Protein AF-0000000068883621 (afdb_homodimer)

Structure (mmCIF, N/CA/C/O backbone):
data_AF-0000000068883621-model_v1
#
loop_
_entity.id
_entity.type
_entity.pdbx_description
1 polymer 'Ammonium transporter'
#
loop_
_atom_site.group_PDB
_atom_site.id
_atom_site.type_symbol
_atom_site.label_atom_id
_atom_site.label_alt_id
_atom_site.label_comp_id
_atom_site.label_asym_id
_atom_site.label_entity_id
_atom_site.label_seq_id
_atom_site.pdbx_PDB_ins_code
_atom_site.Cartn_x
_atom_site.Cartn_y
_atom_site.Cartn_z
_atom_site.occupancy
_atom_site.B_iso_or_equiv
_atom_site.auth_seq_id
_atom_site.auth_comp_id
_atom_site.auth_asym_id
_atom_site.auth_atom_id
_atom_site.pdbx_PDB_model_num
ATOM 1 N N . MET A 1 1 ? 30.609 21.25 -11.68 1 47.41 1 MET A N 1
ATOM 2 C CA . MET A 1 1 ? 29.328 20.734 -11.219 1 47.41 1 MET A CA 1
ATOM 3 C C . MET A 1 1 ? 29.266 19.219 -11.367 1 47.41 1 MET A C 1
ATOM 5 O O . MET A 1 1 ? 29.734 18.672 -12.367 1 47.41 1 MET A O 1
ATOM 9 N N . GLY A 1 2 ? 29.281 18.547 -10.281 1 68.94 2 GLY A N 1
ATOM 10 C CA . GLY A 1 2 ? 29.453 17.109 -10.398 1 68.94 2 GLY A CA 1
ATOM 11 C C . GLY A 1 2 ? 28.453 16.469 -11.344 1 68.94 2 GLY A C 1
ATOM 12 O O . GLY A 1 2 ? 27.484 17.109 -11.773 1 68.94 2 GLY A O 1
ATOM 13 N N . ALA A 1 3 ? 28.766 15.352 -11.938 1 90.25 3 ALA A N 1
ATOM 14 C CA . ALA A 1 3 ? 27.938 14.633 -12.906 1 90.25 3 ALA A CA 1
ATOM 15 C C . ALA A 1 3 ? 26.594 14.234 -12.289 1 90.25 3 ALA A C 1
ATOM 17 O O . ALA A 1 3 ? 26.547 13.82 -11.133 1 90.25 3 ALA A O 1
ATOM 18 N N . ILE A 1 4 ? 25.562 14.641 -13.023 1 95.62 4 ILE A N 1
ATOM 19 C CA . ILE A 1 4 ? 24.219 14.289 -12.625 1 95.62 4 ILE A CA 1
ATOM 20 C C . ILE A 1 4 ? 24.125 12.789 -12.344 1 95.62 4 ILE A C 1
ATOM 22 O O . ILE A 1 4 ? 24.688 11.977 -13.086 1 95.62 4 ILE A O 1
ATOM 26 N N . ASP A 1 5 ? 23.578 12.414 -11.211 1 98 5 ASP A N 1
ATOM 27 C CA . ASP A 1 5 ? 23.203 11.023 -10.953 1 98 5 ASP A CA 1
ATOM 28 C C . ASP A 1 5 ? 21.797 10.727 -11.438 1 98 5 ASP A C 1
ATOM 30 O O . ASP A 1 5 ? 20.812 11.062 -10.758 1 98 5 ASP A O 1
ATOM 34 N N . SER A 1 6 ? 21.719 10.039 -12.539 1 97.31 6 SER A N 1
ATOM 35 C CA . SER A 1 6 ? 20.422 9.812 -13.164 1 97.31 6 SER A CA 1
ATOM 36 C C . SER A 1 6 ? 19.578 8.836 -12.352 1 97.31 6 SER A C 1
ATOM 38 O O . SER A 1 6 ? 18.359 8.875 -12.414 1 97.31 6 SER A O 1
ATOM 40 N N . GLY A 1 7 ? 20.172 7.938 -11.602 1 98.25 7 GLY A N 1
ATOM 41 C CA . GLY A 1 7 ? 19.438 7.027 -10.734 1 98.25 7 GLY A CA 1
ATOM 42 C C . GLY A 1 7 ? 18.75 7.73 -9.578 1 98.25 7 GLY A C 1
ATOM 43 O O . GLY A 1 7 ? 17.578 7.496 -9.32 1 98.25 7 GLY A O 1
ATOM 44 N N . ASN A 1 8 ? 19.531 8.617 -8.883 1 98.5 8 ASN A N 1
ATOM 45 C CA . ASN A 1 8 ? 18.922 9.438 -7.84 1 98.5 8 ASN A CA 1
ATOM 46 C C . ASN A 1 8 ? 17.781 10.289 -8.391 1 98.5 8 ASN A C 1
ATOM 48 O O . ASN A 1 8 ? 16.719 10.391 -7.773 1 98.5 8 ASN A O 1
ATOM 52 N N . THR A 1 9 ? 18.062 10.875 -9.562 1 98.5 9 THR A N 1
ATOM 53 C CA . THR A 1 9 ? 17.078 11.734 -10.195 1 98.5 9 THR A CA 1
ATOM 54 C C . THR A 1 9 ? 15.797 10.961 -10.484 1 98.5 9 THR A C 1
ATOM 56 O O . THR A 1 9 ? 14.703 11.422 -10.141 1 98.5 9 THR A O 1
ATOM 59 N N . ALA A 1 10 ? 15.922 9.758 -11.039 1 98.44 10 ALA A N 1
ATOM 60 C CA . ALA A 1 10 ? 14.773 8.938 -11.414 1 98.44 10 ALA A CA 1
ATOM 61 C C . ALA A 1 10 ? 13.984 8.508 -10.18 1 98.44 10 ALA A C 1
ATOM 63 O O . ALA A 1 10 ? 12.75 8.539 -10.18 1 98.44 10 ALA A O 1
ATOM 64 N N . TRP A 1 11 ? 14.656 8.148 -9.133 1 98.69 11 TRP A N 1
ATOM 65 C CA . TRP A 1 11 ? 13.992 7.66 -7.926 1 98.69 11 TRP A CA 1
ATOM 66 C C . TRP A 1 11 ? 13.195 8.773 -7.258 1 98.69 11 TRP A C 1
ATOM 68 O O . TRP A 1 11 ? 12.055 8.562 -6.84 1 98.69 11 TRP A O 1
ATOM 78 N N . ILE A 1 12 ? 13.75 9.953 -7.133 1 98.75 12 ILE A N 1
ATOM 79 C CA . ILE A 1 12 ? 13.055 11.031 -6.434 1 98.75 12 ILE A CA 1
ATOM 80 C C . ILE A 1 12 ? 11.883 11.523 -7.277 1 98.75 12 ILE A C 1
ATOM 82 O O . ILE A 1 12 ? 10.844 11.906 -6.742 1 98.75 12 ILE A O 1
ATOM 86 N N . LEU A 1 13 ? 12.023 11.531 -8.664 1 98.62 13 LEU A N 1
ATOM 87 C CA . LEU A 1 13 ? 10.875 11.852 -9.516 1 98.62 13 LEU A CA 1
ATOM 88 C C . LEU A 1 13 ? 9.75 10.852 -9.305 1 98.62 13 LEU A C 1
ATOM 90 O O . LEU A 1 13 ? 8.578 11.234 -9.219 1 98.62 13 LEU A O 1
ATOM 94 N N . THR A 1 14 ? 10.109 9.539 -9.219 1 98.75 14 THR A N 1
ATOM 95 C CA . THR A 1 14 ? 9.125 8.508 -8.922 1 98.75 14 THR A CA 1
ATOM 96 C C . THR A 1 14 ? 8.492 8.742 -7.551 1 98.75 14 THR A C 1
ATOM 98 O O . THR A 1 14 ? 7.273 8.656 -7.398 1 98.75 14 THR A O 1
ATOM 101 N N . SER A 1 15 ? 9.312 9.062 -6.59 1 98.88 15 SER A N 1
ATOM 102 C CA . SER A 1 15 ? 8.836 9.305 -5.23 1 98.88 15 SER A CA 1
ATOM 103 C C . SER A 1 15 ? 7.875 10.484 -5.184 1 98.88 15 SER A C 1
ATOM 105 O O . SER A 1 15 ? 6.836 10.414 -4.523 1 98.88 15 SER A O 1
ATOM 107 N N . ALA A 1 16 ? 8.219 11.562 -5.891 1 98.75 16 ALA A N 1
ATOM 108 C CA . ALA A 1 16 ? 7.332 12.719 -5.953 1 98.75 16 ALA A CA 1
ATOM 109 C C . ALA A 1 16 ? 5.953 12.328 -6.473 1 98.75 16 ALA A C 1
ATOM 111 O O . ALA A 1 16 ? 4.93 12.766 -5.938 1 98.75 16 ALA A O 1
ATOM 112 N N . SER A 1 17 ? 5.93 11.508 -7.5 1 98.69 17 SER A N 1
ATOM 113 C CA . SER A 1 17 ? 4.68 11.062 -8.109 1 98.69 17 SER A CA 1
ATOM 114 C C . SER A 1 17 ? 3.885 10.18 -7.156 1 98.69 17 SER A C 1
ATOM 116 O O . SER A 1 17 ? 2.658 10.289 -7.074 1 98.69 17 SER A O 1
ATOM 118 N N . LEU A 1 18 ? 4.551 9.281 -6.453 1 98.81 18 LEU A N 1
ATOM 119 C CA . LEU A 1 18 ? 3.906 8.414 -5.473 1 98.81 18 LEU A CA 1
ATOM 120 C C . LEU A 1 18 ? 3.316 9.234 -4.328 1 98.81 18 LEU A C 1
ATOM 122 O O . LEU A 1 18 ? 2.197 8.969 -3.883 1 98.81 18 LEU A O 1
ATOM 126 N N . VAL A 1 19 ? 4.059 10.234 -3.82 1 98.81 19 VAL A N 1
ATOM 127 C CA . VAL A 1 19 ? 3.561 11.086 -2.744 1 98.81 19 VAL A CA 1
ATOM 128 C C . VAL A 1 19 ? 2.338 11.867 -3.227 1 98.81 19 VAL A C 1
ATOM 130 O O . VAL A 1 19 ? 1.362 12.023 -2.488 1 98.81 19 VAL A O 1
ATOM 133 N N . PHE A 1 20 ? 2.334 12.383 -4.465 1 98.75 20 PHE A N 1
ATOM 134 C CA . PHE A 1 20 ? 1.177 13.078 -5.02 1 98.75 20 PHE A CA 1
ATOM 135 C C . PHE A 1 20 ? -0.068 12.203 -4.941 1 98.75 20 PHE A C 1
ATOM 137 O O . PHE A 1 20 ? -1.15 12.68 -4.602 1 98.75 20 PHE A O 1
ATOM 144 N N . LEU A 1 21 ? 0.085 10.922 -5.215 1 98.69 21 LEU A N 1
ATOM 145 C CA . LEU A 1 21 ? -1.032 9.984 -5.246 1 98.69 21 LEU A CA 1
ATOM 146 C C . LEU A 1 21 ? -1.656 9.836 -3.861 1 98.69 21 LEU A C 1
ATOM 148 O O . LEU A 1 21 ? -2.826 9.469 -3.74 1 98.69 21 LEU A O 1
ATOM 152 N N . MET A 1 22 ? -0.961 10.164 -2.838 1 98.75 22 MET A N 1
ATOM 153 C CA . MET A 1 22 ? -1.462 10.031 -1.473 1 98.75 22 MET A CA 1
ATOM 154 C C . MET A 1 22 ? -2.627 10.977 -1.225 1 98.75 22 MET A C 1
ATOM 156 O O . MET A 1 22 ? -3.566 10.641 -0.502 1 98.75 22 MET A O 1
ATOM 160 N N . THR A 1 23 ? -2.627 12.156 -1.857 1 98.62 23 THR A N 1
ATOM 161 C CA . THR A 1 23 ? -3.719 13.094 -1.636 1 98.62 23 THR A CA 1
ATOM 162 C C . THR A 1 23 ? -5.012 12.586 -2.262 1 98.62 23 THR A C 1
ATOM 164 O O . THR A 1 23 ? -6.059 12.562 -1.611 1 98.62 23 THR A O 1
ATOM 167 N N . PRO A 1 24 ? -4.992 12.102 -3.512 1 98.25 24 PRO A N 1
ATOM 168 C CA . PRO A 1 24 ? -6.172 11.383 -4.004 1 98.25 24 PRO A CA 1
ATOM 169 C C . PRO A 1 24 ? -6.52 10.164 -3.154 1 98.25 24 PRO A C 1
ATOM 171 O O . PRO A 1 24 ? -7.695 9.828 -3.008 1 98.25 24 PRO A O 1
ATOM 174 N N . GLY A 1 25 ? -5.523 9.453 -2.609 1 98.56 25 GLY A N 1
ATOM 175 C CA . GLY A 1 25 ? -5.773 8.344 -1.701 1 98.56 25 GLY A CA 1
ATOM 176 C C . GLY A 1 25 ? -6.551 8.75 -0.464 1 98.56 25 GLY A C 1
ATOM 177 O O . GLY A 1 25 ? -7.523 8.086 -0.094 1 98.56 25 GLY A O 1
ATOM 178 N N . VAL A 1 26 ? -6.18 9.875 0.113 1 98.5 26 VAL A N 1
ATOM 179 C CA . VAL A 1 26 ? -6.875 10.398 1.285 1 98.5 26 VAL A CA 1
ATOM 180 C C . VAL A 1 26 ? -8.297 10.812 0.902 1 98.5 26 VAL A C 1
ATOM 182 O O . VAL A 1 26 ? -9.227 10.664 1.694 1 98.5 26 VAL A O 1
ATOM 185 N N . ALA A 1 27 ? -8.445 11.367 -0.337 1 98.56 27 ALA A N 1
ATOM 186 C CA . ALA A 1 27 ? -9.766 11.758 -0.822 1 98.56 27 ALA A CA 1
ATOM 187 C C . ALA A 1 27 ? -10.742 10.578 -0.761 1 98.56 27 ALA A C 1
ATOM 189 O O . ALA A 1 27 ? -11.875 10.734 -0.307 1 98.56 27 ALA A O 1
ATOM 190 N N . PHE A 1 28 ? -10.273 9.438 -1.104 1 98.44 28 PHE A N 1
ATOM 191 C CA . PHE A 1 28 ? -11.148 8.273 -1.089 1 98.44 28 PHE A CA 1
ATOM 192 C C . PHE A 1 28 ? -11.227 7.668 0.309 1 98.44 28 PHE A C 1
ATOM 194 O O . PHE A 1 28 ? -12.273 7.164 0.719 1 98.44 28 PHE A O 1
ATOM 201 N N . PHE A 1 29 ? -10.188 7.738 1.063 1 98.75 29 PHE A N 1
ATOM 202 C CA . PHE A 1 29 ? -10.172 7.281 2.447 1 98.75 29 PHE A CA 1
ATOM 203 C C . PHE A 1 29 ? -11.203 8.031 3.281 1 98.75 29 PHE A C 1
ATOM 205 O O . PHE A 1 29 ? -12.102 7.426 3.867 1 98.75 29 PHE A O 1
ATOM 212 N N . TYR A 1 30 ? -11.141 9.391 3.215 1 98.81 30 TYR A N 1
ATOM 213 C CA . TYR A 1 30 ? -12.102 10.234 3.912 1 98.81 30 TYR A CA 1
ATOM 214 C C . TYR A 1 30 ? -13.461 10.195 3.221 1 98.81 30 TYR A C 1
ATOM 216 O O . TYR A 1 30 ? -14.5 10.148 3.883 1 98.81 30 TYR A O 1
ATOM 224 N N . GLY A 1 31 ? -13.43 10.203 1.882 1 98.5 31 GLY A N 1
ATOM 225 C CA . GLY A 1 31 ? -14.664 10.211 1.115 1 98.5 31 GLY A CA 1
ATOM 226 C C . GLY A 1 31 ? -15.555 9.016 1.398 1 98.5 31 GLY A C 1
ATOM 227 O O . GLY A 1 31 ? -16.781 9.141 1.432 1 98.5 31 GLY A O 1
ATOM 228 N N . GLY A 1 32 ? -14.93 7.848 1.61 1 98.38 32 GLY A N 1
ATOM 229 C CA . GLY A 1 32 ? -15.711 6.66 1.932 1 98.38 32 GLY A CA 1
ATOM 230 C C . GLY A 1 32 ? -16.328 6.711 3.312 1 98.38 32 GLY A C 1
ATOM 231 O O . GLY A 1 32 ? -17.359 6.082 3.557 1 98.38 32 GLY A O 1
ATOM 232 N N . MET A 1 33 ? -15.805 7.512 4.203 1 98.19 33 MET A N 1
ATOM 233 C CA . MET A 1 33 ? -16.203 7.531 5.609 1 98.19 33 MET A CA 1
ATOM 234 C C . MET A 1 33 ? -17.375 8.477 5.828 1 98.19 33 MET A C 1
ATOM 236 O O . MET A 1 33 ? -18.094 8.359 6.824 1 98.19 33 MET A O 1
ATOM 240 N N . VAL A 1 34 ? -17.531 9.438 4.949 1 97.69 34 VAL A N 1
ATOM 241 C CA . VAL A 1 34 ? -18.625 10.383 5.137 1 97.69 34 VAL A CA 1
ATOM 242 C C . VAL A 1 34 ? -19.922 9.789 4.594 1 97.69 34 VAL A C 1
ATOM 244 O O . VAL A 1 34 ? -19.906 8.781 3.883 1 97.69 34 VAL A O 1
ATOM 247 N N . ARG A 1 35 ? -21.109 10.461 5.016 1 96.25 35 ARG A N 1
ATOM 248 C CA . ARG A 1 35 ? -22.406 10.055 4.48 1 96.25 35 ARG A CA 1
ATOM 249 C C . ARG A 1 35 ? -22.484 10.305 2.979 1 96.25 35 ARG A C 1
ATOM 251 O O . ARG A 1 35 ? -21.75 11.148 2.447 1 96.25 35 ARG A O 1
ATOM 258 N N . ALA A 1 36 ? -23.219 9.594 2.268 1 95.56 36 ALA A N 1
ATOM 259 C CA . ALA A 1 36 ? -23.312 9.625 0.811 1 95.56 36 ALA A CA 1
ATOM 260 C C . ALA A 1 36 ? -23.594 11.031 0.303 1 95.56 36 ALA A C 1
ATOM 262 O O . ALA A 1 36 ? -23.188 11.398 -0.804 1 95.56 36 ALA A O 1
ATOM 263 N N . LYS A 1 37 ? -24.234 11.875 1.098 1 94 37 LYS A N 1
ATOM 264 C CA . LYS A 1 37 ? -24.641 13.219 0.698 1 94 37 LYS A CA 1
ATOM 265 C C . LYS A 1 37 ? -23.516 14.227 0.919 1 94 37 LYS A C 1
ATOM 267 O O . LYS A 1 37 ? -23.719 15.438 0.792 1 94 37 LYS A O 1
ATOM 272 N N . ALA A 1 38 ? -22.281 13.75 1.235 1 96.81 38 ALA A N 1
ATOM 273 C CA . ALA A 1 38 ? -21.203 14.672 1.575 1 96.81 38 ALA A CA 1
ATOM 274 C C . ALA A 1 38 ? -19.891 14.266 0.897 1 96.81 38 ALA A C 1
ATOM 276 O O . ALA A 1 38 ? -18.859 14.891 1.122 1 96.81 38 ALA A O 1
ATOM 277 N N . VAL A 1 39 ? -19.875 13.242 0.075 1 97.75 39 VAL A N 1
ATOM 278 C CA . VAL A 1 39 ? -18.641 12.68 -0.485 1 97.75 39 VAL A CA 1
ATOM 279 C C . VAL A 1 39 ? -18.047 13.648 -1.505 1 97.75 39 VAL A C 1
ATOM 281 O O . VAL A 1 39 ? -16.828 13.797 -1.596 1 97.75 39 VAL A O 1
ATOM 284 N N . LEU A 1 40 ? -18.891 14.352 -2.283 1 97.69 40 LEU A N 1
ATOM 285 C CA . LEU A 1 40 ? -18.375 15.273 -3.289 1 97.69 40 LEU A CA 1
ATOM 286 C C . LEU A 1 40 ? -17.656 16.453 -2.635 1 97.69 40 LEU A C 1
ATOM 288 O O . LEU A 1 40 ? -16.609 16.891 -3.107 1 97.69 40 LEU A O 1
ATOM 292 N N . ASN A 1 41 ? -18.219 16.953 -1.602 1 98.25 41 ASN A N 1
ATOM 293 C CA . ASN A 1 41 ? -17.547 18.031 -0.866 1 98.25 41 ASN A CA 1
ATOM 294 C C . ASN A 1 41 ? -16.172 17.594 -0.373 1 98.25 41 ASN A C 1
ATOM 296 O O . ASN A 1 41 ? -15.188 18.328 -0.53 1 98.25 41 ASN A O 1
ATOM 300 N N . MET A 1 42 ? -16.062 16.438 0.192 1 98.44 42 MET A N 1
ATOM 301 C CA . MET A 1 42 ? -14.789 15.922 0.684 1 98.44 42 MET A CA 1
ATOM 302 C C . MET A 1 42 ? -13.773 15.812 -0.449 1 98.44 42 MET A C 1
ATOM 304 O O . MET A 1 42 ? -12.617 16.219 -0.296 1 98.44 42 MET A O 1
ATOM 308 N N . LEU A 1 43 ? -14.195 15.258 -1.604 1 98.62 43 LEU A N 1
ATOM 309 C CA . LEU A 1 43 ? -13.305 15.133 -2.752 1 98.62 43 LEU A CA 1
ATOM 310 C C . LEU A 1 43 ? -12.859 16.5 -3.248 1 98.62 43 LEU A C 1
ATOM 312 O O . LEU A 1 43 ? -11.703 16.672 -3.637 1 98.62 43 LEU A O 1
ATOM 316 N N . MET A 1 44 ? -13.758 17.469 -3.191 1 98.31 44 MET A N 1
ATOM 317 C CA . MET A 1 44 ? -13.445 18.828 -3.629 1 98.31 44 MET A CA 1
ATOM 318 C C . MET A 1 44 ? -12.461 19.5 -2.674 1 98.31 44 MET A C 1
ATOM 320 O O . MET A 1 44 ? -11.578 20.234 -3.104 1 98.31 44 MET A O 1
ATOM 324 N N . LEU A 1 45 ? -12.625 19.328 -1.371 1 98.69 45 LEU A N 1
ATOM 325 C CA . LEU A 1 45 ? -11.672 19.859 -0.406 1 98.69 45 LEU A CA 1
ATOM 326 C C . LEU A 1 45 ? -10.266 19.328 -0.68 1 98.69 45 LEU A C 1
ATOM 328 O O . LEU A 1 45 ? -9.297 20.078 -0.617 1 98.69 45 LEU A O 1
ATOM 332 N N . GLU A 1 46 ? -10.156 18.047 -1.019 1 98.75 46 GLU A N 1
ATOM 333 C CA . GLU A 1 46 ? -8.867 17.453 -1.341 1 98.75 46 GLU A CA 1
ATOM 334 C C . GLU A 1 46 ? -8.305 18.016 -2.645 1 98.75 46 GLU A C 1
ATOM 336 O O . GLU A 1 46 ? -7.098 18.234 -2.762 1 98.75 46 GLU A O 1
ATOM 341 N N . ALA A 1 47 ? -9.188 18.203 -3.641 1 98.5 47 ALA A N 1
ATOM 342 C CA . ALA A 1 47 ? -8.75 18.797 -4.906 1 98.5 47 ALA A CA 1
ATOM 343 C C . ALA A 1 47 ? -8.195 20.203 -4.699 1 98.5 47 ALA A C 1
ATOM 345 O O . ALA A 1 47 ? -7.223 20.594 -5.348 1 98.5 47 ALA A O 1
ATOM 346 N N . ALA A 1 48 ? -8.797 20.906 -3.826 1 98.56 48 ALA A N 1
ATOM 347 C CA . ALA A 1 48 ? -8.312 22.25 -3.514 1 98.56 48 ALA A CA 1
ATOM 348 C C . ALA A 1 48 ? -6.957 22.188 -2.809 1 98.56 48 ALA A C 1
ATOM 350 O O . ALA A 1 48 ? -6.102 23.047 -3.02 1 98.56 48 ALA A O 1
ATOM 351 N N . ALA A 1 49 ? -6.812 21.234 -1.887 1 98.5 49 ALA A N 1
ATOM 352 C CA . ALA A 1 49 ? -5.516 21.047 -1.241 1 98.5 49 ALA A CA 1
ATOM 353 C C . ALA A 1 49 ? -4.402 20.891 -2.275 1 98.5 49 ALA A C 1
ATOM 355 O O . ALA A 1 49 ? -3.312 21.453 -2.111 1 98.5 49 ALA A O 1
ATOM 356 N N . LEU A 1 50 ? -4.691 20.156 -3.375 1 98.62 50 LEU A N 1
ATOM 357 C CA . LEU A 1 50 ? -3.723 19.953 -4.441 1 98.62 50 LEU A CA 1
ATOM 358 C C . LEU A 1 50 ? -3.479 21.234 -5.219 1 98.62 50 LEU A C 1
ATOM 360 O O . LEU A 1 50 ? -2.346 21.719 -5.293 1 98.62 50 LEU A O 1
ATOM 364 N N . SER A 1 51 ? -4.512 21.859 -5.688 1 98.75 51 SER A N 1
ATOM 365 C CA . SER A 1 51 ? -4.406 22.922 -6.668 1 98.75 51 SER A CA 1
ATOM 366 C C . SER A 1 51 ? -3.93 24.219 -6.02 1 98.75 51 SER A C 1
ATOM 368 O O . SER A 1 51 ? -3.021 24.875 -6.531 1 98.75 51 SER A O 1
ATOM 370 N N . VAL A 1 52 ? -4.52 24.547 -4.855 1 98.88 52 VAL A N 1
ATOM 371 C CA . VAL A 1 52 ? -4.156 25.797 -4.191 1 98.88 52 VAL A CA 1
ATOM 372 C C . VAL A 1 52 ? -2.721 25.703 -3.672 1 98.88 52 VAL A C 1
ATOM 374 O O . VAL A 1 52 ? -1.949 26.656 -3.801 1 98.88 52 VAL A O 1
ATOM 377 N N . THR A 1 53 ? -2.367 24.578 -3.129 1 98.88 53 THR A N 1
ATOM 378 C CA . THR A 1 53 ? -1.014 24.406 -2.617 1 98.88 53 THR A CA 1
ATOM 379 C C . THR A 1 53 ? 0.011 24.547 -3.74 1 98.88 53 THR A C 1
ATOM 381 O O . THR A 1 53 ? 1.064 25.156 -3.555 1 98.88 53 THR A O 1
ATOM 384 N N . MET A 1 54 ? -0.273 24 -4.914 1 98.75 54 MET A N 1
ATOM 385 C CA . MET A 1 54 ? 0.661 24.062 -6.035 1 98.75 54 MET A CA 1
ATOM 386 C C . MET A 1 54 ? 0.909 25.5 -6.453 1 98.75 54 MET A C 1
ATOM 388 O O . MET A 1 54 ? 2.043 25.891 -6.758 1 98.75 54 MET A O 1
ATOM 392 N N . ILE A 1 55 ? -0.156 26.281 -6.484 1 98.69 55 ILE A N 1
ATOM 393 C CA . ILE A 1 55 ? -0.021 27.688 -6.871 1 98.69 55 ILE A CA 1
ATOM 394 C C . ILE A 1 55 ? 0.79 28.438 -5.816 1 98.69 55 ILE A C 1
ATOM 396 O O . ILE A 1 55 ? 1.735 29.156 -6.148 1 98.69 55 ILE A O 1
ATOM 400 N N . VAL A 1 56 ? 0.48 28.25 -4.539 1 98.75 56 VAL A N 1
ATOM 401 C CA . VAL A 1 56 ? 1.181 28.922 -3.445 1 98.75 56 VAL A CA 1
ATOM 402 C C . VAL A 1 56 ? 2.648 28.5 -3.441 1 98.75 56 VAL A C 1
ATOM 404 O O . VAL A 1 56 ? 3.537 29.328 -3.254 1 98.75 56 VAL A O 1
ATOM 407 N N . TRP A 1 57 ? 2.881 27.219 -3.662 1 98.44 57 TRP A N 1
ATOM 408 C CA . TRP A 1 57 ? 4.234 26.688 -3.627 1 98.44 57 TRP A CA 1
ATOM 409 C C . TRP A 1 57 ? 5.098 27.297 -4.723 1 98.44 57 TRP A C 1
ATOM 411 O O . TRP A 1 57 ? 6.254 27.641 -4.488 1 98.44 57 TRP A O 1
ATOM 421 N N . THR A 1 58 ? 4.512 27.484 -5.938 1 98 58 THR A N 1
ATOM 422 C CA . THR A 1 58 ? 5.199 28.047 -7.094 1 98 58 THR A CA 1
ATOM 423 C C . THR A 1 58 ? 5.48 29.531 -6.891 1 98 58 THR A C 1
ATOM 425 O O . THR A 1 58 ? 6.535 30.031 -7.289 1 98 58 THR A O 1
ATOM 428 N N . LEU A 1 59 ? 4.57 30.219 -6.234 1 98.12 59 LEU A N 1
ATOM 429 C CA . LEU A 1 59 ? 4.734 31.656 -6.027 1 98.12 59 LEU A CA 1
ATOM 430 C C . LEU A 1 59 ? 5.738 31.922 -4.91 1 98.12 59 LEU A C 1
ATOM 432 O O . LEU A 1 59 ? 6.762 32.562 -5.141 1 98.12 59 LEU A O 1
ATOM 436 N N . TRP A 1 60 ? 5.488 31.406 -3.68 1 98.31 60 TRP A N 1
ATOM 437 C CA . TRP A 1 60 ? 6.383 31.828 -2.611 1 98.31 60 TRP A CA 1
ATOM 438 C C . TRP A 1 60 ? 6.609 30.703 -1.606 1 98.31 60 TRP A C 1
ATOM 440 O O . TRP A 1 60 ? 7.504 30.781 -0.764 1 98.31 60 TRP A O 1
ATOM 450 N N . GLY A 1 61 ? 5.84 29.609 -1.613 1 98.56 61 GLY A N 1
ATOM 451 C CA . GLY A 1 61 ? 5.949 28.562 -0.616 1 98.56 61 GLY A CA 1
ATOM 452 C C . GLY A 1 61 ? 7.312 27.891 -0.602 1 98.56 61 GLY A C 1
ATOM 453 O O . GLY A 1 61 ? 7.895 27.672 0.464 1 98.56 61 GLY A O 1
ATOM 454 N N . TRP A 1 62 ? 7.816 27.578 -1.761 1 98.06 62 TRP A N 1
ATOM 455 C CA . TRP A 1 62 ? 9.141 26.984 -1.884 1 98.06 62 TRP A CA 1
ATOM 456 C C . TRP A 1 62 ? 10.211 27.922 -1.322 1 98.06 62 TRP A C 1
ATOM 458 O O . TRP A 1 62 ? 11.117 27.469 -0.617 1 98.06 62 TRP A O 1
ATOM 468 N N . SER A 1 63 ? 10.094 29.172 -1.628 1 97.75 63 SER A N 1
ATOM 469 C CA . SER A 1 63 ? 11.047 30.156 -1.136 1 97.75 63 SER A CA 1
ATOM 470 C C . SER A 1 63 ? 11.047 30.219 0.388 1 97.75 63 SER A C 1
ATOM 472 O O . SER A 1 63 ? 12.109 30.234 1.015 1 97.75 63 SER A O 1
ATOM 474 N N . ILE A 1 64 ? 9.93 30.172 0.973 1 98.31 64 ILE A N 1
ATOM 475 C CA . ILE A 1 64 ? 9.789 30.25 2.422 1 98.31 64 ILE A CA 1
ATOM 476 C C . ILE A 1 64 ? 10.352 28.984 3.066 1 98.31 64 ILE A C 1
ATOM 478 O O . ILE A 1 64 ? 11.055 29.062 4.078 1 98.31 64 ILE A O 1
ATOM 482 N N . ALA A 1 65 ? 10.133 27.875 2.5 1 98.25 65 ALA A N 1
ATOM 483 C CA . ALA A 1 65 ? 10.477 26.578 3.109 1 98.25 65 ALA A CA 1
ATOM 484 C C . ALA A 1 65 ? 11.953 26.266 2.906 1 98.25 65 ALA A C 1
ATOM 486 O O . ALA A 1 65 ? 12.617 25.766 3.82 1 98.25 65 ALA A O 1
ATOM 487 N N . TYR A 1 66 ? 12.523 26.578 1.648 1 96.25 66 TYR A N 1
ATOM 488 C CA . TYR A 1 66 ? 13.797 25.922 1.369 1 96.25 66 TYR A CA 1
ATOM 489 C C . TYR A 1 66 ? 14.758 26.875 0.668 1 96.25 66 TYR A C 1
ATOM 491 O O . TYR A 1 66 ? 15.977 26.734 0.783 1 96.25 66 TYR A O 1
ATOM 499 N N . ALA A 1 67 ? 14.242 27.875 -0.08 1 92.69 67 ALA A N 1
ATOM 500 C CA . ALA A 1 67 ? 15.133 28.562 -1.007 1 92.69 67 ALA A CA 1
ATOM 501 C C . ALA A 1 67 ? 15.484 29.953 -0.495 1 92.69 67 ALA A C 1
ATOM 503 O O . ALA A 1 67 ? 16.562 30.484 -0.79 1 92.69 67 ALA A O 1
ATOM 504 N N . GLY A 1 68 ? 14.648 30.562 0.242 1 90.69 68 GLY A N 1
ATOM 505 C CA . GLY A 1 68 ? 14.844 31.938 0.674 1 90.69 68 GLY A CA 1
ATOM 506 C C . GLY A 1 68 ? 15.883 32.062 1.771 1 90.69 68 GLY A C 1
ATOM 507 O O . GLY A 1 68 ? 16.188 31.094 2.467 1 90.69 68 GLY A O 1
ATOM 508 N N . SER A 1 69 ? 16.359 33.312 1.866 1 91.62 69 SER A N 1
ATOM 509 C CA . SER A 1 69 ? 17.281 33.594 2.953 1 91.62 69 SER A CA 1
ATOM 510 C C . SER A 1 69 ? 16.609 33.406 4.312 1 91.62 69 SER A C 1
ATOM 512 O O . SER A 1 69 ? 15.484 33.875 4.52 1 91.62 69 SER A O 1
ATOM 514 N N . ASP A 1 70 ? 17.297 32.781 5.152 1 93 70 ASP A N 1
ATOM 515 C CA . ASP A 1 70 ? 16.766 32.438 6.473 1 93 70 ASP A CA 1
ATOM 516 C C . ASP A 1 70 ? 16.469 33.688 7.281 1 93 70 ASP A C 1
ATOM 518 O O . ASP A 1 70 ? 17.281 34.625 7.316 1 93 70 ASP A O 1
ATOM 522 N N . ILE A 1 71 ? 15.352 33.75 7.867 1 94.06 71 ILE A N 1
ATOM 523 C CA . ILE A 1 71 ? 14.961 34.844 8.75 1 94.06 71 ILE A CA 1
ATOM 524 C C . ILE A 1 71 ? 14.664 34.281 10.148 1 94.06 71 ILE A C 1
ATOM 526 O O . ILE A 1 71 ? 13.586 33.75 10.391 1 94.06 71 ILE A O 1
ATOM 530 N N . GLY A 1 72 ? 15.586 34.469 11.125 1 93.5 72 GLY A N 1
ATOM 531 C CA . GLY A 1 72 ? 15.414 34.125 12.523 1 93.5 72 GLY A CA 1
ATOM 532 C C . GLY A 1 72 ? 15.32 32.625 12.758 1 93.5 72 GLY A C 1
ATOM 533 O O . GLY A 1 72 ? 14.797 32.188 13.781 1 93.5 72 GLY A O 1
ATOM 534 N N . GLY A 1 73 ? 15.625 31.859 11.773 1 94.12 73 GLY A N 1
ATOM 535 C CA . GLY A 1 73 ? 15.508 30.406 11.898 1 94.12 73 GLY A CA 1
ATOM 536 C C . GLY A 1 73 ? 14.07 29.922 11.844 1 94.12 73 GLY A C 1
ATOM 537 O O . GLY A 1 73 ? 13.789 28.781 12.211 1 94.12 73 GLY A O 1
ATOM 538 N N . ILE A 1 74 ? 13.219 30.719 11.391 1 95.25 74 ILE A N 1
ATOM 539 C CA . ILE A 1 74 ? 11.797 30.422 11.445 1 95.25 74 ILE A CA 1
ATOM 540 C C . ILE A 1 74 ? 11.242 30.25 10.031 1 95.25 74 ILE A C 1
ATOM 542 O O . ILE A 1 74 ? 10.461 29.328 9.773 1 95.25 74 ILE A O 1
ATOM 546 N N . PHE A 1 75 ? 11.562 31.109 9.094 1 95.94 75 PHE A N 1
ATOM 547 C CA . PHE A 1 75 ? 11.094 31 7.719 1 95.94 75 PHE A CA 1
ATOM 548 C C . PHE A 1 75 ? 12.086 31.641 6.758 1 95.94 75 PHE A C 1
ATOM 550 O O . PHE A 1 75 ? 13 32.344 7.18 1 95.94 75 PHE A O 1
ATOM 557 N N . GLY A 1 76 ? 12.008 31.312 5.5 1 95.81 76 GLY A N 1
ATOM 558 C CA . GLY A 1 76 ? 12.789 31.953 4.449 1 95.81 76 GLY A CA 1
ATOM 559 C C . GLY A 1 76 ? 12.094 33.125 3.82 1 95.81 76 GLY A C 1
ATOM 560 O O . GLY A 1 76 ? 10.867 33.156 3.736 1 95.81 76 GLY A O 1
ATOM 561 N N . ASP A 1 77 ? 12.891 34.031 3.303 1 95.62 77 ASP A N 1
ATOM 562 C CA . ASP A 1 77 ? 12.375 35.219 2.609 1 95.62 77 ASP A CA 1
ATOM 563 C C . ASP A 1 77 ? 11.547 34.812 1.39 1 95.62 77 ASP A C 1
ATOM 565 O O . ASP A 1 77 ? 12.07 34.219 0.446 1 95.62 77 ASP A O 1
ATOM 569 N N . PRO A 1 78 ? 10.25 35.188 1.365 1 95.56 78 PRO A N 1
ATOM 570 C CA . PRO A 1 78 ? 9.383 34.781 0.255 1 95.56 78 PRO A CA 1
ATOM 571 C C . PRO A 1 78 ? 9.75 35.469 -1.058 1 95.56 78 PRO A C 1
ATOM 573 O O . PRO A 1 78 ? 9.438 34.969 -2.137 1 95.56 78 PRO A O 1
ATOM 576 N N . ALA A 1 79 ? 10.375 36.562 -1.043 1 93.19 79 ALA A N 1
ATOM 577 C CA . ALA A 1 79 ? 10.656 37.375 -2.229 1 93.19 79 ALA A CA 1
ATOM 578 C C . ALA A 1 79 ? 11.859 36.844 -2.99 1 93.19 79 ALA A C 1
ATOM 580 O O . ALA A 1 79 ? 11.898 36.875 -4.223 1 93.19 79 ALA A O 1
ATOM 581 N N . SER A 1 80 ? 12.844 36.344 -2.312 1 90.5 80 SER A N 1
ATOM 582 C CA . SER A 1 80 ? 14.109 35.938 -2.924 1 90.5 80 SER A CA 1
ATOM 583 C C . SER A 1 80 ? 13.914 34.781 -3.891 1 90.5 80 SER A C 1
ATOM 585 O O . SER A 1 80 ? 14.602 34.688 -4.91 1 90.5 80 SER A O 1
ATOM 587 N N . GLY A 1 81 ? 13 33.906 -3.578 1 91.25 81 GLY A N 1
ATOM 588 C CA . GLY A 1 81 ? 12.75 32.781 -4.445 1 91.25 81 GLY A CA 1
ATOM 589 C C . GLY A 1 81 ? 11.375 32.812 -5.094 1 91.25 81 GLY A C 1
ATOM 590 O O . GLY A 1 81 ? 10.828 31.766 -5.461 1 91.25 81 GLY A O 1
ATOM 591 N N . PHE A 1 82 ? 10.812 34.031 -5.199 1 94.81 82 PHE A N 1
ATOM 592 C CA . PHE A 1 82 ? 9.477 34.188 -5.754 1 94.81 82 PHE A CA 1
ATOM 593 C C . PHE A 1 82 ? 9.398 33.625 -7.168 1 94.81 82 PHE A C 1
ATOM 595 O O . PHE A 1 82 ? 10.312 33.812 -7.969 1 94.81 82 PHE A O 1
ATOM 602 N N . LEU A 1 83 ? 8.32 32.812 -7.523 1 96.31 83 LEU A N 1
ATOM 603 C CA . LEU A 1 83 ? 8.078 32.188 -8.828 1 96.31 83 LEU A CA 1
ATOM 604 C C . LEU A 1 83 ? 9.203 31.25 -9.195 1 96.31 83 LEU A C 1
ATOM 606 O O . LEU A 1 83 ? 9.555 31.125 -10.375 1 96.31 83 LEU A O 1
ATOM 610 N N . LEU A 1 84 ? 9.969 30.672 -8.18 1 96.5 84 LEU A N 1
ATOM 611 C CA . LEU A 1 84 ? 10.984 29.641 -8.328 1 96.5 84 LEU A CA 1
ATOM 612 C C . LEU A 1 84 ? 12.219 30.188 -9.031 1 96.5 84 LEU A C 1
ATOM 614 O O . LEU A 1 84 ? 12.938 29.438 -9.695 1 96.5 84 LEU A O 1
ATOM 618 N N . LYS A 1 85 ? 12.469 31.438 -8.984 1 92.12 85 LYS A N 1
ATOM 619 C CA . LYS A 1 85 ? 13.516 32.094 -9.766 1 92.12 85 LYS A CA 1
ATOM 620 C C . LYS A 1 85 ? 14.898 31.594 -9.344 1 92.12 85 LYS A C 1
ATOM 622 O O . LYS A 1 85 ? 15.828 31.578 -10.148 1 92.12 85 LYS A O 1
ATOM 627 N N . ASP A 1 86 ? 15.055 31.141 -8.156 1 89.69 86 ASP A N 1
ATOM 628 C CA . ASP A 1 86 ? 16.359 30.672 -7.68 1 89.69 86 ASP A CA 1
ATOM 629 C C . ASP A 1 86 ? 16.516 29.172 -7.895 1 89.69 86 ASP A C 1
ATOM 631 O O . ASP A 1 86 ? 17.547 28.594 -7.559 1 89.69 86 ASP A O 1
ATOM 635 N N . SER A 1 87 ? 15.492 28.531 -8.484 1 94.44 87 SER A N 1
ATOM 636 C CA . SER A 1 87 ? 15.516 27.078 -8.586 1 94.44 87 SER A CA 1
ATOM 637 C C . SER A 1 87 ? 15.336 26.625 -10.023 1 94.44 87 SER A C 1
ATOM 639 O O . SER A 1 87 ? 15.734 25.5 -10.375 1 94.44 87 SER A O 1
ATOM 641 N N . MET A 1 88 ? 14.734 27.438 -10.875 1 95.5 88 MET A N 1
ATOM 642 C CA . MET A 1 88 ? 14.477 27.141 -12.273 1 95.5 88 MET A CA 1
ATOM 643 C C . MET A 1 88 ? 15.156 28.156 -13.188 1 95.5 88 MET A C 1
ATOM 645 O O . MET A 1 88 ? 15.188 29.344 -12.875 1 95.5 88 MET A O 1
ATOM 649 N N . VAL A 1 89 ? 15.688 27.688 -14.289 1 95.12 89 VAL A N 1
ATOM 650 C CA . VAL A 1 89 ? 16.344 28.578 -15.242 1 95.12 89 VAL A CA 1
ATOM 651 C C . VAL A 1 89 ? 16.125 28.062 -16.656 1 95.12 89 VAL A C 1
ATOM 653 O O . VAL A 1 89 ? 15.875 26.875 -16.859 1 95.12 89 VAL A O 1
ATOM 656 N N . ALA A 1 90 ? 16.109 28.953 -17.578 1 94.94 90 ALA A N 1
ATOM 657 C CA . ALA A 1 90 ? 16.094 28.562 -18.984 1 94.94 90 ALA A CA 1
ATOM 658 C C . ALA A 1 90 ? 17.516 28.375 -19.516 1 94.94 90 ALA A C 1
ATOM 660 O O . ALA A 1 90 ? 18.375 29.234 -19.297 1 94.94 90 ALA A O 1
ATOM 661 N N . GLN A 1 91 ? 17.797 27.297 -20.062 1 93.5 91 GLN A N 1
ATOM 662 C CA . GLN A 1 91 ? 19.047 27 -20.766 1 93.5 91 GLN A CA 1
ATOM 663 C C . GLN A 1 91 ? 18.781 26.562 -22.203 1 93.5 91 GLN A C 1
ATOM 665 O O . GLN A 1 91 ? 18.141 25.531 -22.438 1 93.5 91 GLN A O 1
ATOM 670 N N . ASP A 1 92 ? 19.281 27.359 -23.141 1 95 92 ASP A N 1
ATOM 671 C CA . ASP A 1 92 ? 19.125 27.031 -24.562 1 95 92 ASP A CA 1
ATOM 672 C C . ASP A 1 92 ? 17.656 26.922 -24.938 1 95 92 ASP A C 1
ATOM 674 O O . ASP A 1 92 ? 17.266 25.969 -25.625 1 95 92 ASP A O 1
ATOM 678 N N . GLY A 1 93 ? 16.891 27.734 -24.328 1 94.38 93 GLY A N 1
ATOM 679 C CA . GLY A 1 93 ? 15.5 27.844 -24.719 1 94.38 93 GLY A CA 1
ATOM 680 C C . GLY A 1 93 ? 14.602 26.844 -24.031 1 94.38 93 GLY A C 1
ATOM 681 O O . GLY A 1 93 ? 13.414 26.75 -24.328 1 94.38 93 GLY A O 1
ATOM 682 N N . VAL A 1 94 ? 15.25 26.016 -23.141 1 95.75 94 VAL A N 1
ATOM 683 C CA . VAL A 1 94 ? 14.453 25.031 -22.406 1 95.75 94 VAL A CA 1
ATOM 684 C C . VAL A 1 94 ? 14.633 25.25 -20.906 1 95.75 94 VAL A C 1
ATOM 686 O O . VAL A 1 94 ? 15.734 25.547 -20.438 1 95.75 94 VAL A O 1
ATOM 689 N N . PHE A 1 95 ? 13.555 25.156 -20.109 1 94.06 95 PHE A N 1
ATOM 690 C CA . PHE A 1 95 ? 13.656 25.328 -18.656 1 94.06 95 PHE A CA 1
ATOM 691 C C . PHE A 1 95 ? 14.234 24.094 -18 1 94.06 95 PHE A C 1
ATOM 693 O O . PHE A 1 95 ? 13.914 22.969 -18.391 1 94.06 95 PHE A O 1
ATOM 700 N N . THR A 1 96 ? 15.094 24.328 -17.062 1 96 96 THR A N 1
ATOM 701 C CA . THR A 1 96 ? 15.75 23.312 -16.25 1 96 96 THR A CA 1
ATOM 702 C C . THR A 1 96 ? 16.047 23.828 -14.859 1 96 96 THR A C 1
ATOM 704 O O . THR A 1 96 ? 15.469 24.828 -14.43 1 96 96 THR A O 1
ATOM 707 N N . ALA A 1 97 ? 16.906 23.125 -14.117 1 96.19 97 ALA A N 1
ATOM 708 C CA . ALA A 1 97 ? 17.281 23.516 -12.766 1 96.19 97 ALA A CA 1
ATOM 709 C C . ALA A 1 97 ? 18.469 24.469 -12.781 1 96.19 97 ALA A C 1
ATOM 711 O O . ALA A 1 97 ? 19.312 24.406 -13.688 1 96.19 97 ALA A O 1
ATOM 712 N N . THR A 1 98 ? 18.547 25.266 -11.781 1 93.75 98 THR A N 1
ATOM 713 C CA . THR A 1 98 ? 19.672 26.188 -11.656 1 93.75 98 THR A CA 1
ATOM 714 C C . THR A 1 98 ? 20.953 25.422 -11.312 1 93.75 98 THR A C 1
ATOM 716 O O . THR A 1 98 ? 22.062 25.906 -11.539 1 93.75 98 THR A O 1
ATOM 719 N N . GLY A 1 99 ? 20.812 24.219 -10.688 1 94.88 99 GLY A N 1
ATOM 720 C CA . GLY A 1 99 ? 21.969 23.422 -10.281 1 94.88 99 GLY A CA 1
ATOM 721 C C . GLY A 1 99 ? 21.578 22.078 -9.695 1 94.88 99 GLY A C 1
ATOM 722 O O . GLY A 1 99 ? 20.422 21.672 -9.766 1 94.88 99 GLY A O 1
ATOM 723 N N . LEU A 1 100 ? 22.641 21.375 -9.242 1 96.25 100 LEU A N 1
ATOM 724 C CA . LEU A 1 100 ? 22.469 20.078 -8.57 1 96.25 100 LEU A CA 1
ATOM 725 C C . LEU A 1 100 ? 22.484 20.25 -7.055 1 96.25 100 LEU A C 1
ATOM 727 O O . LEU A 1 100 ? 23.156 21.156 -6.535 1 96.25 100 LEU A O 1
ATOM 731 N N . ASN A 1 101 ? 21.734 19.453 -6.395 1 95.12 101 ASN A N 1
ATOM 732 C CA . ASN A 1 101 ? 21.797 19.453 -4.938 1 95.12 101 ASN A CA 1
ATOM 733 C C . ASN A 1 101 ? 22.938 18.578 -4.43 1 95.12 101 ASN A C 1
ATOM 735 O O . ASN A 1 101 ? 23.781 18.141 -5.211 1 95.12 101 ASN A O 1
ATOM 739 N N . GLY A 1 102 ? 23 18.344 -3.152 1 94.56 102 GLY A N 1
ATOM 740 C CA . GLY A 1 102 ? 24.094 17.625 -2.52 1 94.56 102 GLY A CA 1
ATOM 741 C C . GLY A 1 102 ? 24.109 16.141 -2.859 1 94.56 102 GLY A C 1
ATOM 742 O O . GLY A 1 102 ? 25.125 15.469 -2.658 1 94.56 102 GLY A O 1
ATOM 743 N N . ASN A 1 103 ? 23.047 15.594 -3.406 1 96.69 103 ASN A N 1
ATOM 744 C CA . ASN A 1 103 ? 22.969 14.195 -3.795 1 96.69 103 ASN A CA 1
ATOM 745 C C . ASN A 1 103 ? 23.062 14.023 -5.309 1 96.69 103 ASN A C 1
ATOM 747 O O . ASN A 1 103 ? 22.672 12.984 -5.848 1 96.69 103 ASN A O 1
ATOM 751 N N . ASN A 1 104 ? 23.453 15.117 -5.957 1 97.19 104 ASN A N 1
ATOM 752 C CA . ASN A 1 104 ? 23.828 15.156 -7.367 1 97.19 104 ASN A CA 1
ATOM 753 C C . ASN A 1 104 ? 22.625 14.969 -8.281 1 97.19 104 ASN A C 1
ATOM 755 O O . ASN A 1 104 ? 22.734 14.297 -9.312 1 97.19 104 ASN A O 1
ATOM 759 N N . TYR A 1 105 ? 21.438 15.484 -7.914 1 97.44 105 TYR A N 1
ATOM 760 C CA . TYR A 1 105 ? 20.312 15.586 -8.844 1 97.44 105 TYR A CA 1
ATOM 761 C C . TYR A 1 105 ? 19.766 17 -8.875 1 97.44 105 TYR A C 1
ATOM 763 O O . TYR A 1 105 ? 20.016 17.797 -7.965 1 97.44 105 TYR A O 1
ATOM 771 N N . PRO A 1 106 ? 19.047 17.406 -9.953 1 97.38 106 PRO A N 1
ATOM 772 C CA . PRO A 1 106 ? 18.625 18.797 -10.148 1 97.38 106 PRO A CA 1
ATOM 773 C C . PRO A 1 106 ? 17.656 19.281 -9.07 1 97.38 106 PRO A C 1
ATOM 775 O O . PRO A 1 106 ? 16.75 18.547 -8.688 1 97.38 106 PRO A O 1
ATOM 778 N N . VAL A 1 107 ? 17.797 20.469 -8.617 1 96.94 107 VAL A N 1
ATOM 779 C CA . VAL A 1 107 ? 17 21.047 -7.543 1 96.94 107 VAL A CA 1
ATOM 780 C C . VAL A 1 107 ? 15.531 21.141 -7.973 1 96.94 107 VAL A C 1
ATOM 782 O O . VAL A 1 107 ? 14.633 21.156 -7.133 1 96.94 107 VAL A O 1
ATOM 785 N N . SER A 1 108 ? 15.242 21.188 -9.312 1 97.75 108 SER A N 1
ATOM 786 C CA . SER A 1 108 ? 13.867 21.172 -9.805 1 97.75 108 SER A CA 1
ATOM 787 C C . SER A 1 108 ? 13.109 19.953 -9.305 1 97.75 108 SER A C 1
ATOM 789 O O . SER A 1 108 ? 11.891 20.016 -9.094 1 97.75 108 SER A O 1
ATOM 791 N N . VAL A 1 109 ? 13.859 18.844 -9.094 1 98.5 109 VAL A N 1
ATOM 792 C CA . VAL A 1 109 ? 13.273 17.594 -8.609 1 98.5 109 VAL A CA 1
ATOM 793 C C . VAL A 1 109 ? 12.883 17.734 -7.145 1 98.5 109 VAL A C 1
ATOM 795 O O . VAL A 1 109 ? 11.852 17.219 -6.719 1 98.5 109 VAL A O 1
ATOM 798 N N . ASP A 1 110 ? 13.609 18.531 -6.379 1 98 110 ASP A N 1
ATOM 799 C CA . ASP A 1 110 ? 13.266 18.797 -4.984 1 98 110 ASP A CA 1
ATOM 800 C C . ASP A 1 110 ? 11.984 19.609 -4.871 1 98 110 ASP A C 1
ATOM 802 O O . ASP A 1 110 ? 11.18 19.391 -3.965 1 98 110 ASP A O 1
ATOM 806 N N . VAL A 1 111 ? 11.828 20.547 -5.742 1 98.12 111 VAL A N 1
ATOM 807 C CA . VAL A 1 111 ? 10.617 21.359 -5.75 1 98.12 111 VAL A CA 1
ATOM 808 C C . VAL A 1 111 ? 9.391 20.484 -5.945 1 98.12 111 VAL A C 1
ATOM 810 O O . VAL A 1 111 ? 8.398 20.609 -5.23 1 98.12 111 VAL A O 1
ATOM 813 N N . ALA A 1 112 ? 9.523 19.516 -6.918 1 98.5 112 ALA A N 1
ATOM 814 C CA . ALA A 1 112 ? 8.43 18.594 -7.207 1 98.5 112 ALA A CA 1
ATOM 815 C C . ALA A 1 112 ? 8.148 17.688 -6.012 1 98.5 112 ALA A C 1
ATOM 817 O O . ALA A 1 112 ? 6.992 17.516 -5.621 1 98.5 112 ALA A O 1
ATOM 818 N N . PHE A 1 113 ? 9.18 17.172 -5.422 1 98.69 113 PHE A N 1
ATOM 819 C CA . PHE A 1 113 ? 9.055 16.234 -4.316 1 98.69 113 PHE A CA 1
ATOM 820 C C . PHE A 1 113 ? 8.438 16.906 -3.098 1 98.69 113 PHE A C 1
ATOM 822 O O . PHE A 1 113 ? 7.492 16.391 -2.502 1 98.69 113 PHE A O 1
ATOM 829 N N . GLN A 1 114 ? 8.875 18.062 -2.758 1 98.62 114 GLN A N 1
ATOM 830 C CA . GLN A 1 114 ? 8.5 18.719 -1.511 1 98.62 114 GLN A CA 1
ATOM 831 C C . GLN A 1 114 ? 7.105 19.344 -1.614 1 98.62 114 GLN A C 1
ATOM 833 O O . GLN A 1 114 ? 6.391 19.453 -0.614 1 98.62 114 GLN A O 1
ATOM 838 N N . VAL A 1 115 ? 6.66 19.719 -2.805 1 98.75 115 VAL A N 1
ATOM 839 C CA . VAL A 1 115 ? 5.312 20.266 -2.91 1 98.75 115 VAL A CA 1
ATOM 840 C C . VAL A 1 115 ? 4.285 19.172 -2.639 1 98.75 115 VAL A C 1
ATOM 842 O O . VAL A 1 115 ? 3.217 19.438 -2.084 1 98.75 115 VAL A O 1
ATOM 845 N N . ALA A 1 116 ? 4.645 17.938 -3.047 1 98.75 116 ALA A N 1
ATOM 846 C CA . ALA A 1 116 ? 3.736 16.828 -2.789 1 98.75 116 ALA A CA 1
ATOM 847 C C . ALA A 1 116 ? 3.531 16.625 -1.291 1 98.75 116 ALA A C 1
ATOM 849 O O . ALA A 1 116 ? 2.436 16.266 -0.851 1 98.75 116 ALA A O 1
ATOM 850 N N . PHE A 1 117 ? 4.551 16.906 -0.469 1 98.81 117 PHE A N 1
ATOM 851 C CA . PHE A 1 117 ? 4.43 16.859 0.984 1 98.81 117 PHE A CA 1
ATOM 852 C C . PHE A 1 117 ? 3.482 17.938 1.486 1 98.81 117 PHE A C 1
ATOM 854 O O . PHE A 1 117 ? 2.643 17.688 2.352 1 98.81 117 PHE A O 1
ATOM 861 N N . ALA A 1 118 ? 3.641 19.078 0.944 1 98.88 118 ALA A N 1
ATOM 862 C CA . ALA A 1 118 ? 2.785 20.188 1.359 1 98.88 118 ALA A CA 1
ATOM 863 C C . ALA A 1 118 ? 1.321 19.891 1.042 1 98.88 118 ALA A C 1
ATOM 865 O O . ALA A 1 118 ? 0.439 20.141 1.866 1 98.88 118 ALA A O 1
ATOM 866 N N . MET A 1 119 ? 1.074 19.359 -0.156 1 98.88 119 MET A N 1
ATOM 867 C CA . MET A 1 119 ? -0.277 19.047 -0.607 1 98.88 119 MET A CA 1
ATOM 868 C C . MET A 1 119 ? -0.956 18.062 0.35 1 98.88 119 MET A C 1
ATOM 870 O O . MET A 1 119 ? -2.072 18.312 0.807 1 98.88 119 MET A O 1
ATOM 874 N N . ILE A 1 120 ? -0.266 17.016 0.65 1 98.81 120 ILE A N 1
ATOM 875 C CA . ILE A 1 120 ? -0.888 15.977 1.467 1 98.81 120 ILE A CA 1
ATOM 876 C C . ILE A 1 120 ? -1.048 16.469 2.9 1 98.81 120 ILE A C 1
ATOM 878 O O . ILE A 1 120 ? -2.018 16.125 3.58 1 98.81 120 ILE A O 1
ATOM 882 N N . THR A 1 121 ? -0.132 17.266 3.379 1 98.88 121 THR A N 1
ATOM 883 C CA . THR A 1 121 ? -0.207 17.75 4.754 1 98.88 121 THR A CA 1
ATOM 884 C C . THR A 1 121 ? -1.482 18.562 4.98 1 98.88 121 THR A C 1
ATOM 886 O O . THR A 1 121 ? -2.23 18.297 5.922 1 98.88 121 THR A O 1
ATOM 889 N N . VAL A 1 122 ? -1.73 19.516 4.145 1 98.81 122 VAL A N 1
ATOM 890 C CA . VAL A 1 122 ? -2.934 20.328 4.328 1 98.81 122 VAL A CA 1
ATOM 891 C C . VAL A 1 122 ? -4.172 19.484 4.031 1 98.81 122 VAL A C 1
ATOM 893 O O . VAL A 1 122 ? -5.215 19.656 4.668 1 98.81 122 VAL A O 1
ATOM 896 N N . GLY A 1 123 ? -4.035 18.547 3.096 1 98.81 123 GLY A N 1
ATOM 897 C CA . GLY A 1 123 ? -5.137 17.656 2.76 1 98.81 123 GLY A CA 1
ATOM 898 C C . GLY A 1 123 ? -5.594 16.797 3.93 1 98.81 123 GLY A C 1
ATOM 899 O O . GLY A 1 123 ? -6.77 16.453 4.023 1 98.81 123 GLY A O 1
ATOM 900 N N . LEU A 1 124 ? -4.711 16.484 4.863 1 98.88 124 LEU A N 1
ATOM 901 C CA . LEU A 1 124 ? -5.055 15.664 6.016 1 98.88 124 LEU A CA 1
ATOM 902 C C . LEU A 1 124 ? -6.043 16.391 6.926 1 98.88 124 LEU A C 1
ATOM 904 O O . LEU A 1 124 ? -6.875 15.75 7.574 1 98.88 124 LEU A O 1
ATOM 908 N N . ILE A 1 125 ? -6.043 17.641 6.957 1 98.88 125 ILE A N 1
ATOM 909 C CA . ILE A 1 125 ? -6.812 18.453 7.898 1 98.88 125 ILE A CA 1
ATOM 910 C C . ILE A 1 125 ? -8.305 18.281 7.617 1 98.88 125 ILE A C 1
ATOM 912 O O . ILE A 1 125 ? -9.117 18.25 8.547 1 98.88 125 ILE A O 1
ATOM 916 N N . CYS A 1 126 ? -8.688 18.141 6.391 1 97.44 126 CYS A N 1
ATOM 917 C CA . CYS A 1 126 ? -10.094 18.203 6.016 1 97.44 126 CYS A CA 1
ATOM 918 C C . CYS A 1 126 ? -10.867 17.016 6.555 1 97.44 126 CYS A C 1
ATOM 920 O O . CYS A 1 126 ? -12.094 17.047 6.664 1 97.44 126 CYS A O 1
ATOM 922 N N . GLY A 1 127 ? -10.172 15.93 6.965 1 98.56 127 GLY A N 1
ATOM 923 C CA . GLY A 1 127 ? -10.852 14.82 7.613 1 98.56 127 GLY A CA 1
ATOM 924 C C . GLY A 1 127 ? -11.602 15.227 8.867 1 98.56 127 GLY A C 1
ATOM 925 O O . GLY A 1 127 ? -12.625 14.633 9.211 1 98.56 127 GLY A O 1
ATOM 926 N N . ALA A 1 128 ? -11.148 16.234 9.508 1 98.69 128 ALA A N 1
ATOM 927 C CA . ALA A 1 128 ? -11.719 16.641 10.789 1 98.69 128 ALA A CA 1
ATOM 928 C C . ALA A 1 128 ? -12.922 17.562 10.57 1 98.69 128 ALA A C 1
ATOM 930 O O . ALA A 1 128 ? -13.773 17.688 11.453 1 98.69 128 ALA A O 1
ATOM 931 N N . ILE A 1 129 ? -13.094 18.172 9.461 1 98.44 129 ILE A N 1
ATOM 932 C CA . ILE A 1 129 ? -14.078 19.234 9.289 1 98.44 129 ILE A CA 1
ATOM 933 C C . ILE A 1 129 ? -15.148 18.797 8.297 1 98.44 129 ILE A C 1
ATOM 935 O O . ILE A 1 129 ? -15.836 19.641 7.703 1 98.44 129 ILE A O 1
ATOM 939 N N . ALA A 1 130 ? -15.367 17.594 8.164 1 97.69 130 ALA A N 1
ATOM 940 C CA . ALA A 1 130 ? -16.219 16.984 7.148 1 97.69 130 ALA A CA 1
ATOM 941 C C . ALA A 1 130 ? -17.672 17.391 7.344 1 97.69 130 ALA A C 1
ATOM 943 O O . ALA A 1 130 ? -18.141 17.516 8.477 1 97.69 130 ALA A O 1
ATOM 944 N N . GLU A 1 131 ? -18.391 17.578 6.258 1 96.75 131 GLU A N 1
ATOM 945 C CA . GLU A 1 131 ? -19.828 17.594 6.082 1 96.75 131 GLU A CA 1
ATOM 946 C C . GLU A 1 131 ? -20.422 18.938 6.52 1 96.75 131 GLU A C 1
ATOM 948 O O . GLU A 1 131 ? -21.641 19.125 6.492 1 96.75 131 GLU A O 1
ATOM 953 N N . ARG A 1 132 ? -19.531 19.938 6.844 1 97.38 132 ARG A N 1
ATOM 954 C CA . ARG A 1 132 ? -20.172 21.156 7.328 1 97.38 132 ARG A CA 1
ATOM 955 C C . ARG A 1 132 ? -19.422 22.391 6.871 1 97.38 132 ARG A C 1
ATOM 957 O O . ARG A 1 132 ? -19.828 23.516 7.172 1 97.38 132 ARG A O 1
ATOM 964 N N . VAL A 1 133 ? -18.312 22.219 6.156 1 98.12 133 VAL A N 1
ATOM 965 C CA . VAL A 1 133 ? -17.438 23.344 5.84 1 98.12 133 VAL A CA 1
ATOM 966 C C . VAL A 1 133 ? -17.594 23.719 4.363 1 98.12 133 VAL A C 1
ATOM 968 O O . VAL A 1 133 ? -17.656 22.844 3.5 1 98.12 133 VAL A O 1
ATOM 971 N N . LYS A 1 134 ? -17.578 25.078 4.152 1 98.44 134 LYS A N 1
ATOM 972 C CA . LYS A 1 134 ? -17.672 25.609 2.797 1 98.44 134 LYS A CA 1
ATOM 973 C C . LYS A 1 134 ? -16.375 25.422 2.031 1 98.44 134 LYS A C 1
ATOM 975 O O . LYS A 1 134 ? -15.289 25.656 2.566 1 98.44 134 LYS A O 1
ATOM 980 N N . TYR A 1 135 ? -16.516 25.047 0.758 1 98.38 135 TYR A N 1
ATOM 981 C CA . TYR A 1 135 ? -15.367 24.875 -0.132 1 98.38 135 TYR A CA 1
ATOM 982 C C . TYR A 1 135 ? -14.594 26.172 -0.292 1 98.38 135 TYR A C 1
ATOM 984 O O . TYR A 1 135 ? -13.359 26.172 -0.297 1 98.38 135 TYR A O 1
ATOM 992 N N . SER A 1 136 ? -15.273 27.297 -0.394 1 98.44 136 SER A N 1
ATOM 993 C CA . SER A 1 136 ? -14.656 28.594 -0.594 1 98.44 136 SER A CA 1
ATOM 994 C C . SER A 1 136 ? -13.773 28.984 0.586 1 98.44 136 SER A C 1
ATOM 996 O O . SER A 1 136 ? -12.656 29.453 0.398 1 98.44 136 SER A O 1
ATOM 998 N N . THR A 1 137 ? -14.266 28.797 1.766 1 98.69 137 THR A N 1
ATOM 999 C CA . THR A 1 137 ? -13.492 29.109 2.959 1 98.69 137 THR A CA 1
ATOM 1000 C C . THR A 1 137 ? -12.266 28.219 3.062 1 98.69 137 THR A C 1
ATOM 1002 O O . THR A 1 137 ? -11.18 28.672 3.434 1 98.69 137 THR A O 1
ATOM 1005 N N . TRP A 1 138 ? -12.375 26.938 2.713 1 98.75 138 TRP A N 1
ATOM 1006 C CA . TRP A 1 138 ? -11.273 25.984 2.729 1 98.75 138 TRP A CA 1
ATOM 1007 C C . TRP A 1 138 ? -10.164 26.422 1.775 1 98.75 138 TRP A C 1
ATOM 1009 O O . TRP A 1 138 ? -8.984 26.359 2.121 1 98.75 138 TRP A O 1
ATOM 1019 N N . MET A 1 139 ? -10.492 26.859 0.562 1 98.75 139 MET A N 1
ATOM 1020 C CA . MET A 1 139 ? -9.484 27.281 -0.407 1 98.75 139 MET A CA 1
ATOM 1021 C C . MET A 1 139 ? -8.625 28.406 0.159 1 98.75 139 MET A C 1
ATOM 1023 O O . MET A 1 139 ? -7.402 28.406 0.001 1 98.75 139 MET A O 1
ATOM 1027 N N . ILE A 1 140 ? -9.289 29.297 0.838 1 98.81 140 ILE A N 1
ATOM 1028 C CA . ILE A 1 140 ? -8.562 30.422 1.42 1 98.81 140 ILE A CA 1
ATOM 1029 C C . ILE A 1 140 ? -7.703 29.938 2.582 1 98.81 140 ILE A C 1
ATOM 1031 O O . ILE A 1 140 ? -6.547 30.344 2.717 1 98.81 140 ILE A O 1
ATOM 1035 N N . PHE A 1 141 ? -8.227 29.125 3.406 1 98.88 141 PHE A N 1
ATOM 1036 C CA . PHE A 1 141 ? -7.473 28.547 4.516 1 98.88 141 PHE A CA 1
ATOM 1037 C C . PHE A 1 141 ? -6.219 27.844 4.008 1 98.88 141 PHE A C 1
ATOM 1039 O O . PHE A 1 141 ? -5.137 28.016 4.57 1 98.88 141 PHE A O 1
ATOM 1046 N N . VAL A 1 142 ? -6.363 27 2.957 1 98.94 142 VAL A N 1
ATOM 1047 C CA . VAL A 1 142 ? -5.242 26.25 2.404 1 98.94 142 VAL A CA 1
ATOM 1048 C C . VAL A 1 142 ? -4.117 27.203 2.018 1 98.94 142 VAL A C 1
ATOM 1050 O O . VAL A 1 142 ? -2.955 26.984 2.363 1 98.94 142 VAL A O 1
ATOM 1053 N N . ALA A 1 143 ? -4.473 28.266 1.328 1 98.88 143 ALA A N 1
ATOM 1054 C CA . ALA A 1 143 ? -3.471 29.234 0.89 1 98.88 143 ALA A CA 1
ATOM 1055 C C . ALA A 1 143 ? -2.746 29.859 2.082 1 98.88 143 ALA A C 1
ATOM 1057 O O . ALA A 1 143 ? -1.516 29.938 2.098 1 98.88 143 ALA A O 1
ATOM 1058 N N . LEU A 1 144 ? -3.504 30.219 3.098 1 98.94 144 LEU A N 1
ATOM 1059 C CA . LEU A 1 144 ? -2.936 30.906 4.254 1 98.94 144 LEU A CA 1
ATOM 1060 C C . LEU A 1 144 ? -2.123 29.938 5.109 1 98.94 144 LEU A C 1
ATOM 1062 O O . LEU A 1 144 ? -1.032 30.266 5.574 1 98.94 144 LEU A O 1
ATOM 1066 N N . TRP A 1 145 ? -2.635 28.766 5.305 1 98.94 145 TRP A N 1
ATOM 1067 C CA . TRP A 1 145 ? -2.004 27.812 6.211 1 98.94 145 TRP A CA 1
ATOM 1068 C C . TRP A 1 145 ? -0.708 27.281 5.617 1 98.94 145 TRP A C 1
ATOM 1070 O O . TRP A 1 145 ? 0.284 27.109 6.328 1 98.94 145 TRP A O 1
ATOM 1080 N N . VAL A 1 146 ? -0.696 26.984 4.328 1 98.94 146 VAL A N 1
ATOM 1081 C CA . VAL A 1 146 ? 0.533 26.531 3.686 1 98.94 146 VAL A CA 1
ATOM 1082 C C . VAL A 1 146 ? 1.593 27.625 3.762 1 98.94 146 VAL A C 1
ATOM 1084 O O . VAL A 1 146 ? 2.775 27.344 3.965 1 98.94 146 VAL A O 1
ATOM 1087 N N . THR A 1 147 ? 1.161 28.875 3.668 1 98.81 147 THR A N 1
ATOM 1088 C CA . THR A 1 147 ? 2.064 30.031 3.66 1 98.81 147 THR A CA 1
ATOM 1089 C C . THR A 1 147 ? 2.635 30.281 5.051 1 98.81 147 THR A C 1
ATOM 1091 O O . THR A 1 147 ? 3.85 30.406 5.219 1 98.81 147 THR A O 1
ATOM 1094 N N . PHE A 1 148 ? 1.789 30.234 6.031 1 98.88 148 PHE A N 1
ATOM 1095 C CA . PHE A 1 148 ? 2.199 30.781 7.324 1 98.88 148 PHE A CA 1
ATOM 1096 C C . PHE A 1 148 ? 2.516 29.656 8.305 1 98.88 148 PHE A C 1
ATOM 1098 O O . PHE A 1 148 ? 3.137 29.891 9.344 1 98.88 148 PHE A O 1
ATOM 1105 N N . ASP A 1 149 ? 2.104 28.469 7.984 1 98.94 149 ASP A N 1
ATOM 1106 C CA . ASP A 1 149 ? 2.338 27.375 8.93 1 98.94 149 ASP A CA 1
ATOM 1107 C C . ASP A 1 149 ? 3.232 26.297 8.32 1 98.94 149 ASP A C 1
ATOM 1109 O O . ASP A 1 149 ? 4.387 26.141 8.727 1 98.94 149 ASP A O 1
ATOM 1113 N N . TYR A 1 150 ? 2.77 25.641 7.27 1 98.88 150 TYR A N 1
ATOM 1114 C CA . TYR A 1 150 ? 3.506 24.5 6.742 1 98.88 150 TYR A CA 1
ATOM 1115 C C . TYR A 1 150 ? 4.898 24.906 6.289 1 98.88 150 TYR A C 1
ATOM 1117 O O . TYR A 1 150 ? 5.891 24.266 6.652 1 98.88 150 TYR A O 1
ATOM 1125 N N . ALA A 1 151 ? 4.973 25.938 5.406 1 98.88 151 ALA A N 1
ATOM 1126 C CA . ALA A 1 151 ? 6.254 26.312 4.812 1 98.88 151 ALA A CA 1
ATOM 1127 C C . ALA A 1 151 ? 7.258 26.719 5.891 1 98.88 151 ALA A C 1
ATOM 1129 O O . ALA A 1 151 ? 8.398 26.25 5.895 1 98.88 151 ALA A O 1
ATOM 1130 N N . PRO A 1 152 ? 6.844 27.547 6.836 1 98.75 152 PRO A N 1
ATOM 1131 C CA . PRO A 1 152 ? 7.773 27.859 7.926 1 98.75 152 PRO A CA 1
ATOM 1132 C C . PRO A 1 152 ? 8.148 26.625 8.75 1 98.75 152 PRO A C 1
ATOM 1134 O O . PRO A 1 152 ? 9.305 26.484 9.156 1 98.75 152 PRO A O 1
ATOM 1137 N N . MET A 1 153 ? 7.203 25.734 9.023 1 98.81 153 MET A N 1
ATOM 1138 C CA . MET A 1 153 ? 7.48 24.516 9.773 1 98.81 153 MET A CA 1
ATOM 1139 C C . MET A 1 153 ? 8.508 23.641 9.047 1 98.81 153 MET A C 1
ATOM 1141 O O . MET A 1 153 ? 9.422 23.109 9.672 1 98.81 153 MET A O 1
ATOM 1145 N N . ALA A 1 154 ? 8.289 23.516 7.754 1 98.75 154 ALA A N 1
ATOM 1146 C CA . ALA A 1 154 ? 9.258 22.766 6.953 1 98.75 154 ALA A CA 1
ATOM 1147 C C . ALA A 1 154 ? 10.641 23.391 7.027 1 98.75 154 ALA A C 1
ATOM 1149 O O . ALA A 1 154 ? 11.648 22.688 7.125 1 98.75 154 ALA A O 1
ATOM 1150 N N . HIS A 1 155 ? 10.734 24.734 7.004 1 98.5 155 HIS A N 1
ATOM 1151 C CA . HIS A 1 155 ? 11.992 25.469 7.129 1 98.5 155 HIS A CA 1
ATOM 1152 C C . HIS A 1 155 ? 12.648 25.203 8.477 1 98.5 155 HIS A C 1
ATOM 1154 O O . HIS A 1 155 ? 13.852 24.922 8.547 1 98.5 155 HIS A O 1
ATOM 1160 N N . MET A 1 156 ? 11.883 25.25 9.492 1 98.56 156 MET A N 1
ATOM 1161 C CA . MET A 1 156 ? 12.398 25.094 10.844 1 98.56 156 MET A CA 1
ATOM 1162 C C . MET A 1 156 ? 12.961 23.703 11.07 1 98.56 156 MET A C 1
ATOM 1164 O O . MET A 1 156 ? 13.969 23.531 11.75 1 98.56 156 MET A O 1
ATOM 1168 N N . VAL A 1 157 ? 12.344 22.688 10.469 1 98.44 157 VAL A N 1
ATOM 1169 C CA . VAL A 1 157 ? 12.695 21.312 10.781 1 98.44 157 VAL A CA 1
ATOM 1170 C C . VAL A 1 157 ? 13.703 20.781 9.766 1 98.44 157 VAL A C 1
ATOM 1172 O O . VAL A 1 157 ? 14.656 20.094 10.125 1 98.44 157 VAL A O 1
ATOM 1175 N N . TRP A 1 158 ? 13.523 21.172 8.469 1 97.69 158 TRP A N 1
ATOM 1176 C CA . TRP A 1 158 ? 14.25 20.438 7.438 1 97.69 158 TRP A CA 1
ATOM 1177 C C . TRP A 1 158 ? 15.258 21.344 6.73 1 97.69 158 TRP A C 1
ATOM 1179 O O . TRP A 1 158 ? 16.047 20.875 5.914 1 97.69 158 TRP A O 1
ATOM 1189 N N . ASN A 1 159 ? 15.258 22.625 7.016 1 96.81 159 ASN A N 1
ATOM 1190 C CA . ASN A 1 159 ? 16.156 23.531 6.301 1 96.81 159 ASN A CA 1
ATOM 1191 C C . ASN A 1 159 ? 17.016 24.344 7.262 1 96.81 159 ASN A C 1
ATOM 1193 O O . ASN A 1 159 ? 17.172 25.547 7.086 1 96.81 159 ASN A O 1
ATOM 1197 N N . GLY A 1 160 ? 17.484 23.688 8.312 1 95.5 160 GLY A N 1
ATOM 1198 C CA . GLY A 1 160 ? 18.469 24.266 9.195 1 95.5 160 GLY A CA 1
ATOM 1199 C C . GLY A 1 160 ? 17.875 25.281 10.164 1 95.5 160 GLY A C 1
ATOM 1200 O O . GLY A 1 160 ? 18.609 26.094 10.742 1 95.5 160 GLY A O 1
ATOM 1201 N N . GLY A 1 161 ? 16.594 25.25 10.367 1 96.94 161 GLY A N 1
ATOM 1202 C CA . GLY A 1 161 ? 15.938 26.219 11.234 1 96.94 161 GLY A CA 1
ATOM 1203 C C . GLY A 1 161 ? 15.93 25.797 12.695 1 96.94 161 GLY A C 1
ATOM 1204 O O . GLY A 1 161 ? 16.734 24.969 13.109 1 96.94 161 GLY A O 1
ATOM 1205 N N . LEU A 1 162 ? 15.125 26.406 13.445 1 97.25 162 LEU A N 1
ATOM 1206 C CA . LEU A 1 162 ? 15.062 26.359 14.906 1 97.25 162 LEU A CA 1
ATOM 1207 C C . LEU A 1 162 ? 14.898 24.922 15.391 1 97.25 162 LEU A C 1
ATOM 1209 O O . LEU A 1 162 ? 15.469 24.547 16.422 1 97.25 162 LEU A O 1
ATOM 1213 N N . LEU A 1 163 ? 14.211 24.047 14.664 1 98.19 163 LEU A N 1
ATOM 1214 C CA . LEU A 1 163 ? 13.82 22.734 15.133 1 98.19 163 LEU A CA 1
ATOM 1215 C C . LEU A 1 163 ? 14.633 21.641 14.43 1 98.19 163 LEU A C 1
ATOM 1217 O O . LEU A 1 163 ? 14.32 20.453 14.547 1 98.19 163 LEU A O 1
ATOM 1221 N N . SER A 1 164 ? 15.648 22.062 13.734 1 97.88 164 SER A N 1
ATOM 1222 C CA . SER A 1 164 ? 16.438 21.125 12.945 1 97.88 164 SER A CA 1
ATOM 1223 C C . SER A 1 164 ? 17.484 20.422 13.805 1 97.88 164 SER A C 1
ATOM 1225 O O . SER A 1 164 ? 17.672 20.781 14.977 1 97.88 164 SER A O 1
ATOM 1227 N N . ALA A 1 165 ? 18.125 19.406 13.289 1 96.88 165 ALA A N 1
ATOM 1228 C CA . ALA A 1 165 ? 19.125 18.578 13.969 1 96.88 165 ALA A CA 1
ATOM 1229 C C . ALA A 1 165 ? 20.281 19.422 14.469 1 96.88 165 ALA A C 1
ATOM 1231 O O . ALA A 1 165 ? 20.922 19.094 15.484 1 96.88 165 ALA A O 1
ATOM 1232 N N . ASP A 1 166 ? 20.578 20.516 13.797 1 95.69 166 ASP A N 1
ATOM 1233 C CA . ASP A 1 166 ? 21.672 21.406 14.188 1 95.69 166 ASP A CA 1
ATOM 1234 C C . ASP A 1 166 ? 21.156 22.781 14.602 1 95.69 166 ASP A C 1
ATOM 1236 O O . ASP A 1 166 ? 21.906 23.75 14.656 1 95.69 166 ASP A O 1
ATOM 1240 N N . GLY A 1 167 ? 19.891 22.875 14.789 1 96.12 167 GLY A N 1
ATOM 1241 C CA . GLY A 1 167 ? 19.281 24.141 15.188 1 96.12 167 GLY A CA 1
ATOM 1242 C C . GLY A 1 167 ? 19.547 24.5 16.641 1 96.12 167 GLY A C 1
ATOM 1243 O O . GLY A 1 167 ? 20.219 23.766 17.359 1 96.12 167 GLY A O 1
ATOM 1244 N N . ALA A 1 168 ? 19 25.625 17.047 1 96.12 168 ALA A N 1
ATOM 1245 C CA . ALA A 1 168 ? 19.281 26.188 18.359 1 96.12 168 ALA A CA 1
ATOM 1246 C C . ALA A 1 168 ? 18.828 25.25 19.469 1 96.12 168 ALA A C 1
ATOM 1248 O O . ALA A 1 168 ? 19.5 25.125 20.484 1 96.12 168 ALA A O 1
ATOM 1249 N N . ILE A 1 169 ? 17.75 24.594 19.312 1 96.81 169 ILE A N 1
ATOM 1250 C CA . ILE A 1 169 ? 17.203 23.719 20.344 1 96.81 169 ILE A CA 1
ATOM 1251 C C . ILE A 1 169 ? 18.062 22.469 20.469 1 96.81 169 ILE A C 1
ATOM 1253 O O . ILE A 1 169 ? 18.422 22.062 21.578 1 96.81 169 ILE A O 1
ATOM 1257 N N . SER A 1 170 ? 18.344 21.844 19.422 1 98.12 170 SER A N 1
ATOM 1258 C CA . SER A 1 170 ? 19.219 20.672 19.406 1 98.12 170 SER A CA 1
ATOM 1259 C C . SER A 1 170 ? 20.562 20.984 20.047 1 98.12 170 SER A C 1
ATOM 1261 O O . SER A 1 170 ? 21.078 20.203 20.844 1 98.12 170 SER A O 1
ATOM 1263 N N . LYS A 1 171 ? 21.156 22.172 19.734 1 97.56 171 LYS A N 1
ATOM 1264 C CA . LYS A 1 171 ? 22.453 22.594 20.297 1 97.56 171 LYS A CA 1
ATOM 1265 C C . LYS A 1 171 ? 22.359 22.781 21.797 1 97.56 171 LYS A C 1
ATOM 1267 O O . LYS A 1 171 ? 23.25 22.375 22.547 1 97.56 171 LYS A O 1
ATOM 1272 N N . ALA A 1 172 ? 21.328 23.375 22.172 1 97.62 172 ALA A N 1
ATOM 1273 C CA . ALA A 1 172 ? 21.141 23.656 23.594 1 97.62 172 ALA A CA 1
ATOM 1274 C C . ALA A 1 172 ? 21.016 22.359 24.391 1 97.62 172 ALA A C 1
ATOM 1276 O O . ALA A 1 172 ? 21.531 22.266 25.5 1 97.62 172 ALA A O 1
ATOM 1277 N N . ILE A 1 173 ? 20.406 21.312 23.844 1 97.62 173 ILE A N 1
ATOM 1278 C CA . ILE A 1 173 ? 20.125 20.062 24.547 1 97.62 173 ILE A CA 1
ATOM 1279 C C . ILE A 1 173 ? 21.297 19.094 24.344 1 97.62 173 ILE A C 1
ATOM 1281 O O . ILE A 1 173 ? 21.578 18.266 25.203 1 97.62 173 ILE A O 1
ATOM 1285 N N . GLY A 1 174 ? 22 19.234 23.266 1 97.69 174 GLY A N 1
ATOM 1286 C CA . GLY A 1 174 ? 23.125 18.375 22.953 1 97.69 174 GLY A CA 1
ATOM 1287 C C . GLY A 1 174 ? 22.734 17.078 22.297 1 97.69 174 GLY A C 1
ATOM 1288 O O . GLY A 1 174 ? 23.359 16.031 22.516 1 97.69 174 GLY A O 1
ATOM 1289 N N . ALA A 1 175 ? 21.656 17.109 21.609 1 98.12 175 ALA A N 1
ATOM 1290 C CA . ALA A 1 175 ? 21.156 15.977 20.828 1 98.12 175 ALA A CA 1
ATOM 1291 C C . ALA A 1 175 ? 20.484 16.453 19.547 1 98.12 175 ALA A C 1
ATOM 1293 O O . ALA A 1 175 ? 19.781 17.453 19.547 1 98.12 175 ALA A O 1
ATOM 1294 N N . ALA A 1 176 ? 20.688 15.773 18.484 1 97.94 176 ALA A N 1
ATOM 1295 C CA . ALA A 1 176 ? 20.156 16.156 17.188 1 97.94 176 ALA A CA 1
ATOM 1296 C C . ALA A 1 176 ? 18.688 15.734 17.062 1 97.94 176 ALA A C 1
ATOM 1298 O O . ALA A 1 176 ? 18.375 14.539 17.125 1 97.94 176 ALA A O 1
ATOM 1299 N N . ALA A 1 177 ? 17.844 16.703 16.859 1 98.25 177 ALA A N 1
ATOM 1300 C CA . ALA A 1 177 ? 16.438 16.391 16.562 1 98.25 177 ALA A CA 1
ATOM 1301 C C . ALA A 1 177 ? 16.328 15.609 15.25 1 98.25 177 ALA A C 1
ATOM 1303 O O . ALA A 1 177 ? 17.094 15.836 14.32 1 98.25 177 ALA A O 1
ATOM 1304 N N . HIS A 1 178 ? 15.367 14.648 15.25 1 98.5 178 HIS A N 1
ATOM 1305 C CA . HIS A 1 178 ? 15.234 13.82 14.062 1 98.5 178 HIS A CA 1
ATOM 1306 C C . HIS A 1 178 ? 13.781 13.75 13.602 1 98.5 178 HIS A C 1
ATOM 1308 O O . HIS A 1 178 ? 12.891 13.445 14.398 1 98.5 178 HIS A O 1
ATOM 1314 N N . ASP A 1 179 ? 13.516 14.062 12.453 1 98.69 179 ASP A N 1
ATOM 1315 C CA . ASP A 1 179 ? 12.258 13.906 11.734 1 98.69 179 ASP A CA 1
ATOM 1316 C C . ASP A 1 179 ? 12.5 13.562 10.266 1 98.69 179 ASP A C 1
ATOM 1318 O O . ASP A 1 179 ? 12.578 14.453 9.422 1 98.69 179 ASP A O 1
ATOM 1322 N N . PHE A 1 180 ? 12.516 12.297 10.016 1 98.62 180 PHE A N 1
ATOM 1323 C CA . PHE A 1 180 ? 12.984 11.75 8.742 1 98.62 180 PHE A CA 1
ATOM 1324 C C . PHE A 1 180 ? 12.094 12.219 7.594 1 98.62 180 PHE A C 1
ATOM 1326 O O . PHE A 1 180 ? 12.586 12.625 6.543 1 98.62 180 PHE A O 1
ATOM 1333 N N . ALA A 1 181 ? 10.773 12.078 7.801 1 98.62 181 ALA A N 1
ATOM 1334 C CA . ALA A 1 181 ? 9.891 12.336 6.672 1 98.62 181 ALA A CA 1
ATOM 1335 C C . ALA A 1 181 ? 8.656 13.117 7.109 1 98.62 181 ALA A C 1
ATOM 1337 O O . ALA A 1 181 ? 7.777 13.414 6.293 1 98.62 181 ALA A O 1
ATOM 1338 N N . GLY A 1 182 ? 8.492 13.43 8.398 1 98.56 182 GLY A N 1
ATOM 1339 C CA . GLY A 1 182 ? 7.426 14.383 8.672 1 98.56 182 GLY A CA 1
ATOM 1340 C C . GLY A 1 182 ? 6.492 13.938 9.781 1 98.56 182 GLY A C 1
ATOM 1341 O O . GLY A 1 182 ? 5.273 14.078 9.672 1 98.56 182 GLY A O 1
ATOM 1342 N N . GLY A 1 183 ? 7.027 13.336 10.875 1 98.31 183 GLY A N 1
ATOM 1343 C CA . GLY A 1 183 ? 6.203 13.195 12.062 1 98.31 183 GLY A CA 1
ATOM 1344 C C . GLY A 1 183 ? 5.73 14.516 12.633 1 98.31 183 GLY A C 1
ATOM 1345 O O . GLY A 1 183 ? 4.551 14.68 12.953 1 98.31 183 GLY A O 1
ATOM 1346 N N . THR A 1 184 ? 6.625 15.445 12.672 1 98.12 184 THR A N 1
ATOM 1347 C CA . THR A 1 184 ? 6.371 16.781 13.188 1 98.12 184 THR A CA 1
ATOM 1348 C C . THR A 1 184 ? 5.82 17.688 12.094 1 98.12 184 THR A C 1
ATOM 1350 O O . THR A 1 184 ? 4.727 18.25 12.234 1 98.12 184 THR A O 1
ATOM 1353 N N . VAL A 1 185 ? 6.453 17.75 10.984 1 98.75 185 VAL A N 1
ATOM 1354 C CA . VAL A 1 185 ? 6.16 18.719 9.922 1 98.75 185 VAL A CA 1
ATOM 1355 C C . VAL A 1 185 ? 4.801 18.391 9.297 1 98.75 185 VAL A C 1
ATOM 1357 O O . VAL A 1 185 ? 4.059 19.297 8.922 1 98.75 185 VAL A O 1
ATOM 1360 N N . VAL A 1 186 ? 4.488 17.094 9.203 1 98.88 186 VAL A N 1
ATOM 1361 C CA . VAL A 1 186 ? 3.295 16.703 8.453 1 98.88 186 VAL A CA 1
ATOM 1362 C C . VAL A 1 186 ? 2.188 16.312 9.43 1 98.88 186 VAL A C 1
ATOM 1364 O O . VAL A 1 186 ? 1.155 16.969 9.516 1 98.88 186 VAL A O 1
ATOM 1367 N N . HIS A 1 187 ? 2.393 15.305 10.219 1 98.94 187 HIS A N 1
ATOM 1368 C CA . HIS A 1 187 ? 1.295 14.641 10.914 1 98.94 187 HIS A CA 1
ATOM 1369 C C . HIS A 1 187 ? 0.892 15.414 12.164 1 98.94 187 HIS A C 1
ATOM 1371 O O . HIS A 1 187 ? -0.281 15.758 12.344 1 98.94 187 HIS A O 1
ATOM 1377 N N . ILE A 1 188 ? 1.824 15.734 13.031 1 98.88 188 ILE A N 1
ATOM 1378 C CA . ILE A 1 188 ? 1.504 16.531 14.211 1 98.88 188 ILE A CA 1
ATOM 1379 C C . ILE A 1 188 ? 0.95 17.891 13.773 1 98.88 188 ILE A C 1
ATOM 1381 O O . ILE A 1 188 ? -0.069 18.344 14.297 1 98.88 188 ILE A O 1
ATOM 1385 N N . ASN A 1 189 ? 1.597 18.484 12.812 1 98.94 189 ASN A N 1
ATOM 1386 C CA . ASN A 1 189 ? 1.203 19.781 12.289 1 98.94 189 ASN A CA 1
ATOM 1387 C C . ASN A 1 189 ? -0.246 19.781 11.812 1 98.94 189 ASN A C 1
ATOM 1389 O O . ASN A 1 189 ? -1.062 20.578 12.297 1 98.94 189 ASN A O 1
ATOM 1393 N N . ALA A 1 190 ? -0.583 18.859 10.953 1 98.94 190 ALA A N 1
ATOM 1394 C CA . ALA A 1 190 ? -1.932 18.766 10.398 1 98.94 190 ALA A CA 1
ATOM 1395 C C . ALA A 1 190 ? -2.953 18.469 11.492 1 98.94 190 ALA A C 1
ATOM 1397 O O . ALA A 1 190 ? -4.059 19.016 11.484 1 98.94 190 ALA A O 1
ATOM 1398 N N . ALA A 1 191 ? -2.631 17.609 12.406 1 98.94 191 ALA A N 1
ATOM 1399 C CA . ALA A 1 191 ? -3.562 17.203 13.453 1 98.94 191 ALA A CA 1
ATOM 1400 C C . ALA A 1 191 ? -3.867 18.344 14.406 1 98.94 191 ALA A C 1
ATOM 1402 O O . ALA A 1 191 ? -5.004 18.5 14.859 1 98.94 191 ALA A O 1
ATOM 1403 N N . VAL A 1 192 ? -2.869 19.094 14.703 1 98.94 192 VAL A N 1
ATOM 1404 C CA . VAL A 1 192 ? -3.068 20.25 15.578 1 98.94 192 VAL A CA 1
ATOM 1405 C C . VAL A 1 192 ? -3.957 21.281 14.891 1 98.94 192 VAL A C 1
ATOM 1407 O O . VAL A 1 192 ? -4.871 21.828 15.5 1 98.94 192 VAL A O 1
ATOM 1410 N N . ALA A 1 193 ? -3.658 21.531 13.648 1 98.94 193 ALA A N 1
ATOM 1411 C CA . ALA A 1 193 ? -4.508 22.438 12.883 1 98.94 193 ALA A CA 1
ATOM 1412 C C . ALA A 1 193 ? -5.953 21.938 12.867 1 98.94 193 ALA A C 1
ATOM 1414 O O . ALA A 1 193 ? -6.883 22.734 13.07 1 98.94 193 ALA A O 1
ATOM 1415 N N . ALA A 1 194 ? -6.129 20.672 12.648 1 98.88 194 ALA A N 1
ATOM 1416 C CA . ALA A 1 194 ? -7.457 20.062 12.641 1 98.88 194 ALA A CA 1
ATOM 1417 C C . ALA A 1 194 ? -8.172 20.297 13.969 1 98.88 194 ALA A C 1
ATOM 1419 O O . ALA A 1 194 ? -9.336 20.703 14 1 98.88 194 ALA A O 1
ATOM 1420 N N . LEU A 1 195 ? -7.496 20.031 15.016 1 98.81 195 LEU A N 1
ATOM 1421 C CA . LEU A 1 195 ? -8.078 20.172 16.344 1 98.81 195 LEU A CA 1
ATOM 1422 C C . LEU A 1 195 ? -8.508 21.625 16.594 1 98.81 195 LEU A C 1
ATOM 1424 O O . LEU A 1 195 ? -9.617 21.875 17.078 1 98.81 195 LEU A O 1
ATOM 1428 N N . ILE A 1 196 ? -7.625 22.547 16.281 1 98.88 196 ILE A N 1
ATOM 1429 C CA . ILE A 1 196 ? -7.906 23.969 16.516 1 98.88 196 ILE A CA 1
ATOM 1430 C C . ILE A 1 196 ? -9.133 24.391 15.711 1 98.88 196 ILE A C 1
ATOM 1432 O O . ILE A 1 196 ? -10.016 25.062 16.234 1 98.88 196 ILE A O 1
ATOM 1436 N N . ILE A 1 197 ? -9.227 23.984 14.469 1 98.88 197 ILE A N 1
ATOM 1437 C CA . ILE A 1 197 ? -10.344 24.391 13.617 1 98.88 197 ILE A CA 1
ATOM 1438 C C . ILE A 1 197 ? -11.648 23.828 14.164 1 98.88 197 ILE A C 1
ATOM 1440 O O . ILE A 1 197 ? -12.648 24.531 14.266 1 98.88 197 ILE A O 1
ATOM 1444 N N . VAL A 1 198 ? -11.68 22.531 14.539 1 98.5 198 VAL A N 1
ATOM 1445 C CA . VAL A 1 198 ? -12.93 21.922 14.961 1 98.5 198 VAL A CA 1
ATOM 1446 C C . VAL A 1 198 ? -13.391 22.531 16.281 1 98.5 198 VAL A C 1
ATOM 1448 O O . VAL A 1 198 ? -14.594 22.625 16.547 1 98.5 198 VAL A O 1
ATOM 1451 N N . LEU A 1 199 ? -12.445 23.016 17.109 1 98.38 199 LEU A N 1
ATOM 1452 C CA . LEU A 1 199 ? -12.812 23.703 18.359 1 98.38 199 LEU A CA 1
ATOM 1453 C C . LEU A 1 199 ? -13.445 25.047 18.062 1 98.38 199 LEU A C 1
ATOM 1455 O O . LEU A 1 199 ? -14.273 25.531 18.844 1 98.38 199 LEU A O 1
ATOM 1459 N N . ILE A 1 200 ? -13.148 25.609 16.969 1 98.19 200 ILE A N 1
ATOM 1460 C CA . ILE A 1 200 ? -13.641 26.938 16.609 1 98.19 200 ILE A CA 1
ATOM 1461 C C . ILE A 1 200 ? -14.969 26.812 15.867 1 98.19 200 ILE A C 1
ATOM 1463 O O . ILE A 1 200 ? -15.922 27.547 16.156 1 98.19 200 ILE A O 1
ATOM 1467 N N . ILE A 1 201 ? -15.117 25.797 14.977 1 97.69 201 ILE A N 1
ATOM 1468 C CA . ILE A 1 201 ? -16.281 25.766 14.086 1 97.69 201 ILE A CA 1
ATOM 1469 C C . ILE A 1 201 ? -17.406 24.969 14.742 1 97.69 201 ILE A C 1
ATOM 1471 O O . ILE A 1 201 ? -18.562 25.062 14.32 1 97.69 201 ILE A O 1
ATOM 1475 N N . GLY A 1 202 ? -17.047 24.125 15.719 1 97.44 202 GLY A N 1
ATOM 1476 C CA . GLY A 1 202 ? -18.062 23.406 16.469 1 97.44 202 GLY A CA 1
ATOM 1477 C C . GLY A 1 202 ? -18.422 22.062 15.859 1 97.44 202 GLY A C 1
ATOM 1478 O O . GLY A 1 202 ? -17.797 21.625 14.898 1 97.44 202 GLY A O 1
ATOM 1479 N N . LYS A 1 203 ? -19.453 21.5 16.406 1 97.88 203 LYS A N 1
ATOM 1480 C CA . LYS A 1 203 ? -19.797 20.109 16.125 1 97.88 203 LYS A CA 1
ATOM 1481 C C . LYS A 1 203 ? -20.844 20.031 15.016 1 97.88 203 LYS A C 1
ATOM 1483 O O . LYS A 1 203 ? -21.656 20.938 14.844 1 97.88 203 LYS A O 1
ATOM 1488 N N . ARG A 1 204 ? -20.828 18.938 14.234 1 96.12 204 ARG A N 1
ATOM 1489 C CA . ARG A 1 204 ? -21.906 18.625 13.305 1 96.12 204 ARG A CA 1
ATOM 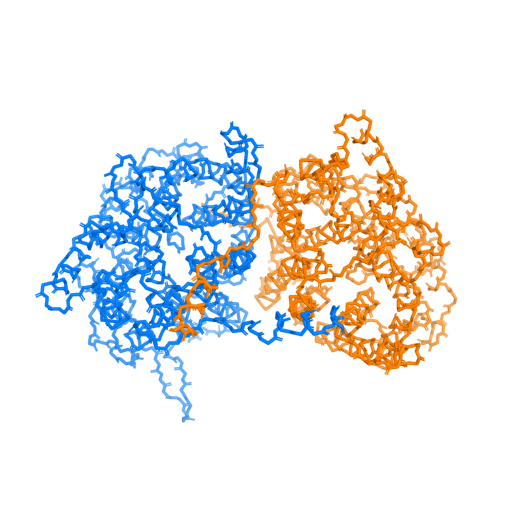1490 C C . ARG A 1 204 ? -23.203 18.328 14.047 1 96.12 204 ARG A C 1
ATOM 1492 O O . ARG A 1 204 ? -23.188 17.797 15.156 1 96.12 204 ARG A O 1
ATOM 1499 N N . LYS A 1 205 ? -24.234 18.609 13.367 1 93.5 205 LYS A N 1
ATOM 1500 C CA . LYS A 1 205 ? -25.531 18.219 13.906 1 93.5 205 LYS A CA 1
ATOM 1501 C C . LYS A 1 205 ? -25.641 16.703 14.031 1 93.5 205 LYS A C 1
ATOM 1503 O O . LYS A 1 205 ? -25.375 15.969 13.07 1 93.5 205 LYS A O 1
ATOM 1508 N N . GLY A 1 206 ? -25.969 16.312 15.32 1 93.56 206 GLY A N 1
ATOM 1509 C CA . GLY A 1 206 ? -26.141 14.891 15.531 1 93.56 206 GLY A CA 1
ATOM 1510 C C . GLY A 1 206 ? -24.938 14.234 16.172 1 93.56 206 GLY A C 1
ATOM 1511 O O . GLY A 1 206 ? -24.984 13.07 16.547 1 93.56 206 GLY A O 1
ATOM 1512 N N . PHE A 1 207 ? -23.844 14.961 16.312 1 95.06 207 PHE A N 1
ATOM 1513 C CA . PHE A 1 207 ? -22.641 14.414 16.922 1 95.06 207 PHE A CA 1
ATOM 1514 C C . PHE A 1 207 ? -22.938 13.867 18.312 1 95.06 207 PHE A C 1
ATOM 1516 O O . PHE A 1 207 ? -23.484 14.57 19.172 1 95.06 207 PHE A O 1
ATOM 1523 N N . GLY A 1 208 ? -22.641 12.594 18.469 1 91.88 208 GLY A N 1
ATOM 1524 C CA . GLY A 1 208 ? -22.812 11.945 19.766 1 91.88 208 GLY A CA 1
ATOM 1525 C C . GLY A 1 208 ? -24.203 11.375 19.953 1 91.88 208 GLY A C 1
ATOM 1526 O O . GLY A 1 208 ? -24.438 10.594 20.875 1 91.88 208 GLY A O 1
ATOM 1527 N N . THR A 1 209 ? -25.141 11.766 19.062 1 91.19 209 THR A N 1
ATOM 1528 C CA . THR A 1 209 ? -26.516 11.328 19.266 1 91.19 209 THR A CA 1
ATOM 1529 C C . THR A 1 209 ? -26.984 10.453 18.109 1 91.19 209 THR A C 1
ATOM 1531 O O . THR A 1 209 ? -27.875 9.617 18.281 1 91.19 209 THR A O 1
ATOM 1534 N N . GLN A 1 210 ? -26.453 10.68 16.953 1 89.88 210 GLN A N 1
ATOM 1535 C CA . GLN A 1 210 ? -26.766 9.867 15.789 1 89.88 210 GLN A CA 1
ATOM 1536 C C . GLN A 1 210 ? -25.5 9.25 15.188 1 89.88 210 GLN A C 1
ATOM 1538 O O . GLN A 1 210 ? -24.438 9.844 15.234 1 89.88 210 GLN A O 1
ATOM 1543 N N . PRO A 1 211 ? -25.75 8.086 14.625 1 87.81 211 PRO A N 1
ATOM 1544 C CA . PRO A 1 211 ? -24.578 7.473 13.984 1 87.81 211 PRO A CA 1
ATOM 1545 C C . PRO A 1 211 ? -24.25 8.094 12.633 1 87.81 211 PRO A C 1
ATOM 1547 O O . PRO A 1 211 ? -25.156 8.344 11.828 1 87.81 211 PRO A O 1
ATOM 1550 N N . PHE A 1 212 ? -23.062 8.445 12.43 1 91.19 212 PHE A N 1
ATOM 1551 C CA . PHE A 1 212 ? -22.547 8.828 11.125 1 91.19 212 PHE A CA 1
ATOM 1552 C C . PHE A 1 212 ? -21.859 7.656 10.445 1 91.19 212 PHE A C 1
ATOM 1554 O O . PHE A 1 212 ? -20.641 7.469 10.594 1 91.19 212 PHE A O 1
ATOM 1561 N N . ARG A 1 213 ? -22.594 6.898 9.656 1 92.19 213 ARG A N 1
ATOM 1562 C CA . ARG A 1 213 ? -22.078 5.66 9.094 1 92.19 213 ARG A CA 1
ATOM 1563 C C . ARG A 1 213 ? -21.328 5.926 7.785 1 92.19 213 ARG A C 1
ATOM 1565 O O . ARG A 1 213 ? -21.781 6.727 6.965 1 92.19 213 ARG A O 1
ATOM 1572 N N . PRO A 1 214 ? -20.188 5.25 7.594 1 96.62 214 PRO A N 1
ATOM 1573 C CA . PRO A 1 214 ? -19.547 5.32 6.285 1 96.62 214 PRO A CA 1
ATOM 1574 C C . PRO A 1 214 ? -20.422 4.789 5.156 1 96.62 214 PRO A C 1
ATOM 1576 O O . PRO A 1 214 ? -21.031 3.725 5.293 1 96.62 214 PRO A O 1
ATOM 1579 N N . HIS A 1 215 ? -20.531 5.508 4.066 1 96.81 215 HIS A N 1
ATOM 1580 C CA . HIS A 1 215 ? -21.469 5.09 3.023 1 96.81 215 HIS A CA 1
ATOM 1581 C C . HIS A 1 215 ? -20.828 4.039 2.117 1 96.81 215 HIS A C 1
ATOM 1583 O O . HIS A 1 215 ? -21.547 3.291 1.437 1 96.81 215 HIS A O 1
ATOM 1589 N N . ASN A 1 216 ? -19.469 3.986 2.084 1 98.19 216 ASN A N 1
ATOM 1590 C CA . ASN A 1 216 ? -18.75 3.131 1.152 1 98.19 216 ASN A CA 1
ATOM 1591 C C . ASN A 1 216 ? -17.422 2.674 1.732 1 98.19 216 ASN A C 1
ATOM 1593 O O . ASN A 1 216 ? -16.375 3.232 1.404 1 98.19 216 ASN A O 1
ATOM 1597 N N . VAL A 1 217 ? -17.391 1.608 2.471 1 98.44 217 VAL A N 1
ATOM 1598 C CA . VAL A 1 217 ? -16.219 1.143 3.197 1 98.44 217 VAL A CA 1
ATOM 1599 C C . VAL A 1 217 ? -15.172 0.62 2.211 1 98.44 217 VAL A C 1
ATOM 1601 O O . VAL A 1 217 ? -13.969 0.773 2.432 1 98.44 217 VAL A O 1
ATOM 1604 N N . PRO A 1 218 ? -15.562 0.036 1.101 1 98.5 218 PRO A N 1
ATOM 1605 C CA . PRO A 1 218 ? -14.57 -0.331 0.091 1 98.5 218 PRO A CA 1
ATOM 1606 C C . PRO A 1 218 ? -13.75 0.864 -0.393 1 98.5 218 PRO A C 1
ATOM 1608 O O . PRO A 1 218 ? -12.555 0.73 -0.664 1 98.5 218 PRO A O 1
ATOM 1611 N N . PHE A 1 219 ? -14.352 2.074 -0.49 1 98.44 219 PHE A N 1
ATOM 1612 C CA . PHE A 1 219 ? -13.594 3.273 -0.82 1 98.44 219 PHE A CA 1
ATOM 1613 C C . PHE A 1 219 ? -12.555 3.572 0.257 1 98.44 219 PHE A C 1
ATOM 1615 O O . PHE A 1 219 ? -11.438 3.984 -0.05 1 98.44 219 PHE A O 1
ATOM 1622 N N . VAL A 1 220 ? -12.961 3.385 1.509 1 98.69 220 VAL A N 1
ATOM 1623 C CA . VAL A 1 220 ? -12.039 3.602 2.621 1 98.69 220 VAL A CA 1
ATOM 1624 C C . VAL A 1 220 ? -10.82 2.703 2.465 1 98.69 220 VAL A C 1
ATOM 1626 O O . VAL A 1 220 ? -9.68 3.164 2.584 1 98.69 220 VAL A O 1
ATOM 1629 N N . MET A 1 221 ? -11.031 1.455 2.131 1 98.69 221 MET A N 1
ATOM 1630 C CA . MET A 1 221 ? -9.945 0.492 1.971 1 98.69 221 MET A CA 1
ATOM 1631 C C . MET A 1 221 ? -9.094 0.827 0.748 1 98.69 221 MET A C 1
ATOM 1633 O O . MET A 1 221 ? -7.871 0.695 0.782 1 98.69 221 MET A O 1
ATOM 1637 N N . LEU A 1 222 ? -9.758 1.238 -0.305 1 98.44 222 LEU A N 1
ATOM 1638 C CA . LEU A 1 222 ? -9.016 1.678 -1.479 1 98.44 222 LEU A CA 1
ATOM 1639 C C . LEU A 1 222 ? -8.062 2.812 -1.124 1 98.44 222 LEU A C 1
ATOM 1641 O O . LEU A 1 222 ? -6.879 2.773 -1.483 1 98.44 222 LEU A O 1
ATOM 1645 N N . GLY A 1 223 ? -8.633 3.818 -0.463 1 98.81 223 GLY A N 1
ATOM 1646 C CA . GLY A 1 223 ? -7.812 4.938 -0.032 1 98.81 223 GLY A CA 1
ATOM 1647 C C . GLY A 1 223 ? -6.645 4.523 0.845 1 98.81 223 GLY A C 1
ATOM 1648 O O . GLY A 1 223 ? -5.52 4.98 0.648 1 98.81 223 GLY A O 1
ATOM 1649 N N . ALA A 1 224 ? -6.891 3.643 1.786 1 98.81 224 ALA A N 1
ATOM 1650 C CA . ALA A 1 224 ? -5.848 3.186 2.699 1 98.81 224 ALA A CA 1
ATOM 1651 C C . ALA A 1 224 ? -4.746 2.445 1.947 1 98.81 224 ALA A C 1
ATOM 1653 O O . ALA A 1 224 ? -3.561 2.631 2.23 1 98.81 224 ALA A O 1
ATOM 1654 N N . PHE A 1 225 ? -5.102 1.601 0.963 1 98.81 225 PHE A N 1
ATOM 1655 C CA . PHE A 1 225 ? -4.133 0.871 0.157 1 98.81 225 PHE A CA 1
ATOM 1656 C C . PHE A 1 225 ? -3.301 1.828 -0.69 1 98.81 225 PHE A C 1
ATOM 1658 O O . PHE A 1 225 ? -2.09 1.649 -0.832 1 98.81 225 PHE A O 1
ATOM 1665 N N . LEU A 1 226 ? -3.936 2.822 -1.247 1 98.62 226 LEU A N 1
ATOM 1666 C CA . LEU A 1 226 ? -3.219 3.797 -2.062 1 98.62 226 LEU A CA 1
ATOM 1667 C C . LEU A 1 226 ? -2.285 4.641 -1.202 1 98.62 226 LEU A C 1
ATOM 1669 O O . LEU A 1 226 ? -1.209 5.043 -1.655 1 98.62 226 LEU A O 1
ATOM 1673 N N . LEU A 1 227 ? -2.707 4.926 -0.014 1 98.81 227 LEU A N 1
ATOM 1674 C CA . LEU A 1 227 ? -1.827 5.613 0.923 1 98.81 227 LEU A CA 1
ATOM 1675 C C . LEU A 1 227 ? -0.595 4.773 1.234 1 98.81 227 LEU A C 1
ATOM 1677 O O . LEU A 1 227 ? 0.53 5.273 1.2 1 98.81 227 LEU A O 1
ATOM 1681 N N . TRP A 1 228 ? -0.804 3.494 1.534 1 98.81 228 TRP A N 1
ATOM 1682 C CA . TRP A 1 228 ? 0.32 2.6 1.787 1 98.81 228 TRP A CA 1
ATOM 1683 C C . TRP A 1 228 ? 1.271 2.57 0.596 1 98.81 228 TRP A C 1
ATOM 1685 O O . TRP A 1 228 ? 2.486 2.697 0.76 1 98.81 228 TRP A O 1
ATOM 1695 N N . PHE A 1 229 ? 0.763 2.533 -0.596 1 98.81 229 PHE A N 1
ATOM 1696 C CA . PHE A 1 229 ? 1.529 2.527 -1.837 1 98.81 229 PHE A CA 1
ATOM 1697 C C . PHE A 1 229 ? 2.303 3.83 -2.002 1 98.81 229 PHE A C 1
ATOM 1699 O O . PHE A 1 229 ? 3.502 3.816 -2.287 1 98.81 229 PHE A O 1
ATOM 1706 N N . GLY A 1 230 ? 1.626 4.945 -1.816 1 98.88 230 GLY A N 1
ATOM 1707 C CA . GLY A 1 230 ? 2.264 6.246 -1.943 1 98.88 230 GLY A CA 1
ATOM 1708 C C . GLY A 1 230 ? 3.324 6.496 -0.889 1 98.88 230 GLY A C 1
ATOM 1709 O O . GLY A 1 230 ? 4.309 7.191 -1.146 1 98.88 230 GLY A O 1
ATOM 1710 N N . TRP A 1 231 ? 3.189 5.875 0.247 1 98.81 231 TRP A N 1
ATOM 1711 C CA . TRP A 1 231 ? 4.074 6.113 1.384 1 98.81 231 TRP A CA 1
ATOM 1712 C C . TRP A 1 231 ? 5.469 5.551 1.116 1 98.81 231 TRP A C 1
ATOM 1714 O O . TRP A 1 231 ? 6.43 5.914 1.797 1 98.81 231 TRP A O 1
ATOM 1724 N N . PHE A 1 232 ? 5.574 4.664 0.13 1 98.81 232 PHE A N 1
ATOM 1725 C CA . PHE A 1 232 ? 6.902 4.191 -0.254 1 98.81 232 PHE A CA 1
ATOM 1726 C C . PHE A 1 232 ? 7.742 5.332 -0.815 1 98.81 232 PHE A C 1
ATOM 1728 O O . PHE A 1 232 ? 8.945 5.395 -0.574 1 98.81 232 PHE A O 1
ATOM 1735 N N . GLY A 1 233 ? 7.059 6.207 -1.606 1 98.75 233 GLY A N 1
ATOM 1736 C CA . GLY A 1 233 ? 7.758 7.41 -2.027 1 98.75 233 GLY A CA 1
ATOM 1737 C C . GLY A 1 233 ? 7.98 8.398 -0.899 1 98.75 233 GLY A C 1
ATOM 1738 O O . GLY A 1 233 ? 9.023 9.055 -0.838 1 98.75 233 GLY A O 1
ATOM 1739 N N . PHE A 1 234 ? 7.074 8.445 -0.015 1 98.69 234 PHE A N 1
ATOM 1740 C CA . PHE A 1 234 ? 7.082 9.391 1.093 1 98.69 234 PHE A CA 1
ATOM 1741 C C . PHE A 1 234 ? 8.258 9.125 2.025 1 98.69 234 PHE A C 1
ATOM 1743 O O . PHE A 1 234 ? 9.117 9.992 2.211 1 98.69 234 PHE A O 1
ATOM 1750 N N . ASN A 1 235 ? 8.359 7.887 2.531 1 98.88 235 ASN A N 1
ATOM 1751 C CA . ASN A 1 235 ? 9.422 7.551 3.477 1 98.88 235 ASN A CA 1
ATOM 1752 C C . ASN A 1 235 ? 10.711 7.168 2.758 1 98.88 235 ASN A C 1
ATOM 1754 O O . ASN A 1 235 ? 11.766 7.75 3.012 1 98.88 235 ASN A O 1
ATOM 1758 N N . ALA A 1 236 ? 10.695 6.242 1.826 1 98.88 236 ALA A N 1
ATOM 1759 C CA . ALA A 1 236 ? 11.906 5.805 1.144 1 98.88 236 ALA A CA 1
ATOM 1760 C C . ALA A 1 236 ? 12.492 6.93 0.286 1 98.88 236 ALA A C 1
ATOM 1762 O O . ALA A 1 236 ? 13.711 7.039 0.14 1 98.88 236 ALA A O 1
ATOM 1763 N N . GLY A 1 237 ? 11.602 7.789 -0.224 1 98.75 237 GLY A N 1
ATOM 1764 C CA . GLY A 1 237 ? 12.07 8.945 -0.968 1 98.75 237 GLY A CA 1
ATOM 1765 C C . GLY A 1 237 ? 12.797 9.961 -0.101 1 98.75 237 GLY A C 1
ATOM 1766 O O . GLY A 1 237 ? 13.641 10.711 -0.591 1 98.75 237 GLY A O 1
ATOM 1767 N N . SER A 1 238 ? 12.555 9.945 1.156 1 98.69 238 SER A N 1
ATOM 1768 C CA . SER A 1 238 ? 13.148 10.914 2.072 1 98.69 238 SER A CA 1
ATOM 1769 C C . SER A 1 238 ? 14.578 10.531 2.432 1 98.69 238 SER A C 1
ATOM 1771 O O . SER A 1 238 ? 15.242 11.242 3.197 1 98.69 238 SER A O 1
ATOM 1773 N N . ALA A 1 239 ? 15.047 9.422 1.822 1 98.38 239 ALA A N 1
ATOM 1774 C CA . ALA A 1 239 ? 16.484 9.156 1.822 1 98.38 239 ALA A CA 1
ATOM 1775 C C . ALA A 1 239 ? 17.203 10.047 0.815 1 98.38 239 ALA A C 1
ATOM 1777 O O . ALA A 1 239 ? 18.438 10.156 0.838 1 98.38 239 ALA A O 1
ATOM 1778 N N . PHE A 1 240 ? 16.453 10.688 -0.139 1 97.94 240 PHE A N 1
ATOM 1779 C CA . PHE A 1 240 ? 16.906 11.633 -1.149 1 97.94 240 PHE A CA 1
ATOM 1780 C C . PHE A 1 240 ? 17.938 10.984 -2.07 1 97.94 240 PHE A C 1
ATOM 1782 O O . PHE A 1 240 ? 18.859 11.656 -2.545 1 97.94 240 PHE A O 1
ATOM 1789 N N . ALA A 1 241 ? 17.922 9.664 -2.193 1 98.31 241 ALA A N 1
ATOM 1790 C CA . ALA A 1 241 ? 18.812 8.906 -3.064 1 98.31 241 ALA A CA 1
ATOM 1791 C C . ALA A 1 241 ? 18.297 7.477 -3.258 1 98.31 241 ALA A C 1
ATOM 1793 O O . ALA A 1 241 ? 17.562 6.957 -2.42 1 98.31 241 ALA A O 1
ATOM 1794 N N . ALA A 1 242 ? 18.656 6.906 -4.352 1 98.56 242 ALA A N 1
ATOM 1795 C CA . ALA A 1 242 ? 18.469 5.477 -4.574 1 98.56 242 ALA A CA 1
ATOM 1796 C C . ALA A 1 242 ? 19.609 4.672 -3.941 1 98.56 242 ALA A C 1
ATOM 1798 O O . ALA A 1 242 ? 20.562 4.285 -4.625 1 98.56 242 ALA A O 1
ATOM 1799 N N . ASN A 1 243 ? 19.5 4.355 -2.654 1 98.31 243 ASN A N 1
ATOM 1800 C CA . ASN A 1 243 ? 20.578 3.711 -1.896 1 98.31 243 ASN A CA 1
ATOM 1801 C C . ASN A 1 243 ? 20.016 2.729 -0.869 1 98.31 243 ASN A C 1
ATOM 1803 O O . ASN A 1 243 ? 18.844 2.367 -0.925 1 98.31 243 ASN A O 1
ATOM 1807 N N . GLY A 1 244 ? 20.859 2.215 -0.064 1 98.38 244 GLY A N 1
ATOM 1808 C CA . GLY A 1 244 ? 20.484 1.208 0.914 1 98.38 244 GLY A CA 1
ATOM 1809 C C . GLY A 1 244 ? 19.516 1.732 1.965 1 98.38 244 GLY A C 1
ATOM 1810 O O . GLY A 1 244 ? 18.672 0.99 2.463 1 98.38 244 GLY A O 1
ATOM 1811 N N . THR A 1 245 ? 19.641 3.018 2.34 1 98.69 245 THR A N 1
ATOM 1812 C CA . THR A 1 245 ? 18.75 3.631 3.314 1 98.69 245 THR A CA 1
ATOM 1813 C C . THR A 1 245 ? 17.328 3.729 2.76 1 98.69 245 THR A C 1
ATOM 1815 O O . THR A 1 245 ? 16.359 3.504 3.482 1 98.69 245 THR A O 1
ATOM 1818 N N . ALA A 1 246 ? 17.234 4.051 1.48 1 98.81 246 ALA A N 1
ATOM 1819 C CA . ALA A 1 246 ? 15.922 4.043 0.834 1 98.81 246 ALA A CA 1
ATOM 1820 C C . ALA A 1 246 ? 15.289 2.654 0.88 1 98.81 246 ALA A C 1
ATOM 1822 O O . ALA A 1 246 ? 14.102 2.514 1.175 1 98.81 246 ALA A O 1
ATOM 1823 N N . GLY A 1 247 ? 16.125 1.625 0.568 1 98.81 247 GLY A N 1
ATOM 1824 C CA . GLY A 1 247 ? 15.648 0.257 0.656 1 98.81 247 GLY A CA 1
ATOM 1825 C C . GLY A 1 247 ? 15.164 -0.119 2.045 1 98.81 247 GLY A C 1
ATOM 1826 O O . GLY A 1 247 ? 14.102 -0.719 2.199 1 98.81 247 GLY A O 1
ATOM 1827 N N . TYR A 1 248 ? 15.898 0.263 3.033 1 98.81 248 TYR A N 1
ATOM 1828 C CA . TYR A 1 248 ? 15.516 -0.059 4.402 1 98.81 248 TYR A CA 1
ATOM 1829 C C . TYR A 1 248 ? 14.25 0.693 4.805 1 98.81 248 TYR A C 1
ATOM 1831 O O . TYR A 1 248 ? 13.375 0.136 5.473 1 98.81 248 TYR A O 1
ATOM 1839 N N . ALA A 1 249 ? 14.18 1.948 4.453 1 98.88 249 ALA A N 1
ATOM 1840 C CA . ALA A 1 249 ? 12.992 2.736 4.785 1 98.88 249 ALA A CA 1
ATOM 1841 C C . ALA A 1 249 ? 11.734 2.119 4.18 1 98.88 249 ALA A C 1
ATOM 1843 O O . ALA A 1 249 ? 10.664 2.166 4.781 1 98.88 249 ALA A O 1
ATOM 1844 N N . TRP A 1 250 ? 11.883 1.562 2.971 1 98.88 250 TRP A N 1
ATOM 1845 C CA . TRP A 1 250 ? 10.781 0.825 2.365 1 98.88 250 TRP A CA 1
ATOM 1846 C C . TRP A 1 250 ? 10.344 -0.33 3.258 1 98.88 250 TRP A C 1
ATOM 1848 O O . TRP A 1 250 ? 9.148 -0.509 3.51 1 98.88 250 TRP A O 1
ATOM 1858 N N . VAL A 1 251 ? 11.273 -1.044 3.793 1 98.88 251 VAL A N 1
ATOM 1859 C CA . VAL A 1 251 ? 11.039 -2.248 4.582 1 98.88 251 VAL A CA 1
ATOM 1860 C C . VAL A 1 251 ? 10.469 -1.866 5.949 1 98.88 251 VAL A C 1
ATOM 1862 O O . VAL A 1 251 ? 9.469 -2.43 6.391 1 98.88 251 VAL A O 1
ATOM 1865 N N . SER A 1 252 ? 11.055 -0.895 6.621 1 98.88 252 SER A N 1
ATOM 1866 C CA . SER A 1 252 ? 10.594 -0.492 7.949 1 98.88 252 SER A CA 1
ATOM 1867 C C . SER A 1 252 ? 9.195 0.112 7.891 1 98.88 252 SER A C 1
ATOM 1869 O O . SER A 1 252 ? 8.391 -0.097 8.797 1 98.88 252 SER A O 1
ATOM 1871 N N . THR A 1 253 ? 8.898 0.861 6.84 1 98.88 253 THR A N 1
ATOM 1872 C CA . THR A 1 253 ? 7.57 1.415 6.625 1 98.88 253 THR A CA 1
ATOM 1873 C C . THR A 1 253 ? 6.523 0.304 6.562 1 98.88 253 THR A C 1
ATOM 1875 O O . THR A 1 253 ? 5.488 0.383 7.227 1 98.88 253 THR A O 1
ATOM 1878 N N . SER A 1 254 ? 6.855 -0.715 5.832 1 98.88 254 SER A N 1
ATOM 1879 C CA . SER A 1 254 ? 5.914 -1.816 5.664 1 98.88 254 SER A CA 1
ATOM 1880 C C . SER A 1 254 ? 5.781 -2.629 6.949 1 98.88 254 SER A C 1
ATOM 1882 O O . SER A 1 254 ? 4.684 -3.068 7.301 1 98.88 254 SER A O 1
ATOM 1884 N N . ALA A 1 255 ? 6.871 -2.842 7.633 1 98.88 255 ALA A N 1
ATOM 1885 C CA . ALA A 1 255 ? 6.852 -3.617 8.867 1 98.88 255 ALA A CA 1
ATOM 1886 C C . ALA A 1 255 ? 6.016 -2.92 9.938 1 98.88 255 ALA A C 1
ATOM 1888 O O . ALA A 1 255 ? 5.199 -3.555 10.609 1 98.88 255 ALA A O 1
ATOM 1889 N N . ALA A 1 256 ? 6.234 -1.637 10.094 1 98.94 256 ALA A N 1
ATOM 1890 C CA . ALA A 1 256 ? 5.473 -0.875 11.078 1 98.94 256 ALA A CA 1
ATOM 1891 C C . ALA A 1 256 ? 3.99 -0.84 10.727 1 98.94 256 ALA A C 1
ATOM 1893 O O . ALA A 1 256 ? 3.131 -0.968 11.602 1 98.94 256 ALA A O 1
ATOM 1894 N N . THR A 1 257 ? 3.688 -0.612 9.469 1 98.94 257 THR A N 1
ATOM 1895 C CA . THR A 1 257 ? 2.307 -0.555 9 1 98.94 257 THR A CA 1
ATOM 1896 C C . THR A 1 257 ? 1.591 -1.876 9.266 1 98.94 257 THR A C 1
ATOM 1898 O O . THR A 1 257 ? 0.464 -1.888 9.766 1 98.94 257 THR A O 1
ATOM 1901 N N . ALA A 1 258 ? 2.277 -2.973 8.914 1 98.94 258 ALA A N 1
ATOM 1902 C CA . ALA A 1 258 ? 1.725 -4.305 9.148 1 98.94 258 ALA A CA 1
ATOM 1903 C C . ALA A 1 258 ? 1.436 -4.531 10.625 1 98.94 258 ALA A C 1
ATOM 1905 O O . ALA A 1 258 ? 0.356 -5 10.992 1 98.94 258 ALA A O 1
ATOM 1906 N N . ALA A 1 259 ? 2.361 -4.176 11.445 1 98.94 259 ALA A N 1
ATOM 1907 C CA . ALA A 1 259 ? 2.219 -4.363 12.883 1 98.94 259 ALA A CA 1
ATOM 1908 C C . ALA A 1 259 ? 1.067 -3.525 13.438 1 98.94 259 ALA A C 1
ATOM 1910 O O . ALA A 1 259 ? 0.297 -3.992 14.273 1 98.94 259 ALA A O 1
ATOM 1911 N N . ALA A 1 260 ? 0.985 -2.33 12.969 1 98.94 260 ALA A N 1
ATOM 1912 C CA . ALA A 1 260 ? -0.066 -1.438 13.453 1 98.94 260 ALA A CA 1
ATOM 1913 C C . ALA A 1 260 ? -1.444 -1.931 13.023 1 98.94 260 ALA A C 1
ATOM 1915 O O . ALA A 1 260 ? -2.402 -1.865 13.797 1 98.94 260 ALA A O 1
ATOM 1916 N N . MET A 1 261 ? -1.583 -2.355 11.758 1 98.94 261 MET A N 1
ATOM 1917 C CA . MET A 1 261 ? -2.863 -2.883 11.297 1 98.94 261 MET A CA 1
ATOM 1918 C C . MET A 1 261 ? -3.307 -4.062 12.156 1 98.94 261 MET A C 1
ATOM 1920 O O . MET A 1 261 ? -4.465 -4.129 12.57 1 98.94 261 MET A O 1
ATOM 1924 N N . LEU A 1 262 ? -2.389 -4.922 12.461 1 98.88 262 LEU A N 1
ATOM 1925 C CA . LEU A 1 262 ? -2.705 -6.117 13.242 1 98.88 262 LEU A CA 1
ATOM 1926 C C . LEU A 1 262 ? -3.025 -5.758 14.688 1 98.88 262 LEU A C 1
ATOM 1928 O O . LEU A 1 262 ? -4.012 -6.238 15.25 1 98.88 262 LEU A O 1
ATOM 1932 N N . SER A 1 263 ? -2.223 -4.91 15.312 1 98.94 263 SER A N 1
ATOM 1933 C CA . SER A 1 263 ? -2.451 -4.559 16.703 1 98.94 263 SER A CA 1
ATOM 1934 C C . SER A 1 263 ? -3.74 -3.76 16.875 1 98.94 263 SER A C 1
ATOM 1936 O O . SER A 1 263 ? -4.441 -3.904 17.875 1 98.94 263 SER A O 1
ATOM 1938 N N . TRP A 1 264 ? -4.035 -2.855 15.953 1 98.88 264 TRP A N 1
ATOM 1939 C CA . TRP A 1 264 ? -5.336 -2.195 15.953 1 98.88 264 TRP A CA 1
ATOM 1940 C C . TRP A 1 264 ? -6.465 -3.217 15.898 1 98.88 264 TRP A C 1
ATOM 1942 O O . TRP A 1 264 ? -7.426 -3.131 16.672 1 98.88 264 TRP A O 1
ATOM 1952 N N . GLY A 1 265 ? -6.352 -4.16 14.969 1 98.69 265 GLY A N 1
ATOM 1953 C CA . GLY A 1 265 ? -7.359 -5.203 14.844 1 98.69 265 GLY A CA 1
ATOM 1954 C C . GLY A 1 265 ? -7.562 -6 16.109 1 98.69 265 GLY A C 1
ATOM 1955 O O . GLY A 1 265 ? -8.695 -6.27 16.516 1 98.69 265 GLY A O 1
ATOM 1956 N N . PHE A 1 266 ? -6.496 -6.367 16.766 1 98.69 266 PHE A N 1
ATOM 1957 C CA . PHE A 1 266 ? -6.594 -7.121 18.016 1 98.69 266 PHE A CA 1
ATOM 1958 C C . PHE A 1 266 ? -7.254 -6.285 19.094 1 98.69 266 PHE A C 1
ATOM 1960 O O . PHE A 1 266 ? -8.039 -6.801 19.891 1 98.69 266 PHE A O 1
ATOM 1967 N N . THR A 1 267 ? -6.914 -5.027 19.125 1 98.62 267 THR A N 1
ATOM 1968 C CA . THR A 1 267 ? -7.523 -4.129 20.094 1 98.62 267 THR A CA 1
ATOM 1969 C C . THR A 1 267 ? -9.031 -4.043 19.875 1 98.62 267 THR A C 1
ATOM 1971 O O . THR A 1 267 ? -9.805 -4.117 20.844 1 98.62 267 THR A O 1
ATOM 1974 N N . GLU A 1 268 ? -9.453 -3.93 18.688 1 97.5 268 GLU A N 1
ATOM 1975 C CA . GLU A 1 268 ? -10.875 -3.879 18.359 1 97.5 268 GLU A CA 1
ATOM 1976 C C . GLU A 1 268 ? -11.555 -5.207 18.672 1 97.5 268 GLU A C 1
ATOM 1978 O O . GLU A 1 268 ? -12.695 -5.234 19.141 1 97.5 268 GLU A O 1
ATOM 1983 N N . LYS A 1 269 ? -10.852 -6.254 18.328 1 97.56 269 LYS A N 1
ATOM 1984 C CA . LYS A 1 269 ? -11.406 -7.578 18.594 1 97.56 269 LYS A CA 1
ATOM 1985 C C . LYS A 1 269 ? -11.688 -7.766 20.078 1 97.56 269 LYS A C 1
ATOM 1987 O O . LYS A 1 269 ? -12.719 -8.336 20.453 1 97.56 269 LYS A O 1
ATOM 1992 N N . ILE A 1 270 ? -10.852 -7.301 20.891 1 97.5 270 ILE A N 1
ATOM 1993 C CA . ILE A 1 270 ? -11.016 -7.414 22.328 1 97.5 270 ILE A CA 1
ATOM 1994 C C . ILE A 1 270 ? -12.164 -6.523 22.797 1 97.5 270 ILE A C 1
ATOM 1996 O O . ILE A 1 270 ? -12.961 -6.926 23.641 1 97.5 270 ILE A O 1
ATOM 2000 N N . ARG A 1 271 ? -12.367 -5.438 22.172 1 95.69 271 ARG A N 1
ATOM 2001 C CA . ARG A 1 271 ? -13.352 -4.457 22.625 1 95.69 271 ARG A CA 1
ATOM 2002 C C . ARG A 1 271 ? -14.734 -4.754 22.047 1 95.69 271 ARG A C 1
ATOM 2004 O O . ARG A 1 271 ? -15.742 -4.625 22.75 1 95.69 271 ARG A O 1
ATOM 2011 N N . SER A 1 272 ? -14.773 -5.16 20.797 1 93.62 272 SER A N 1
ATOM 2012 C CA . SER A 1 272 ? -16.078 -5.234 20.125 1 93.62 272 SER A CA 1
ATOM 2013 C C . SER A 1 272 ? -16.359 -6.645 19.625 1 93.62 272 SER A C 1
ATOM 2015 O O . SER A 1 272 ? -17.469 -6.938 19.172 1 93.62 272 SER A O 1
ATOM 2017 N N . GLY A 1 273 ? -15.312 -7.441 19.609 1 96.56 273 GLY A N 1
ATOM 2018 C CA . GLY A 1 273 ? -15.508 -8.82 19.203 1 96.56 273 GLY A CA 1
ATOM 2019 C C . GLY A 1 273 ? -15.258 -9.055 17.719 1 96.56 273 GLY A C 1
ATOM 2020 O O . GLY A 1 273 ? -15.391 -10.18 17.234 1 96.56 273 GLY A O 1
ATOM 2021 N N . HIS A 1 274 ? -14.891 -7.961 17 1 97.88 274 HIS A N 1
ATOM 2022 C CA . HIS A 1 274 ? -14.727 -8.117 15.562 1 97.88 274 HIS A CA 1
ATOM 2023 C C . HIS A 1 274 ? -13.445 -7.445 15.086 1 97.88 274 HIS A C 1
ATOM 2025 O O . HIS A 1 274 ? -12.992 -6.469 15.68 1 97.88 274 HIS A O 1
ATOM 2031 N N . TYR A 1 275 ? -12.836 -8.055 14.055 1 98.38 275 TYR A N 1
ATOM 2032 C CA . TYR A 1 275 ? -11.875 -7.344 13.219 1 98.38 275 TYR A CA 1
ATOM 2033 C C . TYR A 1 275 ? -12.586 -6.562 12.117 1 98.38 275 TYR A C 1
ATOM 2035 O O . TYR A 1 275 ? -13.188 -7.156 11.211 1 98.38 275 TYR A O 1
ATOM 2043 N N . THR A 1 276 ? -12.539 -5.262 12.141 1 98.19 276 THR A N 1
ATOM 2044 C CA . THR A 1 276 ? -13.305 -4.465 11.188 1 98.19 276 THR A CA 1
ATOM 2045 C C . THR A 1 276 ? -12.414 -3.988 10.047 1 98.19 276 THR A C 1
ATOM 2047 O O . THR A 1 276 ? -11.195 -3.859 10.203 1 98.19 276 THR A O 1
ATOM 2050 N N . ALA A 1 277 ? -13.039 -3.791 8.883 1 98.5 277 ALA A N 1
ATOM 2051 C CA . ALA A 1 277 ? -12.328 -3.205 7.75 1 98.5 277 ALA A CA 1
ATOM 2052 C C . ALA A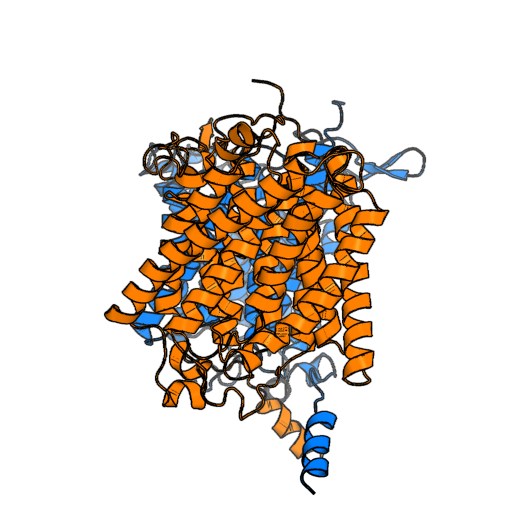 1 277 ? -11.945 -1.757 8.039 1 98.5 277 ALA A C 1
ATOM 2054 O O . ALA A 1 277 ? -10.852 -1.315 7.668 1 98.5 277 ALA A O 1
ATOM 2055 N N . MET A 1 278 ? -12.781 -1.048 8.711 1 97.81 278 MET A N 1
ATOM 2056 C CA . MET A 1 278 ? -12.484 0.322 9.125 1 97.81 278 MET A CA 1
ATOM 2057 C C . MET A 1 278 ? -11.258 0.365 10.023 1 97.81 278 MET A C 1
ATOM 2059 O O . MET A 1 278 ? -10.398 1.234 9.859 1 97.81 278 MET A O 1
ATOM 2063 N N . GLY A 1 279 ? -11.242 -0.53 10.93 1 98.38 279 GLY A N 1
ATOM 2064 C CA . GLY A 1 279 ? -10.094 -0.614 11.82 1 98.38 279 GLY A CA 1
ATOM 2065 C C . GLY A 1 279 ? -8.805 -0.958 11.102 1 98.38 279 GLY A C 1
ATOM 2066 O O . GLY A 1 279 ? -7.75 -0.398 11.406 1 98.38 279 GLY A O 1
ATOM 2067 N N . ALA A 1 280 ? -8.891 -1.92 10.188 1 98.81 280 ALA A N 1
ATOM 2068 C CA . ALA A 1 280 ? -7.711 -2.275 9.398 1 98.81 280 ALA A CA 1
ATOM 2069 C C . ALA A 1 280 ? -7.176 -1.066 8.633 1 98.81 280 ALA A C 1
ATOM 2071 O O . ALA A 1 280 ? -5.969 -0.814 8.633 1 98.81 280 ALA A O 1
ATOM 2072 N N . ALA A 1 281 ? -8.07 -0.336 7.996 1 98.81 281 ALA A N 1
ATOM 2073 C CA . ALA A 1 281 ? -7.676 0.846 7.234 1 98.81 281 ALA A CA 1
ATOM 2074 C C . ALA A 1 281 ? -7.023 1.89 8.133 1 98.81 281 ALA A C 1
ATOM 2076 O O . ALA A 1 281 ? -5.957 2.418 7.812 1 98.81 281 ALA A O 1
ATOM 2077 N N . SER A 1 282 ? -7.605 2.154 9.266 1 98.75 282 SER A N 1
ATOM 2078 C CA . SER A 1 282 ? -7.066 3.135 10.203 1 98.75 282 SER A CA 1
ATOM 2079 C C . SER A 1 282 ? -5.746 2.662 10.805 1 98.75 282 SER A C 1
ATOM 2081 O O . SER A 1 282 ? -4.836 3.463 11.023 1 98.75 282 SER A O 1
ATOM 2083 N N . GLY A 1 283 ? -5.684 1.366 11.086 1 98.88 283 GLY A N 1
ATOM 2084 C CA . GLY A 1 283 ? -4.441 0.801 11.594 1 98.88 283 GLY A CA 1
ATOM 2085 C C . GLY A 1 283 ? -3.283 0.942 10.617 1 98.88 283 GLY A C 1
ATOM 2086 O O . GLY A 1 283 ? -2.162 1.255 11.023 1 98.88 283 GLY A O 1
ATOM 2087 N N . MET A 1 284 ? -3.555 0.689 9.32 1 98.94 284 MET A N 1
ATOM 2088 C CA . MET A 1 284 ? -2.529 0.901 8.305 1 98.94 284 MET A CA 1
ATOM 2089 C C . MET A 1 284 ? -1.997 2.33 8.359 1 98.94 284 MET A C 1
ATOM 2091 O O . MET A 1 284 ? -0.785 2.543 8.398 1 98.94 284 MET A O 1
ATOM 2095 N N . VAL A 1 285 ? -2.912 3.291 8.422 1 98.88 285 VAL A N 1
ATOM 2096 C CA . VAL A 1 285 ? -2.529 4.699 8.406 1 98.88 285 VAL A CA 1
ATOM 2097 C C . VAL A 1 285 ? -1.764 5.039 9.68 1 98.88 285 VAL A C 1
ATOM 2099 O O . VAL A 1 285 ? -0.755 5.75 9.633 1 98.88 285 VAL A O 1
ATOM 2102 N N . ALA A 1 286 ? -2.182 4.461 10.766 1 98.94 286 ALA A N 1
ATOM 2103 C CA . ALA A 1 286 ? -1.514 4.715 12.039 1 98.94 286 ALA A CA 1
ATOM 2104 C C . ALA A 1 286 ? -0.054 4.273 11.992 1 98.94 286 ALA A C 1
ATOM 2106 O O . ALA A 1 286 ? 0.833 4.984 12.469 1 98.94 286 ALA A O 1
ATOM 2107 N N . GLY A 1 287 ? 0.177 3.1 11.492 1 98.94 287 GLY A N 1
ATOM 2108 C CA . GLY A 1 287 ? 1.538 2.6 11.391 1 98.94 287 GLY A CA 1
ATOM 2109 C C . GLY A 1 287 ? 2.406 3.426 10.461 1 98.94 287 GLY A C 1
ATOM 2110 O O . GLY A 1 287 ? 3.57 3.693 10.758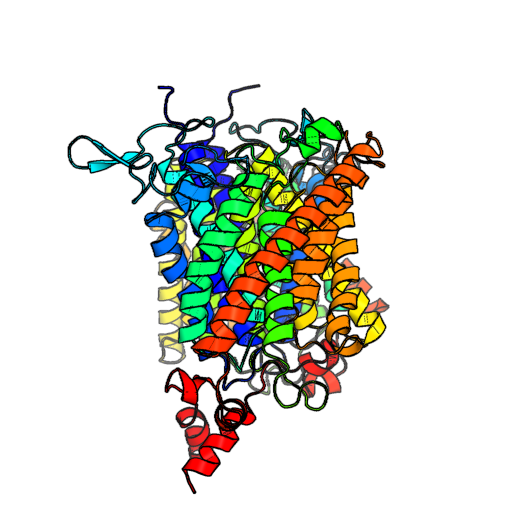 1 98.94 287 GLY A O 1
ATOM 2111 N N . LEU A 1 288 ? 1.82 3.787 9.297 1 98.94 288 LEU A N 1
ATOM 2112 C CA . LEU A 1 288 ? 2.512 4.641 8.344 1 98.94 288 LEU A CA 1
ATOM 2113 C C . LEU A 1 288 ? 2.916 5.965 8.984 1 98.94 288 LEU A C 1
ATOM 2115 O O . LEU A 1 288 ? 4.051 6.418 8.812 1 98.94 288 LEU A O 1
ATOM 2119 N N . VAL A 1 289 ? 2.008 6.535 9.766 1 98.88 289 VAL A N 1
ATOM 2120 C CA . VAL A 1 289 ? 2.221 7.816 10.438 1 98.88 289 VAL A CA 1
ATOM 2121 C C . VAL A 1 289 ? 3.314 7.672 11.492 1 98.88 289 VAL A C 1
ATOM 2123 O O . VAL A 1 289 ? 4.25 8.477 11.539 1 98.88 289 VAL A O 1
ATOM 2126 N N . ALA A 1 290 ? 3.311 6.66 12.211 1 98.94 290 ALA A N 1
ATOM 2127 C CA . ALA A 1 290 ? 4.184 6.504 13.375 1 98.94 290 ALA A CA 1
ATOM 2128 C C . ALA A 1 290 ? 5.625 6.258 12.953 1 98.94 290 ALA A C 1
ATOM 2130 O O . ALA A 1 290 ? 6.562 6.715 13.609 1 98.94 290 ALA A O 1
ATOM 2131 N N . ILE A 1 291 ? 5.82 5.566 11.875 1 98.94 291 ILE A N 1
ATOM 2132 C CA . ILE A 1 291 ? 7.176 5.184 11.484 1 98.94 291 ILE A CA 1
ATOM 2133 C C . ILE A 1 291 ? 7.824 6.324 10.703 1 98.94 291 ILE A C 1
ATOM 2135 O O . ILE A 1 291 ? 9.047 6.355 10.539 1 98.94 291 ILE A O 1
ATOM 2139 N N . THR A 1 292 ? 7.07 7.297 10.25 1 98.88 292 THR A N 1
ATOM 2140 C CA . THR A 1 292 ? 7.465 8.336 9.305 1 98.88 292 THR A CA 1
ATOM 2141 C C . THR A 1 292 ? 8.641 9.141 9.844 1 98.88 292 THR A C 1
ATOM 2143 O O . THR A 1 292 ? 9.625 9.359 9.133 1 98.88 292 THR A O 1
ATOM 2146 N N . PRO A 1 293 ? 8.688 9.562 11.109 1 98.88 293 PRO A N 1
ATOM 2147 C CA . PRO A 1 293 ? 9.844 10.328 11.578 1 98.88 293 PRO A CA 1
ATOM 2148 C C . PRO A 1 293 ? 11.062 9.453 11.852 1 98.88 293 PRO A C 1
ATOM 2150 O O . PRO A 1 293 ? 12.172 9.977 12.031 1 98.88 293 PRO A O 1
ATOM 2153 N N . ALA A 1 294 ? 10.953 8.102 11.781 1 98.88 294 ALA A N 1
ATOM 2154 C CA . ALA A 1 294 ? 11.992 7.246 12.344 1 98.88 294 ALA A CA 1
ATOM 2155 C C . ALA A 1 294 ? 12.383 6.148 11.359 1 98.88 294 ALA A C 1
ATOM 2157 O O . ALA A 1 294 ? 13.219 5.297 11.664 1 98.88 294 ALA A O 1
ATOM 2158 N N . ALA A 1 295 ? 11.883 6.129 10.172 1 98.88 295 ALA A N 1
ATOM 2159 C CA . ALA A 1 295 ? 11.945 4.992 9.258 1 98.88 295 ALA A CA 1
ATOM 2160 C C . ALA A 1 295 ? 13.391 4.609 8.953 1 98.88 295 ALA A C 1
ATOM 2162 O O . ALA A 1 295 ? 13.664 3.488 8.516 1 98.88 295 ALA A O 1
ATOM 2163 N N . ASP A 1 296 ? 14.336 5.512 9.203 1 98.81 296 ASP A N 1
ATOM 2164 C CA . ASP A 1 296 ? 15.727 5.254 8.844 1 98.81 296 ASP A CA 1
ATOM 2165 C C . ASP A 1 296 ? 16.562 4.965 10.086 1 98.81 296 ASP A C 1
ATOM 2167 O O . ASP A 1 296 ? 17.703 4.508 9.969 1 98.81 296 ASP A O 1
ATOM 2171 N N . VAL A 1 297 ? 16.016 5.148 11.328 1 98.81 297 VAL A N 1
ATOM 2172 C CA . VAL A 1 297 ? 16.953 5.172 12.453 1 98.81 297 VAL A CA 1
ATOM 2173 C C . VAL A 1 297 ? 16.562 4.098 13.469 1 98.81 297 VAL A C 1
ATOM 2175 O O . VAL A 1 297 ? 17.203 3.967 14.516 1 98.81 297 VAL A O 1
ATOM 2178 N N . VAL A 1 298 ? 15.539 3.309 13.195 1 98.81 298 VAL A N 1
ATOM 2179 C CA . VAL A 1 298 ? 15.156 2.25 14.125 1 98.81 298 VAL A CA 1
ATOM 2180 C C . VAL A 1 298 ? 15.383 0.887 13.477 1 98.81 298 VAL A C 1
ATOM 2182 O O . VAL A 1 298 ? 15.188 0.731 12.266 1 98.81 298 VAL A O 1
ATOM 2185 N N . SER A 1 299 ? 15.727 -0.081 14.281 1 98.56 299 SER A N 1
ATOM 2186 C CA . SER A 1 299 ? 15.969 -1.433 13.789 1 98.56 299 SER A CA 1
ATOM 2187 C C . SER A 1 299 ? 14.672 -2.096 13.336 1 98.56 299 SER A C 1
ATOM 2189 O O . SER A 1 299 ? 13.578 -1.613 13.648 1 98.56 299 SER A O 1
ATOM 2191 N N . PRO A 1 300 ? 14.766 -3.205 12.578 1 98.5 300 PRO A N 1
ATOM 2192 C CA . PRO A 1 300 ? 13.555 -3.918 12.164 1 98.5 300 PRO A CA 1
ATOM 2193 C C . PRO A 1 300 ? 12.664 -4.305 13.336 1 98.5 300 PRO A C 1
ATOM 2195 O O . PRO A 1 300 ? 11.438 -4.168 13.258 1 98.5 300 PRO A O 1
ATOM 2198 N N . LEU A 1 301 ? 13.242 -4.781 14.398 1 98.31 301 LEU A N 1
ATOM 2199 C CA . LEU A 1 301 ? 12.469 -5.125 15.578 1 98.31 301 LEU A CA 1
ATOM 2200 C C . LEU A 1 301 ? 11.711 -3.912 16.109 1 98.31 301 LEU A C 1
ATOM 2202 O O . LEU A 1 301 ? 10.508 -3.996 16.391 1 98.31 301 LEU A O 1
ATOM 2206 N N . TRP A 1 302 ? 12.43 -2.854 16.25 1 98.69 302 TRP A N 1
ATOM 2207 C CA . TRP A 1 302 ? 11.828 -1.672 16.859 1 98.69 302 TRP A CA 1
ATOM 2208 C C . TRP A 1 302 ? 10.812 -1.029 15.922 1 98.69 302 TRP A C 1
ATOM 2210 O O . TRP A 1 302 ? 9.859 -0.382 16.375 1 98.69 302 TRP A O 1
ATOM 2220 N N . ALA A 1 303 ? 11.008 -1.184 14.562 1 98.88 303 ALA A N 1
ATOM 2221 C CA . ALA A 1 303 ? 9.977 -0.749 13.625 1 98.88 303 ALA A CA 1
ATOM 2222 C C . ALA A 1 303 ? 8.664 -1.489 13.867 1 98.88 303 ALA A C 1
ATOM 2224 O O . ALA A 1 303 ? 7.59 -0.878 13.891 1 98.88 303 ALA A O 1
ATOM 2225 N N . ILE A 1 304 ? 8.727 -2.814 14.078 1 98.88 304 ILE A N 1
ATOM 2226 C CA . ILE A 1 304 ? 7.547 -3.629 14.359 1 98.88 304 ILE A CA 1
ATOM 2227 C C . ILE A 1 304 ? 6.906 -3.184 15.672 1 98.88 304 ILE A C 1
ATOM 2229 O O . ILE A 1 304 ? 5.695 -2.975 15.734 1 98.88 304 ILE A O 1
ATOM 2233 N N . VAL A 1 305 ? 7.684 -2.953 16.688 1 98.94 305 VAL A N 1
ATOM 2234 C CA . VAL A 1 305 ? 7.191 -2.592 18.016 1 98.94 305 VAL A CA 1
ATOM 2235 C C . VAL A 1 305 ? 6.539 -1.211 17.953 1 98.94 305 VAL A C 1
ATOM 2237 O O . VAL A 1 305 ? 5.469 -1.002 18.531 1 98.94 305 VAL A O 1
ATOM 2240 N N . MET A 1 306 ? 7.234 -0.291 17.328 1 98.81 306 MET A N 1
ATOM 2241 C CA . MET A 1 306 ? 6.688 1.054 17.172 1 98.81 306 MET A CA 1
ATOM 2242 C C . MET A 1 306 ? 5.32 1.01 16.5 1 98.81 306 MET A C 1
ATOM 2244 O O . MET A 1 306 ? 4.387 1.689 16.938 1 98.81 306 MET A O 1
ATOM 2248 N N . GLY A 1 307 ? 5.219 0.223 15.383 1 98.94 307 GLY A N 1
ATOM 2249 C CA . GLY A 1 307 ? 3.934 0.053 14.719 1 98.94 307 GLY A CA 1
ATOM 2250 C C . GLY A 1 307 ? 2.867 -0.527 15.633 1 98.94 307 GLY A C 1
ATOM 2251 O O . GLY A 1 307 ? 1.742 -0.025 15.672 1 98.94 307 GLY A O 1
ATOM 2252 N N . ALA A 1 308 ? 3.219 -1.535 16.375 1 98.94 308 ALA A N 1
ATOM 2253 C CA . ALA A 1 308 ? 2.271 -2.191 17.266 1 98.94 308 ALA A CA 1
ATOM 2254 C C . ALA A 1 308 ? 1.767 -1.223 18.344 1 98.94 308 ALA A C 1
ATOM 2256 O O . ALA A 1 308 ? 0.569 -1.178 18.625 1 98.94 308 ALA A O 1
ATOM 2257 N N . ILE A 1 309 ? 2.658 -0.434 18.906 1 98.94 309 ILE A N 1
ATOM 2258 C CA . ILE A 1 309 ? 2.295 0.548 19.922 1 98.94 309 ILE A CA 1
ATOM 2259 C C . ILE A 1 309 ? 1.349 1.585 19.328 1 98.94 309 ILE A C 1
ATOM 2261 O O . ILE A 1 309 ? 0.32 1.914 19.922 1 98.94 309 ILE A O 1
ATOM 2265 N N . ALA A 1 310 ? 1.722 2.057 18.156 1 98.88 310 ALA A N 1
ATOM 2266 C CA . ALA A 1 310 ? 0.91 3.074 17.5 1 98.88 310 ALA A CA 1
ATOM 2267 C C . ALA A 1 310 ? -0.496 2.555 17.203 1 98.88 310 ALA A C 1
ATOM 2269 O O . ALA A 1 310 ? -1.479 3.281 17.359 1 98.88 310 ALA A O 1
ATOM 2270 N N . GLY A 1 311 ? -0.579 1.253 16.75 1 98.88 311 GLY A N 1
ATOM 2271 C CA . GLY A 1 311 ? -1.888 0.68 16.484 1 98.88 311 GLY A CA 1
ATOM 2272 C C . GLY A 1 311 ? -2.805 0.688 17.688 1 98.88 311 GLY A C 1
ATOM 2273 O O . GLY A 1 311 ? -3.975 1.063 17.594 1 98.88 311 GLY A O 1
ATOM 2274 N N . VAL A 1 312 ? -2.299 0.372 18.812 1 98.88 312 VAL A N 1
ATOM 2275 C CA . VAL A 1 312 ? -3.086 0.309 20.047 1 98.88 312 VAL A CA 1
ATOM 2276 C C . VAL A 1 312 ? -3.461 1.72 20.484 1 98.88 312 VAL A C 1
ATOM 2278 O O . VAL A 1 312 ? -4.633 2.004 20.75 1 98.88 312 VAL A O 1
ATOM 2281 N N . LEU A 1 313 ? -2.498 2.648 20.531 1 98.88 313 LEU A N 1
ATOM 2282 C CA . LEU A 1 313 ? -2.715 3.982 21.078 1 98.88 313 LEU A CA 1
ATOM 2283 C C . LEU A 1 313 ? -3.686 4.777 20.219 1 98.88 313 LEU A C 1
ATOM 2285 O O . LEU A 1 313 ? -4.551 5.488 20.734 1 98.88 313 LEU A O 1
ATOM 2289 N N . THR A 1 314 ? -3.535 4.688 18.938 1 98.81 314 THR A N 1
ATOM 2290 C CA . THR A 1 314 ? -4.41 5.461 18.062 1 98.81 314 THR A CA 1
ATOM 2291 C C . THR A 1 314 ? -5.828 4.898 18.078 1 98.81 314 THR A C 1
ATOM 2293 O O . THR A 1 314 ? -6.801 5.648 18.016 1 98.81 314 THR A O 1
ATOM 2296 N N . CYS A 1 315 ? -5.938 3.539 18.156 1 98.69 315 CYS A N 1
ATOM 2297 C CA . CYS A 1 315 ? -7.254 2.924 18.281 1 98.69 315 CYS A CA 1
ATOM 2298 C C . CYS A 1 315 ? -7.992 3.467 19.5 1 98.69 315 CYS A C 1
ATOM 2300 O O . CYS A 1 315 ? -9.156 3.85 19.406 1 98.69 315 CYS A O 1
ATOM 2302 N N . LEU A 1 316 ? -7.309 3.59 20.594 1 98.25 316 LEU A N 1
ATOM 2303 C CA . LEU A 1 316 ? -7.898 4.086 21.828 1 98.25 316 LEU A CA 1
ATOM 2304 C C . LEU A 1 316 ? -8.148 5.59 21.75 1 98.25 316 LEU A C 1
ATOM 2306 O O . LEU A 1 316 ? -9.148 6.086 22.266 1 98.25 316 LEU A O 1
ATOM 2310 N N . ALA A 1 317 ? -7.348 6.297 21.047 1 98.44 317 ALA A N 1
ATOM 2311 C CA . ALA A 1 317 ? -7.402 7.754 20.984 1 98.44 317 ALA A CA 1
ATOM 2312 C C . ALA A 1 317 ? -8.602 8.227 20.156 1 98.44 317 ALA A C 1
ATOM 2314 O O . ALA A 1 317 ? -9.094 9.336 20.359 1 98.44 317 ALA A O 1
ATOM 2315 N N . CYS A 1 318 ? -9.07 7.426 19.25 1 96.56 318 CYS A N 1
ATOM 2316 C CA . CYS A 1 318 ? -10.203 7.812 18.422 1 96.56 318 CYS A CA 1
ATOM 2317 C C . CYS A 1 318 ? -11.445 8.078 19.266 1 96.56 318 CYS A C 1
ATOM 2319 O O . CYS A 1 318 ? -12.32 8.852 18.859 1 96.56 318 CYS A O 1
ATOM 2321 N N . GLY A 1 319 ? -11.484 7.547 20.453 1 95.44 319 GLY A N 1
ATOM 2322 C CA . GLY A 1 319 ? -12.625 7.742 21.344 1 95.44 319 GLY A CA 1
ATOM 2323 C C . GLY A 1 319 ? -12.547 9.023 22.141 1 95.44 319 GLY A C 1
ATOM 2324 O O . GLY A 1 319 ? -13.547 9.469 22.719 1 95.44 319 GLY A O 1
ATOM 2325 N N . LEU A 1 320 ? -11.453 9.711 22.094 1 95.88 320 LEU A N 1
ATOM 2326 C CA . LEU A 1 320 ? -11.242 10.906 22.891 1 95.88 320 LEU A CA 1
ATOM 2327 C C . LEU A 1 320 ? -12.172 12.039 22.469 1 95.88 320 LEU A C 1
ATOM 2329 O O . LEU A 1 320 ? -12.555 12.875 23.281 1 95.88 320 LEU A O 1
ATOM 2333 N N . LYS A 1 321 ? -12.508 12.023 21.203 1 96.19 321 LYS A N 1
ATOM 2334 C CA . LYS A 1 321 ? -13.375 13.094 20.703 1 96.19 321 LYS A CA 1
ATOM 2335 C C . LYS A 1 321 ? -14.734 13.07 21.406 1 96.19 321 LYS A C 1
ATOM 2337 O O . LYS A 1 321 ? -15.32 14.125 21.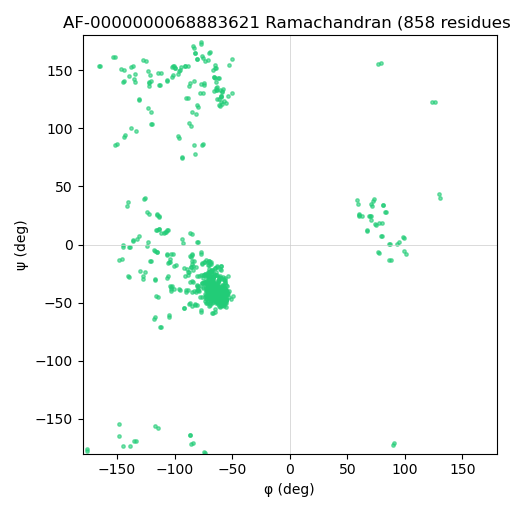672 1 96.19 321 LYS A O 1
ATOM 2342 N N . PHE A 1 322 ? -15.172 11.938 21.797 1 95.5 322 PHE A N 1
ATOM 2343 C CA . PHE A 1 322 ? -16.438 11.82 22.5 1 95.5 322 PHE A CA 1
ATOM 2344 C C . PHE A 1 322 ? -16.281 12.172 23.969 1 95.5 322 PHE A C 1
ATOM 2346 O O . PHE A 1 322 ? -17.172 12.789 24.562 1 95.5 322 PHE A O 1
ATOM 2353 N N . LYS A 1 323 ? -15.227 11.789 24.547 1 96.25 323 LYS A N 1
ATOM 2354 C CA . LYS A 1 323 ? -14.953 12.062 25.953 1 96.25 323 LYS A CA 1
ATOM 2355 C C . LYS A 1 323 ? -14.805 13.555 26.203 1 96.25 323 LYS A C 1
ATOM 2357 O O . LYS A 1 323 ? -15.289 14.07 27.219 1 96.25 323 LYS A O 1
ATOM 2362 N N . PHE A 1 324 ? -14.102 14.25 25.234 1 97.44 324 PHE A N 1
ATOM 2363 C CA . PHE A 1 324 ? -13.797 15.656 25.469 1 97.44 324 PHE A CA 1
ATOM 2364 C C . PHE A 1 324 ? -14.734 16.547 24.656 1 97.44 324 PHE A C 1
ATOM 2366 O O . PHE A 1 324 ? -14.688 17.781 24.781 1 97.44 324 PHE A O 1
ATOM 2373 N N . GLY A 1 325 ? -15.492 15.984 23.812 1 96.94 325 GLY A N 1
ATOM 2374 C CA . GLY A 1 325 ? -16.594 16.672 23.172 1 96.94 325 GLY A CA 1
ATOM 2375 C C . GLY A 1 325 ? -16.172 17.531 22 1 96.94 325 GLY A C 1
ATOM 2376 O O . GLY A 1 325 ? -16.641 18.656 21.828 1 96.94 325 GLY A O 1
ATOM 2377 N N . TYR A 1 326 ? -15.195 17.156 21.25 1 97.75 326 TYR A N 1
ATOM 2378 C CA . TYR A 1 326 ? -14.828 17.828 20 1 97.75 326 TYR A CA 1
ATOM 2379 C C . TYR A 1 326 ? -15.086 16.922 18.797 1 97.75 326 TYR A C 1
ATOM 2381 O O . TYR A 1 326 ? -14.836 15.719 18.859 1 97.75 326 TYR A O 1
ATOM 2389 N N . ASP A 1 327 ? -15.625 17.438 17.734 1 98.12 327 ASP A N 1
ATOM 2390 C CA . ASP A 1 327 ? -16.031 16.641 16.578 1 98.12 327 ASP A CA 1
ATOM 2391 C C . ASP A 1 327 ? -14.93 16.594 15.531 1 98.12 327 ASP A C 1
ATOM 2393 O O . ASP A 1 327 ? -15.031 17.234 14.484 1 98.12 327 ASP A O 1
ATOM 2397 N N . ASP A 1 328 ? -13.953 15.805 15.844 1 98.12 328 ASP A N 1
ATOM 2398 C CA . ASP A 1 328 ? -12.969 15.375 14.852 1 98.12 328 ASP A CA 1
ATOM 2399 C C . ASP A 1 328 ? -13.547 14.289 13.938 1 98.12 328 ASP A C 1
ATOM 2401 O O . ASP A 1 328 ? -13.359 13.102 14.188 1 98.12 328 ASP A O 1
ATOM 2405 N N . SER A 1 329 ? -14.227 14.688 12.891 1 98.12 329 SER A N 1
ATOM 2406 C CA . SER A 1 329 ? -15.195 13.891 12.141 1 98.12 329 SER A CA 1
ATOM 2407 C C . SER A 1 329 ? -14.609 12.539 11.75 1 98.12 329 SER A C 1
ATOM 2409 O O . SER A 1 329 ? -15.289 11.516 11.844 1 98.12 329 SER A O 1
ATOM 2411 N N . LEU A 1 330 ? -13.375 12.586 11.219 1 98.5 330 LEU A N 1
ATOM 2412 C CA . LEU A 1 330 ? -12.828 11.344 10.688 1 98.5 330 LEU A CA 1
ATOM 2413 C C . LEU A 1 330 ? -11.516 10.984 11.367 1 98.5 330 LEU A C 1
ATOM 2415 O O . LEU A 1 330 ? -10.602 10.445 10.734 1 98.5 330 LEU A O 1
ATOM 2419 N N . ASP A 1 331 ? -11.273 11.414 12.617 1 98.5 331 ASP A N 1
ATOM 2420 C CA . ASP A 1 331 ? -10.266 10.953 13.57 1 98.5 331 ASP A CA 1
ATOM 2421 C C . ASP A 1 331 ? -8.875 11.422 13.156 1 98.5 331 ASP A C 1
ATOM 2423 O O . ASP A 1 331 ? -7.906 10.664 13.258 1 98.5 331 ASP A O 1
ATOM 2427 N N . VAL A 1 332 ? -8.727 12.625 12.664 1 98.81 332 VAL A N 1
ATOM 2428 C CA . VAL A 1 332 ? -7.438 13.203 12.289 1 98.81 332 VAL A CA 1
ATOM 2429 C C . VAL A 1 332 ? -6.562 13.352 13.531 1 98.81 332 VAL A C 1
ATOM 2431 O O . VAL A 1 332 ? -5.383 12.984 13.516 1 98.81 332 VAL A O 1
ATOM 2434 N N . VAL A 1 333 ? -7.102 13.836 14.602 1 98.69 333 VAL A N 1
ATOM 2435 C CA . VAL A 1 333 ? -6.371 14.039 15.844 1 98.69 333 VAL A CA 1
ATOM 2436 C C . VAL A 1 333 ? -5.957 12.688 16.422 1 98.69 333 VAL A C 1
ATOM 2438 O O . VAL A 1 333 ? -4.812 12.508 16.844 1 98.69 333 VAL A O 1
ATOM 2441 N N . GLY A 1 334 ? -6.816 11.766 16.469 1 98.5 334 GLY A N 1
ATOM 2442 C CA . GLY A 1 334 ? -6.543 10.453 17.016 1 98.5 334 GLY A CA 1
ATOM 2443 C C . GLY A 1 334 ? -5.492 9.68 16.234 1 98.5 334 GLY A C 1
ATOM 2444 O O . GLY A 1 334 ? -4.617 9.039 16.828 1 98.5 334 GLY A O 1
ATOM 2445 N N . VAL A 1 335 ? -5.574 9.742 14.93 1 98.69 335 VAL A N 1
ATOM 2446 C CA . VAL A 1 335 ? -4.711 8.883 14.117 1 98.69 335 VAL A CA 1
ATOM 2447 C C . VAL A 1 335 ? -3.418 9.625 13.781 1 98.69 335 VAL A C 1
ATOM 2449 O O . VAL A 1 335 ? -2.326 9.164 14.117 1 98.69 335 VAL A O 1
ATOM 2452 N N . HIS A 1 336 ? -3.518 10.812 13.195 1 98.88 336 HIS A N 1
ATOM 2453 C CA . HIS A 1 336 ? -2.324 11.547 12.797 1 98.88 336 HIS A CA 1
ATOM 2454 C C . HIS A 1 336 ? -1.678 12.25 13.984 1 98.88 336 HIS A C 1
ATOM 2456 O O . HIS A 1 336 ? -0.45 12.32 14.078 1 98.88 336 HIS A O 1
ATOM 2462 N N . GLY A 1 337 ? -2.484 12.82 14.883 1 98.81 337 GLY A N 1
ATOM 2463 C CA . GLY A 1 337 ? -1.938 13.508 16.047 1 98.81 337 GLY A CA 1
ATOM 2464 C C . GLY A 1 337 ? -1.244 12.586 17.016 1 98.81 337 GLY A C 1
ATOM 2465 O O . GLY A 1 337 ? -0.042 12.711 17.266 1 98.81 337 GLY A O 1
ATOM 2466 N N . VAL A 1 338 ? -2.008 11.617 17.5 1 98.81 338 VAL A N 1
ATOM 2467 C CA . VAL A 1 338 ? -1.458 10.672 18.469 1 98.81 338 VAL A CA 1
ATOM 2468 C C . VAL A 1 338 ? -0.429 9.773 17.781 1 98.81 338 VAL A C 1
ATOM 2470 O O . VAL A 1 338 ? 0.612 9.453 18.359 1 98.81 338 VAL A O 1
ATOM 2473 N N . GLY A 1 339 ? -0.667 9.359 16.562 1 98.81 339 GLY A N 1
ATOM 2474 C CA . GLY A 1 339 ? 0.292 8.555 15.82 1 98.81 339 GLY A CA 1
ATOM 2475 C C . GLY A 1 339 ? 1.605 9.273 15.57 1 98.81 339 GLY A C 1
ATOM 2476 O O . GLY A 1 339 ? 2.678 8.734 15.844 1 98.81 339 GLY A O 1
ATOM 2477 N N . GLY A 1 340 ? 1.487 10.539 15.047 1 98.81 340 GLY A N 1
ATOM 2478 C CA . GLY A 1 340 ? 2.676 11.344 14.789 1 98.81 340 GLY A CA 1
ATOM 2479 C C . GLY A 1 340 ? 3.475 11.633 16.047 1 98.81 340 GLY A C 1
ATOM 2480 O O . GLY A 1 340 ? 4.703 11.547 16.047 1 98.81 340 GLY A O 1
ATOM 2481 N N . PHE A 1 341 ? 2.744 11.969 17.094 1 98.88 341 PHE A N 1
ATOM 2482 C CA . PHE A 1 341 ? 3.395 12.242 18.375 1 98.88 341 PHE A CA 1
ATOM 2483 C C . PHE A 1 341 ? 4.098 11 18.906 1 98.88 341 PHE A C 1
ATOM 2485 O O . PHE A 1 341 ? 5.246 11.07 19.344 1 98.88 341 PHE A O 1
ATOM 2492 N N . THR A 1 342 ? 3.416 9.867 18.844 1 98.88 342 THR A N 1
ATOM 2493 C CA . THR A 1 342 ? 3.982 8.594 19.266 1 98.88 342 THR A CA 1
ATOM 2494 C C . THR A 1 342 ? 5.25 8.273 18.484 1 98.88 342 THR A C 1
ATOM 2496 O O . THR A 1 342 ? 6.285 7.945 19.078 1 98.88 342 THR A O 1
ATOM 2499 N N . GLY A 1 343 ? 5.219 8.375 17.172 1 98.88 343 GLY A N 1
ATOM 2500 C CA . GLY A 1 343 ? 6.375 8.094 16.344 1 98.88 343 GLY A CA 1
ATOM 2501 C C . GLY A 1 343 ? 7.566 8.984 16.656 1 98.88 343 GLY A C 1
ATOM 2502 O O . GLY A 1 343 ? 8.703 8.508 16.703 1 98.88 343 GLY A O 1
ATOM 2503 N N . THR A 1 344 ? 7.312 10.273 16.875 1 98.88 344 THR A N 1
ATOM 2504 C CA . THR A 1 344 ? 8.359 11.25 17.141 1 98.88 344 THR A CA 1
ATOM 2505 C C . THR A 1 344 ? 9.016 10.984 18.5 1 98.88 344 THR A C 1
ATOM 2507 O O . THR A 1 344 ? 10.242 10.977 18.609 1 98.88 344 THR A O 1
ATOM 2510 N N . ILE A 1 345 ? 8.227 10.641 19.484 1 98.81 345 ILE A N 1
ATOM 2511 C CA . ILE A 1 345 ? 8.727 10.461 20.844 1 98.81 345 ILE A CA 1
ATOM 2512 C C . ILE A 1 345 ? 9.461 9.133 20.969 1 98.81 345 ILE A C 1
ATOM 2514 O O . ILE A 1 345 ? 10.461 9.031 21.672 1 98.81 345 ILE A O 1
ATOM 2518 N N . LEU A 1 346 ? 9.055 8.117 20.266 1 98.88 346 LEU A N 1
ATOM 2519 C CA . LEU A 1 346 ? 9.625 6.785 20.391 1 98.88 346 LEU A CA 1
ATOM 2520 C C . LEU A 1 346 ? 11.016 6.727 19.766 1 98.88 346 LEU A C 1
ATOM 2522 O O . LEU A 1 346 ? 11.781 5.793 20.031 1 98.88 346 LEU A O 1
ATOM 2526 N N . ILE A 1 347 ? 11.391 7.734 19 1 98.81 347 ILE A N 1
ATOM 2527 C CA . ILE A 1 347 ? 12.781 7.852 18.562 1 98.81 347 ILE A CA 1
ATOM 2528 C C . ILE A 1 347 ? 13.695 7.98 19.781 1 98.81 347 ILE A C 1
ATOM 2530 O O . ILE A 1 347 ? 14.812 7.453 19.797 1 98.81 347 ILE A O 1
ATOM 2534 N N . GLY A 1 348 ? 13.195 8.68 20.797 1 98.75 348 GLY A N 1
ATOM 2535 C CA . GLY A 1 348 ? 13.953 8.844 22.031 1 98.75 348 GLY A CA 1
ATOM 2536 C C . GLY A 1 348 ? 14.211 7.539 22.75 1 98.75 348 GLY A C 1
ATOM 2537 O O . GLY A 1 348 ? 15.141 7.441 23.562 1 98.75 348 GLY A O 1
ATOM 2538 N N . PHE A 1 349 ? 13.469 6.508 22.453 1 98.81 349 PHE A N 1
ATOM 2539 C CA . PHE A 1 349 ? 13.641 5.203 23.078 1 98.81 349 PHE A CA 1
ATOM 2540 C C . PHE A 1 349 ? 14.352 4.238 22.125 1 98.81 349 PHE A C 1
ATOM 2542 O O . PHE A 1 349 ? 15.203 3.461 22.562 1 98.81 349 PHE A O 1
ATOM 2549 N N . PHE A 1 350 ? 14.07 4.32 20.812 1 98.75 350 PHE A N 1
ATOM 2550 C CA . PHE A 1 350 ? 14.438 3.223 19.922 1 98.75 350 PHE A CA 1
ATOM 2551 C C . PHE A 1 350 ? 15.445 3.684 18.875 1 98.75 350 PHE A C 1
ATOM 2553 O O . PHE A 1 350 ? 15.953 2.875 18.094 1 98.75 350 PHE A O 1
ATOM 2560 N N . GLY A 1 351 ? 15.789 5.023 18.812 1 98.56 351 GLY A N 1
ATOM 2561 C CA . GLY A 1 351 ? 16.766 5.504 17.844 1 98.56 351 GLY A CA 1
ATOM 2562 C C . GLY A 1 351 ? 18.125 4.855 18 1 98.56 351 GLY A C 1
ATOM 2563 O O . GLY A 1 351 ? 18.672 4.805 19.109 1 98.56 351 GLY A O 1
ATOM 2564 N N . GLU A 1 352 ? 18.578 4.359 16.938 1 98.38 352 GLU A N 1
ATOM 2565 C CA . GLU A 1 352 ? 19.828 3.607 16.938 1 98.38 352 GLU A CA 1
ATOM 2566 C C . GLU A 1 352 ? 20.984 4.465 17.438 1 98.38 352 GLU A C 1
ATOM 2568 O O . GLU A 1 352 ? 21.281 5.504 16.859 1 98.38 352 GLU A O 1
ATOM 2573 N N . GLY A 1 353 ? 21.656 4.07 18.484 1 97.75 353 GLY A N 1
ATOM 2574 C CA . GLY A 1 353 ? 22.812 4.762 19.031 1 97.75 353 GLY A CA 1
ATOM 2575 C C . GLY A 1 353 ? 22.453 5.996 19.828 1 97.75 353 GLY A C 1
ATOM 2576 O O . GLY A 1 353 ? 23.281 6.562 20.531 1 97.75 353 GLY A O 1
ATOM 2577 N N . THR A 1 354 ? 21.125 6.387 19.828 1 97.81 354 THR A N 1
ATOM 2578 C CA . THR A 1 354 ? 20.734 7.637 20.469 1 97.81 354 THR A CA 1
ATOM 2579 C C . THR A 1 354 ? 19.609 7.406 21.469 1 97.81 354 THR A C 1
ATOM 2581 O O . THR A 1 354 ? 19.484 8.133 22.453 1 97.81 354 THR A O 1
ATOM 2584 N N . GLY A 1 355 ? 18.781 6.426 21.25 1 98.19 355 GLY A N 1
ATOM 2585 C CA . GLY A 1 355 ? 17.609 6.18 22.094 1 98.19 355 GLY A CA 1
ATOM 2586 C C . GLY A 1 355 ? 17.938 5.445 23.375 1 98.19 355 GLY A C 1
ATOM 2587 O O . GLY A 1 355 ? 18.922 4.707 23.438 1 98.19 355 GLY A O 1
ATOM 2588 N N . LEU A 1 356 ? 17.094 5.531 24.328 1 98.12 356 LEU A N 1
ATOM 2589 C CA . LEU A 1 356 ? 17.281 4.988 25.672 1 98.12 356 LEU A CA 1
ATOM 2590 C C . LEU A 1 356 ? 17.438 3.473 25.625 1 98.12 356 LEU A C 1
ATOM 2592 O O . LEU A 1 356 ? 18.172 2.896 26.438 1 98.12 356 LEU A O 1
ATOM 2596 N N . LEU A 1 357 ? 16.844 2.799 24.688 1 98 357 LEU A N 1
ATOM 2597 C CA . LEU A 1 357 ? 16.844 1.341 24.625 1 98 357 LEU A CA 1
ATOM 2598 C C . LEU A 1 357 ? 17.625 0.841 23.422 1 98 357 LEU A C 1
ATOM 2600 O O . LEU A 1 357 ? 17.516 -0.331 23.047 1 98 357 LEU A O 1
ATOM 2604 N N . ALA A 1 358 ? 18.375 1.748 22.828 1 97.62 358 ALA A N 1
ATOM 2605 C CA . ALA A 1 358 ? 19.094 1.379 21.609 1 97.62 358 ALA A CA 1
ATOM 2606 C C . ALA A 1 358 ? 20.484 2.01 21.594 1 97.62 358 ALA A C 1
ATOM 2608 O O . ALA A 1 358 ? 20.938 2.492 20.562 1 97.62 358 ALA A O 1
ATOM 2609 N N . GLY A 1 359 ? 21.094 2.152 22.828 1 96.88 359 GLY A N 1
ATOM 2610 C CA . GLY A 1 359 ? 22.516 2.492 22.938 1 96.88 359 GLY A CA 1
ATOM 2611 C C . GLY A 1 359 ? 22.75 3.963 23.203 1 96.88 359 GLY A C 1
ATOM 2612 O O . GLY A 1 359 ? 23.891 4.422 23.203 1 96.88 359 GLY A O 1
ATOM 2613 N N . GLY A 1 360 ? 21.641 4.773 23.422 1 97.44 360 GLY A N 1
ATOM 2614 C CA . GLY A 1 360 ? 21.797 6.199 23.672 1 97.44 360 GLY A CA 1
ATOM 2615 C C . GLY A 1 360 ? 21.375 6.617 25.062 1 97.44 360 GLY A C 1
ATOM 2616 O O . GLY A 1 360 ? 21.547 5.863 26.016 1 97.44 360 GLY A O 1
ATOM 2617 N N . ASP A 1 361 ? 21.062 7.867 25.203 1 96.5 361 ASP A N 1
ATOM 2618 C CA . ASP A 1 361 ? 20.703 8.375 26.516 1 96.5 361 ASP A CA 1
ATOM 2619 C C . ASP A 1 361 ? 19.453 9.227 26.469 1 96.5 361 ASP A C 1
ATOM 2621 O O . ASP A 1 361 ? 18.703 9.172 25.484 1 96.5 361 ASP A O 1
ATOM 2625 N N . TRP A 1 362 ? 19.141 9.922 27.531 1 97.81 362 TRP A N 1
ATOM 2626 C CA . TRP A 1 362 ? 17.859 10.594 27.734 1 97.81 362 TRP A CA 1
ATOM 2627 C C . TRP A 1 362 ? 17.766 11.844 26.875 1 97.81 362 TRP A C 1
ATOM 2629 O O . TRP A 1 362 ? 16.672 12.391 26.688 1 97.81 362 TRP A O 1
ATOM 2639 N N . LYS A 1 363 ? 18.797 12.344 26.344 1 98.31 363 LYS A N 1
ATOM 2640 C CA . LYS A 1 363 ? 18.812 13.617 25.625 1 98.31 363 LYS A CA 1
ATOM 2641 C C . LYS A 1 363 ? 17.984 13.523 24.344 1 98.31 363 LYS A C 1
ATOM 2643 O O . LYS A 1 363 ? 17.328 14.484 23.953 1 98.31 363 LYS A O 1
ATOM 2648 N N . GLN A 1 364 ? 18.094 12.359 23.656 1 98.5 364 GLN A N 1
ATOM 2649 C CA . GLN A 1 364 ? 17.297 12.188 22.453 1 98.5 364 GLN A CA 1
ATOM 2650 C C . GLN A 1 364 ? 15.812 12.289 22.75 1 98.5 364 GLN A C 1
ATOM 2652 O O . GLN A 1 364 ? 15.055 12.867 21.969 1 98.5 364 GLN A O 1
ATOM 2657 N N . LEU A 1 365 ? 15.391 11.664 23.828 1 98.75 365 LEU A N 1
ATOM 2658 C CA . LEU A 1 365 ? 13.992 11.742 24.234 1 98.75 365 LEU A CA 1
ATOM 2659 C C . LEU A 1 365 ? 13.586 13.188 24.5 1 98.75 365 LEU A C 1
ATOM 2661 O O . LEU A 1 365 ? 12.516 13.625 24.062 1 98.75 365 LEU A O 1
ATOM 2665 N N . VAL A 1 366 ? 14.383 13.93 25.188 1 98.69 366 VAL A N 1
ATOM 2666 C CA . VAL A 1 366 ? 14.086 15.305 25.562 1 98.69 366 VAL A CA 1
ATOM 2667 C C . VAL A 1 366 ? 13.977 16.172 24.312 1 98.69 366 VAL A C 1
ATOM 2669 O O . VAL A 1 366 ? 13.039 16.969 24.172 1 98.69 366 VAL A O 1
ATOM 2672 N N . VAL A 1 367 ? 14.984 16.062 23.406 1 98.69 367 VAL A N 1
ATOM 2673 C CA . VAL A 1 367 ? 14.969 16.922 22.234 1 98.69 367 VAL A CA 1
ATOM 2674 C C . VAL A 1 367 ? 13.742 16.625 21.375 1 98.69 367 VAL A C 1
ATOM 2676 O O . VAL A 1 367 ? 13.117 17.531 20.828 1 98.69 367 VAL A O 1
ATOM 2679 N N . GLN A 1 368 ? 13.414 15.32 21.234 1 98.88 368 GLN A N 1
ATOM 2680 C CA . GLN A 1 368 ? 12.219 14.953 20.469 1 98.88 368 GLN A CA 1
ATOM 2681 C C . GLN A 1 368 ? 10.961 15.531 21.109 1 98.88 368 GLN A C 1
ATOM 2683 O O . GLN A 1 368 ? 10.07 16.016 20.406 1 98.88 368 GLN A O 1
ATOM 2688 N N . LEU A 1 369 ? 10.828 15.477 22.359 1 98.75 369 LEU A N 1
ATOM 2689 C CA . LEU A 1 369 ? 9.68 16.031 23.062 1 98.75 369 LEU A CA 1
ATOM 2690 C C . LEU A 1 369 ? 9.594 17.547 22.859 1 98.75 369 LEU A C 1
ATOM 2692 O O . LEU A 1 369 ? 8.516 18.078 22.594 1 98.75 369 LEU A O 1
ATOM 2696 N N . VAL A 1 370 ? 10.695 18.219 23 1 98.56 370 VAL A N 1
ATOM 2697 C CA . VAL A 1 370 ? 10.719 19.672 22.922 1 98.56 370 VAL A CA 1
ATOM 2698 C C . VAL A 1 370 ? 10.344 20.125 21.516 1 98.56 370 VAL A C 1
ATOM 2700 O O . VAL A 1 370 ? 9.523 21.031 21.344 1 98.56 370 VAL A O 1
ATOM 2703 N N . ILE A 1 371 ? 10.93 19.453 20.5 1 98.19 371 ILE A N 1
ATOM 2704 C CA . ILE A 1 371 ? 10.633 19.891 19.141 1 98.19 371 ILE A CA 1
ATOM 2705 C C . ILE A 1 371 ? 9.156 19.625 18.828 1 98.19 371 ILE A C 1
ATOM 2707 O O . ILE A 1 371 ? 8.516 20.422 18.141 1 98.19 371 ILE A O 1
ATOM 2711 N N . ALA A 1 372 ? 8.633 18.531 19.312 1 98.75 372 ALA A N 1
ATOM 2712 C CA . ALA A 1 372 ? 7.211 18.234 19.125 1 98.75 372 ALA A CA 1
ATOM 2713 C C . ALA A 1 372 ? 6.336 19.297 19.781 1 98.75 372 ALA A C 1
ATOM 2715 O O . ALA A 1 372 ? 5.367 19.766 19.188 1 98.75 372 ALA A O 1
ATOM 2716 N N . LEU A 1 373 ? 6.645 19.703 20.969 1 98.81 373 LEU A N 1
ATOM 2717 C CA . LEU A 1 373 ? 5.852 20.672 21.703 1 98.81 373 LEU A CA 1
ATOM 2718 C C . LEU A 1 373 ? 5.926 22.047 21.047 1 98.81 373 LEU A C 1
ATOM 2720 O O . LEU A 1 373 ? 4.918 22.75 20.969 1 98.81 373 LEU A O 1
ATOM 2724 N N . VAL A 1 374 ? 7.098 22.422 20.625 1 98.5 374 VAL A N 1
ATOM 2725 C CA . VAL A 1 374 ? 7.254 23.703 19.953 1 98.5 374 VAL A CA 1
ATOM 2726 C C . VAL A 1 374 ? 6.461 23.703 18.641 1 98.5 374 VAL A C 1
ATOM 2728 O O . VAL A 1 374 ? 5.812 24.703 18.312 1 98.5 374 VAL A O 1
ATOM 2731 N N . ALA A 1 375 ? 6.547 22.594 17.922 1 98.5 375 ALA A N 1
ATOM 2732 C CA . ALA A 1 375 ? 5.777 22.469 16.688 1 98.5 375 ALA A CA 1
ATOM 2733 C C . ALA A 1 375 ? 4.281 22.562 16.953 1 98.5 375 ALA A C 1
ATOM 2735 O O . ALA A 1 375 ? 3.541 23.203 16.203 1 98.5 375 ALA A O 1
ATOM 2736 N N . ILE A 1 376 ? 3.822 21.891 18.016 1 98.88 376 ILE A N 1
ATOM 2737 C CA . ILE A 1 376 ? 2.42 21.922 18.406 1 98.88 376 ILE A CA 1
ATOM 2738 C C . ILE A 1 376 ? 2.002 23.359 18.719 1 98.88 376 ILE A C 1
ATOM 2740 O O . ILE A 1 376 ? 0.962 23.828 18.25 1 98.88 376 ILE A O 1
ATOM 2744 N N . LEU A 1 377 ? 2.797 24.031 19.453 1 98.81 377 LEU A N 1
ATOM 2745 C CA . LEU A 1 377 ? 2.486 25.406 19.844 1 98.81 377 LEU A CA 1
ATOM 2746 C C . LEU A 1 377 ? 2.443 26.328 18.625 1 98.81 377 LEU A C 1
ATOM 2748 O O . LEU A 1 377 ? 1.521 27.125 18.484 1 98.81 377 LEU A O 1
ATOM 2752 N N . TYR A 1 378 ? 3.436 26.234 17.828 1 98.62 378 TYR A N 1
ATOM 2753 C CA . TYR A 1 378 ? 3.496 27.062 16.625 1 98.62 378 TYR A CA 1
ATOM 2754 C C . TYR A 1 378 ? 2.273 26.828 15.75 1 98.62 378 TYR A C 1
ATOM 2756 O O . TYR A 1 378 ? 1.612 27.781 15.336 1 98.62 378 TYR A O 1
ATOM 2764 N N . SER A 1 379 ? 1.981 25.547 15.438 1 98.81 379 SER A N 1
ATOM 2765 C CA . SER A 1 379 ? 0.844 25.203 14.594 1 98.81 379 SER A CA 1
ATOM 2766 C C . SER A 1 379 ? -0.468 25.688 15.211 1 98.81 379 SER A C 1
ATOM 2768 O O . SER A 1 379 ? -1.348 26.172 14.5 1 98.81 379 SER A O 1
ATOM 2770 N N . ALA A 1 380 ? -0.596 25.516 16.516 1 98.88 380 ALA A N 1
ATOM 2771 C CA . ALA A 1 380 ? -1.815 25.906 17.219 1 98.88 380 ALA A CA 1
ATOM 2772 C C . ALA A 1 380 ? -2.047 27.422 17.094 1 98.88 380 ALA A C 1
ATOM 2774 O O . ALA A 1 380 ? -3.16 27.859 16.797 1 98.88 380 ALA A O 1
ATOM 2775 N N . VAL A 1 381 ? -1.04 28.156 17.312 1 98.88 381 VAL A N 1
ATOM 2776 C CA . VAL A 1 381 ? -1.16 29.609 17.344 1 98.88 381 VAL A CA 1
ATOM 2777 C C . VAL A 1 381 ? -1.484 30.125 15.938 1 98.88 381 VAL A C 1
ATOM 2779 O O . VAL A 1 381 ? -2.434 30.891 15.75 1 98.88 381 VAL A O 1
ATOM 2782 N N . ILE A 1 382 ? -0.703 29.688 14.945 1 98.88 382 ILE A N 1
ATOM 2783 C CA . ILE A 1 382 ? -0.885 30.172 13.578 1 98.88 382 ILE A CA 1
ATOM 2784 C C . ILE A 1 382 ? -2.258 29.75 13.062 1 98.88 382 ILE A C 1
ATOM 2786 O O . ILE A 1 382 ? -2.967 30.547 12.445 1 98.88 382 ILE A O 1
ATOM 2790 N N . THR A 1 383 ? -2.652 28.5 13.328 1 98.94 383 THR A N 1
ATOM 2791 C CA . THR A 1 383 ? -3.943 28 12.867 1 98.94 383 THR A CA 1
ATOM 2792 C C . THR A 1 383 ? -5.086 28.75 13.555 1 98.94 383 THR A C 1
ATOM 2794 O O . THR A 1 383 ? -6.098 29.062 12.922 1 98.94 383 THR A O 1
ATOM 2797 N N . ALA A 1 384 ? -4.906 29.016 14.836 1 98.88 384 ALA A N 1
ATOM 2798 C CA . ALA A 1 384 ? -5.938 29.75 15.562 1 98.88 384 ALA A CA 1
ATOM 2799 C C . ALA A 1 384 ? -6.164 31.125 14.961 1 98.88 384 ALA A C 1
ATOM 2801 O O . ALA A 1 384 ? -7.305 31.562 14.805 1 98.88 384 ALA A O 1
ATOM 2802 N N . ILE A 1 385 ? -5.133 31.797 14.688 1 98.88 385 ILE A N 1
ATOM 2803 C CA . ILE A 1 385 ? -5.219 33.125 14.117 1 98.88 385 ILE A CA 1
ATOM 2804 C C . ILE A 1 385 ? -5.957 33.094 12.781 1 98.88 385 ILE A C 1
ATOM 2806 O O . ILE A 1 385 ? -6.898 33.844 12.547 1 98.88 385 ILE A O 1
ATOM 2810 N N . ILE A 1 386 ? -5.59 32.156 11.891 1 98.88 386 ILE A N 1
ATOM 2811 C CA . ILE A 1 386 ? -6.172 32.031 10.562 1 98.88 386 ILE A CA 1
ATOM 2812 C C . ILE A 1 386 ? -7.637 31.609 10.672 1 98.88 386 ILE A C 1
ATOM 2814 O O . ILE A 1 386 ? -8.516 32.219 10.062 1 98.88 386 ILE A O 1
ATOM 2818 N N . ALA A 1 387 ? -7.852 30.578 11.453 1 98.81 387 ALA A N 1
ATOM 2819 C CA . ALA A 1 387 ? -9.195 30 11.57 1 98.81 387 ALA A CA 1
ATOM 2820 C C . ALA A 1 387 ? -10.164 31.016 12.188 1 98.81 387 ALA A C 1
ATOM 2822 O O . ALA A 1 387 ? -11.312 31.109 11.766 1 98.81 387 ALA A O 1
ATOM 2823 N N . PHE A 1 388 ? -9.703 31.734 13.211 1 98.38 388 PHE A N 1
ATOM 2824 C CA . PHE A 1 388 ? -10.547 32.719 13.859 1 98.38 388 PHE A CA 1
ATOM 2825 C C . PHE A 1 388 ? -10.844 33.875 12.922 1 98.38 388 PHE A C 1
ATOM 2827 O O . PHE A 1 388 ? -11.969 34.406 12.883 1 98.38 388 PHE A O 1
ATOM 2834 N N . ALA A 1 389 ? -9.867 34.312 12.219 1 98.69 389 ALA A N 1
ATOM 2835 C CA . ALA A 1 389 ? -10.062 35.406 11.258 1 98.69 389 ALA A CA 1
ATOM 2836 C C . ALA A 1 389 ? -11.102 35 10.203 1 98.69 389 ALA A C 1
ATOM 2838 O O . ALA A 1 389 ? -11.969 35.812 9.852 1 98.69 389 ALA A O 1
ATOM 2839 N N . LEU A 1 390 ? -11.031 33.812 9.68 1 98.75 390 LEU A N 1
ATOM 2840 C CA . LEU A 1 390 ? -11.969 33.344 8.672 1 98.75 390 LEU A CA 1
ATOM 2841 C C . LEU A 1 390 ? -13.367 33.156 9.258 1 98.75 390 LEU A C 1
ATOM 2843 O O . LEU A 1 390 ? -14.367 33.406 8.586 1 98.75 390 LEU A O 1
ATOM 2847 N N . GLU A 1 391 ? -13.422 32.719 10.523 1 98.44 391 GLU A N 1
ATOM 2848 C CA . GLU A 1 391 ? -14.703 32.594 11.203 1 98.44 391 GLU A CA 1
ATOM 2849 C C . GLU A 1 391 ? -15.422 33.938 11.328 1 98.44 391 GLU A C 1
ATOM 2851 O O . GLU A 1 391 ? -16.641 34 11.148 1 98.44 391 GLU A O 1
ATOM 2856 N N . LYS A 1 392 ? -14.734 34.969 11.586 1 97.94 392 LYS A N 1
ATOM 2857 C CA . LYS A 1 392 ? -15.297 36.281 11.867 1 97.94 392 LYS A CA 1
ATOM 2858 C C . LYS A 1 392 ? -15.562 37.062 10.578 1 97.94 392 LYS A C 1
ATOM 2860 O O . LYS A 1 392 ? -16.266 38.094 10.594 1 97.94 392 LYS A O 1
ATOM 2865 N N . THR A 1 393 ? -15.094 36.594 9.516 1 97.94 393 THR A N 1
ATOM 2866 C CA . THR A 1 393 ? -15.25 37.344 8.266 1 97.94 393 THR A CA 1
ATOM 2867 C C . THR A 1 393 ? -16.203 36.594 7.324 1 97.94 393 THR A C 1
ATOM 2869 O O . THR A 1 393 ? -17.406 36.844 7.34 1 97.94 393 THR A O 1
ATOM 2872 N N . ILE A 1 394 ? -15.773 35.438 6.75 1 97.44 394 ILE A N 1
ATOM 2873 C CA . ILE A 1 394 ? -16.562 34.781 5.707 1 97.44 394 ILE A CA 1
ATOM 2874 C C . ILE A 1 394 ? -17.281 33.562 6.281 1 97.44 394 ILE A C 1
ATOM 2876 O O . ILE A 1 394 ? -18.219 33.031 5.672 1 97.44 394 ILE A O 1
ATOM 2880 N N . GLY A 1 395 ? -16.844 33.188 7.41 1 98 395 GLY A N 1
ATOM 2881 C CA . GLY A 1 395 ? -17.469 32.031 8.031 1 98 395 GLY A CA 1
ATOM 2882 C C . GLY A 1 395 ? -16.969 30.719 7.453 1 98 395 GLY A C 1
ATOM 2883 O O . GLY A 1 395 ? -16.656 30.641 6.266 1 98 395 GLY A O 1
ATOM 2884 N N . TRP A 1 396 ? -17.094 29.656 8.242 1 98.44 396 TRP A N 1
ATOM 2885 C CA . TRP A 1 396 ? -16.594 28.344 7.855 1 98.44 396 TRP A CA 1
ATOM 2886 C C . TRP A 1 396 ? -17.75 27.438 7.387 1 98.44 396 TRP A C 1
ATOM 2888 O O . TRP A 1 396 ? -17.609 26.734 6.395 1 98.44 396 TRP A O 1
ATOM 2898 N N . ARG A 1 397 ? -18.906 27.562 8.008 1 98.25 397 ARG A N 1
ATOM 2899 C CA . ARG A 1 397 ? -19.922 26.5 7.945 1 98.25 397 ARG A CA 1
ATOM 2900 C C . ARG A 1 397 ? -21.031 26.859 6.957 1 98.25 397 ARG A C 1
ATOM 2902 O O . ARG A 1 397 ? -21.312 28.047 6.738 1 98.25 397 ARG A O 1
ATOM 2909 N N . VAL A 1 398 ? -21.594 25.859 6.457 1 97.44 398 VAL A N 1
ATOM 2910 C CA . VAL A 1 398 ? -22.891 26 5.801 1 97.44 398 VAL A CA 1
ATOM 2911 C C . VAL A 1 398 ? -23.984 26.125 6.848 1 97.44 398 VAL A C 1
ATOM 2913 O O . VAL A 1 398 ? -23.75 25.938 8.039 1 97.44 398 VAL A O 1
ATOM 2916 N N . THR A 1 399 ? -25.219 26.391 6.324 1 96.88 399 THR A N 1
ATOM 2917 C CA . THR A 1 399 ? -26.328 26.5 7.266 1 96.88 399 THR A CA 1
ATOM 2918 C C . THR A 1 399 ? -26.719 25.125 7.789 1 96.88 399 THR A C 1
ATOM 2920 O O . THR A 1 399 ? -26.406 24.109 7.172 1 96.88 399 THR A O 1
ATOM 2923 N N . GLU A 1 400 ? -27.344 25.172 8.922 1 95.62 400 GLU A N 1
ATOM 2924 C CA . GLU A 1 400 ? -27.797 23.906 9.5 1 95.62 400 GLU A CA 1
ATOM 2925 C C . GLU A 1 400 ? -28.703 23.141 8.531 1 95.62 400 GLU A C 1
ATOM 2927 O O . GLU A 1 400 ? -28.594 21.922 8.414 1 95.62 400 GLU A O 1
ATOM 2932 N N . ALA A 1 401 ? -29.5 23.844 7.848 1 94.88 401 ALA A N 1
ATOM 2933 C CA . ALA A 1 401 ? -30.406 23.234 6.883 1 94.88 401 ALA A CA 1
ATOM 2934 C C . ALA A 1 401 ? -29.641 22.578 5.742 1 94.88 401 ALA A C 1
ATOM 2936 O O . ALA A 1 401 ? -30 21.484 5.293 1 94.88 401 ALA A O 1
ATOM 2937 N N . GLN A 1 402 ? -28.641 23.234 5.332 1 95 402 GLN A N 1
ATOM 2938 C CA . GLN A 1 402 ? -27.797 22.719 4.262 1 95 402 GLN A CA 1
ATOM 2939 C C . GLN A 1 402 ? -27 21.5 4.727 1 95 402 GLN A C 1
ATOM 2941 O O . GLN A 1 402 ? -26.797 20.562 3.963 1 95 402 GLN A O 1
ATOM 2946 N N . GLU A 1 403 ? -26.578 21.547 5.957 1 94.69 403 GLU A N 1
ATOM 2947 C CA . GLU A 1 403 ? -25.859 20.422 6.551 1 94.69 403 GLU A CA 1
ATOM 2948 C C . GLU A 1 403 ? -26.75 19.188 6.637 1 94.69 403 GLU A C 1
ATOM 2950 O O . GLU A 1 403 ? -26.328 18.094 6.254 1 94.69 403 GLU A O 1
ATOM 2955 N N . VAL A 1 404 ? -27.969 19.344 7.07 1 91.25 404 VAL A N 1
ATOM 2956 C CA . VAL A 1 404 ? -28.906 18.25 7.242 1 91.25 404 VAL A CA 1
ATOM 2957 C C . VAL A 1 404 ? -29.344 17.719 5.875 1 91.25 404 VAL A C 1
ATOM 2959 O O . VAL A 1 404 ? -29.453 16.5 5.68 1 91.25 404 VAL A O 1
ATOM 2962 N N . GLY A 1 405 ? -29.516 18.594 4.977 1 91 405 GLY A N 1
ATOM 2963 C CA . GLY A 1 405 ? -29.969 18.203 3.648 1 91 405 GLY A CA 1
ATOM 2964 C C . GLY A 1 405 ? -28.891 17.547 2.814 1 91 405 GLY A C 1
ATOM 2965 O O . GLY A 1 405 ? -29.188 16.797 1.881 1 91 405 GLY A O 1
ATOM 2966 N N . GLY A 1 406 ? -27.672 17.922 3.082 1 93.38 406 GLY A N 1
ATOM 2967 C CA . GLY A 1 406 ? -26.547 17.406 2.324 1 93.38 406 GLY A CA 1
ATOM 2968 C C . GLY A 1 406 ? -25.672 18.5 1.736 1 93.38 406 GLY A C 1
ATOM 2969 O O . GLY A 1 406 ? -26.125 19.297 0.904 1 93.38 406 GLY A O 1
ATOM 2970 N N . ILE A 1 407 ? -24.5 18.469 2.057 1 95.75 407 ILE A N 1
ATOM 2971 C CA . ILE A 1 407 ? -23.594 19.578 1.716 1 95.75 407 ILE A CA 1
ATOM 2972 C C . ILE A 1 407 ? -23.219 19.484 0.238 1 95.75 407 ILE A C 1
ATOM 2974 O O . ILE A 1 407 ? -22.922 20.5 -0.391 1 95.75 407 ILE A O 1
ATOM 2978 N N . ASP A 1 408 ? -23.234 18.297 -0.381 1 95.88 408 ASP A N 1
ATOM 2979 C CA . ASP A 1 408 ? -22.922 18.156 -1.798 1 95.88 408 ASP A CA 1
ATOM 2980 C C . ASP A 1 408 ? -23.844 19.016 -2.656 1 95.88 408 ASP A C 1
ATOM 2982 O O . ASP A 1 408 ? -23.375 19.766 -3.518 1 95.88 408 ASP A O 1
ATOM 2986 N N . LEU A 1 409 ? -25.062 18.859 -2.342 1 93.75 409 LEU A N 1
ATOM 2987 C CA . LEU A 1 409 ? -26.031 19.641 -3.107 1 93.75 409 LEU A CA 1
ATOM 2988 C C . LEU A 1 409 ? -25.922 21.125 -2.758 1 93.75 409 LEU A C 1
ATOM 2990 O O . LEU A 1 409 ? -26.031 21.984 -3.637 1 93.75 409 LEU A O 1
ATOM 2994 N N . ALA A 1 410 ? -25.781 21.406 -1.562 1 94.44 410 ALA A N 1
ATOM 2995 C CA . ALA A 1 410 ? -25.781 22.781 -1.072 1 94.44 410 ALA A CA 1
ATOM 2996 C C . ALA A 1 410 ? -24.562 23.547 -1.569 1 94.44 410 ALA A C 1
ATOM 2998 O O . ALA A 1 410 ? -24.672 24.719 -1.936 1 94.44 410 ALA A O 1
ATOM 2999 N N . ASP A 1 411 ? -23.438 22.922 -1.562 1 96.12 411 ASP A N 1
ATOM 3000 C CA . ASP A 1 411 ? -22.188 23.641 -1.837 1 96.12 411 ASP A CA 1
ATOM 3001 C C . ASP A 1 411 ? -21.703 23.359 -3.256 1 96.12 411 ASP A C 1
ATOM 3003 O O . ASP A 1 411 ? -21.203 24.266 -3.939 1 96.12 411 ASP A O 1
ATOM 3007 N N . GLN A 1 412 ? -21.828 22.109 -3.809 1 96.25 412 GLN A N 1
ATOM 3008 C CA . GLN A 1 412 ? -21.328 21.734 -5.125 1 96.25 412 GLN A CA 1
ATOM 3009 C C . GLN A 1 412 ? -22.453 21.734 -6.164 1 96.25 412 GLN A C 1
ATOM 3011 O O . GLN A 1 412 ? -22.188 21.766 -7.367 1 96.25 412 GLN A O 1
ATOM 3016 N N . GLY A 1 413 ? -23.656 21.688 -5.688 1 95.69 413 GLY A N 1
ATOM 3017 C CA . GLY A 1 413 ? -24.781 21.672 -6.613 1 95.69 413 GLY A CA 1
ATOM 3018 C C . GLY A 1 413 ? -24.891 20.359 -7.371 1 95.69 413 GLY A C 1
ATOM 3019 O O . GLY A 1 413 ? -25.422 20.328 -8.492 1 95.69 413 GLY A O 1
ATOM 3020 N N . GLU A 1 414 ? -24.359 19.266 -6.816 1 94 414 GLU A N 1
ATOM 3021 C CA . GLU A 1 414 ? -24.312 17.969 -7.48 1 94 414 GLU A CA 1
ATOM 3022 C C . GLU A 1 414 ? -24.656 16.844 -6.512 1 94 414 GLU A C 1
ATOM 3024 O O . GLU A 1 414 ? -24.531 17 -5.297 1 94 414 GLU A O 1
ATOM 3029 N N . ARG A 1 415 ? -25.203 15.727 -7.055 1 91.12 415 ARG A N 1
ATOM 3030 C CA . ARG A 1 415 ? -25.375 14.484 -6.309 1 91.12 415 ARG A CA 1
ATOM 3031 C C . ARG A 1 415 ? -24.297 13.477 -6.676 1 91.12 415 ARG A C 1
ATOM 3033 O O . ARG A 1 415 ? -23.906 13.367 -7.844 1 91.12 415 ARG A O 1
ATOM 3040 N N . ALA A 1 416 ? -23.906 12.75 -5.691 1 93.69 416 ALA A N 1
ATOM 3041 C CA . ALA A 1 416 ? -22.766 11.867 -5.902 1 93.69 416 ALA A CA 1
ATOM 3042 C C . ALA A 1 416 ? -23.156 10.633 -6.703 1 93.69 416 ALA A C 1
ATOM 3044 O O . ALA A 1 416 ? -22.344 10.086 -7.453 1 93.69 416 ALA A O 1
ATOM 3045 N N . TYR A 1 417 ? -24.391 10.172 -6.52 1 91.75 417 TYR A N 1
ATOM 3046 C CA . TYR A 1 417 ? -24.828 8.898 -7.086 1 91.75 417 TYR A CA 1
ATOM 3047 C C . TYR A 1 417 ? -26.203 9.039 -7.734 1 91.75 417 TYR A C 1
ATOM 3049 O O . TYR A 1 417 ? -27.078 9.742 -7.215 1 91.75 417 TYR A O 1
ATOM 3057 N N . ASP A 1 418 ? -26.375 8.422 -8.852 1 86.94 418 ASP A N 1
ATOM 3058 C CA . ASP A 1 418 ? -27.672 8.242 -9.5 1 86.94 418 ASP A CA 1
ATOM 3059 C C . ASP A 1 418 ? -27.859 6.797 -9.961 1 86.94 418 ASP A C 1
ATOM 3061 O O . ASP A 1 418 ? -27.359 6.406 -11.016 1 86.94 418 ASP A O 1
ATOM 3065 N N . PHE A 1 419 ? -28.609 6.012 -9.07 1 80.06 419 PHE A N 1
ATOM 3066 C CA . PHE A 1 419 ? -28.812 4.598 -9.367 1 80.06 419 PHE A CA 1
ATOM 3067 C C . PHE A 1 419 ? -30.25 4.324 -9.766 1 80.06 419 PHE A C 1
ATOM 3069 O O . PHE A 1 419 ? -30.703 3.176 -9.742 1 80.06 419 PHE A O 1
ATOM 3076 N N . ALA A 1 420 ? -31 5.352 -9.977 1 68.31 420 ALA A N 1
ATOM 3077 C CA . ALA A 1 420 ? -32.438 5.242 -10.289 1 68.31 420 ALA A CA 1
ATOM 3078 C C . ALA A 1 420 ? -32.656 4.324 -11.484 1 68.31 420 ALA A C 1
ATOM 3080 O O . ALA A 1 420 ? -33.625 3.535 -11.492 1 68.31 420 ALA A O 1
ATOM 3081 N N . GLY A 1 421 ? -31.859 4.34 -12.359 1 61.41 421 GLY A N 1
ATOM 3082 C CA . GLY A 1 421 ? -32.062 3.506 -13.539 1 61.41 421 GLY A CA 1
ATOM 3083 C C . GLY A 1 421 ? -31.844 2.029 -13.266 1 61.41 421 GLY A C 1
ATOM 3084 O O . GLY A 1 421 ? -32.375 1.176 -13.977 1 61.41 421 GLY A O 1
ATOM 3085 N N . THR A 1 422 ? -31.062 1.647 -12.305 1 63.03 422 THR A N 1
ATOM 3086 C CA . THR A 1 422 ? -30.781 0.249 -12 1 63.03 422 THR A CA 1
ATOM 3087 C C . THR A 1 422 ? -31.906 -0.371 -11.18 1 63.03 422 THR A C 1
ATOM 3089 O O . THR A 1 422 ? -32.219 -1.55 -11.344 1 63.03 422 THR A O 1
ATOM 3092 N N . ALA A 1 423 ? -32.562 0.334 -10.297 1 55.59 423 ALA A N 1
ATOM 3093 C CA . ALA A 1 423 ? -33.688 -0.137 -9.477 1 55.59 423 ALA A CA 1
ATOM 3094 C C . ALA A 1 423 ? -34.938 -0.35 -10.32 1 55.59 423 ALA A C 1
ATOM 3096 O O . ALA A 1 423 ? -35.688 -1.301 -10.094 1 55.59 423 ALA A O 1
ATOM 3097 N N . SER A 1 424 ? -35.188 0.551 -11.242 1 49.88 424 SER A N 1
ATOM 3098 C CA . SER A 1 424 ? -36.375 0.467 -12.07 1 49.88 424 SER A CA 1
ATOM 3099 C C . SER A 1 424 ? -36.344 -0.746 -13 1 49.88 424 SER A C 1
ATOM 3101 O O . SER A 1 424 ? -37.375 -1.365 -13.273 1 49.88 424 SER A O 1
ATOM 3103 N N . SER A 1 425 ? -35.188 -1.076 -13.406 1 47.88 425 SER A N 1
ATOM 3104 C CA . SER A 1 425 ? -35.094 -2.217 -14.305 1 47.88 425 SER A CA 1
ATOM 3105 C C . SER A 1 425 ? -35.406 -3.521 -13.594 1 47.88 425 SER A C 1
ATOM 3107 O O . SER A 1 425 ? -36 -4.438 -14.195 1 47.88 425 SER A O 1
ATOM 3109 N N . VAL A 1 426 ? -35.156 -3.621 -12.406 1 47.28 426 VAL A N 1
ATOM 3110 C CA . VAL A 1 426 ? -35.438 -4.824 -11.633 1 47.28 426 VAL A CA 1
ATOM 3111 C C . VAL A 1 426 ? -36.938 -4.938 -11.406 1 47.28 426 VAL A C 1
ATOM 3113 O O . VAL A 1 426 ? -37.5 -6.027 -11.5 1 47.28 426 VAL A O 1
ATOM 3116 N N . LEU A 1 427 ? -37.562 -3.799 -11.188 1 50.09 427 LEU A N 1
ATOM 3117 C CA . LEU A 1 427 ? -39 -3.82 -11.008 1 50.09 427 LEU A CA 1
ATOM 3118 C C . LEU A 1 427 ? -39.719 -4.25 -12.297 1 50.09 427 LEU A C 1
ATOM 3120 O O . LEU A 1 427 ? -40.719 -4.949 -12.25 1 50.09 427 LEU A O 1
ATOM 3124 N N . LYS A 1 428 ? -39.188 -3.852 -13.391 1 48.72 428 LYS A N 1
ATOM 3125 C CA . LYS A 1 428 ? -39.812 -4.203 -14.664 1 48.72 428 LYS A CA 1
ATOM 3126 C C . LYS A 1 428 ? -39.562 -5.672 -15.008 1 48.72 428 LYS A C 1
ATOM 3128 O O . LYS A 1 428 ? -40.375 -6.301 -15.672 1 48.72 428 LYS A O 1
ATOM 3133 N N . GLU A 1 429 ? -38.5 -6.262 -14.672 1 41.28 429 GLU A N 1
ATOM 3134 C CA . GLU A 1 429 ? -38.188 -7.656 -14.953 1 41.28 429 GLU A CA 1
ATOM 3135 C C . GLU A 1 429 ? -39 -8.602 -14.062 1 41.28 429 GLU A C 1
ATOM 3137 O O . GLU A 1 429 ? -39.25 -9.75 -14.422 1 41.28 429 GLU A O 1
ATOM 3142 N N . VAL A 1 430 ? -39.406 -8.219 -12.984 1 44.09 430 VAL A N 1
ATOM 3143 C CA . VAL A 1 430 ? -40.25 -9.008 -12.094 1 44.09 430 VAL A CA 1
ATOM 3144 C C . VAL A 1 430 ? -41.719 -8.883 -12.531 1 44.09 430 VAL A C 1
ATOM 3146 O O . VAL A 1 430 ? -42.531 -9.727 -12.188 1 44.09 430 VAL A O 1
ATOM 3149 N N . LYS A 1 431 ? -42.125 -7.984 -13.352 1 36.88 431 LYS A N 1
ATOM 3150 C CA . LYS A 1 431 ? -43.469 -7.992 -13.914 1 36.88 431 LYS A CA 1
ATOM 3151 C C . LYS A 1 431 ? -43.531 -8.812 -15.195 1 36.88 431 LYS A C 1
ATOM 3153 O O . LYS A 1 431 ? -42.781 -8.57 -16.141 1 36.88 431 LYS A O 1
ATOM 3158 N N . MET B 1 1 ? 34.094 -3.076 -2.348 1 47.78 1 MET B N 1
ATOM 3159 C CA . MET B 1 1 ? 32.656 -3.172 -2.648 1 47.78 1 MET B CA 1
ATOM 3160 C C . MET B 1 1 ? 32.281 -2.238 -3.795 1 47.78 1 MET B C 1
ATOM 3162 O O . MET B 1 1 ? 32.781 -1.11 -3.869 1 47.78 1 MET B O 1
ATOM 3166 N N . GLY B 1 2 ? 31.953 -2.83 -4.953 1 68.88 2 GLY B N 1
ATOM 3167 C CA . GLY B 1 2 ? 31.766 -2.01 -6.141 1 68.88 2 GLY B CA 1
ATOM 3168 C C . GLY B 1 2 ? 30.844 -0.836 -5.918 1 68.88 2 GLY B C 1
ATOM 3169 O O . GLY B 1 2 ? 30.203 -0.73 -4.867 1 68.88 2 GLY B O 1
ATOM 3170 N N . ALA B 1 3 ? 30.906 0.151 -6.715 1 89.75 3 ALA B N 1
ATOM 3171 C CA . ALA B 1 3 ? 30.109 1.368 -6.617 1 89.75 3 ALA B CA 1
ATOM 3172 C C . ALA B 1 3 ? 28.641 1.072 -6.844 1 89.75 3 ALA B C 1
ATOM 3174 O O . ALA B 1 3 ? 28.281 0.261 -7.703 1 89.75 3 ALA B O 1
ATOM 3175 N N . ILE B 1 4 ? 27.844 1.575 -6.008 1 96.12 4 ILE B N 1
ATOM 3176 C CA . ILE B 1 4 ? 26.391 1.428 -6.113 1 96.12 4 ILE B CA 1
ATOM 3177 C C . ILE B 1 4 ? 25.922 1.885 -7.496 1 96.12 4 ILE B C 1
ATOM 3179 O O . ILE B 1 4 ? 26.391 2.906 -8.008 1 96.12 4 ILE B O 1
ATOM 3183 N N . ASP B 1 5 ? 25.156 1.034 -8.18 1 98.19 5 ASP B N 1
ATOM 3184 C CA . ASP B 1 5 ? 24.422 1.459 -9.375 1 98.19 5 ASP B CA 1
ATOM 3185 C C . ASP B 1 5 ? 23.078 2.055 -9.008 1 98.19 5 ASP B C 1
ATOM 3187 O O . ASP B 1 5 ? 22.094 1.322 -8.805 1 98.19 5 ASP B O 1
ATOM 3191 N N . SER B 1 6 ? 23.031 3.379 -9.031 1 97.81 6 SER B N 1
ATOM 3192 C CA . SER B 1 6 ? 21.828 4.066 -8.586 1 97.81 6 SER B CA 1
ATOM 3193 C C . SER B 1 6 ? 20.672 3.844 -9.555 1 97.81 6 SER B C 1
ATOM 3195 O O . SER B 1 6 ? 19.5 3.873 -9.148 1 97.81 6 SER B O 1
ATOM 3197 N N . GLY B 1 7 ? 20.953 3.602 -10.836 1 98.25 7 GLY B N 1
ATOM 3198 C CA . GLY B 1 7 ? 19.922 3.281 -11.805 1 98.25 7 GLY B CA 1
ATOM 3199 C C . GLY B 1 7 ? 19.203 1.977 -11.508 1 98.25 7 GLY B C 1
ATOM 3200 O O . GLY B 1 7 ? 17.969 1.928 -11.477 1 98.25 7 GLY B O 1
ATOM 3201 N N . ASN B 1 8 ? 20 0.908 -11.273 1 98.69 8 ASN B N 1
ATOM 3202 C CA . ASN B 1 8 ? 19.422 -0.368 -10.867 1 98.69 8 ASN B CA 1
ATOM 3203 C C . ASN B 1 8 ? 18.625 -0.234 -9.57 1 98.69 8 ASN B C 1
ATOM 3205 O O . ASN B 1 8 ? 17.531 -0.784 -9.445 1 98.69 8 ASN B O 1
ATOM 3209 N N . THR B 1 9 ? 19.203 0.507 -8.641 1 98.75 9 THR B N 1
ATOM 3210 C CA . THR B 1 9 ? 18.578 0.686 -7.336 1 98.75 9 THR B CA 1
ATOM 3211 C C . THR B 1 9 ? 17.219 1.363 -7.477 1 98.75 9 THR B C 1
ATOM 3213 O O . THR B 1 9 ? 16.219 0.892 -6.922 1 98.75 9 THR B O 1
ATOM 3216 N N . ALA B 1 10 ? 17.125 2.41 -8.266 1 98.75 10 ALA B N 1
ATOM 3217 C CA . ALA B 1 10 ? 15.891 3.158 -8.477 1 98.75 10 ALA B CA 1
ATOM 3218 C C . ALA B 1 10 ? 14.828 2.279 -9.125 1 98.75 10 ALA B C 1
ATOM 3220 O O . ALA B 1 10 ? 13.664 2.303 -8.719 1 98.75 10 ALA B O 1
ATOM 3221 N N . TRP B 1 11 ? 15.219 1.489 -10.086 1 98.75 11 TRP B N 1
ATOM 3222 C CA . TRP B 1 11 ? 14.258 0.672 -10.82 1 98.75 11 TRP B CA 1
ATOM 3223 C C . TRP B 1 11 ? 13.672 -0.418 -9.93 1 98.75 11 TRP B C 1
ATOM 3225 O O . TRP B 1 11 ? 12.461 -0.651 -9.945 1 98.75 11 TRP B O 1
ATOM 3235 N N . ILE B 1 12 ? 14.484 -1.037 -9.148 1 98.81 12 ILE B N 1
ATOM 3236 C CA . ILE B 1 12 ? 13.984 -2.152 -8.352 1 98.81 12 ILE B CA 1
ATOM 3237 C C . ILE B 1 12 ? 13.148 -1.621 -7.184 1 98.81 12 ILE B C 1
ATOM 3239 O O . ILE B 1 12 ? 12.164 -2.242 -6.789 1 98.81 12 ILE B O 1
ATOM 3243 N N . LEU B 1 13 ? 13.508 -0.416 -6.617 1 98.81 13 LEU B N 1
ATOM 3244 C CA . LEU B 1 13 ? 12.648 0.208 -5.621 1 98.81 13 LEU B CA 1
ATOM 3245 C C . LEU B 1 13 ? 11.273 0.518 -6.211 1 98.81 13 LEU B C 1
ATOM 3247 O O . LEU B 1 13 ? 10.25 0.261 -5.578 1 98.81 13 LEU B O 1
ATOM 3251 N N . THR B 1 14 ? 11.266 1.046 -7.434 1 98.81 14 THR B N 1
ATOM 3252 C CA . THR B 1 14 ? 10.016 1.323 -8.133 1 98.81 14 THR B CA 1
ATOM 3253 C C . THR B 1 14 ? 9.242 0.033 -8.383 1 98.81 14 THR B C 1
ATOM 3255 O O . THR B 1 14 ? 8.031 -0.022 -8.156 1 98.81 14 THR B O 1
ATOM 3258 N N . SER B 1 15 ? 9.953 -1.012 -8.789 1 98.88 15 SER B N 1
ATOM 3259 C CA . SER B 1 15 ? 9.328 -2.301 -9.07 1 98.88 15 SER B CA 1
ATOM 3260 C C . SER B 1 15 ? 8.711 -2.902 -7.809 1 98.88 15 SER B C 1
ATOM 3262 O O . SER B 1 15 ? 7.602 -3.432 -7.844 1 98.88 15 SER B O 1
ATOM 3264 N N . ALA B 1 16 ? 9.453 -2.816 -6.699 1 98.88 16 ALA B N 1
ATOM 3265 C CA . ALA B 1 16 ? 8.914 -3.316 -5.434 1 98.88 16 ALA B CA 1
ATOM 3266 C C . ALA B 1 16 ? 7.582 -2.652 -5.102 1 98.88 16 ALA B C 1
ATOM 3268 O O . ALA B 1 16 ? 6.641 -3.322 -4.676 1 98.88 16 ALA B O 1
ATOM 3269 N N . SER B 1 17 ? 7.48 -1.381 -5.309 1 98.88 17 SER B N 1
ATOM 3270 C CA . SER B 1 17 ? 6.27 -0.625 -5.016 1 98.88 17 SER B CA 1
ATOM 3271 C C . SER B 1 17 ? 5.133 -1.019 -5.953 1 98.88 17 SER B C 1
ATOM 3273 O O . SER B 1 17 ? 3.982 -1.147 -5.523 1 98.88 17 SER B O 1
ATOM 3275 N N . LEU B 1 18 ? 5.465 -1.21 -7.215 1 98.81 18 LEU B N 1
ATOM 3276 C CA . LEU B 1 18 ? 4.461 -1.624 -8.195 1 98.81 18 LEU B CA 1
ATOM 3277 C C . LEU B 1 18 ? 3.914 -3.008 -7.855 1 98.81 18 LEU B C 1
ATOM 3279 O O . LEU B 1 18 ? 2.707 -3.242 -7.945 1 98.81 18 LEU B O 1
ATOM 3283 N N . VAL B 1 19 ? 4.793 -3.93 -7.469 1 98.88 19 VAL B N 1
ATOM 3284 C CA . VAL B 1 19 ? 4.352 -5.277 -7.113 1 98.88 19 VAL B CA 1
ATOM 3285 C C . VAL B 1 19 ? 3.475 -5.223 -5.863 1 98.88 19 VAL B C 1
ATOM 3287 O O . VAL B 1 19 ? 2.475 -5.938 -5.77 1 98.88 19 VAL B O 1
ATOM 3290 N N . PHE B 1 20 ? 3.799 -4.383 -4.879 1 98.88 20 PHE B N 1
ATOM 3291 C CA . PHE B 1 20 ? 2.953 -4.207 -3.705 1 98.88 20 PHE B CA 1
ATOM 3292 C C . PHE B 1 20 ? 1.527 -3.855 -4.113 1 98.88 20 PHE B C 1
ATOM 3294 O O . PHE B 1 20 ? 0.567 -4.379 -3.543 1 98.88 20 PHE B O 1
ATOM 3301 N N . LEU B 1 21 ? 1.354 -3 -5.082 1 98.75 21 LEU B N 1
ATOM 3302 C CA . LEU B 1 21 ? 0.055 -2.496 -5.512 1 98.75 21 LEU B CA 1
ATOM 3303 C C . LEU B 1 21 ? -0.801 -3.619 -6.09 1 98.75 21 LEU B C 1
ATOM 3305 O O . LEU B 1 21 ? -2.029 -3.516 -6.121 1 98.75 21 LEU B O 1
ATOM 3309 N N . MET B 1 22 ? -0.201 -4.684 -6.492 1 98.75 22 MET B N 1
ATOM 3310 C CA . MET B 1 22 ? -0.928 -5.801 -7.082 1 98.75 22 MET B CA 1
ATOM 3311 C C . MET B 1 22 ? -1.833 -6.469 -6.055 1 98.75 22 MET B C 1
ATOM 3313 O O . MET B 1 22 ? -2.93 -6.922 -6.387 1 98.75 22 MET B O 1
ATOM 3317 N N . THR B 1 23 ? -1.425 -6.512 -4.797 1 98.81 23 THR B N 1
ATOM 3318 C CA . THR B 1 23 ? -2.252 -7.164 -3.791 1 98.81 23 THR B CA 1
ATOM 3319 C C . THR B 1 23 ? -3.523 -6.363 -3.531 1 98.81 23 THR B C 1
ATOM 3321 O O . THR B 1 23 ? -4.625 -6.918 -3.518 1 98.81 23 THR B O 1
ATOM 3324 N N . PRO B 1 24 ? -3.418 -5.039 -3.361 1 98.56 24 PRO B N 1
ATOM 3325 C CA . PRO B 1 24 ? -4.648 -4.242 -3.379 1 98.56 24 PRO B CA 1
ATOM 3326 C C . PRO B 1 24 ? -5.434 -4.398 -4.68 1 98.56 24 PRO B C 1
ATOM 3328 O O . PRO B 1 24 ? -6.668 -4.352 -4.668 1 98.56 24 PRO B O 1
ATOM 3331 N N . GLY B 1 25 ? -4.754 -4.504 -5.797 1 98.62 25 GLY B N 1
ATOM 3332 C CA . GLY B 1 25 ? -5.426 -4.762 -7.059 1 98.62 25 GLY B CA 1
ATOM 3333 C C . GLY B 1 25 ? -6.266 -6.027 -7.035 1 98.62 25 GLY B C 1
ATOM 3334 O O . GLY B 1 25 ? -7.426 -6.016 -7.457 1 98.62 25 GLY B O 1
ATOM 3335 N N . VAL B 1 26 ? -5.727 -7.078 -6.484 1 98.62 26 VAL B N 1
ATOM 3336 C CA . VAL B 1 26 ? -6.441 -8.344 -6.363 1 98.62 26 VAL B CA 1
ATOM 3337 C C . VAL B 1 26 ? -7.621 -8.18 -5.402 1 98.62 26 VAL B C 1
ATOM 3339 O O . VAL B 1 26 ? -8.672 -8.789 -5.598 1 98.62 26 VAL B O 1
ATOM 3342 N N . ALA B 1 27 ? -7.414 -7.383 -4.359 1 98.75 27 ALA B N 1
ATOM 3343 C CA . ALA B 1 27 ? -8.492 -7.129 -3.41 1 98.75 27 ALA B CA 1
ATOM 3344 C C . ALA B 1 27 ? -9.734 -6.605 -4.125 1 98.75 27 ALA B C 1
ATOM 3346 O O . ALA B 1 27 ? -10.852 -7.059 -3.85 1 98.75 27 ALA B O 1
ATOM 3347 N N . PHE B 1 28 ? -9.539 -5.742 -5.055 1 98.69 28 PHE B N 1
ATOM 3348 C CA . PHE B 1 28 ? -10.688 -5.164 -5.746 1 98.69 28 PHE B CA 1
ATOM 3349 C C . PHE B 1 28 ? -11.141 -6.066 -6.887 1 98.69 28 PHE B C 1
ATOM 3351 O O . PHE B 1 28 ? -12.336 -6.137 -7.191 1 98.69 28 PHE B O 1
ATOM 3358 N N . PHE B 1 29 ? -10.195 -6.789 -7.496 1 98.75 29 PHE B N 1
ATOM 3359 C CA . PHE B 1 29 ? -10.539 -7.777 -8.516 1 98.75 29 PHE B CA 1
ATOM 3360 C C . PHE B 1 29 ? -11.469 -8.844 -7.949 1 98.75 29 PHE B C 1
ATOM 3362 O O . PHE B 1 29 ? -12.594 -9.008 -8.43 1 98.75 29 PHE B O 1
ATOM 3369 N N . TYR B 1 30 ? -11.078 -9.469 -6.824 1 98.81 30 TYR B N 1
ATOM 3370 C CA . TYR B 1 30 ? -11.891 -10.477 -6.148 1 98.81 30 TYR B CA 1
ATOM 3371 C C . TYR B 1 30 ? -13.078 -9.836 -5.438 1 98.81 30 TYR B C 1
ATOM 3373 O O . TYR B 1 30 ? -14.188 -10.375 -5.449 1 98.81 30 TYR B O 1
ATOM 3381 N N . GLY B 1 31 ? -12.805 -8.664 -4.832 1 98.69 31 GLY B N 1
ATOM 3382 C CA . GLY B 1 31 ? -13.852 -7.977 -4.094 1 98.69 31 GLY B CA 1
ATOM 3383 C C . GLY B 1 31 ? -15.062 -7.637 -4.949 1 98.69 31 GLY B C 1
ATOM 3384 O O . GLY B 1 31 ? -16.203 -7.707 -4.48 1 98.69 31 GLY B O 1
ATOM 3385 N N . GLY B 1 32 ? -14.805 -7.25 -6.195 1 98.5 32 GLY B N 1
ATOM 3386 C CA . GLY B 1 32 ? -15.898 -6.949 -7.105 1 98.5 32 GLY B CA 1
ATOM 3387 C C . GLY B 1 32 ? -16.703 -8.172 -7.5 1 98.5 32 GLY B C 1
ATOM 3388 O O . GLY B 1 32 ? -17.875 -8.07 -7.832 1 98.5 32 GLY B O 1
ATOM 3389 N N . MET B 1 33 ? -16.125 -9.336 -7.398 1 98.25 33 MET B N 1
ATOM 3390 C CA . MET B 1 33 ? -16.719 -10.57 -7.902 1 98.25 33 MET B CA 1
ATOM 3391 C C . MET B 1 33 ? -17.625 -11.211 -6.852 1 98.25 33 MET B C 1
ATOM 3393 O O . MET B 1 33 ? -18.484 -12.023 -7.18 1 98.25 33 MET B O 1
ATOM 3397 N N . VAL B 1 34 ? -17.391 -10.906 -5.574 1 98.25 34 VAL B N 1
ATOM 3398 C CA . VAL B 1 34 ? -18.219 -11.508 -4.527 1 98.25 34 VAL B CA 1
ATOM 3399 C C . VAL B 1 34 ? -19.516 -10.734 -4.391 1 98.25 34 VAL B C 1
ATOM 3401 O O . VAL B 1 34 ? -19.656 -9.641 -4.934 1 98.25 34 VAL B O 1
ATOM 3404 N N . ARG B 1 35 ? -20.531 -11.383 -3.678 1 96.5 35 ARG B N 1
ATOM 3405 C CA . ARG B 1 35 ? -21.781 -10.688 -3.377 1 96.5 35 ARG B CA 1
ATOM 3406 C C . ARG B 1 35 ? -21.547 -9.508 -2.447 1 96.5 35 ARG B C 1
ATOM 3408 O O . ARG B 1 35 ? -20.562 -9.484 -1.705 1 96.5 35 ARG B O 1
ATOM 3415 N N . ALA B 1 36 ? -22.344 -8.562 -2.461 1 96.69 36 ALA B N 1
ATOM 3416 C CA . ALA B 1 36 ? -22.188 -7.305 -1.736 1 96.69 36 ALA B CA 1
ATOM 3417 C C . ALA B 1 36 ? -22.016 -7.551 -0.24 1 96.69 36 ALA B C 1
ATOM 3419 O O . ALA B 1 36 ? -21.344 -6.781 0.45 1 96.69 36 ALA B O 1
ATOM 3420 N N . LYS B 1 37 ? -22.562 -8.617 0.272 1 96.88 37 LYS B N 1
ATOM 3421 C CA . LYS B 1 37 ? -22.547 -8.922 1.7 1 96.88 37 LYS B CA 1
ATOM 3422 C C . LYS B 1 37 ? -21.25 -9.625 2.096 1 96.88 37 LYS B C 1
ATOM 3424 O O . LYS B 1 37 ? -21.125 -10.109 3.223 1 96.88 37 LYS B O 1
ATOM 3429 N N . ALA B 1 38 ? -20.203 -9.695 1.134 1 98.31 38 ALA B N 1
ATOM 3430 C CA . ALA B 1 38 ? -18.984 -10.453 1.427 1 98.31 38 ALA B CA 1
ATOM 3431 C C . ALA B 1 38 ? -17.75 -9.672 0.997 1 98.31 38 ALA B C 1
ATOM 3433 O O . ALA B 1 38 ? -16.625 -10.188 1.079 1 98.31 38 ALA B O 1
ATOM 3434 N N . VAL B 1 39 ? -17.891 -8.469 0.534 1 98.56 39 VAL B N 1
ATOM 3435 C CA . VAL B 1 39 ? -16.781 -7.719 -0.047 1 98.56 39 VAL B CA 1
ATOM 3436 C C . VAL B 1 39 ? -15.797 -7.312 1.051 1 98.56 39 VAL B C 1
ATOM 3438 O O . VAL B 1 39 ? -14.586 -7.309 0.838 1 98.56 39 VAL B O 1
ATOM 3441 N N . LEU B 1 40 ? -16.281 -6.988 2.229 1 98.69 40 LEU B N 1
ATOM 3442 C CA . LEU B 1 40 ? -15.375 -6.555 3.293 1 98.69 40 LEU B CA 1
ATOM 3443 C C . LEU B 1 40 ? -14.5 -7.711 3.766 1 98.69 40 LEU B C 1
ATOM 3445 O O . LEU B 1 40 ? -13.312 -7.527 4.035 1 98.69 40 LEU B O 1
ATOM 3449 N N . ASN B 1 41 ? -15.062 -8.844 3.881 1 98.75 41 ASN B N 1
ATOM 3450 C CA . ASN B 1 41 ? -14.258 -10.016 4.227 1 98.75 41 ASN B CA 1
ATOM 3451 C C . ASN B 1 41 ? -13.141 -10.242 3.219 1 98.75 41 ASN B C 1
ATOM 3453 O O . ASN B 1 41 ? -11.992 -10.492 3.604 1 98.75 41 ASN B O 1
ATOM 3457 N N . MET B 1 42 ? -13.445 -10.172 1.959 1 98.75 42 MET B N 1
ATOM 3458 C CA . MET B 1 42 ? -12.445 -10.367 0.917 1 98.75 42 MET B CA 1
ATOM 3459 C C . MET B 1 42 ? -11.328 -9.336 1.033 1 98.75 42 MET B C 1
ATOM 3461 O O . MET B 1 42 ? -10.148 -9.68 0.947 1 98.75 42 MET B O 1
ATOM 3465 N N . LEU B 1 43 ? -11.695 -8.062 1.226 1 98.81 43 LEU B N 1
ATOM 3466 C CA . LEU B 1 43 ? -10.695 -7.016 1.374 1 98.81 43 LEU B CA 1
ATOM 3467 C C . LEU B 1 43 ? -9.836 -7.254 2.609 1 98.81 43 LEU B C 1
ATOM 3469 O O . LEU B 1 43 ? -8.625 -7.016 2.586 1 98.81 43 LEU B O 1
ATOM 3473 N N . MET B 1 44 ? -10.438 -7.75 3.666 1 98.75 44 MET B N 1
ATOM 3474 C CA . MET B 1 44 ? -9.719 -8.039 4.902 1 98.75 44 MET B CA 1
ATOM 3475 C C . MET B 1 44 ? -8.758 -9.211 4.715 1 98.75 44 MET B C 1
ATOM 3477 O O . MET B 1 44 ? -7.652 -9.211 5.262 1 98.75 44 MET B O 1
ATOM 3481 N N . LEU B 1 45 ? -9.18 -10.242 4.004 1 98.81 45 LEU B N 1
ATOM 3482 C CA . LEU B 1 45 ? -8.289 -11.367 3.723 1 98.81 45 LEU B CA 1
ATOM 3483 C C . LEU B 1 45 ? -7.039 -10.891 2.982 1 98.81 45 LEU B C 1
ATOM 3485 O O . LEU B 1 45 ? -5.93 -11.336 3.283 1 98.81 45 LEU B O 1
ATOM 3489 N N . GLU B 1 46 ? -7.227 -9.953 2.059 1 98.81 46 GLU B N 1
ATOM 3490 C CA . GLU B 1 46 ? -6.102 -9.406 1.311 1 98.81 46 GLU B CA 1
ATOM 3491 C C . GLU B 1 46 ? -5.215 -8.539 2.203 1 98.81 46 GLU B C 1
ATOM 3493 O O . GLU B 1 46 ? -3.988 -8.562 2.084 1 98.81 46 GLU B O 1
ATOM 3498 N N . ALA B 1 47 ? -5.832 -7.766 3.055 1 98.81 47 ALA B N 1
ATOM 3499 C CA . ALA B 1 47 ? -5.066 -6.945 3.992 1 98.81 47 ALA B CA 1
ATOM 3500 C C . ALA B 1 47 ? -4.219 -7.816 4.914 1 98.81 47 ALA B C 1
ATOM 3502 O O . ALA B 1 47 ? -3.088 -7.457 5.25 1 98.81 47 ALA B O 1
ATOM 3503 N N . ALA B 1 48 ? -4.75 -8.914 5.32 1 98.75 48 ALA B N 1
ATOM 3504 C CA . ALA B 1 48 ? -3.996 -9.852 6.148 1 98.75 48 ALA B CA 1
ATOM 3505 C C . ALA B 1 48 ? -2.838 -10.469 5.367 1 98.75 48 ALA B C 1
ATOM 3507 O O . ALA B 1 48 ? -1.771 -10.727 5.93 1 98.75 48 ALA B O 1
ATOM 3508 N N . ALA B 1 49 ? -3.088 -10.766 4.094 1 98.81 49 ALA B N 1
ATOM 3509 C CA . ALA B 1 49 ? -2.006 -11.273 3.254 1 98.81 49 ALA B CA 1
ATOM 3510 C C . ALA B 1 49 ? -0.82 -10.312 3.252 1 98.81 49 ALA B C 1
ATOM 3512 O O . ALA B 1 49 ? 0.335 -10.742 3.307 1 98.81 49 ALA B O 1
ATOM 3513 N N . LEU B 1 50 ? -1.105 -9.008 3.227 1 98.81 50 LEU B N 1
ATOM 3514 C CA . LEU B 1 50 ? -0.058 -7.992 3.252 1 98.81 50 LEU B CA 1
ATOM 3515 C C . LEU B 1 50 ? 0.63 -7.957 4.613 1 98.81 50 LEU B C 1
ATOM 3517 O O . LEU B 1 50 ? 1.849 -8.125 4.703 1 98.81 50 LEU B O 1
ATOM 3521 N N . SER B 1 51 ? -0.123 -7.844 5.641 1 98.94 51 SER B N 1
ATOM 3522 C CA . SER B 1 51 ? 0.412 -7.484 6.949 1 98.94 51 SER B CA 1
ATOM 3523 C C . SER B 1 51 ? 1.074 -8.68 7.625 1 98.94 51 SER B C 1
ATOM 3525 O O . SER B 1 51 ? 2.189 -8.57 8.141 1 98.94 51 SER B O 1
ATOM 3527 N N . VAL B 1 52 ? 0.411 -9.836 7.59 1 98.94 52 VAL B N 1
ATOM 3528 C CA . VAL B 1 52 ? 0.975 -11.016 8.234 1 98.94 52 VAL B CA 1
ATOM 3529 C C . VAL B 1 52 ? 2.244 -11.445 7.5 1 98.94 52 VAL B C 1
ATOM 3531 O O . VAL B 1 52 ? 3.242 -11.805 8.133 1 98.94 52 VAL B O 1
ATOM 3534 N N . THR B 1 53 ? 2.168 -11.383 6.188 1 98.94 53 THR B N 1
ATOM 3535 C CA . THR B 1 53 ? 3.342 -11.758 5.402 1 98.94 53 THR B CA 1
ATOM 3536 C C . THR B 1 53 ? 4.52 -10.844 5.73 1 98.94 53 THR B C 1
ATOM 3538 O O . THR B 1 53 ? 5.656 -11.305 5.852 1 98.94 53 THR B O 1
ATOM 3541 N N . MET B 1 54 ? 4.27 -9.539 5.848 1 98.94 54 MET B N 1
ATOM 3542 C CA . MET B 1 54 ? 5.352 -8.594 6.129 1 98.94 54 MET B CA 1
ATOM 3543 C C . MET B 1 54 ? 6.016 -8.922 7.461 1 98.94 54 MET B C 1
ATOM 3545 O O . MET B 1 54 ? 7.242 -8.844 7.582 1 98.94 54 MET B O 1
ATOM 3549 N N . ILE B 1 55 ? 5.238 -9.25 8.461 1 98.88 55 ILE B N 1
ATOM 3550 C CA . ILE B 1 55 ? 5.777 -9.578 9.773 1 98.88 55 ILE B CA 1
ATOM 3551 C C . ILE B 1 55 ? 6.605 -10.859 9.688 1 98.88 55 ILE B C 1
ATOM 3553 O O . ILE B 1 55 ? 7.746 -10.898 10.148 1 98.88 55 ILE B O 1
ATOM 3557 N N . VAL B 1 56 ? 6.074 -11.898 9.039 1 98.88 56 VAL B N 1
ATOM 3558 C CA . VAL B 1 56 ? 6.758 -13.18 8.898 1 98.88 56 VAL B CA 1
ATOM 3559 C C . VAL B 1 56 ? 8.047 -12.992 8.102 1 98.88 56 VAL B C 1
ATOM 3561 O O . VAL B 1 56 ? 9.086 -13.555 8.461 1 98.88 56 VAL B 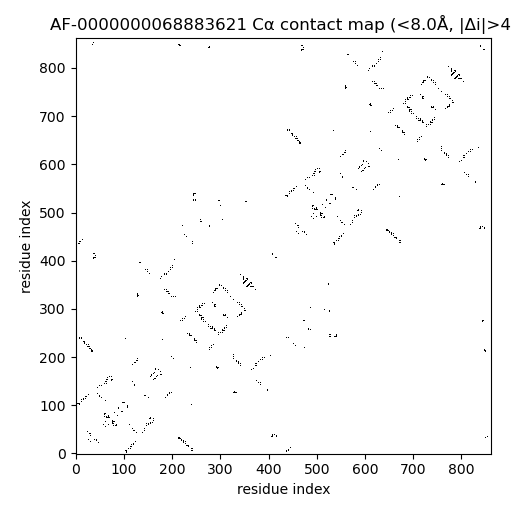O 1
ATOM 3564 N N . TRP B 1 57 ? 7.941 -12.203 7.051 1 98.69 57 TRP B N 1
ATOM 3565 C CA . TRP B 1 57 ? 9.086 -11.977 6.172 1 98.69 57 TRP B CA 1
ATOM 3566 C C . TRP B 1 57 ? 10.234 -11.305 6.93 1 98.69 57 TRP B C 1
ATOM 3568 O O . TRP B 1 57 ? 11.391 -11.688 6.77 1 98.69 57 TRP B O 1
ATOM 3578 N N . THR B 1 58 ? 9.898 -10.32 7.789 1 98.56 58 THR B N 1
ATOM 3579 C CA . THR B 1 58 ? 10.883 -9.57 8.57 1 98.56 58 THR B CA 1
ATOM 3580 C C . THR B 1 58 ? 11.5 -10.461 9.648 1 98.56 58 THR B C 1
ATOM 3582 O O . THR B 1 58 ? 12.695 -10.367 9.93 1 98.56 58 THR B O 1
ATOM 3585 N N . LEU B 1 59 ? 10.719 -11.352 10.219 1 98.5 59 LEU B N 1
ATOM 3586 C CA . LEU B 1 59 ? 11.211 -12.211 11.289 1 98.5 59 LEU B CA 1
ATOM 3587 C C . LEU B 1 59 ? 12.078 -13.336 10.727 1 98.5 59 LEU B C 1
ATOM 3589 O O . LEU B 1 59 ? 13.25 -13.461 11.086 1 98.5 59 LEU B O 1
ATOM 3593 N N . TRP B 1 60 ? 11.492 -14.172 9.742 1 98.5 60 TRP B N 1
ATOM 3594 C CA . TRP B 1 60 ? 12.297 -15.328 9.352 1 98.5 60 TRP B CA 1
ATOM 3595 C C . TRP B 1 60 ? 12.062 -15.688 7.887 1 98.5 60 TRP B C 1
ATOM 3597 O O . TRP B 1 60 ? 12.812 -16.484 7.309 1 98.5 60 TRP B O 1
ATOM 3607 N N . GLY B 1 61 ? 11.047 -15.164 7.223 1 98.69 61 GLY B N 1
ATOM 3608 C CA . GLY B 1 61 ? 10.734 -15.555 5.859 1 98.69 61 GLY B CA 1
ATOM 3609 C C . GLY B 1 61 ? 11.859 -15.266 4.879 1 98.69 61 GLY B C 1
ATOM 3610 O O . GLY B 1 61 ? 12.195 -16.109 4.051 1 98.69 61 GLY B O 1
ATOM 3611 N N . TRP B 1 62 ? 12.438 -14.078 5.008 1 98.38 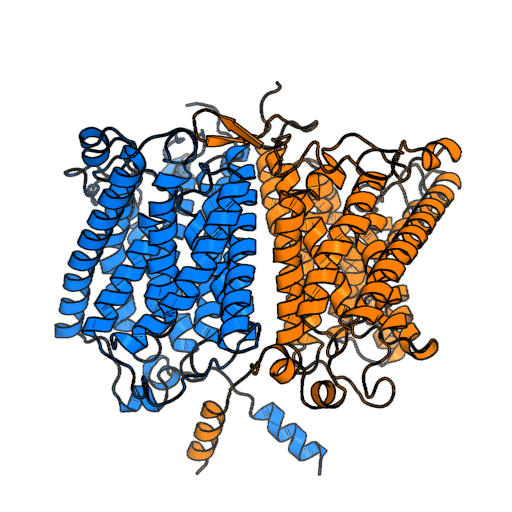62 TRP B N 1
ATOM 3612 C CA . TRP B 1 62 ? 13.57 -13.695 4.168 1 98.38 62 TRP B CA 1
ATOM 3613 C C . TRP B 1 62 ? 14.742 -14.656 4.371 1 98.38 62 TRP B C 1
ATOM 3615 O O . TRP B 1 62 ? 15.391 -15.07 3.406 1 98.38 62 TRP B O 1
ATOM 3625 N N . SER B 1 63 ? 14.984 -15.008 5.586 1 98.06 63 SER B N 1
ATOM 3626 C CA . SER B 1 63 ? 16.078 -15.922 5.902 1 98.06 63 SER B CA 1
ATOM 3627 C C . SER B 1 63 ? 15.859 -17.281 5.254 1 98.06 63 SER B C 1
ATOM 3629 O O . SER B 1 63 ? 16.781 -17.844 4.664 1 98.06 63 SER B O 1
ATOM 3631 N N . ILE B 1 64 ? 14.688 -17.766 5.277 1 98.5 64 ILE B N 1
ATOM 3632 C CA . ILE B 1 64 ? 14.359 -19.078 4.727 1 98.5 64 ILE B CA 1
ATOM 3633 C C . ILE B 1 64 ? 14.477 -19.047 3.207 1 98.5 64 ILE B C 1
ATOM 3635 O O . ILE B 1 64 ? 15.008 -19.969 2.596 1 98.5 64 ILE B O 1
ATOM 3639 N N . ALA B 1 65 ? 14.078 -17.984 2.627 1 98.31 65 ALA B N 1
ATOM 3640 C CA . ALA B 1 65 ? 13.984 -17.922 1.172 1 98.31 65 ALA B CA 1
ATOM 3641 C C . ALA B 1 65 ? 15.344 -17.594 0.551 1 98.31 65 ALA B C 1
ATOM 3643 O O . ALA B 1 65 ? 15.711 -18.172 -0.478 1 98.31 65 ALA B O 1
ATOM 3644 N N . TYR B 1 66 ? 16.156 -16.625 1.226 1 96.69 66 TYR B N 1
ATOM 3645 C CA . TYR B 1 66 ? 17.234 -16.094 0.423 1 96.69 66 TYR B CA 1
ATOM 3646 C C . TYR B 1 66 ? 18.516 -15.938 1.256 1 96.69 66 TYR B C 1
ATOM 3648 O O . TYR B 1 66 ? 19.625 -15.969 0.719 1 96.69 66 TYR B O 1
ATOM 3656 N N . ALA B 1 67 ? 18.391 -15.734 2.574 1 93.69 67 ALA B N 1
ATOM 3657 C CA . ALA B 1 67 ? 19.562 -15.25 3.303 1 93.69 67 ALA B CA 1
ATOM 3658 C C . ALA B 1 67 ? 20.188 -16.359 4.137 1 93.69 67 ALA B C 1
ATOM 3660 O O . ALA B 1 67 ? 21.391 -16.359 4.379 1 93.69 67 ALA B O 1
ATOM 3661 N N . GLY B 1 68 ? 19.422 -17.312 4.539 1 91.81 68 GLY B N 1
ATOM 3662 C CA . GLY B 1 68 ? 19.922 -18.359 5.43 1 91.81 68 GLY B CA 1
ATOM 3663 C C . GLY B 1 68 ? 20.781 -19.391 4.723 1 91.81 68 GLY B C 1
ATOM 3664 O O . GLY B 1 68 ? 20.719 -19.516 3.498 1 91.81 68 GLY B O 1
ATOM 3665 N N . SER B 1 69 ? 21.531 -20.094 5.582 1 92.25 69 SER B N 1
ATOM 3666 C CA . SER B 1 69 ? 22.312 -21.203 5.039 1 92.25 69 SER B CA 1
ATOM 3667 C C . SER B 1 69 ? 21.422 -22.297 4.473 1 92.25 69 SER B C 1
ATOM 3669 O O . SER B 1 69 ? 20.438 -22.688 5.105 1 92.25 69 SER B O 1
ATOM 3671 N N . ASP B 1 70 ? 21.766 -22.766 3.332 1 93.25 70 ASP B N 1
ATOM 3672 C CA . ASP B 1 70 ? 20.969 -23.75 2.613 1 93.25 70 ASP B CA 1
ATOM 3673 C C . ASP B 1 70 ? 20.875 -25.062 3.4 1 93.25 70 ASP B C 1
ATOM 3675 O O . ASP B 1 70 ? 21.875 -25.547 3.93 1 93.25 70 ASP B O 1
ATOM 3679 N N . ILE B 1 71 ? 19.75 -25.578 3.508 1 94.38 71 ILE B N 1
ATOM 3680 C CA . ILE B 1 71 ? 19.516 -26.875 4.141 1 94.38 71 ILE B CA 1
ATOM 3681 C C . ILE B 1 71 ? 18.875 -27.828 3.139 1 94.38 71 ILE B C 1
ATOM 3683 O O . ILE B 1 71 ? 17.672 -27.781 2.898 1 94.38 71 ILE B O 1
ATOM 3687 N N . GLY B 1 72 ? 19.656 -28.766 2.596 1 93.75 72 GLY B N 1
ATOM 3688 C CA . GLY B 1 72 ? 19.188 -29.844 1.718 1 93.75 72 GLY B CA 1
ATOM 3689 C C . GLY B 1 72 ? 18.672 -29.328 0.383 1 93.75 72 GLY B C 1
ATOM 3690 O O . GLY B 1 72 ? 17.906 -30.016 -0.292 1 93.75 72 GLY B O 1
ATOM 3691 N N . GLY B 1 73 ? 18.938 -28.078 0.071 1 94.12 73 GLY B N 1
ATOM 3692 C CA . GLY B 1 73 ? 18.422 -27.5 -1.164 1 94.12 73 GLY B CA 1
ATOM 3693 C C . GLY B 1 73 ? 16.938 -27.203 -1.119 1 94.12 73 GLY B C 1
ATOM 3694 O O . GLY B 1 73 ? 16.312 -26.969 -2.156 1 94.12 73 GLY B O 1
ATOM 3695 N N . ILE B 1 74 ? 16.406 -27.156 0.02 1 95.5 74 ILE B N 1
ATOM 3696 C CA . ILE B 1 74 ? 14.953 -27.047 0.17 1 95.5 74 ILE B CA 1
ATOM 3697 C C . ILE B 1 74 ? 14.602 -25.719 0.836 1 95.5 74 ILE B C 1
ATOM 3699 O O . ILE B 1 74 ? 13.664 -25.047 0.418 1 95.5 74 ILE B O 1
ATOM 3703 N N . PHE B 1 75 ? 15.297 -25.297 1.886 1 96.12 75 PHE B N 1
ATOM 3704 C CA . PHE B 1 75 ? 15.031 -24.031 2.559 1 96.12 75 PHE B CA 1
ATOM 3705 C C . PHE B 1 75 ? 16.281 -23.516 3.24 1 96.12 75 PHE B C 1
ATOM 3707 O O . PHE B 1 75 ? 17.281 -24.234 3.373 1 96.12 75 PHE B O 1
ATOM 3714 N N . GLY B 1 76 ? 16.312 -22.25 3.553 1 96.19 76 GLY B N 1
ATOM 3715 C CA . GLY B 1 76 ? 17.391 -21.641 4.32 1 96.19 76 GLY B CA 1
ATOM 3716 C C . GLY B 1 76 ? 17.125 -21.641 5.816 1 96.19 76 GLY B C 1
ATOM 3717 O O . GLY B 1 76 ? 15.977 -21.562 6.25 1 96.19 76 GLY B O 1
ATOM 3718 N N . ASP B 1 77 ? 18.172 -21.625 6.586 1 96 77 ASP B N 1
ATOM 3719 C CA . ASP B 1 77 ? 18.094 -21.578 8.047 1 96 77 ASP B CA 1
ATOM 3720 C C . ASP B 1 77 ? 17.391 -20.312 8.508 1 96 77 ASP B C 1
ATOM 3722 O O . ASP B 1 77 ? 17.875 -19.203 8.273 1 96 77 ASP B O 1
ATOM 3726 N N . PRO B 1 78 ? 16.297 -20.453 9.219 1 95.75 78 PRO B N 1
ATOM 3727 C CA . PRO B 1 78 ? 15.531 -19.281 9.656 1 95.75 78 PRO B CA 1
ATOM 3728 C C . PRO B 1 78 ? 16.25 -18.469 10.727 1 95.75 78 PRO B C 1
ATOM 3730 O O . PRO B 1 78 ? 15.977 -17.281 10.883 1 95.75 78 PRO B O 1
ATOM 3733 N N . ALA B 1 79 ? 17.141 -19.016 11.484 1 93.94 79 ALA B N 1
ATOM 3734 C CA . ALA B 1 79 ? 17.781 -18.375 12.625 1 93.94 79 ALA B CA 1
ATOM 3735 C C . ALA B 1 79 ? 18.891 -17.422 12.156 1 93.94 79 ALA B C 1
ATOM 3737 O O . ALA B 1 79 ? 19.109 -16.375 12.758 1 93.94 79 ALA B O 1
ATOM 3738 N N . SER B 1 80 ? 19.578 -17.797 11.109 1 91.5 80 SER B N 1
ATOM 3739 C CA . SER B 1 80 ? 20.766 -17.062 10.688 1 91.5 80 SER B CA 1
ATOM 3740 C C . SER B 1 80 ? 20.406 -15.656 10.211 1 91.5 80 SER B C 1
ATOM 3742 O O . SER B 1 80 ? 21.172 -14.711 10.398 1 91.5 80 SER B O 1
ATOM 3744 N N . GLY B 1 81 ? 19.234 -15.508 9.609 1 92.62 81 GLY B N 1
ATOM 3745 C CA . GLY B 1 81 ? 18.812 -14.211 9.125 1 92.62 81 GLY B CA 1
ATOM 3746 C C . GLY B 1 81 ? 17.609 -13.648 9.867 1 92.62 81 GLY B C 1
ATOM 3747 O O . GLY B 1 81 ? 16.891 -12.812 9.336 1 92.62 81 GLY B O 1
ATOM 3748 N N . PHE B 1 82 ? 17.422 -14.109 11.117 1 96 82 PHE B N 1
ATOM 3749 C CA . PHE B 1 82 ? 16.281 -13.672 11.914 1 96 82 PHE B CA 1
ATOM 3750 C C . PHE B 1 82 ? 16.281 -12.164 12.102 1 96 82 PHE B C 1
ATOM 3752 O O . PHE B 1 82 ? 17.344 -11.57 12.344 1 96 82 PHE B O 1
ATOM 3759 N N . LEU B 1 83 ? 15.164 -11.477 11.891 1 97.19 83 LEU B N 1
ATOM 3760 C CA . LEU B 1 83 ? 14.984 -10.039 12.031 1 97.19 83 LEU B CA 1
ATOM 3761 C C . LEU B 1 83 ? 15.867 -9.281 11.039 1 97.19 83 LEU B C 1
ATOM 3763 O O . LEU B 1 83 ? 16.344 -8.188 11.336 1 97.19 83 LEU B O 1
ATOM 3767 N N . LEU B 1 84 ? 16.25 -9.922 9.914 1 97.56 84 LEU B N 1
ATOM 3768 C CA . LEU B 1 84 ? 16.984 -9.336 8.797 1 97.56 84 LEU B CA 1
ATOM 3769 C C . LEU B 1 84 ? 18.422 -9 9.211 1 97.56 84 LEU B C 1
ATOM 3771 O O . LEU B 1 84 ? 19.016 -8.062 8.664 1 97.56 84 LEU B O 1
ATOM 3775 N N . LYS B 1 85 ? 19 -9.609 10.172 1 92.75 85 LYS B N 1
ATOM 3776 C CA . LYS B 1 85 ? 20.297 -9.266 10.727 1 92.75 85 LYS B CA 1
ATOM 3777 C C . LYS B 1 85 ? 21.406 -9.43 9.688 1 92.75 85 LYS B C 1
ATOM 3779 O O . LYS B 1 85 ? 22.406 -8.727 9.727 1 92.75 85 LYS B O 1
ATOM 3784 N N . ASP B 1 86 ? 21.234 -10.305 8.695 1 90.31 86 ASP B N 1
ATOM 3785 C CA . ASP B 1 86 ? 22.266 -10.523 7.684 1 90.31 86 ASP B CA 1
ATOM 3786 C C . ASP B 1 86 ? 22.031 -9.633 6.469 1 90.31 86 ASP B C 1
ATOM 3788 O O . ASP B 1 86 ? 22.797 -9.688 5.5 1 90.31 86 ASP B O 1
ATOM 3792 N N . SER B 1 87 ? 21.047 -8.766 6.543 1 95.5 87 SER B N 1
ATOM 3793 C CA . SER B 1 87 ? 20.688 -8.008 5.355 1 95.5 87 SER B CA 1
ATOM 3794 C C . SER B 1 87 ? 20.609 -6.512 5.656 1 95.5 87 SER B C 1
ATOM 3796 O O . SER B 1 87 ? 20.75 -5.684 4.754 1 95.5 87 SER B O 1
ATOM 3798 N N . MET B 1 88 ? 20.406 -6.18 6.918 1 96.88 88 MET B N 1
ATOM 3799 C CA . MET B 1 88 ? 20.312 -4.793 7.355 1 96.88 88 MET B CA 1
ATOM 3800 C C . MET B 1 88 ? 21.359 -4.477 8.414 1 96.88 88 MET B C 1
ATOM 3802 O O . MET B 1 88 ? 21.656 -5.309 9.273 1 96.88 88 MET B O 1
ATOM 3806 N N . VAL B 1 89 ? 21.938 -3.299 8.312 1 96.12 89 VAL B N 1
ATOM 3807 C CA . VAL B 1 89 ? 22.922 -2.855 9.297 1 96.12 89 VAL B CA 1
ATOM 3808 C C . VAL B 1 89 ? 22.781 -1.352 9.523 1 96.12 89 VAL B C 1
ATOM 3810 O O . VAL B 1 89 ? 22.312 -0.626 8.648 1 96.12 89 VAL B O 1
ATOM 3813 N N . ALA B 1 90 ? 23.109 -0.919 10.703 1 95.81 90 ALA B N 1
ATOM 3814 C CA . ALA B 1 90 ? 23.188 0.512 10.984 1 95.81 90 ALA B CA 1
ATOM 3815 C C . ALA B 1 90 ? 24.594 1.05 10.703 1 95.81 90 ALA B C 1
ATOM 3817 O O . ALA B 1 90 ? 25.578 0.475 11.156 1 95.81 90 ALA B O 1
ATOM 3818 N N . GLN B 1 91 ? 24.672 2.082 9.898 1 94.5 91 GLN B N 1
ATOM 3819 C CA . GLN B 1 91 ? 25.891 2.83 9.656 1 94.5 91 GLN B CA 1
ATOM 3820 C C . GLN B 1 91 ? 25.734 4.297 10.039 1 94.5 91 GLN B C 1
ATOM 3822 O O . GLN B 1 91 ? 24.906 5.008 9.477 1 94.5 91 GLN B O 1
ATOM 3827 N N . ASP B 1 92 ? 26.453 4.734 11.031 1 92.25 92 ASP B N 1
ATOM 3828 C CA . ASP B 1 92 ? 26.406 6.113 11.508 1 92.25 92 ASP B CA 1
ATOM 3829 C C . ASP B 1 92 ? 24.984 6.492 11.945 1 92.25 92 ASP B C 1
ATOM 3831 O O . ASP B 1 92 ? 24.484 7.559 11.586 1 92.25 92 ASP B O 1
ATOM 3835 N N . GLY B 1 93 ? 24.359 5.52 12.562 1 93.25 93 GLY B N 1
ATOM 3836 C CA . GLY B 1 93 ? 23.062 5.777 13.188 1 93.25 93 GLY B CA 1
ATOM 3837 C C . GLY B 1 93 ? 21.891 5.621 12.227 1 93.25 93 GLY B C 1
ATOM 3838 O O . GLY B 1 93 ? 20.734 5.793 12.617 1 93.25 93 GLY B O 1
ATOM 3839 N N . VAL B 1 94 ? 22.219 5.266 10.992 1 95.81 94 VAL B N 1
ATOM 3840 C CA . VAL B 1 94 ? 21.188 5.125 9.977 1 95.81 94 VAL B CA 1
ATOM 3841 C C . VAL B 1 94 ? 21.219 3.711 9.398 1 95.81 94 VAL B C 1
ATOM 3843 O O . VAL B 1 94 ? 22.297 3.162 9.148 1 95.81 94 VAL B O 1
ATOM 3846 N N . PHE B 1 95 ? 20.062 3.164 9.25 1 97.56 95 PHE B N 1
ATOM 3847 C CA . PHE B 1 95 ? 20 1.795 8.758 1 97.56 95 PHE B CA 1
ATOM 3848 C C . PHE B 1 95 ? 20.094 1.768 7.234 1 97.56 95 PHE B C 1
ATOM 3850 O O . PHE B 1 95 ? 19.5 2.619 6.559 1 97.56 95 PHE B O 1
ATOM 3857 N N . THR B 1 96 ? 20.812 0.792 6.793 1 97.06 96 THR B N 1
ATOM 3858 C CA . THR B 1 96 ? 21.062 0.545 5.379 1 97.06 96 THR B CA 1
ATOM 3859 C C . THR B 1 96 ? 21.219 -0.949 5.109 1 97.06 96 THR B C 1
ATOM 3861 O O . THR B 1 96 ? 20.688 -1.778 5.852 1 97.06 96 THR B O 1
ATOM 3864 N N . ALA B 1 97 ? 21.938 -1.28 4.059 1 97.5 97 ALA B N 1
ATOM 3865 C CA . ALA B 1 97 ? 22.172 -2.678 3.705 1 97.5 97 ALA B CA 1
ATOM 3866 C C . ALA B 1 97 ? 23.562 -3.127 4.148 1 97.5 97 ALA B C 1
ATOM 3868 O O . ALA B 1 97 ? 24.484 -2.311 4.25 1 97.5 97 ALA B O 1
ATOM 3869 N N . THR B 1 98 ? 23.703 -4.41 4.383 1 95 98 THR B N 1
ATOM 3870 C CA . THR B 1 98 ? 25 -4.977 4.75 1 95 98 THR B CA 1
ATOM 3871 C C . THR B 1 98 ? 25.938 -4.969 3.553 1 95 98 THR B C 1
ATOM 3873 O O . THR B 1 98 ? 27.156 -5.027 3.723 1 95 98 THR B O 1
ATOM 3876 N N . GLY B 1 99 ? 25.375 -4.949 2.309 1 95.69 99 GLY B N 1
ATOM 3877 C CA . GLY B 1 99 ? 26.188 -4.973 1.104 1 95.69 99 GLY B CA 1
ATOM 3878 C C . GLY B 1 99 ? 25.375 -4.848 -0.169 1 95.69 99 GLY B C 1
ATOM 3879 O O . GLY B 1 99 ? 24.172 -4.586 -0.118 1 95.69 99 GLY B O 1
ATOM 3880 N N . LEU B 1 100 ? 26.094 -4.914 -1.282 1 96.88 100 LEU B N 1
ATOM 3881 C CA . LEU B 1 100 ? 25.484 -4.887 -2.607 1 96.88 100 LEU B CA 1
ATOM 3882 C C . LEU B 1 100 ? 25.297 -6.301 -3.15 1 96.88 100 LEU B C 1
ATOM 3884 O O . LEU B 1 100 ? 26.078 -7.203 -2.826 1 96.88 100 LEU B O 1
ATOM 3888 N N . ASN B 1 101 ? 24.297 -6.473 -3.943 1 95.75 101 ASN B N 1
ATOM 3889 C CA . ASN B 1 101 ? 24.125 -7.758 -4.609 1 95.75 101 ASN B CA 1
ATOM 3890 C C . ASN B 1 101 ? 24.922 -7.832 -5.91 1 95.75 101 ASN B C 1
ATOM 3892 O O . ASN B 1 101 ? 25.75 -6.961 -6.184 1 95.75 101 ASN B O 1
ATOM 3896 N N . GLY B 1 102 ? 24.719 -8.852 -6.68 1 95.06 102 GLY B N 1
ATOM 3897 C CA . GLY B 1 102 ? 25.484 -9.102 -7.891 1 95.06 102 GLY B CA 1
ATOM 3898 C C . GLY B 1 102 ? 25.219 -8.086 -8.984 1 95.06 102 GLY B C 1
ATOM 3899 O O . GLY B 1 102 ? 26 -7.977 -9.938 1 95.06 102 GLY B O 1
ATOM 3900 N N . ASN B 1 103 ? 24.172 -7.312 -8.883 1 97.31 103 ASN B N 1
ATOM 3901 C CA . ASN B 1 103 ? 23.828 -6.285 -9.859 1 97.31 103 ASN B CA 1
ATOM 3902 C C . ASN B 1 103 ? 24.109 -4.883 -9.328 1 97.31 103 ASN B C 1
ATOM 3904 O O . ASN B 1 103 ? 23.594 -3.896 -9.844 1 97.31 103 ASN B O 1
ATOM 3908 N N . ASN B 1 104 ? 24.828 -4.828 -8.242 1 97.75 104 ASN B N 1
ATOM 3909 C CA . ASN B 1 104 ? 25.438 -3.631 -7.664 1 97.75 104 ASN B CA 1
ATOM 3910 C C . ASN B 1 104 ? 24.391 -2.705 -7.059 1 97.75 104 ASN B C 1
ATOM 3912 O O . ASN B 1 104 ? 24.5 -1.482 -7.152 1 97.75 104 ASN B O 1
ATOM 3916 N N . TYR B 1 105 ? 23.328 -3.229 -6.516 1 97.88 105 TYR B N 1
ATOM 3917 C CA . TYR B 1 105 ? 22.422 -2.434 -5.688 1 97.88 105 TYR B CA 1
ATOM 3918 C C . TYR B 1 105 ? 22.234 -3.07 -4.316 1 97.88 105 TYR B C 1
ATOM 3920 O O . TYR B 1 105 ? 22.516 -4.258 -4.133 1 97.88 105 TYR B O 1
ATOM 3928 N N . PRO B 1 106 ? 21.828 -2.295 -3.303 1 98.31 106 PRO B N 1
ATOM 3929 C CA . PRO B 1 106 ? 21.828 -2.768 -1.917 1 98.31 106 PRO B CA 1
ATOM 3930 C C . PRO B 1 106 ? 20.828 -3.908 -1.688 1 98.31 106 PRO B C 1
ATOM 3932 O O . PRO B 1 106 ? 19.719 -3.883 -2.227 1 98.31 106 PRO B O 1
ATOM 3935 N N . VAL B 1 107 ? 21.156 -4.863 -0.842 1 97.94 107 VAL B N 1
ATOM 3936 C CA . VAL B 1 107 ? 20.344 -6.047 -0.577 1 97.94 107 VAL B CA 1
ATOM 3937 C C . VAL B 1 107 ? 19.062 -5.648 0.133 1 97.94 107 VAL B C 1
ATOM 3939 O O . VAL B 1 107 ? 18.062 -6.359 0.059 1 97.94 107 VAL B O 1
ATOM 3942 N N . SER B 1 108 ? 19.031 -4.496 0.812 1 98.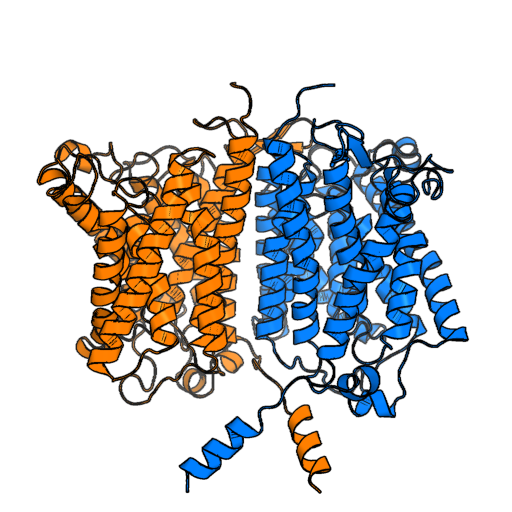5 108 SER B N 1
ATOM 3943 C CA . SER B 1 108 ? 17.797 -4.008 1.427 1 98.5 108 SER B CA 1
ATOM 3944 C C . SER B 1 108 ? 16.688 -3.852 0.394 1 98.5 108 SER B C 1
ATOM 3946 O O . SER B 1 108 ? 15.516 -4.035 0.708 1 98.5 108 SER B O 1
ATOM 3948 N N . VAL B 1 109 ? 17.094 -3.549 -0.817 1 98.75 109 VAL B N 1
ATOM 3949 C CA . VAL B 1 109 ? 16.141 -3.369 -1.912 1 98.75 109 VAL B CA 1
ATOM 3950 C C . VAL B 1 109 ? 15.578 -4.723 -2.336 1 98.75 109 VAL B C 1
ATOM 3952 O O . VAL B 1 109 ? 14.406 -4.832 -2.689 1 98.75 109 VAL B O 1
ATOM 3955 N N . ASP B 1 110 ? 16.359 -5.797 -2.248 1 98.44 110 ASP B N 1
ATOM 3956 C CA . ASP B 1 110 ? 15.898 -7.145 -2.549 1 98.44 110 ASP B CA 1
ATOM 3957 C C . ASP B 1 110 ? 14.844 -7.598 -1.539 1 98.44 110 ASP B C 1
ATOM 3959 O O . ASP B 1 110 ? 13.875 -8.273 -1.9 1 98.44 110 ASP B O 1
ATOM 3963 N N . VAL B 1 111 ? 15.078 -7.273 -0.287 1 98.62 111 VAL B N 1
ATOM 3964 C CA . VAL B 1 111 ? 14.125 -7.645 0.758 1 98.62 111 VAL B CA 1
ATOM 3965 C C . VAL B 1 111 ? 12.766 -7.02 0.462 1 98.62 111 VAL B C 1
ATOM 3967 O O . VAL B 1 111 ? 11.734 -7.691 0.56 1 98.62 111 VAL B O 1
ATOM 3970 N N . ALA B 1 112 ? 12.812 -5.719 0.055 1 98.75 112 ALA B N 1
ATOM 3971 C CA . ALA B 1 112 ? 11.586 -4.996 -0.287 1 98.75 112 ALA B CA 1
ATOM 3972 C C . ALA B 1 112 ? 10.898 -5.625 -1.496 1 98.75 112 ALA B C 1
ATOM 3974 O O . ALA B 1 112 ? 9.688 -5.863 -1.478 1 98.75 112 ALA B O 1
ATOM 3975 N N . PHE B 1 113 ? 11.672 -5.934 -2.504 1 98.81 113 PHE B N 1
ATOM 3976 C CA . PHE B 1 113 ? 11.141 -6.453 -3.758 1 98.81 113 PHE B CA 1
ATOM 3977 C C . PHE B 1 113 ? 10.531 -7.836 -3.559 1 98.81 113 PHE B C 1
ATOM 3979 O O . PHE B 1 113 ? 9.406 -8.094 -3.99 1 98.81 113 PHE B O 1
ATOM 3986 N N . GLN B 1 114 ? 11.172 -8.695 -2.844 1 98.75 114 GLN B N 1
ATOM 3987 C CA . GLN B 1 114 ? 10.781 -10.094 -2.75 1 98.75 114 GLN B CA 1
ATOM 3988 C C . GLN B 1 114 ? 9.625 -10.281 -1.765 1 98.75 114 GLN B C 1
ATOM 3990 O O . GLN B 1 114 ? 8.82 -11.195 -1.908 1 98.75 114 GLN B O 1
ATOM 3995 N N . VAL B 1 115 ? 9.5 -9.383 -0.768 1 98.88 115 VAL B N 1
ATOM 3996 C CA . VAL B 1 115 ? 8.367 -9.523 0.134 1 98.88 115 VAL B CA 1
ATOM 3997 C C . VAL B 1 115 ? 7.07 -9.234 -0.617 1 98.88 115 VAL B C 1
ATOM 3999 O O . VAL B 1 115 ? 6.035 -9.844 -0.341 1 98.88 115 VAL B O 1
ATOM 4002 N N . ALA B 1 116 ? 7.137 -8.305 -1.563 1 98.81 116 ALA B N 1
ATOM 4003 C CA . ALA B 1 116 ? 5.949 -7.98 -2.348 1 98.81 116 ALA B CA 1
ATOM 4004 C C . ALA B 1 116 ? 5.469 -9.195 -3.141 1 98.81 116 ALA B C 1
ATOM 4006 O O . ALA B 1 116 ? 4.262 -9.383 -3.32 1 98.81 116 ALA B O 1
ATOM 4007 N N . PHE B 1 117 ? 6.414 -10.07 -3.584 1 98.81 117 PHE B N 1
ATOM 4008 C CA . PHE B 1 117 ? 6.055 -11.312 -4.25 1 98.81 117 PHE B CA 1
ATOM 4009 C C . PHE B 1 117 ? 5.352 -12.258 -3.285 1 98.81 117 PHE B C 1
ATOM 4011 O O . PHE B 1 117 ? 4.348 -12.891 -3.641 1 98.81 117 PHE B O 1
ATOM 4018 N N . ALA B 1 118 ? 5.875 -12.336 -2.133 1 98.88 118 ALA B N 1
ATOM 4019 C CA . ALA B 1 118 ? 5.277 -13.219 -1.135 1 98.88 118 ALA B CA 1
ATOM 4020 C C . ALA B 1 118 ? 3.855 -12.781 -0.794 1 98.88 118 ALA B C 1
ATOM 4022 O O . ALA B 1 118 ? 2.953 -13.617 -0.688 1 98.88 118 ALA B O 1
ATOM 4023 N N . MET B 1 119 ? 3.643 -11.469 -0.629 1 98.88 119 MET B N 1
ATOM 4024 C CA . MET B 1 119 ? 2.34 -10.898 -0.293 1 98.88 119 MET B CA 1
ATOM 4025 C C . MET B 1 119 ? 1.298 -11.273 -1.342 1 98.88 119 MET B C 1
ATOM 4027 O O . MET B 1 119 ? 0.226 -11.781 -1.005 1 98.88 119 MET B O 1
ATOM 4031 N N . ILE B 1 120 ? 1.64 -11.055 -2.578 1 98.81 120 ILE B N 1
ATOM 4032 C CA . ILE B 1 120 ? 0.653 -11.266 -3.631 1 98.81 120 ILE B CA 1
ATOM 4033 C C . ILE B 1 120 ? 0.404 -12.758 -3.811 1 98.81 120 ILE B C 1
ATOM 4035 O O . ILE B 1 120 ? -0.716 -13.18 -4.117 1 98.81 120 ILE B O 1
ATOM 4039 N N . THR B 1 121 ? 1.431 -13.578 -3.604 1 98.88 121 THR B N 1
ATOM 4040 C CA . THR B 1 121 ? 1.265 -15.016 -3.809 1 98.88 121 THR B CA 1
ATOM 4041 C C . THR B 1 121 ? 0.223 -15.578 -2.848 1 98.88 121 THR B C 1
ATOM 4043 O O . THR B 1 121 ? -0.71 -16.266 -3.27 1 98.88 121 THR B O 1
ATOM 4046 N N . VAL B 1 122 ? 0.38 -15.281 -1.615 1 98.81 122 VAL B N 1
ATOM 4047 C CA . VAL B 1 122 ? -0.587 -15.812 -0.662 1 98.81 122 VAL B CA 1
ATOM 4048 C C . VAL B 1 122 ? -1.939 -15.133 -0.86 1 98.81 122 VAL B C 1
ATOM 4050 O O . VAL B 1 122 ? -2.988 -15.758 -0.688 1 98.81 122 VAL B O 1
ATOM 4053 N N . GLY B 1 123 ? -1.95 -13.867 -1.272 1 98.81 123 GLY B N 1
ATOM 4054 C CA . GLY B 1 123 ? -3.18 -13.133 -1.532 1 98.81 123 GLY B CA 1
ATOM 4055 C C . GLY B 1 123 ? -4.02 -13.75 -2.637 1 98.81 123 GLY B C 1
ATOM 4056 O O . GLY B 1 123 ? -5.246 -13.648 -2.619 1 98.81 123 GLY B O 1
ATOM 4057 N N . LEU B 1 124 ? -3.381 -14.43 -3.582 1 98.88 124 LEU B N 1
ATOM 4058 C CA . LEU B 1 124 ? -4.102 -15.047 -4.691 1 98.88 124 LEU B CA 1
ATOM 4059 C C . LEU B 1 124 ? -4.996 -16.172 -4.203 1 98.88 124 LEU B C 1
ATOM 4061 O O . LEU B 1 124 ? -6.059 -16.422 -4.773 1 98.88 124 LEU B O 1
ATOM 4065 N N . ILE B 1 125 ? -4.66 -16.797 -3.156 1 98.88 125 ILE B N 1
ATOM 4066 C CA . ILE B 1 125 ? -5.336 -18 -2.676 1 98.88 125 ILE B CA 1
ATOM 4067 C C . ILE B 1 125 ? -6.758 -17.656 -2.244 1 98.88 125 ILE B C 1
ATOM 4069 O O . ILE B 1 125 ? -7.684 -18.453 -2.443 1 98.88 125 ILE B O 1
ATOM 4073 N N . CYS B 1 126 ? -6.957 -16.484 -1.689 1 97.44 126 CYS B N 1
ATOM 4074 C CA . CYS B 1 126 ? -8.219 -16.172 -1.026 1 97.44 126 CYS B CA 1
ATOM 4075 C C . CYS B 1 126 ? -9.352 -16.062 -2.039 1 97.44 126 CYS B C 1
ATOM 4077 O O . CYS B 1 126 ? -10.531 -16.172 -1.678 1 97.44 126 CYS B O 1
ATOM 4079 N N . GLY B 1 127 ? -9.039 -15.938 -3.332 1 98.56 127 GLY B N 1
ATOM 4080 C CA . GLY B 1 127 ? -10.086 -15.953 -4.344 1 98.56 127 GLY B CA 1
ATOM 4081 C C . GLY B 1 127 ? -10.891 -17.25 -4.352 1 98.56 127 GLY B C 1
ATOM 4082 O O . GLY B 1 127 ? -12.07 -17.25 -4.691 1 98.56 127 GLY B O 1
ATOM 4083 N N . ALA B 1 128 ? -10.289 -18.297 -3.938 1 98.75 128 ALA B N 1
ATOM 4084 C CA . ALA B 1 128 ? -10.93 -19.609 -3.998 1 98.75 128 ALA B CA 1
ATOM 4085 C C . ALA B 1 128 ? -11.797 -19.844 -2.768 1 98.75 128 ALA B C 1
ATOM 4087 O O . ALA B 1 128 ? -12.719 -20.672 -2.803 1 98.75 128 ALA B O 1
ATOM 4088 N N . ILE B 1 129 ? -11.617 -19.156 -1.701 1 98.5 129 ILE B N 1
ATOM 4089 C CA . ILE B 1 129 ? -12.242 -19.516 -0.432 1 98.5 129 ILE B CA 1
ATOM 4090 C C . ILE B 1 129 ? -13.219 -18.422 -0.016 1 98.5 129 ILE B C 1
ATOM 4092 O O . ILE B 1 129 ? -13.562 -18.297 1.163 1 98.5 129 ILE B O 1
ATOM 4096 N N . ALA B 1 130 ? -13.711 -17.719 -0.91 1 97.81 130 ALA B N 1
ATOM 4097 C CA . ALA B 1 130 ? -14.516 -16.516 -0.692 1 97.81 130 ALA B CA 1
ATOM 4098 C C . ALA B 1 130 ? -15.836 -16.859 0.001 1 97.81 130 ALA B C 1
ATOM 4100 O O . ALA B 1 130 ? -16.422 -17.922 -0.254 1 97.81 130 ALA B O 1
ATOM 4101 N N . GLU B 1 131 ? -16.312 -16.016 0.881 1 97.5 131 GLU B N 1
ATOM 4102 C CA . GLU B 1 131 ? -17.656 -15.859 1.425 1 97.5 131 GLU B CA 1
ATOM 4103 C C . GLU B 1 131 ? -17.922 -16.891 2.523 1 97.5 131 GLU B C 1
ATOM 4105 O O . GLU B 1 131 ? -19.031 -16.938 3.07 1 97.5 131 GLU B O 1
ATOM 4110 N N . ARG B 1 132 ? -16.875 -17.672 2.949 1 97.81 132 ARG B N 1
ATOM 4111 C CA . ARG B 1 132 ? -17.25 -18.672 3.943 1 97.81 132 ARG B CA 1
ATOM 4112 C C . ARG B 1 132 ? -16.125 -18.875 4.957 1 97.81 132 ARG B C 1
ATOM 4114 O O . ARG B 1 132 ? -16.266 -19.672 5.891 1 97.81 132 ARG B O 1
ATOM 4121 N N . VAL B 1 133 ? -15.016 -18.172 4.816 1 98.38 133 VAL B N 1
ATOM 4122 C CA . VAL B 1 133 ? -13.844 -18.438 5.641 1 98.38 133 VAL B CA 1
ATOM 4123 C C . VAL B 1 133 ? -13.672 -17.328 6.672 1 98.38 133 VAL B C 1
ATOM 4125 O O . VAL B 1 133 ? -13.828 -16.141 6.352 1 98.38 133 VAL B O 1
ATOM 4128 N N . LYS B 1 134 ? -13.258 -17.766 7.883 1 98.56 134 LYS B N 1
ATOM 4129 C CA . LYS B 1 134 ? -12.992 -16.828 8.984 1 98.56 134 LYS B CA 1
ATOM 4130 C C . LYS B 1 134 ? -11.68 -16.078 8.766 1 98.56 134 LYS B C 1
ATOM 4132 O O . LYS B 1 134 ? -10.672 -16.688 8.391 1 98.56 134 LYS B O 1
ATOM 4137 N N . TYR B 1 135 ? -11.766 -14.812 9.055 1 98.5 135 TYR B N 1
ATOM 4138 C CA . TYR B 1 135 ? -10.586 -13.961 8.961 1 98.5 135 TYR B CA 1
ATOM 4139 C C . TYR B 1 135 ? -9.477 -14.445 9.891 1 98.5 135 TYR B C 1
ATOM 4141 O O . TYR B 1 135 ? -8.305 -14.453 9.516 1 98.5 135 TYR B O 1
ATOM 4149 N N . SER B 1 136 ? -9.773 -14.852 11.086 1 98.31 136 SER B N 1
ATOM 4150 C CA . SER B 1 136 ? -8.805 -15.305 12.078 1 98.31 136 SER B CA 1
ATOM 4151 C C . SER B 1 136 ? -8.055 -16.547 11.594 1 98.31 136 SER B C 1
ATOM 4153 O O . SER B 1 136 ? -6.836 -16.625 11.75 1 98.31 136 SER B O 1
ATOM 4155 N N . THR B 1 137 ? -8.758 -17.5 11.062 1 98.75 137 THR B N 1
ATOM 4156 C CA . THR B 1 137 ? -8.125 -18.719 10.547 1 98.75 137 THR B CA 1
ATOM 4157 C C . THR B 1 137 ? -7.203 -18.391 9.375 1 98.75 137 THR B C 1
ATOM 4159 O O . THR B 1 137 ? -6.109 -18.938 9.266 1 98.75 137 THR B O 1
ATOM 4162 N N . TRP B 1 138 ? -7.652 -17.469 8.516 1 98.75 138 TRP B N 1
ATOM 4163 C CA . TRP B 1 138 ? -6.848 -17.047 7.375 1 98.75 138 TRP B CA 1
ATOM 4164 C C . TRP B 1 138 ? -5.531 -16.438 7.836 1 98.75 138 TRP B C 1
ATOM 4166 O O . TRP B 1 138 ? -4.473 -16.719 7.273 1 98.75 138 TRP B O 1
ATOM 4176 N N . MET B 1 139 ? -5.531 -15.562 8.859 1 98.81 139 MET B N 1
ATOM 4177 C CA . MET B 1 139 ? -4.305 -14.945 9.352 1 98.81 139 MET B CA 1
ATOM 4178 C C . MET B 1 139 ? -3.289 -16 9.766 1 98.81 139 MET B C 1
ATOM 4180 O O . MET B 1 139 ? -2.102 -15.883 9.453 1 98.81 139 MET B O 1
ATOM 4184 N N . ILE B 1 140 ? -3.76 -17 10.43 1 98.88 140 ILE B N 1
ATOM 4185 C CA . ILE B 1 140 ? -2.873 -18.078 10.883 1 98.88 140 ILE B CA 1
ATOM 4186 C C . ILE B 1 140 ? -2.361 -18.859 9.68 1 98.88 140 ILE B C 1
ATOM 4188 O O . ILE B 1 140 ? -1.178 -19.203 9.609 1 98.88 140 ILE B O 1
ATOM 4192 N N . PHE B 1 141 ? -3.248 -19.172 8.773 1 98.94 141 PHE B N 1
ATOM 4193 C CA . PHE B 1 141 ? -2.844 -19.875 7.559 1 98.94 141 PHE B CA 1
ATOM 4194 C C . PHE B 1 141 ? -1.744 -19.109 6.832 1 98.94 141 PHE B C 1
ATOM 4196 O O . PHE B 1 141 ? -0.756 -19.703 6.391 1 98.94 141 PHE B O 1
ATOM 4203 N N . VAL B 1 142 ? -1.934 -17.781 6.656 1 98.94 142 VAL B N 1
ATOM 4204 C CA . VAL B 1 142 ? -0.969 -16.953 5.941 1 98.94 142 VAL B CA 1
ATOM 4205 C C . VAL B 1 142 ? 0.408 -17.094 6.59 1 98.94 142 VAL B C 1
ATOM 4207 O O . VAL B 1 142 ? 1.408 -17.297 5.898 1 98.94 142 VAL B O 1
ATOM 4210 N N . ALA B 1 143 ? 0.469 -16.984 7.883 1 98.94 143 ALA B N 1
ATOM 4211 C CA . ALA B 1 143 ? 1.741 -17.078 8.594 1 98.94 143 ALA B CA 1
ATOM 4212 C C . ALA B 1 143 ? 2.41 -18.438 8.352 1 98.94 143 ALA B C 1
ATOM 4214 O O . ALA B 1 143 ? 3.604 -18.484 8.039 1 98.94 143 ALA B O 1
ATOM 4215 N N . LEU B 1 144 ? 1.616 -19.469 8.422 1 98.94 144 LEU B N 1
ATOM 4216 C CA . LEU B 1 144 ? 2.156 -20.828 8.289 1 98.94 144 LEU B CA 1
ATOM 4217 C C . LEU B 1 144 ? 2.545 -21.109 6.848 1 98.94 144 LEU B C 1
ATOM 4219 O O . LEU B 1 144 ? 3.604 -21.688 6.59 1 98.94 144 LEU B O 1
ATOM 4223 N N . TRP B 1 145 ? 1.728 -20.734 5.934 1 98.94 145 TRP B N 1
ATOM 4224 C CA . TRP B 1 145 ? 1.943 -21.094 4.531 1 98.94 145 TRP B CA 1
ATOM 4225 C C . TRP B 1 145 ? 3.131 -20.328 3.957 1 98.94 145 TRP B C 1
ATOM 4227 O O . TRP B 1 145 ? 3.92 -20.875 3.188 1 98.94 145 TRP B O 1
ATOM 4237 N N . VAL B 1 146 ? 3.264 -19.047 4.316 1 98.94 146 VAL B N 1
ATOM 4238 C CA . VAL B 1 146 ? 4.418 -18.281 3.859 1 98.94 146 VAL B CA 1
ATOM 4239 C C . VAL B 1 146 ? 5.699 -18.891 4.426 1 98.94 146 VAL B C 1
ATOM 4241 O O . VAL B 1 146 ? 6.723 -18.938 3.74 1 98.94 146 VAL B O 1
ATOM 4244 N N . THR B 1 147 ? 5.621 -19.391 5.637 1 98.88 147 THR B N 1
ATOM 4245 C CA . THR B 1 147 ? 6.781 -19.953 6.332 1 98.88 147 THR B CA 1
ATOM 4246 C C . THR B 1 147 ? 7.176 -21.297 5.738 1 98.88 147 THR B C 1
ATOM 4248 O O . THR B 1 147 ? 8.344 -21.516 5.418 1 98.88 147 THR B O 1
ATOM 4251 N N . PHE B 1 148 ? 6.191 -22.125 5.488 1 98.88 148 PHE B N 1
ATOM 4252 C CA . PHE B 1 148 ? 6.52 -23.516 5.227 1 98.88 148 PHE B CA 1
ATOM 4253 C C . PHE B 1 148 ? 6.383 -23.844 3.742 1 98.88 148 PHE B C 1
ATOM 4255 O O . PHE B 1 148 ? 6.879 -24.875 3.273 1 98.88 148 PHE B O 1
ATOM 4262 N N . ASP B 1 149 ? 5.719 -23 3.023 1 98.94 149 ASP B N 1
ATOM 4263 C CA . ASP B 1 149 ? 5.523 -23.312 1.612 1 98.94 149 ASP B CA 1
ATOM 4264 C C . ASP B 1 149 ? 6.191 -22.266 0.719 1 98.94 149 ASP B C 1
ATOM 4266 O O . ASP B 1 149 ? 7.188 -22.562 0.057 1 98.94 149 ASP B O 1
ATOM 4270 N N . TYR B 1 150 ? 5.773 -21.031 0.779 1 98.88 150 TYR B N 1
ATOM 4271 C CA . TYR B 1 150 ? 6.258 -20.031 -0.165 1 98.88 150 TYR B CA 1
ATOM 4272 C C . TYR B 1 150 ? 7.766 -19.844 -0.034 1 98.88 150 TYR B C 1
ATOM 4274 O O . TYR B 1 150 ? 8.492 -19.875 -1.032 1 98.88 150 TYR B O 1
ATOM 4282 N N . ALA B 1 151 ? 8.227 -19.578 1.219 1 98.88 151 ALA B N 1
ATOM 4283 C CA . ALA B 1 151 ? 9.633 -19.25 1.415 1 98.88 151 ALA B CA 1
ATOM 4284 C C . ALA B 1 151 ? 10.531 -20.391 0.964 1 98.88 151 ALA B C 1
ATOM 4286 O O . ALA B 1 151 ? 11.492 -20.172 0.22 1 98.88 151 ALA B O 1
ATOM 4287 N N . PRO B 1 152 ? 10.188 -21.625 1.321 1 98.81 152 PRO B N 1
ATOM 4288 C CA . PRO B 1 152 ? 10.984 -22.734 0.802 1 98.81 152 PRO B CA 1
ATOM 4289 C C . PRO B 1 152 ? 10.898 -22.859 -0.717 1 98.81 152 PRO B C 1
ATOM 4291 O O . PRO B 1 152 ? 11.898 -23.156 -1.374 1 98.81 152 PRO B O 1
ATOM 4294 N N . MET B 1 153 ? 9.719 -22.672 -1.286 1 98.81 153 MET B N 1
ATOM 4295 C CA . MET B 1 153 ? 9.555 -22.75 -2.734 1 98.81 153 MET B CA 1
ATOM 4296 C C . MET B 1 153 ? 10.422 -21.703 -3.438 1 98.81 153 MET B C 1
ATOM 4298 O O . MET B 1 153 ? 11.062 -22 -4.445 1 98.81 153 MET B O 1
ATOM 4302 N N . ALA B 1 154 ? 10.406 -20.5 -2.891 1 98.75 154 ALA B N 1
ATOM 4303 C CA . ALA B 1 154 ? 11.25 -19.438 -3.443 1 98.75 154 ALA B CA 1
ATOM 4304 C C . ALA B 1 154 ? 12.727 -19.828 -3.361 1 98.75 154 ALA B C 1
ATOM 4306 O O . ALA B 1 154 ? 13.492 -19.578 -4.297 1 98.75 154 ALA B O 1
ATOM 4307 N N . HIS B 1 155 ? 13.133 -20.438 -2.27 1 98.5 155 HIS B N 1
ATOM 4308 C CA . HIS B 1 155 ? 14.5 -20.906 -2.094 1 98.5 155 HIS B CA 1
ATOM 4309 C C . HIS B 1 155 ? 14.852 -21.969 -3.127 1 98.5 155 HIS B C 1
ATOM 4311 O O . HIS B 1 155 ? 15.914 -21.906 -3.748 1 98.5 155 HIS B O 1
ATOM 4317 N N . MET B 1 156 ? 13.984 -22.891 -3.35 1 98.5 156 MET B N 1
ATOM 4318 C CA . MET B 1 156 ? 14.234 -24.016 -4.246 1 98.5 156 MET B CA 1
ATOM 4319 C C . MET B 1 156 ? 14.367 -23.531 -5.688 1 98.5 156 MET B C 1
ATOM 4321 O O . MET B 1 156 ? 15.18 -24.062 -6.445 1 98.5 156 MET B O 1
ATOM 4325 N N . VAL B 1 157 ? 13.609 -22.531 -6.039 1 98.38 157 VAL B N 1
ATOM 4326 C CA . VAL B 1 157 ? 13.539 -22.141 -7.445 1 98.38 157 VAL B CA 1
ATOM 4327 C C . VAL B 1 157 ? 14.523 -21.016 -7.723 1 98.38 157 VAL B C 1
ATOM 4329 O O . VAL B 1 157 ? 15.203 -21 -8.758 1 98.38 157 VAL B O 1
ATOM 4332 N N . TRP B 1 158 ? 14.656 -20.047 -6.742 1 97.75 158 TRP B N 1
ATOM 4333 C CA . TRP B 1 158 ? 15.312 -18.797 -7.105 1 97.75 158 TRP B CA 1
ATOM 4334 C C . TRP B 1 158 ? 16.609 -18.625 -6.328 1 97.75 158 TRP B C 1
ATOM 4336 O O . TRP B 1 158 ? 17.375 -17.688 -6.582 1 97.75 158 TRP B O 1
ATOM 4346 N N . ASN B 1 159 ? 16.891 -19.484 -5.402 1 97 159 ASN B N 1
ATOM 4347 C CA . ASN B 1 159 ? 18.094 -19.297 -4.582 1 97 159 ASN B CA 1
ATOM 4348 C C . ASN B 1 159 ? 18.969 -20.531 -4.586 1 97 159 ASN B C 1
ATOM 4350 O O . ASN B 1 159 ? 19.453 -20.953 -3.533 1 97 159 ASN B O 1
ATOM 4354 N N . GLY B 1 160 ? 19.078 -21.203 -5.77 1 95.5 160 GLY B N 1
ATOM 4355 C CA . GLY B 1 160 ? 20.047 -22.281 -5.977 1 95.5 160 GLY B CA 1
ATOM 4356 C C . GLY B 1 160 ? 19.594 -23.594 -5.395 1 95.5 160 GLY B C 1
ATOM 4357 O O . GLY B 1 160 ? 20.422 -24.5 -5.191 1 95.5 160 GLY B O 1
ATOM 4358 N N . GLY B 1 161 ? 18.328 -23.734 -5.129 1 96.81 161 GLY B N 1
ATOM 4359 C CA . GLY B 1 161 ? 17.812 -24.953 -4.512 1 96.81 161 GLY B CA 1
ATOM 4360 C C . GLY B 1 161 ? 17.469 -26.031 -5.52 1 96.81 161 GLY B C 1
ATOM 4361 O O . GLY B 1 161 ? 17.938 -26 -6.66 1 96.81 161 GLY B O 1
ATOM 4362 N N . LEU B 1 162 ? 16.75 -26.969 -5.125 1 97.19 162 LEU B N 1
ATOM 4363 C CA . LEU B 1 162 ? 16.453 -28.234 -5.812 1 97.19 162 LEU B CA 1
ATOM 4364 C C . LEU B 1 162 ? 15.852 -27.969 -7.191 1 97.19 162 LEU B C 1
ATOM 4366 O O . LEU B 1 162 ? 16.141 -28.688 -8.141 1 97.19 162 LEU B O 1
ATOM 4370 N N . LEU B 1 163 ? 15.102 -26.891 -7.355 1 98.12 163 LEU B N 1
ATOM 4371 C CA . LEU B 1 163 ? 14.32 -26.656 -8.562 1 98.12 163 LEU B CA 1
ATOM 4372 C C . LEU B 1 163 ? 14.93 -25.547 -9.406 1 98.12 163 LEU B C 1
ATOM 4374 O O . LEU B 1 163 ? 14.312 -25.078 -10.367 1 98.12 163 LEU B O 1
ATOM 4378 N N . SER B 1 164 ? 16.109 -25.156 -9.047 1 97.81 164 SER B N 1
ATOM 4379 C CA . SER B 1 164 ? 16.734 -24.016 -9.719 1 97.81 164 SER B CA 1
ATOM 4380 C C . SER B 1 164 ? 17.422 -24.453 -11.008 1 97.81 164 SER B C 1
ATOM 4382 O O . SER B 1 164 ? 17.516 -25.656 -11.297 1 97.81 164 SER B O 1
ATOM 4384 N N . ALA B 1 165 ? 17.875 -23.516 -11.82 1 97 165 ALA B N 1
ATOM 4385 C CA . ALA B 1 165 ? 18.5 -23.734 -13.117 1 97 165 ALA B CA 1
ATOM 4386 C C . ALA B 1 165 ? 19.75 -24.594 -12.969 1 97 165 ALA B C 1
ATOM 4388 O O . ALA B 1 165 ? 20.109 -25.344 -13.891 1 97 165 ALA B O 1
ATOM 4389 N N . ASP B 1 166 ? 20.422 -24.547 -11.836 1 95.69 166 ASP B N 1
ATOM 4390 C CA . ASP B 1 166 ? 21.641 -25.328 -11.594 1 95.69 166 ASP B CA 1
ATOM 4391 C C . ASP B 1 166 ? 21.422 -26.344 -10.469 1 95.69 166 ASP B C 1
ATOM 4393 O O . ASP B 1 166 ? 22.391 -26.859 -9.906 1 95.69 166 ASP B O 1
ATOM 4397 N N . GLY B 1 167 ? 20.188 -26.531 -10.109 1 96.12 167 GLY B N 1
ATOM 4398 C CA . GLY B 1 167 ? 19.875 -27.469 -9.047 1 96.12 167 GLY B CA 1
ATOM 4399 C C . GLY B 1 167 ? 19.984 -28.922 -9.469 1 96.12 167 GLY B C 1
ATOM 4400 O O . GLY B 1 167 ? 20.312 -29.203 -10.625 1 96.12 167 GLY B O 1
ATOM 4401 N N . ALA B 1 168 ? 19.688 -29.812 -8.586 1 95.88 168 ALA B N 1
ATOM 4402 C CA . ALA B 1 168 ? 19.891 -31.234 -8.781 1 95.88 168 ALA B CA 1
ATOM 4403 C C . ALA B 1 168 ? 19.031 -31.766 -9.938 1 95.88 168 ALA B C 1
ATOM 4405 O O . ALA B 1 168 ? 19.484 -32.594 -10.719 1 95.88 168 ALA B O 1
ATOM 4406 N N . ILE B 1 169 ? 17.875 -31.266 -10.086 1 96.62 169 ILE B N 1
ATOM 4407 C CA . ILE B 1 169 ? 16.953 -31.75 -11.117 1 96.62 169 ILE B CA 1
ATOM 4408 C C . ILE B 1 169 ? 17.438 -31.281 -12.492 1 96.62 169 ILE B C 1
ATOM 4410 O O . ILE B 1 169 ? 17.484 -32.062 -13.438 1 96.62 169 ILE B O 1
ATOM 4414 N N . SER B 1 170 ? 17.703 -30.062 -12.594 1 97.94 170 SER B N 1
ATOM 4415 C CA . SER B 1 170 ? 18.234 -29.516 -13.844 1 97.94 170 SER B CA 1
ATOM 4416 C C . SER B 1 170 ? 19.5 -30.234 -14.266 1 97.94 170 SER B C 1
ATOM 4418 O O . SER B 1 170 ? 19.672 -30.578 -15.445 1 97.94 170 SER B O 1
ATOM 4420 N N . LYS B 1 171 ? 20.438 -30.547 -13.344 1 97.44 171 LYS B N 1
ATOM 4421 C CA . LYS B 1 171 ? 21.672 -31.266 -13.633 1 97.44 171 LYS B CA 1
ATOM 4422 C C . LYS B 1 171 ? 21.406 -32.688 -14.125 1 97.44 171 LYS B C 1
ATOM 4424 O O . LYS B 1 171 ? 22.031 -33.156 -15.07 1 97.44 171 LYS B O 1
ATOM 4429 N N . ALA B 1 172 ? 20.516 -33.25 -13.469 1 97.5 172 ALA B N 1
ATOM 4430 C CA . ALA B 1 172 ? 20.188 -34.656 -13.82 1 97.5 172 ALA B CA 1
ATOM 4431 C C . ALA B 1 172 ? 19.609 -34.719 -15.234 1 97.5 172 ALA B C 1
ATOM 4433 O O . ALA B 1 172 ? 19.906 -35.688 -15.969 1 97.5 172 ALA B O 1
ATOM 4434 N N . ILE B 1 173 ? 18.828 -33.75 -15.656 1 97.44 173 ILE B N 1
ATOM 4435 C CA . ILE B 1 173 ? 18.141 -33.75 -16.938 1 97.44 173 ILE B CA 1
ATOM 4436 C C . ILE B 1 173 ? 19.047 -33.125 -18.016 1 97.44 173 ILE B C 1
ATOM 4438 O O . ILE B 1 173 ? 18.969 -33.5 -19.188 1 97.44 173 ILE B O 1
ATOM 4442 N N . GLY B 1 174 ? 19.922 -32.281 -17.609 1 97.44 174 GLY B N 1
ATOM 4443 C CA . GLY B 1 174 ? 20.844 -31.625 -18.516 1 97.44 174 GLY B CA 1
ATOM 4444 C C . GLY B 1 174 ? 20.234 -30.406 -19.203 1 97.44 174 GLY B C 1
ATOM 4445 O O . GLY B 1 174 ? 20.562 -30.125 -20.359 1 97.44 174 GLY B O 1
ATOM 4446 N N . ALA B 1 175 ? 19.297 -29.797 -18.547 1 98.12 175 ALA B N 1
ATOM 4447 C CA . ALA B 1 175 ? 18.672 -28.562 -19 1 98.12 175 ALA B CA 1
ATOM 4448 C C . ALA B 1 175 ? 18.344 -27.656 -17.812 1 98.12 175 ALA B C 1
ATOM 4450 O O . ALA B 1 175 ? 17.906 -28.125 -16.766 1 98.12 175 ALA B O 1
ATOM 4451 N N . ALA B 1 176 ? 18.547 -26.391 -17.984 1 98.12 176 ALA B N 1
ATOM 4452 C CA . ALA B 1 176 ? 18.328 -25.422 -16.906 1 98.12 176 ALA B CA 1
ATOM 4453 C C . ALA B 1 176 ? 16.844 -25.094 -16.766 1 98.12 176 ALA B C 1
ATOM 4455 O O . ALA B 1 176 ? 16.234 -24.562 -17.703 1 98.12 176 ALA B O 1
ATOM 4456 N N . ALA B 1 177 ? 16.312 -25.391 -15.625 1 98.19 177 ALA B N 1
ATOM 4457 C CA . ALA B 1 177 ? 14.945 -24.953 -15.336 1 98.19 177 ALA B CA 1
ATOM 4458 C C . ALA B 1 177 ? 14.844 -23.422 -15.352 1 98.19 177 ALA B C 1
ATOM 4460 O O . ALA B 1 177 ? 15.789 -22.734 -14.977 1 98.19 177 ALA B O 1
ATOM 4461 N N . HIS B 1 178 ? 13.68 -22.922 -15.859 1 98.44 178 HIS B N 1
ATOM 4462 C CA . HIS B 1 178 ? 13.531 -21.484 -15.969 1 98.44 178 HIS B CA 1
ATOM 4463 C C . HIS B 1 178 ? 12.203 -21.016 -15.383 1 98.44 178 HIS B C 1
ATOM 4465 O O . HIS B 1 178 ? 11.148 -21.547 -15.734 1 98.44 178 HIS B O 1
ATOM 4471 N N . ASP B 1 179 ? 12.219 -20.172 -14.508 1 98.69 179 ASP B N 1
ATOM 4472 C CA . ASP B 1 179 ? 11.086 -19.453 -13.938 1 98.69 179 ASP B CA 1
ATOM 4473 C C . ASP B 1 179 ? 11.461 -18 -13.633 1 98.69 179 ASP B C 1
ATOM 4475 O O . ASP B 1 179 ? 11.898 -17.688 -12.523 1 98.69 179 ASP B O 1
ATOM 4479 N N . PHE B 1 180 ? 11.172 -17.156 -14.562 1 98.56 180 PHE B N 1
ATOM 4480 C CA . PHE B 1 180 ? 11.68 -15.789 -14.578 1 98.56 180 PHE B CA 1
ATOM 4481 C C . PHE B 1 180 ? 11.125 -14.984 -13.406 1 98.56 180 PHE B C 1
ATOM 4483 O O . PHE B 1 180 ? 11.875 -14.281 -12.727 1 98.56 180 PHE B O 1
ATOM 4490 N N . ALA B 1 181 ? 9.812 -15.094 -13.203 1 98.62 181 ALA B N 1
ATOM 4491 C CA . ALA B 1 181 ? 9.203 -14.211 -12.211 1 98.62 181 ALA B CA 1
ATOM 4492 C C . ALA B 1 181 ? 8.156 -14.953 -11.391 1 98.62 181 ALA B C 1
ATOM 4494 O O . ALA B 1 181 ? 7.496 -14.359 -10.531 1 98.62 181 ALA B O 1
ATOM 4495 N N . GLY B 1 182 ? 7.887 -16.203 -11.656 1 98.56 182 GLY B N 1
ATOM 4496 C CA . GLY B 1 182 ? 7.078 -16.906 -10.664 1 98.56 182 GLY B CA 1
ATOM 4497 C C . GLY B 1 182 ? 5.891 -17.625 -11.266 1 98.56 182 GLY B C 1
ATOM 4498 O O . GLY B 1 182 ? 4.785 -17.578 -10.727 1 98.56 182 GLY B O 1
ATOM 4499 N N . GLY B 1 183 ? 6.09 -18.344 -12.438 1 98.31 183 GLY B N 1
ATOM 4500 C CA . GLY B 1 183 ? 5.078 -19.312 -12.852 1 98.31 183 GLY B CA 1
ATOM 4501 C C . GLY B 1 183 ? 4.883 -20.438 -11.859 1 98.31 183 GLY B C 1
ATOM 4502 O O . GLY B 1 183 ? 3.752 -20.781 -11.508 1 98.31 183 GLY B O 1
ATOM 4503 N N . THR B 1 184 ? 5.957 -20.922 -11.391 1 98.06 184 THR B N 1
ATOM 4504 C CA . THR B 1 184 ? 5.98 -22.016 -10.43 1 98.06 184 THR B CA 1
ATOM 4505 C C . THR B 1 184 ? 5.867 -21.484 -9 1 98.06 184 THR B C 1
ATOM 4507 O O . THR B 1 184 ? 4.953 -21.875 -8.266 1 98.06 184 THR B O 1
ATOM 4510 N N . VAL B 1 185 ? 6.66 -20.531 -8.625 1 98.75 185 VAL B N 1
ATOM 4511 C CA . VAL B 1 185 ? 6.797 -20.062 -7.25 1 98.75 185 VAL B CA 1
ATOM 4512 C C . VAL B 1 185 ? 5.516 -19.344 -6.82 1 98.75 185 VAL B C 1
ATOM 4514 O O . VAL B 1 185 ? 5.098 -19.453 -5.664 1 98.75 185 VAL B O 1
ATOM 4517 N N . VAL B 1 186 ? 4.879 -18.625 -7.77 1 98.81 186 VAL B N 1
ATOM 4518 C CA . VAL B 1 186 ? 3.758 -17.766 -7.398 1 98.81 186 VAL B CA 1
ATOM 4519 C C . VAL B 1 186 ? 2.447 -18.422 -7.844 1 98.81 186 VAL B C 1
ATOM 4521 O O . VAL B 1 186 ? 1.625 -18.797 -7.008 1 98.81 186 VAL B O 1
ATOM 4524 N N . HIS B 1 187 ? 2.256 -18.656 -9.125 1 98.94 187 HIS B N 1
ATOM 4525 C CA . HIS B 1 187 ? 0.93 -18.938 -9.656 1 98.94 187 HIS B CA 1
ATOM 4526 C C . HIS B 1 187 ? 0.555 -20.406 -9.461 1 98.94 187 HIS B C 1
ATOM 4528 O O . HIS B 1 187 ? -0.503 -20.703 -8.906 1 98.94 187 HIS B O 1
ATOM 4534 N N . ILE B 1 188 ? 1.4 -21.312 -9.867 1 98.88 188 ILE B N 1
ATOM 4535 C CA . ILE B 1 188 ? 1.12 -22.719 -9.641 1 98.88 188 ILE B CA 1
ATOM 4536 C C . ILE B 1 188 ? 1.01 -23 -8.141 1 98.88 188 ILE B C 1
ATOM 4538 O O . ILE B 1 188 ? 0.074 -23.656 -7.691 1 98.88 188 ILE B O 1
ATOM 4542 N N . ASN B 1 189 ? 1.937 -22.422 -7.402 1 98.94 189 ASN B N 1
ATOM 4543 C CA . ASN B 1 189 ? 1.977 -22.594 -5.953 1 98.94 189 ASN B CA 1
ATOM 4544 C C . ASN B 1 189 ? 0.666 -22.156 -5.305 1 98.94 189 ASN B C 1
ATOM 4546 O O . ASN B 1 189 ? 0.022 -22.938 -4.609 1 98.94 189 ASN B O 1
ATOM 4550 N N . ALA B 1 190 ? 0.219 -20.969 -5.566 1 98.94 190 ALA B N 1
ATOM 4551 C CA . ALA B 1 190 ? -1.004 -20.422 -4.988 1 98.94 190 ALA B CA 1
ATOM 4552 C C . ALA B 1 190 ? -2.227 -21.219 -5.43 1 98.94 190 ALA B C 1
ATOM 4554 O O . ALA B 1 190 ? -3.137 -21.453 -4.633 1 98.94 190 ALA B O 1
ATOM 4555 N N . ALA B 1 191 ? -2.275 -21.609 -6.688 1 98.94 191 ALA B N 1
ATOM 4556 C CA . ALA B 1 191 ? -3.432 -22.328 -7.227 1 98.94 191 ALA B CA 1
ATOM 4557 C C . ALA B 1 191 ? -3.568 -23.703 -6.605 1 98.94 191 ALA B C 1
ATOM 4559 O O . ALA B 1 191 ? -4.68 -24.172 -6.34 1 98.94 191 ALA B O 1
ATOM 4560 N N . VAL B 1 192 ? -2.463 -24.328 -6.422 1 98.94 192 VAL B N 1
ATOM 4561 C CA . VAL B 1 192 ? -2.49 -25.656 -5.797 1 98.94 192 VAL B CA 1
ATOM 4562 C C . VAL B 1 192 ? -2.963 -25.531 -4.352 1 98.94 192 VAL B C 1
ATOM 4564 O O . VAL B 1 192 ? -3.783 -26.328 -3.891 1 98.94 192 VAL B O 1
ATOM 4567 N N . ALA B 1 193 ? -2.424 -24.562 -3.668 1 98.94 193 ALA B N 1
ATOM 4568 C CA . ALA B 1 193 ? -2.883 -24.312 -2.305 1 98.94 193 ALA B CA 1
ATOM 4569 C C . ALA B 1 193 ? -4.383 -24.047 -2.27 1 98.94 193 ALA B C 1
ATOM 4571 O O . ALA B 1 193 ? -5.098 -24.594 -1.425 1 98.94 193 ALA B O 1
ATOM 4572 N N . ALA B 1 194 ? -4.855 -23.25 -3.178 1 98.88 194 ALA B N 1
ATOM 4573 C CA . ALA B 1 194 ? -6.277 -22.938 -3.279 1 98.88 194 ALA B CA 1
ATOM 4574 C C . ALA B 1 194 ? -7.105 -24.203 -3.479 1 98.88 194 ALA B C 1
ATOM 4576 O O . ALA B 1 194 ? -8.117 -24.406 -2.801 1 98.88 194 ALA B O 1
ATOM 4577 N N . LEU B 1 195 ? -6.699 -25.016 -4.387 1 98.81 195 LEU B N 1
ATOM 4578 C CA . LEU B 1 195 ? -7.422 -26.25 -4.695 1 98.81 195 LEU B CA 1
ATOM 4579 C C . LEU B 1 195 ? -7.492 -27.156 -3.473 1 98.81 195 LEU B C 1
ATOM 4581 O O . LEU B 1 195 ? -8.555 -27.688 -3.145 1 98.81 195 LEU B O 1
ATOM 4585 N N . ILE B 1 196 ? -6.352 -27.312 -2.812 1 98.88 196 ILE B N 1
ATOM 4586 C CA . ILE B 1 196 ? -6.289 -28.203 -1.651 1 98.88 196 ILE B CA 1
ATOM 4587 C C . ILE B 1 196 ? -7.223 -27.688 -0.56 1 98.88 196 ILE B C 1
ATOM 4589 O O . ILE B 1 196 ? -7.961 -28.453 0.051 1 98.88 196 ILE B O 1
ATOM 4593 N N . ILE B 1 197 ? -7.234 -26.391 -0.294 1 98.88 197 ILE B N 1
ATOM 4594 C CA . ILE B 1 197 ? -8.055 -25.812 0.771 1 98.88 197 ILE B CA 1
ATOM 4595 C C . ILE B 1 197 ? -9.531 -26.016 0.444 1 98.88 197 ILE B C 1
ATOM 4597 O O . ILE B 1 197 ? -10.312 -26.422 1.301 1 98.88 197 ILE B O 1
ATOM 4601 N N . VAL B 1 198 ? -9.953 -25.75 -0.795 1 98.5 198 VAL B N 1
ATOM 4602 C CA . VAL B 1 198 ? -11.375 -25.797 -1.123 1 98.5 198 VAL B CA 1
ATOM 4603 C C . VAL B 1 198 ? -11.859 -27.25 -1.061 1 98.5 198 VAL B C 1
ATOM 4605 O O . VAL B 1 198 ? -13.023 -27.5 -0.723 1 98.5 198 VAL B O 1
ATOM 4608 N N . LEU B 1 199 ? -10.984 -28.203 -1.351 1 98.38 199 LEU B N 1
ATOM 4609 C CA . LEU B 1 199 ? -11.352 -29.609 -1.242 1 98.38 199 LEU B CA 1
ATOM 4610 C C . LEU B 1 199 ? -11.555 -30.016 0.216 1 98.38 199 LEU B C 1
ATOM 4612 O O . LEU B 1 199 ? -12.336 -30.922 0.514 1 98.38 199 LEU B O 1
ATOM 4616 N N . ILE B 1 200 ? -10.938 -29.312 1.085 1 98.31 200 ILE B N 1
ATOM 4617 C CA . ILE B 1 200 ? -11 -29.625 2.508 1 98.31 200 ILE B CA 1
ATOM 4618 C C . ILE B 1 200 ? -12.18 -28.891 3.148 1 98.31 200 ILE B C 1
ATOM 4620 O O . ILE B 1 200 ? -12.938 -29.484 3.922 1 98.31 200 ILE B O 1
ATOM 4624 N N . ILE B 1 201 ? -12.43 -27.625 2.777 1 97.81 201 ILE B N 1
ATOM 4625 C CA . ILE B 1 201 ? -13.398 -26.812 3.504 1 97.81 201 ILE B CA 1
ATOM 4626 C C . ILE B 1 201 ? -14.789 -27 2.889 1 97.81 201 ILE B C 1
ATOM 4628 O O . ILE B 1 201 ? -15.797 -26.672 3.512 1 97.81 201 ILE B O 1
ATOM 4632 N N . GLY B 1 202 ? -14.836 -27.469 1.614 1 97.56 202 GLY B N 1
ATOM 4633 C CA . GLY B 1 202 ? -16.109 -27.766 0.989 1 97.56 202 GLY B CA 1
ATOM 4634 C C . GLY B 1 202 ? -16.719 -26.578 0.255 1 97.56 202 GLY B C 1
ATOM 4635 O O . GLY B 1 202 ? -16.094 -25.516 0.159 1 97.56 202 GLY B O 1
ATOM 4636 N N . LYS B 1 203 ? -17.922 -26.797 -0.168 1 97.88 203 LYS B N 1
ATOM 4637 C CA . LYS B 1 203 ? -18.562 -25.859 -1.09 1 97.88 203 LYS B CA 1
ATOM 4638 C C . LYS B 1 203 ? -19.406 -24.844 -0.334 1 97.88 203 LYS B C 1
ATOM 4640 O O . LYS B 1 203 ? -19.906 -25.125 0.756 1 97.88 203 LYS B O 1
ATOM 4645 N N . ARG B 1 204 ? -19.562 -23.656 -0.933 1 96.69 204 ARG B N 1
ATOM 4646 C CA . ARG B 1 204 ? -20.516 -22.672 -0.436 1 96.69 204 ARG B CA 1
ATOM 4647 C C . ARG B 1 204 ? -21.953 -23.172 -0.613 1 96.69 204 ARG B C 1
ATOM 4649 O O . ARG B 1 204 ? -22.25 -23.906 -1.562 1 96.69 204 ARG B O 1
ATOM 4656 N N . LYS B 1 205 ? -22.719 -22.703 0.278 1 94.94 205 LYS B N 1
ATOM 4657 C CA . LYS B 1 205 ? -24.156 -22.969 0.105 1 94.94 205 LYS B CA 1
ATOM 4658 C C . LYS B 1 205 ? -24.672 -22.344 -1.187 1 94.94 205 LYS B C 1
ATOM 4660 O O . LYS B 1 205 ? -24.469 -21.156 -1.438 1 94.94 205 LYS B O 1
ATOM 4665 N N . GLY B 1 206 ? -25.281 -23.25 -1.978 1 94.62 206 GLY B N 1
ATOM 4666 C CA . GLY B 1 206 ? -25.844 -22.75 -3.217 1 94.62 206 GLY B CA 1
ATOM 4667 C C . GLY B 1 206 ? -24.969 -22.984 -4.422 1 94.62 206 GLY B C 1
ATOM 4668 O O . GLY B 1 206 ? -25.375 -22.75 -5.562 1 94.62 206 GLY B O 1
ATOM 4669 N N . PHE B 1 207 ? -23.797 -23.484 -4.234 1 95.44 207 PHE B N 1
ATOM 4670 C CA . PHE B 1 207 ? -22.891 -23.766 -5.336 1 95.44 207 PHE B CA 1
ATOM 4671 C C . PHE B 1 207 ? -23.531 -24.703 -6.344 1 95.44 207 PHE B C 1
ATOM 4673 O O . PHE B 1 207 ? -24 -25.781 -5.98 1 95.44 207 PHE B O 1
ATOM 4680 N N . GLY B 1 208 ? -23.562 -24.219 -7.555 1 92.12 208 GLY B N 1
ATOM 4681 C CA . GLY B 1 208 ? -24.109 -25.031 -8.641 1 92.12 208 GLY B CA 1
ATOM 4682 C C . GLY B 1 208 ? -25.609 -24.906 -8.773 1 92.12 208 GLY B C 1
ATOM 4683 O O . GLY B 1 208 ? -26.188 -25.328 -9.789 1 92.12 208 GLY B O 1
ATOM 4684 N N . THR B 1 209 ? -26.266 -24.312 -7.746 1 91.81 209 THR B N 1
ATOM 4685 C CA . THR B 1 209 ? -27.719 -24.266 -7.789 1 91.81 209 THR B CA 1
ATOM 4686 C C . THR B 1 209 ? -28.203 -22.812 -7.852 1 91.81 209 THR B C 1
ATOM 4688 O O . THR B 1 209 ? -29.281 -22.547 -8.375 1 91.81 209 THR B O 1
ATOM 4691 N N . GLN B 1 210 ? -27.453 -21.922 -7.277 1 91.56 210 GLN B N 1
ATOM 4692 C CA . GLN B 1 210 ? -27.766 -20.5 -7.32 1 91.56 210 GLN B CA 1
ATOM 4693 C C . GLN B 1 210 ? -26.641 -19.703 -7.941 1 91.56 210 GLN B C 1
ATOM 4695 O O . GLN B 1 210 ? -25.469 -20.031 -7.758 1 91.56 210 GLN B O 1
ATOM 4700 N N . PRO B 1 211 ? -27.047 -18.688 -8.625 1 89.25 211 PRO B N 1
ATOM 4701 C CA . PRO B 1 211 ? -26 -17.844 -9.195 1 89.25 211 PRO B CA 1
ATOM 4702 C C . PRO B 1 211 ? -25.328 -16.953 -8.156 1 89.25 211 PRO B C 1
ATOM 4704 O O . PRO B 1 211 ? -26 -16.359 -7.316 1 89.25 211 PRO B O 1
ATOM 4707 N N 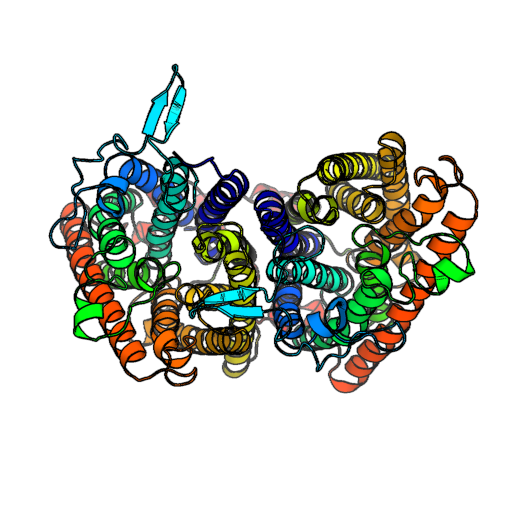. PHE B 1 212 ? -24.078 -16.953 -8.133 1 92.44 212 PHE B N 1
ATOM 4708 C CA . PHE B 1 212 ? -23.297 -16 -7.355 1 92.44 212 PHE B CA 1
ATOM 4709 C C . PHE B 1 212 ? -22.844 -14.836 -8.227 1 92.44 212 PHE B C 1
ATOM 4711 O O . PHE B 1 212 ? -21.766 -14.875 -8.828 1 92.44 212 PHE B O 1
ATOM 4718 N N . ARG B 1 213 ? -23.609 -13.758 -8.25 1 92.56 213 ARG B N 1
ATOM 4719 C CA . ARG B 1 213 ? -23.359 -12.664 -9.18 1 92.56 213 ARG B CA 1
ATOM 4720 C C . ARG B 1 213 ? -22.375 -11.664 -8.594 1 92.56 213 ARG B C 1
ATOM 4722 O O . ARG B 1 213 ? -22.469 -11.312 -7.41 1 92.56 213 ARG B O 1
ATOM 4729 N N . PRO B 1 214 ? -21.391 -11.203 -9.422 1 96.88 214 PRO B N 1
ATOM 4730 C CA . PRO B 1 214 ? -20.531 -10.102 -8.977 1 96.88 214 PRO B CA 1
ATOM 4731 C C . PRO B 1 214 ? -21.312 -8.836 -8.648 1 96.88 214 PRO B C 1
ATOM 4733 O O . PRO B 1 214 ? -22.172 -8.414 -9.43 1 96.88 214 PRO B O 1
ATOM 4736 N N . HIS B 1 215 ? -21.094 -8.211 -7.52 1 96.75 215 HIS B N 1
ATOM 4737 C CA . HIS B 1 215 ? -21.922 -7.078 -7.113 1 96.75 215 HIS B CA 1
ATOM 4738 C C . HIS B 1 215 ? -21.422 -5.781 -7.746 1 96.75 215 HIS B C 1
ATOM 4740 O O . HIS B 1 215 ? -22.156 -4.801 -7.832 1 96.75 215 HIS B O 1
ATOM 4746 N N . ASN B 1 216 ? -20.172 -5.75 -8.219 1 97.88 216 ASN B N 1
ATOM 4747 C CA . ASN B 1 216 ? -19.562 -4.523 -8.719 1 97.88 216 ASN B CA 1
ATOM 4748 C C . ASN B 1 216 ? -18.5 -4.812 -9.781 1 97.88 216 ASN B C 1
ATOM 4750 O O . ASN B 1 216 ? -17.297 -4.797 -9.492 1 97.88 216 ASN B O 1
ATOM 4754 N N . VAL B 1 217 ? -18.875 -4.945 -11.008 1 97.62 217 VAL B N 1
ATOM 4755 C CA . VAL B 1 217 ? -18 -5.344 -12.109 1 97.62 217 VAL B CA 1
ATOM 4756 C C . VAL B 1 217 ? -17 -4.234 -12.398 1 97.62 217 VAL B C 1
ATOM 4758 O O . VAL B 1 217 ? -15.852 -4.504 -12.766 1 97.62 217 VAL B O 1
ATOM 4761 N N . PRO B 1 218 ? -17.406 -2.967 -12.25 1 97.5 218 PRO B N 1
ATOM 4762 C CA . PRO B 1 218 ? -16.406 -1.91 -12.383 1 97.5 218 PRO B CA 1
ATOM 4763 C C . PRO B 1 218 ? -15.219 -2.094 -11.43 1 97.5 218 PRO B C 1
ATOM 4765 O O . PRO B 1 218 ? -14.078 -1.808 -11.797 1 97.5 218 PRO B O 1
ATOM 4768 N N . PHE B 1 219 ? -15.43 -2.617 -10.195 1 98.31 219 PHE B N 1
ATOM 4769 C CA . PHE B 1 219 ? -14.344 -2.934 -9.281 1 98.31 219 PHE B CA 1
ATOM 4770 C C . PHE B 1 219 ? -13.453 -4.035 -9.852 1 98.31 219 PHE B C 1
ATOM 4772 O O . PHE B 1 219 ? -12.234 -3.988 -9.703 1 98.31 219 PHE B O 1
ATOM 4779 N N . VAL B 1 220 ? -14.062 -5.039 -10.484 1 98.56 220 VAL B N 1
ATOM 4780 C CA . VAL B 1 220 ? -13.312 -6.125 -11.102 1 98.56 220 VAL B CA 1
ATOM 4781 C C . VAL B 1 220 ? -12.359 -5.566 -12.148 1 98.56 220 VAL B C 1
ATOM 4783 O O . VAL B 1 220 ? -11.172 -5.898 -12.156 1 98.56 220 VAL B O 1
ATOM 4786 N N . MET B 1 221 ? -12.859 -4.664 -12.969 1 98.19 221 MET B N 1
ATOM 4787 C CA . MET B 1 221 ? -12.047 -4.062 -14.023 1 98.19 221 MET B CA 1
ATOM 4788 C C . MET B 1 221 ? -10.953 -3.18 -13.43 1 98.19 221 MET B C 1
ATOM 4790 O O . MET B 1 221 ? -9.82 -3.174 -13.922 1 98.19 221 MET B O 1
ATOM 4794 N N . LEU B 1 222 ? -11.312 -2.436 -12.375 1 98.06 222 LEU B N 1
ATOM 4795 C CA . LEU B 1 222 ? -10.305 -1.647 -11.68 1 98.06 222 LEU B CA 1
ATOM 4796 C C . LEU B 1 222 ? -9.156 -2.531 -11.203 1 98.06 222 LEU B C 1
ATOM 4798 O O . LEU B 1 222 ? -7.984 -2.221 -11.438 1 98.06 222 LEU B O 1
ATOM 4802 N N . GLY B 1 223 ? -9.547 -3.6 -10.539 1 98.69 223 GLY B N 1
ATOM 4803 C CA . GLY B 1 223 ? -8.547 -4.527 -10.055 1 98.69 223 GLY B CA 1
ATOM 4804 C C . GLY B 1 223 ? -7.676 -5.102 -11.156 1 98.69 223 GLY B C 1
ATOM 4805 O O . GLY B 1 223 ? -6.449 -5.164 -11.016 1 98.69 223 GLY B O 1
ATOM 4806 N N . ALA B 1 224 ? -8.25 -5.457 -12.234 1 98.62 224 ALA B N 1
ATOM 4807 C CA . ALA B 1 224 ? -7.516 -6.031 -13.359 1 98.62 224 ALA B CA 1
ATOM 4808 C C . ALA B 1 224 ? -6.539 -5.02 -13.953 1 98.62 224 ALA B C 1
ATOM 4810 O O . ALA B 1 224 ? -5.402 -5.363 -14.281 1 98.62 224 ALA B O 1
ATOM 4811 N N . PHE B 1 225 ? -6.965 -3.764 -14.094 1 98.5 225 PHE B N 1
ATOM 4812 C CA . PHE B 1 225 ? -6.102 -2.713 -14.617 1 98.5 225 PHE B CA 1
ATOM 4813 C C . PHE B 1 225 ? -4.941 -2.439 -13.672 1 98.5 225 PHE B C 1
ATOM 4815 O O . PHE B 1 225 ? -3.809 -2.232 -14.109 1 98.5 225 PHE B O 1
ATOM 4822 N N . LEU B 1 226 ? -5.184 -2.453 -12.383 1 98.56 226 LEU B N 1
ATOM 4823 C CA . LEU B 1 226 ? -4.117 -2.246 -11.414 1 98.56 226 LEU B CA 1
ATOM 4824 C C . LEU B 1 226 ? -3.145 -3.422 -11.414 1 98.56 226 LEU B C 1
ATOM 4826 O O . LEU B 1 226 ? -1.942 -3.238 -11.219 1 98.56 226 LEU B O 1
ATOM 4830 N N . LEU B 1 227 ? -3.664 -4.594 -11.617 1 98.75 227 LEU B N 1
ATOM 4831 C CA . LEU B 1 227 ? -2.805 -5.766 -11.742 1 98.75 227 LEU B CA 1
ATOM 4832 C C . LEU B 1 227 ? -1.891 -5.645 -12.961 1 98.75 227 LEU B C 1
ATOM 4834 O O . LEU B 1 227 ? -0.683 -5.871 -12.859 1 98.75 227 LEU B O 1
ATOM 4838 N N . TRP B 1 228 ? -2.449 -5.266 -14.109 1 98.62 228 TRP B N 1
ATOM 4839 C CA . TRP B 1 228 ? -1.634 -5.086 -15.305 1 98.62 228 TRP B CA 1
ATOM 4840 C C . TRP B 1 228 ? -0.554 -4.035 -15.078 1 98.62 228 TRP B C 1
ATOM 4842 O O . TRP B 1 228 ? 0.615 -4.254 -15.406 1 98.62 228 TRP B O 1
ATOM 4852 N N . PHE B 1 229 ? -0.916 -2.963 -14.414 1 98.62 229 PHE B N 1
ATOM 4853 C CA . PHE B 1 229 ? 0.02 -1.891 -14.094 1 98.62 229 PHE B CA 1
ATOM 4854 C C . PHE B 1 229 ? 1.125 -2.391 -13.172 1 98.62 229 PHE B C 1
ATOM 4856 O O . PHE B 1 229 ? 2.309 -2.174 -13.438 1 98.62 229 PHE B O 1
ATOM 4863 N N . GLY B 1 230 ? 0.737 -3.066 -12.102 1 98.75 230 GLY B N 1
ATOM 4864 C CA . GLY B 1 230 ? 1.71 -3.578 -11.148 1 98.75 230 GLY B CA 1
ATOM 4865 C C . GLY B 1 230 ? 2.613 -4.648 -11.734 1 98.75 230 GLY B C 1
ATOM 4866 O O . GLY B 1 230 ? 3.77 -4.781 -11.336 1 98.75 230 GLY B O 1
ATOM 4867 N N . TRP B 1 231 ? 2.158 -5.352 -12.758 1 98.69 231 TRP B N 1
ATOM 4868 C CA . TRP B 1 231 ? 2.881 -6.477 -13.344 1 98.69 231 TRP B CA 1
ATOM 4869 C C . TRP B 1 231 ? 4.113 -5.996 -14.102 1 98.69 231 TRP B C 1
ATOM 4871 O O . TRP B 1 231 ? 5.02 -6.781 -14.391 1 98.69 231 TRP B O 1
ATOM 4881 N N . PHE B 1 232 ? 4.164 -4.711 -14.43 1 98.62 232 PHE B N 1
ATOM 4882 C CA . PHE B 1 232 ? 5.363 -4.172 -15.055 1 98.62 232 PHE B CA 1
ATOM 4883 C C . PHE B 1 232 ? 6.555 -4.246 -14.109 1 98.62 232 PHE B C 1
ATOM 4885 O O . PHE B 1 232 ? 7.68 -4.508 -14.539 1 98.62 232 PHE B O 1
ATOM 4892 N N . GLY B 1 233 ? 6.262 -3.947 -12.805 1 98.69 233 GLY B N 1
ATOM 4893 C CA . GLY B 1 233 ? 7.312 -4.164 -11.82 1 98.69 233 GLY B CA 1
ATOM 4894 C C . GLY B 1 233 ? 7.594 -5.629 -11.562 1 98.69 233 GLY B C 1
ATOM 4895 O O . GLY B 1 233 ? 8.742 -6.016 -11.32 1 98.69 233 GLY B O 1
ATOM 4896 N N . PHE B 1 234 ? 6.598 -6.426 -11.648 1 98.69 234 PHE B N 1
ATOM 4897 C CA . PHE B 1 234 ? 6.668 -7.852 -11.359 1 98.69 234 PHE B CA 1
ATOM 4898 C C . PHE B 1 234 ? 7.578 -8.562 -12.352 1 98.69 234 PHE B C 1
ATOM 4900 O O . PHE B 1 234 ? 8.594 -9.141 -11.961 1 98.69 234 PHE B O 1
ATOM 4907 N N . ASN B 1 235 ? 7.254 -8.445 -13.664 1 98.88 235 ASN B N 1
ATOM 4908 C CA . ASN B 1 235 ? 8.039 -9.125 -14.688 1 98.88 235 ASN B CA 1
ATOM 4909 C C . ASN B 1 235 ? 9.289 -8.336 -15.062 1 98.88 235 ASN B C 1
ATOM 4911 O O . ASN B 1 235 ? 10.406 -8.859 -14.984 1 98.88 235 ASN B O 1
ATOM 4915 N N . ALA B 1 236 ? 9.195 -7.07 -15.398 1 98.81 236 ALA B N 1
ATOM 4916 C CA . ALA B 1 236 ? 10.359 -6.285 -15.805 1 98.81 236 ALA B CA 1
ATOM 4917 C C . ALA B 1 236 ? 11.328 -6.098 -14.641 1 98.81 236 ALA B C 1
ATOM 4919 O O . ALA B 1 236 ? 12.547 -6.051 -14.844 1 98.81 236 ALA B O 1
ATOM 4920 N N . GLY B 1 237 ? 10.789 -6.035 -13.445 1 98.81 237 GLY B N 1
ATOM 4921 C CA . GLY B 1 237 ? 11.648 -5.949 -12.273 1 98.81 237 GLY B CA 1
ATOM 4922 C C . GLY B 1 237 ? 12.445 -7.215 -12.023 1 98.81 237 GLY B C 1
ATOM 4923 O O . GLY B 1 237 ? 13.523 -7.172 -11.43 1 98.81 237 GLY B O 1
ATOM 4924 N N . SER B 1 238 ? 11.992 -8.312 -12.539 1 98.75 238 SER B N 1
ATOM 4925 C CA . SER B 1 238 ? 12.648 -9.602 -12.312 1 98.75 238 SER B CA 1
ATOM 4926 C C . SER B 1 238 ? 13.867 -9.766 -13.211 1 98.75 238 SER B C 1
ATOM 4928 O O . SER B 1 238 ? 14.547 -10.789 -13.156 1 98.75 238 SER B O 1
ATOM 4930 N N . ALA B 1 239 ? 14.156 -8.711 -14.008 1 98.5 239 ALA B N 1
ATOM 4931 C CA . ALA B 1 239 ? 15.461 -8.609 -14.656 1 98.5 239 ALA B CA 1
ATOM 4932 C C . ALA B 1 239 ? 16.531 -8.164 -13.664 1 98.5 239 ALA B C 1
ATOM 4934 O O . ALA B 1 239 ? 17.734 -8.25 -13.945 1 98.5 239 ALA B O 1
ATOM 4935 N N . PHE B 1 240 ? 16.141 -7.602 -12.492 1 98.12 240 PHE B N 1
ATOM 4936 C CA . PHE B 1 240 ? 16.969 -7.176 -11.383 1 98.12 240 PHE B CA 1
ATOM 4937 C C . PHE B 1 240 ? 17.953 -6.094 -11.82 1 98.12 240 PHE B C 1
ATOM 4939 O O . PHE B 1 240 ? 19.078 -6.023 -11.32 1 98.12 240 PHE B O 1
ATOM 4946 N N . ALA B 1 241 ? 17.609 -5.344 -12.867 1 98.12 241 ALA B N 1
ATOM 4947 C CA . ALA B 1 241 ? 18.422 -4.238 -13.375 1 98.12 241 ALA B CA 1
ATOM 4948 C C . ALA B 1 241 ? 17.609 -3.365 -14.328 1 98.12 241 ALA B C 1
ATOM 4950 O O . ALA B 1 241 ? 16.625 -3.822 -14.914 1 98.12 241 ALA B O 1
ATOM 4951 N N . ALA B 1 242 ? 18 -2.129 -14.422 1 98.44 242 ALA B N 1
ATOM 4952 C CA . ALA B 1 242 ? 17.469 -1.233 -15.445 1 98.44 242 ALA B CA 1
ATOM 4953 C C . ALA B 1 242 ? 18.188 -1.429 -16.781 1 98.44 242 ALA B C 1
ATOM 4955 O O . ALA B 1 242 ? 19.047 -0.616 -17.156 1 98.44 242 ALA B O 1
ATOM 4956 N N . ASN B 1 243 ? 17.875 -2.469 -17.531 1 98.31 243 ASN B N 1
ATOM 4957 C CA . ASN B 1 243 ? 18.609 -2.844 -18.734 1 98.31 243 ASN B CA 1
ATOM 4958 C C . ASN B 1 243 ? 17.672 -3.279 -19.859 1 98.31 243 ASN B C 1
ATOM 4960 O O . ASN B 1 243 ? 16.453 -3.068 -19.781 1 98.31 243 ASN B O 1
ATOM 4964 N N . GLY B 1 244 ? 18.234 -3.736 -20.891 1 98.38 244 GLY B N 1
ATOM 4965 C CA . GLY B 1 244 ? 17.469 -4.133 -22.062 1 98.38 244 GLY B CA 1
ATOM 4966 C C . GLY B 1 244 ? 16.516 -5.285 -21.781 1 98.38 244 GLY B C 1
ATOM 4967 O O . GLY B 1 244 ? 15.414 -5.332 -22.344 1 98.38 244 GLY B O 1
ATOM 4968 N N . THR B 1 245 ? 16.875 -6.234 -20.922 1 98.62 245 THR B N 1
ATOM 4969 C CA . THR B 1 245 ? 16.016 -7.355 -20.578 1 98.62 245 THR B CA 1
ATOM 4970 C C . THR B 1 245 ? 14.766 -6.867 -19.844 1 98.62 245 THR B C 1
ATOM 4972 O O . THR B 1 245 ? 13.664 -7.352 -20.094 1 98.62 245 THR B O 1
ATOM 4975 N N . ALA B 1 246 ? 14.945 -5.902 -18.969 1 98.75 246 ALA B N 1
ATOM 4976 C CA . ALA B 1 246 ? 13.797 -5.293 -18.297 1 98.75 246 ALA B CA 1
ATOM 4977 C C . ALA B 1 246 ? 12.844 -4.656 -19.312 1 98.75 246 ALA B C 1
ATOM 4979 O O . ALA B 1 246 ? 11.633 -4.828 -19.219 1 98.75 246 ALA B O 1
ATOM 4980 N N . GLY B 1 247 ? 13.43 -3.941 -20.297 1 98.69 247 GLY B N 1
ATOM 4981 C CA . GLY B 1 247 ? 12.617 -3.342 -21.344 1 98.69 247 GLY B CA 1
ATOM 4982 C C . GLY B 1 247 ? 11.82 -4.359 -22.141 1 98.69 247 GLY B C 1
ATOM 4983 O O . GLY B 1 247 ? 10.633 -4.164 -22.406 1 98.69 247 GLY B O 1
ATOM 4984 N N . TYR B 1 248 ? 12.43 -5.414 -22.438 1 98.75 248 TYR B N 1
ATOM 4985 C CA . TYR B 1 248 ? 11.742 -6.438 -23.219 1 98.75 248 TYR B CA 1
ATOM 4986 C C . TYR B 1 248 ? 10.68 -7.137 -22.391 1 98.75 248 TYR B C 1
ATOM 4988 O O . TYR B 1 248 ? 9.586 -7.426 -22.891 1 98.75 248 TYR B O 1
ATOM 4996 N N . ALA B 1 249 ? 11.008 -7.473 -21.188 1 98.88 249 ALA B N 1
ATOM 4997 C CA . ALA B 1 249 ? 10.031 -8.117 -20.312 1 98.88 249 ALA B CA 1
ATOM 4998 C C . ALA B 1 249 ? 8.773 -7.262 -20.172 1 98.88 249 ALA B C 1
ATOM 5000 O O . ALA B 1 249 ? 7.664 -7.789 -20.094 1 98.88 249 ALA B O 1
ATOM 5001 N N . TRP B 1 250 ? 8.945 -5.914 -20.125 1 98.81 250 TRP B N 1
ATOM 5002 C CA . TRP B 1 250 ? 7.797 -5.008 -20.125 1 98.81 250 TRP B CA 1
ATOM 5003 C C . TRP B 1 250 ? 6.941 -5.215 -21.375 1 98.81 250 TRP B C 1
ATOM 5005 O O . TRP B 1 250 ? 5.719 -5.332 -21.281 1 98.81 250 TRP B O 1
ATOM 5015 N N . VAL B 1 251 ? 7.574 -5.375 -22.516 1 98.75 251 VAL B N 1
ATOM 5016 C CA . VAL B 1 251 ? 6.902 -5.48 -23.812 1 98.75 251 VAL B CA 1
ATOM 5017 C C . VAL B 1 251 ? 6.234 -6.848 -23.938 1 98.75 251 VAL B C 1
ATOM 5019 O O . VAL B 1 251 ? 5.062 -6.941 -24.312 1 98.75 251 VAL B O 1
ATOM 5022 N N . SER B 1 252 ? 6.941 -7.902 -23.641 1 98.88 252 SER B N 1
ATOM 5023 C CA . SER B 1 252 ? 6.387 -9.242 -23.766 1 98.88 252 SER B CA 1
ATOM 5024 C C . SER B 1 252 ? 5.215 -9.453 -22.812 1 98.88 252 SER B C 1
ATOM 5026 O O . SER B 1 252 ? 4.246 -10.133 -23.141 1 98.88 252 SER B O 1
ATOM 5028 N N . THR B 1 253 ? 5.312 -8.875 -21.594 1 98.81 253 THR B N 1
ATOM 5029 C CA . THR B 1 253 ? 4.215 -8.922 -20.641 1 98.81 253 THR B CA 1
ATOM 5030 C C . THR B 1 253 ? 2.945 -8.328 -21.234 1 98.81 253 THR B C 1
ATOM 5032 O O . THR B 1 253 ? 1.873 -8.93 -21.172 1 98.81 253 THR B O 1
ATOM 5035 N N . SER B 1 254 ? 3.074 -7.223 -21.906 1 98.75 254 SER B N 1
ATOM 5036 C CA . SER B 1 254 ? 1.923 -6.523 -22.469 1 98.75 254 SER B CA 1
ATOM 5037 C C . SER B 1 254 ? 1.397 -7.238 -23.719 1 98.75 254 SER B C 1
ATOM 5039 O O . SER B 1 254 ? 0.185 -7.312 -23.922 1 98.75 254 SER B O 1
ATOM 5041 N N . ALA B 1 255 ? 2.307 -7.754 -24.5 1 98.81 255 ALA B N 1
ATOM 5042 C CA . ALA B 1 255 ? 1.904 -8.469 -25.703 1 98.81 255 ALA B CA 1
ATOM 5043 C C . ALA B 1 255 ? 1.108 -9.727 -25.359 1 98.81 255 ALA B C 1
ATOM 5045 O O . ALA B 1 255 ? 0.069 -9.992 -25.969 1 98.81 255 ALA B O 1
ATOM 5046 N N . ALA B 1 256 ? 1.604 -10.469 -24.422 1 98.94 256 ALA B N 1
ATOM 5047 C CA . ALA B 1 256 ? 0.916 -11.695 -24.016 1 98.94 256 ALA B CA 1
ATOM 5048 C C . ALA B 1 256 ? -0.437 -11.375 -23.375 1 98.94 256 ALA B C 1
ATOM 5050 O O . ALA B 1 256 ? -1.423 -12.07 -23.625 1 98.94 256 ALA B O 1
ATOM 5051 N N . THR B 1 257 ? -0.495 -10.359 -22.531 1 98.94 257 THR B N 1
ATOM 5052 C CA . THR B 1 257 ? -1.727 -9.961 -21.859 1 98.94 257 THR B CA 1
ATOM 5053 C C . THR B 1 257 ? -2.789 -9.555 -22.875 1 98.94 257 THR B C 1
ATOM 5055 O O . THR B 1 257 ? -3.947 -9.961 -22.766 1 98.94 257 THR B O 1
ATOM 5058 N N . ALA B 1 258 ? -2.379 -8.758 -23.859 1 98.88 258 ALA B N 1
ATOM 5059 C CA . ALA B 1 258 ? -3.287 -8.312 -24.906 1 98.88 258 ALA B CA 1
ATOM 5060 C C . ALA B 1 258 ? -3.85 -9.508 -25.688 1 98.88 258 ALA B C 1
ATOM 5062 O O . ALA B 1 258 ? -5.055 -9.578 -25.922 1 98.88 258 ALA B O 1
ATOM 5063 N N . ALA B 1 259 ? -3 -10.391 -25.984 1 98.94 259 ALA B N 1
ATOM 5064 C CA . ALA B 1 259 ? -3.412 -11.57 -26.75 1 98.94 259 ALA B CA 1
ATOM 5065 C C . ALA B 1 259 ? -4.379 -12.43 -25.953 1 98.94 259 ALA B C 1
ATOM 5067 O O . ALA B 1 259 ? -5.359 -12.945 -26.484 1 98.94 259 ALA B O 1
ATOM 5068 N N . ALA B 1 260 ? -4.09 -12.594 -24.703 1 98.94 260 ALA B N 1
ATOM 5069 C CA . ALA B 1 260 ? -4.934 -13.43 -23.859 1 98.94 260 ALA B CA 1
ATOM 5070 C C . ALA B 1 260 ? -6.309 -12.805 -23.656 1 98.94 260 ALA B C 1
ATOM 5072 O O . ALA B 1 260 ? -7.324 -13.5 -23.672 1 98.94 260 ALA B O 1
ATOM 5073 N N . MET B 1 261 ? -6.344 -11.477 -23.391 1 98.88 261 MET B N 1
ATOM 5074 C CA . MET B 1 261 ? -7.621 -10.789 -23.219 1 98.88 261 MET B CA 1
ATOM 5075 C C . MET B 1 261 ? -8.492 -10.961 -24.469 1 98.88 261 MET B C 1
ATOM 5077 O O . MET B 1 261 ? -9.68 -11.266 -24.359 1 98.88 261 MET B O 1
ATOM 5081 N N . LEU B 1 262 ? -7.906 -10.859 -25.656 1 98.81 262 LEU B N 1
ATOM 5082 C CA . LEU B 1 262 ? -8.641 -10.969 -26.906 1 98.81 262 LEU B CA 1
ATOM 5083 C C . LEU B 1 262 ? -9.078 -12.414 -27.156 1 98.81 262 LEU B C 1
ATOM 5085 O O . LEU B 1 262 ? -10.234 -12.656 -27.516 1 98.81 262 LEU B O 1
ATOM 5089 N N . SER B 1 263 ? -8.211 -13.352 -26.984 1 98.88 263 SER B N 1
ATOM 5090 C CA . SER B 1 263 ? -8.562 -14.742 -27.25 1 98.88 263 SER B CA 1
ATOM 5091 C C . SER B 1 263 ? -9.609 -15.25 -26.266 1 98.88 263 SER B C 1
ATOM 5093 O O . SER B 1 263 ? -10.469 -16.047 -26.625 1 98.88 263 SER B O 1
ATOM 5095 N N . TRP B 1 264 ? -9.484 -14.852 -25 1 98.81 264 TRP B N 1
ATOM 5096 C CA . TRP B 1 264 ? -10.555 -15.141 -24.047 1 98.81 264 TRP B CA 1
ATOM 5097 C C . TRP B 1 264 ? -11.883 -14.594 -24.547 1 98.81 264 TRP B C 1
ATOM 5099 O O . TRP B 1 264 ? -12.898 -15.297 -24.547 1 98.81 264 TRP B O 1
ATOM 5109 N N . GLY B 1 265 ? -11.891 -13.344 -24.938 1 98.44 265 GLY B N 1
ATOM 5110 C CA . GLY B 1 265 ? -13.102 -12.711 -25.453 1 98.44 265 GLY B CA 1
ATOM 5111 C C . GLY B 1 265 ? -13.703 -13.453 -26.641 1 98.44 265 GLY B C 1
ATOM 5112 O O . GLY B 1 265 ? -14.922 -13.641 -26.703 1 98.44 265 GLY B O 1
ATOM 5113 N N . PHE B 1 266 ? -12.883 -13.875 -27.547 1 98.5 266 PHE B N 1
ATOM 5114 C CA . PHE B 1 266 ? -13.359 -14.625 -28.703 1 98.5 266 PHE B CA 1
ATOM 5115 C C . PHE B 1 266 ? -13.953 -15.953 -28.266 1 98.5 266 PHE B C 1
ATOM 5117 O O . PHE B 1 266 ? -14.984 -16.391 -28.812 1 98.5 266 PHE B O 1
ATOM 5124 N N . THR B 1 267 ? -13.305 -16.531 -27.359 1 98.38 267 THR B N 1
ATOM 5125 C CA . THR B 1 267 ? -13.797 -17.812 -26.859 1 98.38 267 THR B CA 1
ATOM 5126 C C . THR B 1 267 ? -15.172 -17.641 -26.219 1 98.38 267 THR B C 1
ATOM 5128 O O . THR B 1 267 ? -16.078 -18.438 -26.453 1 98.38 267 THR B O 1
ATOM 5131 N N . GLU B 1 268 ? -15.336 -16.641 -25.438 1 97.12 268 GLU B N 1
ATOM 5132 C CA . GLU B 1 268 ? -16.609 -16.359 -24.797 1 97.12 268 GLU B CA 1
ATOM 5133 C C . GLU B 1 268 ? -17.672 -15.984 -25.828 1 97.12 268 GLU B C 1
ATOM 5135 O O . GLU B 1 268 ? -18.844 -16.375 -25.703 1 97.12 268 GLU B O 1
ATOM 5140 N N . LYS B 1 269 ? -17.234 -15.219 -26.797 1 97.5 269 LYS B N 1
ATOM 5141 C CA . LYS B 1 269 ? -18.156 -14.828 -27.859 1 97.5 269 LYS B CA 1
ATOM 5142 C C . LYS B 1 269 ? -18.719 -16.047 -28.578 1 97.5 269 LYS B C 1
ATOM 5144 O O . LYS B 1 269 ? -19.906 -16.094 -28.891 1 97.5 269 LYS B O 1
ATOM 5149 N N . ILE B 1 270 ? -17.953 -16.953 -28.781 1 97.56 270 ILE B N 1
ATOM 5150 C CA . ILE B 1 270 ? -18.359 -18.172 -29.469 1 97.56 270 ILE B CA 1
ATOM 5151 C C . ILE B 1 270 ? -19.281 -18.984 -28.578 1 97.56 270 ILE B C 1
ATOM 5153 O O . ILE B 1 270 ? -20.297 -19.531 -29.031 1 97.56 270 ILE B O 1
ATOM 5157 N N . ARG B 1 271 ? -19.047 -19 -27.328 1 95.38 271 ARG B N 1
ATOM 5158 C CA . ARG B 1 271 ? -19.781 -19.844 -26.406 1 95.38 271 ARG B CA 1
ATOM 5159 C C . ARG B 1 271 ? -21.078 -19.172 -25.969 1 95.38 271 ARG B C 1
ATOM 5161 O O . ARG B 1 271 ? -22.109 -19.828 -25.844 1 95.38 271 ARG B O 1
ATOM 5168 N N . SER B 1 272 ? -21.062 -17.891 -25.703 1 93.06 272 SER B N 1
ATOM 5169 C CA . SER B 1 272 ? -22.219 -17.234 -25.078 1 93.06 272 SER B CA 1
ATOM 5170 C C . SER B 1 272 ? -22.781 -16.125 -25.953 1 93.06 272 SER B C 1
ATOM 5172 O O . SER B 1 272 ? -23.859 -15.602 -25.672 1 93.06 272 SER B O 1
ATOM 5174 N N . GLY B 1 273 ? -22.016 -15.727 -26.938 1 96.94 273 GLY B N 1
ATOM 5175 C CA . GLY B 1 273 ? -22.516 -14.727 -27.875 1 96.94 273 GLY B CA 1
ATOM 5176 C C . GLY B 1 273 ? -22.094 -13.312 -27.5 1 96.94 273 GLY B C 1
ATOM 5177 O O . GLY B 1 273 ? -22.422 -12.359 -28.203 1 96.94 273 GLY B O 1
ATOM 5178 N N . HIS B 1 274 ? -21.297 -13.109 -26.406 1 97.62 274 HIS B N 1
ATOM 5179 C CA . HIS B 1 274 ? -20.953 -11.766 -25.969 1 97.62 274 HIS B CA 1
ATOM 5180 C C . HIS B 1 274 ? -19.5 -11.672 -25.531 1 97.62 274 HIS B C 1
ATOM 5182 O O . HIS B 1 274 ? -18.922 -12.656 -25.078 1 97.62 274 HIS B O 1
ATOM 5188 N N . TYR B 1 275 ? -18.828 -10.5 -25.781 1 97.75 275 TYR B N 1
ATOM 5189 C CA . TYR B 1 275 ? -17.594 -10.102 -25.109 1 97.75 275 TYR B CA 1
ATOM 5190 C C . TYR B 1 275 ? -17.906 -9.484 -23.75 1 97.75 275 TYR B C 1
ATOM 5192 O O . TYR B 1 275 ? -18.531 -8.43 -23.656 1 97.75 275 TYR B O 1
ATOM 5200 N N . THR B 1 276 ? -17.562 -10.109 -22.75 1 97.31 276 THR B N 1
ATOM 5201 C CA . THR B 1 276 ? -17.953 -9.648 -21.422 1 97.31 276 THR B CA 1
ATOM 5202 C C . THR B 1 276 ? -16.812 -8.898 -20.734 1 97.31 276 THR B C 1
ATOM 5204 O O . THR B 1 276 ? -15.648 -9.148 -21.031 1 97.31 276 THR B O 1
ATOM 5207 N N . ALA B 1 277 ? -17.125 -7.992 -19.828 1 97.81 277 ALA B N 1
ATOM 5208 C CA . ALA B 1 277 ? -16.141 -7.297 -19.016 1 97.81 277 ALA B CA 1
ATOM 5209 C C . ALA B 1 277 ? -15.43 -8.258 -18.062 1 97.81 277 ALA B C 1
ATOM 5211 O O . ALA B 1 277 ? -14.219 -8.156 -17.844 1 97.81 277 ALA B O 1
ATOM 5212 N N . MET B 1 278 ? -16.172 -9.18 -17.562 1 96.88 278 MET B N 1
ATOM 5213 C CA . MET B 1 278 ? -15.602 -10.203 -16.688 1 96.88 278 MET B CA 1
ATOM 5214 C C . MET B 1 278 ? -14.555 -11.023 -17.438 1 96.88 278 MET B C 1
ATOM 5216 O O . MET B 1 278 ? -13.484 -11.32 -16.906 1 96.88 278 MET B O 1
ATOM 5220 N N . GLY B 1 279 ? -14.938 -11.383 -18.594 1 97.69 279 GLY B N 1
ATOM 5221 C CA . GLY B 1 279 ? -14.008 -12.125 -19.438 1 97.69 279 GLY B CA 1
ATOM 5222 C C . GLY B 1 279 ? -12.758 -11.344 -19.781 1 97.69 279 GLY B C 1
ATOM 5223 O O . GLY B 1 279 ? -11.648 -11.891 -19.766 1 97.69 279 GLY B O 1
ATOM 5224 N N . ALA B 1 280 ? -12.914 -10.086 -20.141 1 98.38 280 ALA B N 1
ATOM 5225 C CA . ALA B 1 280 ? -11.766 -9.234 -20.438 1 98.38 280 ALA B CA 1
ATOM 5226 C C . ALA B 1 280 ? -10.82 -9.164 -19.234 1 98.38 280 ALA B C 1
ATOM 5228 O O . ALA B 1 280 ? -9.602 -9.297 -19.391 1 98.38 280 ALA B O 1
ATOM 5229 N N . ALA B 1 281 ? -11.391 -8.961 -18.062 1 98.69 281 ALA B N 1
ATOM 5230 C CA . ALA B 1 281 ? -10.586 -8.875 -16.844 1 98.69 281 ALA B CA 1
ATOM 5231 C C . ALA B 1 281 ? -9.836 -10.188 -16.578 1 98.69 281 ALA B C 1
ATOM 5233 O O . ALA B 1 281 ? -8.633 -10.18 -16.328 1 98.69 281 ALA B O 1
ATOM 5234 N N . SER B 1 282 ? -10.492 -11.297 -16.703 1 98.62 282 SER B N 1
ATOM 5235 C CA . SER B 1 282 ? -9.883 -12.602 -16.484 1 98.62 282 SER B CA 1
ATOM 5236 C C . SER B 1 282 ? -8.844 -12.922 -17.562 1 98.62 282 SER B C 1
ATOM 5238 O O . SER B 1 282 ? -7.809 -13.523 -17.266 1 98.62 282 SER B O 1
ATOM 5240 N N . GLY B 1 283 ? -9.172 -12.555 -18.766 1 98.81 283 GLY B N 1
ATOM 5241 C CA . GLY B 1 283 ? -8.219 -12.75 -19.859 1 98.81 283 GLY B CA 1
ATOM 5242 C C . GLY B 1 283 ? -6.922 -11.992 -19.641 1 98.81 283 GLY B C 1
ATOM 5243 O O . GLY B 1 283 ? -5.84 -12.516 -19.906 1 98.81 283 GLY B O 1
ATOM 5244 N N . MET B 1 284 ? -7.02 -10.734 -19.188 1 98.88 284 MET B N 1
ATOM 5245 C CA . MET B 1 284 ? -5.828 -9.961 -18.859 1 98.88 284 MET B CA 1
ATOM 5246 C C . MET B 1 284 ? -4.965 -10.703 -17.844 1 98.88 284 MET B C 1
ATOM 5248 O O . MET B 1 284 ? -3.76 -10.867 -18.047 1 98.88 284 MET B O 1
ATOM 5252 N N . VAL B 1 285 ? -5.605 -11.188 -16.781 1 98.88 285 VAL B N 1
ATOM 5253 C CA . VAL B 1 285 ? -4.879 -11.852 -15.711 1 98.88 285 VAL B CA 1
ATOM 5254 C C . VAL B 1 285 ? -4.266 -13.148 -16.234 1 98.88 285 VAL B C 1
ATOM 5256 O O . VAL B 1 285 ? -3.121 -13.477 -15.906 1 98.88 285 VAL B O 1
ATOM 5259 N N . ALA B 1 286 ? -4.98 -13.82 -17.062 1 98.88 286 ALA B N 1
ATOM 5260 C CA . ALA B 1 286 ? -4.484 -15.07 -17.625 1 98.88 286 ALA B CA 1
ATOM 5261 C C . ALA B 1 286 ? -3.193 -14.844 -18.422 1 98.88 286 ALA B C 1
ATOM 5263 O O . ALA B 1 286 ? -2.242 -15.625 -18.297 1 98.88 286 ALA B O 1
ATOM 5264 N N . GLY B 1 287 ? -3.195 -13.867 -19.25 1 98.94 287 GLY B N 1
ATOM 5265 C CA . GLY B 1 287 ? -2.008 -13.555 -20.031 1 98.94 287 GLY B CA 1
ATOM 5266 C C . GLY B 1 287 ? -0.822 -13.148 -19.172 1 98.94 287 GLY B C 1
ATOM 5267 O O . GLY B 1 287 ? 0.308 -13.57 -19.438 1 98.94 287 GLY B O 1
ATOM 5268 N N . LEU B 1 288 ? -1.089 -12.289 -18.188 1 98.94 288 LEU B N 1
ATOM 5269 C CA . LEU B 1 288 ? -0.058 -11.875 -17.25 1 98.94 288 LEU B CA 1
ATOM 5270 C C . LEU B 1 288 ? 0.564 -13.078 -16.547 1 98.94 288 LEU B C 1
ATOM 5272 O O . LEU B 1 288 ? 1.788 -13.172 -16.438 1 98.94 288 LEU B O 1
ATOM 5276 N N . VAL B 1 289 ? -0.271 -14.016 -16.141 1 98.88 289 VAL B N 1
ATOM 5277 C CA . VAL B 1 289 ? 0.15 -15.219 -15.438 1 98.88 289 VAL B CA 1
ATOM 5278 C C . VAL B 1 289 ? 0.988 -16.094 -16.359 1 98.88 289 VAL B C 1
ATOM 5280 O O . VAL B 1 289 ? 2.074 -16.547 -15.984 1 98.88 289 VAL B O 1
ATOM 5283 N N . ALA B 1 290 ? 0.603 -16.25 -17.547 1 98.88 290 ALA B N 1
ATOM 5284 C CA . ALA B 1 290 ? 1.209 -17.219 -18.453 1 98.88 290 ALA B CA 1
ATOM 5285 C C . ALA B 1 290 ? 2.594 -16.75 -18.906 1 98.88 290 ALA B C 1
ATOM 5287 O O . ALA B 1 290 ? 3.5 -17.562 -19.078 1 98.88 290 ALA B O 1
ATOM 5288 N N . ILE B 1 291 ? 2.775 -15.484 -19.047 1 98.94 291 ILE B N 1
ATOM 5289 C CA . ILE B 1 291 ? 4.031 -14.984 -19.594 1 98.94 291 ILE B CA 1
ATOM 5290 C C . ILE B 1 291 ? 5.066 -14.859 -18.484 1 98.94 291 ILE B C 1
ATOM 5292 O O . ILE B 1 291 ? 6.266 -14.742 -18.75 1 98.94 291 ILE B O 1
ATOM 5296 N N . THR B 1 292 ? 4.668 -14.867 -17.266 1 98.88 292 THR B N 1
ATOM 5297 C CA . THR B 1 292 ? 5.461 -14.531 -16.094 1 98.88 292 THR B CA 1
ATOM 5298 C C . THR B 1 292 ? 6.707 -15.406 -16 1 98.88 292 THR B C 1
ATOM 5300 O O . THR B 1 292 ? 7.812 -14.906 -15.805 1 98.88 292 THR B O 1
ATOM 5303 N N . PRO B 1 293 ? 6.648 -16.719 -16.219 1 98.81 293 PRO B N 1
ATOM 5304 C CA . PRO B 1 293 ? 7.867 -17.516 -16.125 1 98.81 293 PRO B CA 1
ATOM 5305 C C . PRO B 1 293 ? 8.773 -17.359 -17.359 1 98.81 293 PRO B C 1
ATOM 5307 O O . PRO B 1 293 ? 9.93 -17.781 -17.328 1 98.81 293 PRO B O 1
ATOM 5310 N N . ALA B 1 294 ? 8.32 -16.688 -18.438 1 98.88 294 ALA B N 1
ATOM 5311 C CA . ALA B 1 294 ? 9.016 -16.781 -19.719 1 98.88 294 ALA B CA 1
ATOM 5312 C C . ALA B 1 294 ? 9.258 -15.398 -20.312 1 98.88 294 ALA B C 1
ATOM 5314 O O . ALA B 1 294 ? 9.789 -15.281 -21.422 1 98.88 294 ALA B O 1
ATOM 5315 N N . ALA B 1 295 ? 8.969 -14.352 -19.594 1 98.88 295 ALA B N 1
ATOM 5316 C CA . ALA B 1 295 ? 8.883 -13.008 -20.156 1 98.88 295 ALA B CA 1
ATOM 5317 C C . ALA B 1 295 ? 10.211 -12.586 -20.781 1 98.88 295 ALA B C 1
ATOM 5319 O O . ALA B 1 295 ? 10.25 -11.68 -21.625 1 98.88 295 ALA B O 1
ATOM 5320 N N . ASP B 1 296 ? 11.289 -13.242 -20.422 1 98.81 296 ASP B N 1
ATOM 5321 C CA . ASP B 1 296 ? 12.609 -12.828 -20.875 1 98.81 296 ASP B CA 1
ATOM 5322 C C . ASP B 1 296 ? 13.148 -13.789 -21.938 1 98.81 296 ASP B C 1
ATOM 5324 O O . ASP B 1 296 ? 14.164 -13.508 -22.578 1 98.81 296 ASP B O 1
ATOM 5328 N N . VAL B 1 297 ? 12.508 -14.93 -22.219 1 98.75 297 VAL B N 1
ATOM 5329 C CA . VAL B 1 297 ? 13.234 -15.945 -22.984 1 98.75 297 VAL B CA 1
ATOM 5330 C C . VAL B 1 297 ? 12.445 -16.297 -24.234 1 98.75 297 VAL B C 1
ATOM 5332 O O . VAL B 1 297 ? 12.898 -17.125 -25.047 1 98.75 297 VAL B O 1
ATOM 5335 N N . VAL B 1 298 ? 11.297 -15.719 -24.453 1 98.81 298 VAL B N 1
ATOM 5336 C CA . VAL B 1 298 ? 10.531 -16.031 -25.656 1 98.81 298 VAL B CA 1
ATOM 5337 C C . VAL B 1 298 ? 10.508 -14.812 -26.578 1 98.81 298 VAL B C 1
ATOM 5339 O O . VAL B 1 298 ? 10.508 -13.672 -26.109 1 98.81 298 VAL B O 1
ATOM 5342 N N . SER B 1 299 ? 10.477 -15.078 -27.859 1 98.62 299 SER B N 1
ATOM 5343 C CA . SER B 1 299 ? 10.43 -14 -28.844 1 98.62 299 SER B CA 1
ATOM 5344 C C . SER B 1 299 ? 9.094 -13.266 -28.812 1 98.62 299 SER B C 1
ATOM 5346 O O . SER B 1 299 ? 8.133 -13.75 -28.203 1 98.62 299 SER B O 1
ATOM 5348 N N . PRO B 1 300 ? 8.961 -12.078 -29.422 1 98.5 300 PRO B N 1
ATOM 5349 C CA . PRO B 1 300 ? 7.691 -11.344 -29.453 1 98.5 300 PRO B CA 1
ATOM 5350 C C . PRO B 1 300 ? 6.551 -12.172 -30.031 1 98.5 300 PRO B C 1
ATOM 5352 O O . PRO B 1 300 ? 5.434 -12.141 -29.516 1 98.5 300 PRO B O 1
ATOM 5355 N N . LEU B 1 301 ? 6.832 -12.906 -31.047 1 98.56 301 LEU B N 1
ATOM 5356 C CA . LEU B 1 301 ? 5.812 -13.758 -31.641 1 98.56 301 LEU B CA 1
ATOM 5357 C C . LEU B 1 301 ? 5.32 -14.797 -30.641 1 98.56 301 LEU B C 1
ATOM 5359 O O . LEU B 1 301 ? 4.113 -14.984 -30.469 1 98.56 301 LEU B O 1
ATOM 5363 N N . TRP B 1 302 ? 6.25 -15.453 -30.016 1 98.75 302 TRP B N 1
ATOM 5364 C CA . TRP B 1 302 ? 5.883 -16.547 -29.109 1 98.75 302 TRP B CA 1
ATOM 5365 C C . TRP B 1 302 ? 5.219 -16 -27.859 1 98.75 302 TRP B C 1
ATOM 5367 O O . TRP B 1 302 ? 4.398 -16.688 -27.234 1 98.75 302 TRP B O 1
ATOM 5377 N N . ALA B 1 303 ? 5.551 -14.727 -27.438 1 98.88 303 ALA B N 1
ATOM 5378 C CA . ALA B 1 303 ? 4.828 -14.094 -26.344 1 98.88 303 ALA B CA 1
ATOM 5379 C C . ALA B 1 303 ? 3.348 -13.93 -26.688 1 98.88 303 ALA B C 1
ATOM 5381 O O . ALA B 1 303 ? 2.482 -14.227 -25.859 1 98.88 303 ALA B O 1
ATOM 5382 N N . ILE B 1 304 ? 3.049 -13.484 -27.906 1 98.88 304 ILE B N 1
ATOM 5383 C CA . ILE B 1 304 ? 1.676 -13.312 -28.359 1 98.88 304 ILE B CA 1
ATOM 5384 C C . ILE B 1 304 ? 0.964 -14.656 -28.391 1 98.88 304 ILE B C 1
ATOM 5386 O O . ILE B 1 304 ? -0.156 -14.789 -27.906 1 98.88 304 ILE B O 1
ATOM 5390 N N . VAL B 1 305 ? 1.596 -15.688 -28.906 1 98.88 305 VAL B N 1
ATOM 5391 C CA . VAL B 1 305 ? 1.007 -17.016 -29.047 1 98.88 305 VAL B CA 1
ATOM 5392 C C . VAL B 1 305 ? 0.743 -17.609 -27.672 1 98.88 305 VAL B C 1
ATOM 5394 O O . VAL B 1 305 ? -0.312 -18.203 -27.438 1 98.88 305 VAL B O 1
ATOM 5397 N N . MET B 1 306 ? 1.728 -17.5 -26.828 1 98.75 306 MET B N 1
ATOM 5398 C CA . MET B 1 306 ? 1.569 -17.984 -25.453 1 98.75 306 MET B CA 1
ATOM 5399 C C . MET B 1 306 ? 0.355 -17.344 -24.781 1 98.75 306 MET B C 1
ATOM 5401 O O . MET B 1 306 ? -0.431 -18.031 -24.125 1 98.75 306 MET B O 1
ATOM 5405 N N . GLY B 1 307 ? 0.23 -15.977 -24.922 1 98.88 307 GLY B N 1
ATOM 5406 C CA . GLY B 1 307 ? -0.935 -15.289 -24.375 1 98.88 307 GLY B CA 1
ATOM 5407 C C . GLY B 1 307 ? -2.244 -15.797 -24.953 1 98.88 307 GLY B C 1
ATOM 5408 O O . GLY B 1 307 ? -3.195 -16.047 -24.219 1 98.88 307 GLY B O 1
ATOM 5409 N N . ALA B 1 308 ? -2.281 -16 -26.266 1 98.94 308 ALA B N 1
ATOM 5410 C CA . ALA B 1 308 ? -3.492 -16.469 -26.938 1 98.94 308 ALA B CA 1
ATOM 5411 C C . ALA B 1 308 ? -3.887 -17.859 -26.453 1 98.94 308 ALA B C 1
ATOM 5413 O O . ALA B 1 308 ? -5.062 -18.125 -26.188 1 98.94 308 ALA B O 1
ATOM 5414 N N . ILE B 1 309 ? -2.924 -18.734 -26.297 1 98.94 309 ILE B N 1
ATOM 5415 C CA . ILE B 1 309 ? -3.178 -20.094 -25.828 1 98.94 309 ILE B CA 1
ATOM 5416 C C . ILE B 1 309 ? -3.725 -20.047 -24.406 1 98.94 309 ILE B C 1
ATOM 5418 O O . ILE B 1 309 ? -4.707 -20.719 -24.094 1 98.94 309 ILE B O 1
ATOM 5422 N N . ALA B 1 310 ? -3.057 -19.234 -23.594 1 98.88 310 ALA B N 1
ATOM 5423 C CA . ALA B 1 310 ? -3.465 -19.125 -22.203 1 98.88 310 ALA B CA 1
ATOM 5424 C C . ALA B 1 310 ? -4.895 -18.609 -22.078 1 98.88 310 ALA B C 1
ATOM 5426 O O . ALA B 1 310 ? -5.672 -19.094 -21.25 1 98.88 310 ALA B O 1
ATOM 5427 N N . GLY B 1 311 ? -5.254 -17.578 -22.922 1 98.88 311 GLY B N 1
ATOM 5428 C CA . GLY B 1 311 ? -6.605 -17.047 -22.891 1 98.88 311 GLY B CA 1
ATOM 5429 C C . GLY B 1 311 ? -7.668 -18.094 -23.156 1 98.88 311 GLY B C 1
ATOM 5430 O O . GLY B 1 311 ? -8.672 -18.156 -22.438 1 98.88 311 GLY B O 1
ATOM 5431 N N . VAL B 1 312 ? -7.445 -18.953 -24.094 1 98.81 312 VAL B N 1
ATOM 5432 C CA . VAL B 1 312 ? -8.398 -20 -24.469 1 98.81 312 VAL B CA 1
ATOM 5433 C C . VAL B 1 312 ? -8.453 -21.062 -23.359 1 98.81 312 VAL B C 1
ATOM 5435 O O . VAL B 1 312 ? -9.539 -21.406 -22.891 1 98.81 312 VAL B O 1
ATOM 5438 N N . LEU B 1 313 ? -7.312 -21.547 -22.922 1 98.88 313 LEU B N 1
ATOM 5439 C CA . LEU B 1 313 ? -7.262 -22.656 -21.984 1 98.88 313 LEU B CA 1
ATOM 5440 C C . LEU B 1 313 ? -7.852 -22.266 -20.641 1 98.88 313 LEU B C 1
ATOM 5442 O O . LEU B 1 313 ? -8.57 -23.062 -20.016 1 98.88 313 LEU B O 1
ATOM 5446 N N . THR B 1 314 ? -7.496 -21.062 -20.188 1 98.75 314 THR B N 1
ATOM 5447 C CA . THR B 1 314 ? -7.996 -20.656 -18.875 1 98.75 314 THR B CA 1
ATOM 5448 C C . THR B 1 314 ? -9.5 -20.375 -18.938 1 98.75 314 THR B C 1
ATOM 5450 O O . THR B 1 314 ? -10.219 -20.672 -17.984 1 98.75 314 THR B O 1
ATOM 5453 N N . CYS B 1 315 ? -9.992 -19.828 -20.047 1 98.56 315 CYS B N 1
ATOM 5454 C CA . CYS B 1 315 ? -11.422 -19.625 -20.234 1 98.56 315 CYS B CA 1
ATOM 5455 C C . CYS B 1 315 ? -12.18 -20.938 -20.109 1 98.56 315 CYS B C 1
ATOM 5457 O O . CYS B 1 315 ? -13.18 -21.031 -19.391 1 98.56 315 CYS B O 1
ATOM 5459 N N . LEU B 1 316 ? -11.672 -21.953 -20.688 1 98 316 LEU B N 1
ATOM 5460 C CA . LEU B 1 316 ? -12.297 -23.281 -20.656 1 98 316 LEU B CA 1
ATOM 5461 C C . LEU B 1 316 ? -12.125 -23.922 -19.297 1 98 316 LEU B C 1
ATOM 5463 O O . LEU B 1 316 ? -13.031 -24.609 -18.812 1 98 316 LEU B O 1
ATOM 5467 N N . ALA B 1 317 ? -11.055 -23.656 -18.641 1 98.25 317 ALA B N 1
ATOM 5468 C CA . ALA B 1 317 ? -10.711 -24.297 -17.375 1 98.25 317 ALA B CA 1
ATOM 5469 C C . ALA B 1 317 ? -11.609 -23.781 -16.25 1 98.25 317 ALA B C 1
ATOM 5471 O O . ALA B 1 317 ? -11.812 -24.484 -15.25 1 98.25 317 ALA B O 1
ATOM 5472 N N . CYS B 1 318 ? -12.109 -22.578 -16.359 1 96.19 318 CYS B N 1
ATOM 5473 C CA . CYS B 1 318 ? -12.953 -22.016 -15.32 1 96.19 318 CYS B CA 1
ATOM 5474 C C . CYS B 1 318 ? -14.195 -22.875 -15.102 1 96.19 318 CYS B C 1
ATOM 5476 O O . CYS B 1 318 ? -14.758 -22.891 -14.008 1 96.19 318 CYS B O 1
ATOM 5478 N N . GLY B 1 319 ? -14.57 -23.672 -16.078 1 94.94 319 GLY B N 1
ATOM 5479 C CA . GLY B 1 319 ? -15.742 -24.531 -15.977 1 94.94 319 GLY B CA 1
ATOM 5480 C C . GLY B 1 319 ? -15.461 -25.859 -15.297 1 94.94 319 GLY B C 1
ATOM 5481 O O . GLY B 1 319 ? -16.391 -26.562 -14.883 1 94.94 319 GLY B O 1
ATOM 5482 N N . LEU B 1 320 ? -14.227 -26.156 -15.047 1 95.44 320 LEU B N 1
ATOM 5483 C CA . LEU B 1 320 ? -13.836 -27.453 -14.484 1 95.44 320 LEU B CA 1
ATOM 5484 C C . LEU B 1 320 ? -14.359 -27.594 -13.062 1 95.44 320 LEU B C 1
ATOM 5486 O O . LEU B 1 320 ? -14.641 -28.719 -12.609 1 95.44 320 LEU B O 1
ATOM 5490 N N . LYS B 1 321 ? -14.508 -26.484 -12.375 1 95.94 321 LYS B N 1
ATOM 5491 C CA . LYS B 1 321 ? -14.969 -26.547 -10.992 1 95.94 321 LYS B CA 1
ATOM 5492 C C . LYS B 1 321 ? -16.375 -27.141 -10.914 1 95.94 321 LYS B C 1
ATOM 5494 O O . LYS B 1 321 ? -16.703 -27.859 -9.969 1 95.94 321 LYS B O 1
ATOM 5499 N N . PHE B 1 322 ? -17.156 -26.922 -11.906 1 95.12 322 PHE B N 1
ATOM 5500 C CA . PHE B 1 322 ? -18.516 -27.453 -11.938 1 95.12 322 PHE B CA 1
ATOM 5501 C C . PHE B 1 322 ? -18.516 -28.922 -12.352 1 95.12 322 PHE B C 1
ATOM 5503 O O . PHE B 1 322 ? -19.297 -29.719 -11.836 1 95.12 322 PHE B O 1
ATOM 5510 N N . LYS B 1 323 ? -17.688 -29.219 -13.266 1 95.88 323 LYS B N 1
ATOM 5511 C CA . LYS B 1 323 ? -17.578 -30.578 -13.766 1 95.88 323 LYS B CA 1
ATOM 5512 C C . LYS B 1 323 ? -17.094 -31.531 -12.672 1 95.88 323 LYS B C 1
ATOM 5514 O O . LYS B 1 323 ? -17.578 -32.656 -12.555 1 95.88 323 LYS B O 1
ATOM 5519 N N . PHE B 1 324 ? -16.078 -31.062 -11.875 1 97.31 324 PHE B N 1
ATOM 5520 C CA . PHE B 1 324 ? -15.445 -31.938 -10.898 1 97.31 324 PHE B CA 1
ATOM 5521 C C . PHE B 1 324 ? -15.977 -31.656 -9.5 1 97.31 324 PHE B C 1
ATOM 5523 O O . PHE B 1 324 ? -15.617 -32.344 -8.547 1 97.31 324 PHE B O 1
ATOM 5530 N N . GLY B 1 325 ? -16.734 -30.656 -9.32 1 96.88 325 GLY B N 1
ATOM 5531 C CA . GLY B 1 325 ? -17.5 -30.422 -8.109 1 96.88 325 GLY B CA 1
ATOM 5532 C C . GLY B 1 325 ? -16.672 -29.797 -6.992 1 96.88 325 GLY B C 1
ATOM 5533 O O . GLY B 1 325 ? -16.797 -30.188 -5.832 1 96.88 325 GLY B O 1
ATOM 5534 N N . TYR B 1 326 ? -15.734 -28.969 -7.262 1 97.69 326 TYR B N 1
ATOM 5535 C CA . TYR B 1 326 ? -15.016 -28.203 -6.25 1 97.69 326 TYR B CA 1
ATOM 5536 C C . TYR B 1 326 ? -15.305 -26.719 -6.379 1 97.69 326 TYR B C 1
ATOM 5538 O O . TYR B 1 326 ? -15.383 -26.188 -7.488 1 97.69 326 TYR B O 1
ATOM 5546 N N . ASP B 1 327 ? -15.523 -26.031 -5.316 1 98.06 327 ASP B N 1
ATOM 5547 C CA . ASP B 1 327 ? -15.945 -24.641 -5.328 1 98.06 327 ASP B CA 1
ATOM 5548 C C . ASP B 1 327 ? -14.742 -23.703 -5.23 1 98.06 327 ASP B C 1
ATOM 5550 O O . ASP B 1 327 ? -14.516 -23.078 -4.191 1 98.06 327 ASP B O 1
ATOM 5554 N N . ASP B 1 328 ? -14.047 -23.609 -6.316 1 98.06 328 ASP B N 1
ATOM 5555 C CA . ASP B 1 328 ? -13.062 -22.547 -6.527 1 98.06 328 ASP B CA 1
ATOM 5556 C C . ASP B 1 328 ? -13.75 -21.219 -6.84 1 98.06 328 ASP B C 1
ATOM 5558 O O . ASP B 1 328 ? -13.906 -20.859 -8.008 1 98.06 328 ASP B O 1
ATOM 5562 N N . SER B 1 329 ? -14.133 -20.453 -5.852 1 98 329 SER B N 1
ATOM 5563 C CA . SER B 1 329 ? -15.141 -19.406 -5.879 1 98 329 SER B CA 1
ATOM 5564 C C . SER B 1 329 ? -14.875 -18.406 -7.008 1 98 329 SER B C 1
ATOM 5566 O O . SER B 1 329 ? -15.805 -17.984 -7.691 1 98 329 SER B O 1
ATOM 5568 N N . LEU B 1 330 ? -13.578 -18.016 -7.109 1 98.38 330 LEU B N 1
ATOM 5569 C CA . LEU B 1 330 ? -13.305 -16.953 -8.078 1 98.38 330 LEU B CA 1
ATOM 5570 C C . LEU B 1 330 ? -12.25 -17.406 -9.086 1 98.38 330 LEU B C 1
ATOM 5572 O O . LEU B 1 330 ? -11.422 -16.594 -9.516 1 98.38 330 LEU B O 1
ATOM 5576 N N . ASP B 1 331 ? -12.141 -18.719 -9.359 1 98.38 331 ASP B N 1
ATOM 5577 C CA . ASP B 1 331 ? -11.445 -19.328 -10.484 1 98.38 331 ASP B CA 1
ATOM 5578 C C . ASP B 1 331 ? -9.938 -19.219 -10.328 1 98.38 331 ASP B C 1
ATOM 5580 O O . ASP B 1 331 ? -9.227 -18.938 -11.297 1 98.38 331 ASP B O 1
ATOM 5584 N N . VAL B 1 332 ? -9.391 -19.344 -9.125 1 98.81 332 VAL B N 1
ATOM 5585 C CA . VAL B 1 332 ? -7.957 -19.312 -8.859 1 98.81 332 VAL B CA 1
ATOM 5586 C C . VAL B 1 332 ? -7.281 -20.484 -9.57 1 98.81 332 VAL B C 1
ATOM 5588 O O . VAL B 1 332 ? -6.246 -20.312 -10.227 1 98.81 332 VAL B O 1
ATOM 5591 N N . VAL B 1 333 ? -7.855 -21.656 -9.516 1 98.62 333 VAL B N 1
ATOM 5592 C CA . VAL B 1 333 ? -7.301 -22.844 -10.141 1 98.62 333 VAL B CA 1
ATOM 5593 C C . VAL B 1 333 ? -7.348 -22.703 -11.656 1 98.62 333 VAL B C 1
ATOM 5595 O O . VAL B 1 333 ? -6.367 -23 -12.344 1 98.62 333 VAL B O 1
ATOM 5598 N N . GLY B 1 334 ? -8.398 -22.281 -12.164 1 98.38 334 GLY B N 1
ATOM 5599 C CA . GLY B 1 334 ? -8.57 -22.125 -13.602 1 98.38 334 GLY B CA 1
ATOM 5600 C C . GLY B 1 334 ? -7.648 -21.094 -14.211 1 98.38 334 GLY B C 1
ATOM 5601 O O . GLY B 1 334 ? -7.086 -21.312 -15.289 1 98.38 334 GLY B O 1
ATOM 5602 N N . VAL B 1 335 ? -7.5 -19.969 -13.516 1 98.56 335 VAL B N 1
ATOM 5603 C CA . VAL B 1 335 ? -6.77 -18.859 -14.125 1 98.56 335 VAL B CA 1
ATOM 5604 C C . VAL B 1 335 ? -5.293 -18.953 -13.742 1 98.56 335 VAL B C 1
ATOM 5606 O O . VAL B 1 335 ? -4.422 -19.031 -14.609 1 98.56 335 VAL B O 1
ATOM 5609 N N . HIS B 1 336 ? -4.996 -19.016 -12.469 1 98.88 336 HIS B N 1
ATOM 5610 C CA . HIS B 1 336 ? -3.607 -19.031 -12.031 1 98.88 336 HIS B CA 1
ATOM 5611 C C . HIS B 1 336 ? -2.996 -20.422 -12.18 1 98.88 336 HIS B C 1
ATOM 5613 O O . HIS B 1 336 ? -1.821 -20.547 -12.531 1 98.88 336 HIS B O 1
ATOM 5619 N N . GLY B 1 337 ? -3.768 -21.453 -11.875 1 98.75 337 GLY B N 1
ATOM 5620 C CA . GLY B 1 337 ? -3.25 -22.812 -11.984 1 98.75 337 GLY B CA 1
ATOM 5621 C C . GLY B 1 337 ? -2.975 -23.234 -13.414 1 98.75 337 GLY B C 1
ATOM 5622 O O . GLY B 1 337 ? -1.832 -23.516 -13.773 1 98.75 337 GLY B O 1
ATOM 5623 N N . VAL B 1 338 ? -4.02 -23.188 -14.18 1 98.75 338 VAL B N 1
ATOM 5624 C CA . VAL B 1 338 ? -3.893 -23.594 -15.578 1 98.75 338 VAL B CA 1
ATOM 5625 C C . VAL B 1 338 ? -3.029 -22.578 -16.328 1 98.75 338 VAL B C 1
ATOM 5627 O O . VAL B 1 338 ? -2.205 -22.953 -17.172 1 98.75 338 VAL B O 1
ATOM 5630 N N . GLY B 1 339 ? -3.164 -21.297 -16.047 1 98.75 339 GLY B N 1
ATOM 5631 C CA . GLY B 1 339 ? -2.336 -20.281 -16.672 1 98.75 339 GLY B CA 1
ATOM 5632 C C . GLY B 1 339 ? -0.861 -20.422 -16.344 1 98.75 339 GLY B C 1
ATOM 5633 O O . GLY B 1 339 ? -0.02 -20.422 -17.25 1 98.75 339 GLY B O 1
ATOM 5634 N N . GLY B 1 340 ? -0.574 -20.562 -15.039 1 98.69 340 GLY B N 1
ATOM 5635 C CA . GLY B 1 340 ? 0.803 -20.734 -14.609 1 98.69 340 GLY B CA 1
ATOM 5636 C C . GLY B 1 340 ? 1.444 -22 -15.164 1 98.69 340 GLY B C 1
ATOM 5637 O O . GLY B 1 340 ? 2.6 -21.969 -15.594 1 98.69 340 GLY B O 1
ATOM 5638 N N . PHE B 1 341 ? 0.681 -23.078 -15.156 1 98.81 341 PHE B N 1
ATOM 5639 C CA . PHE B 1 341 ? 1.171 -24.328 -15.695 1 98.81 341 PHE B CA 1
ATOM 5640 C C . PHE B 1 341 ? 1.439 -24.203 -17.188 1 98.81 341 PHE B C 1
ATOM 5642 O O . PHE B 1 341 ? 2.488 -24.641 -17.672 1 98.81 341 PHE B O 1
ATOM 5649 N N . THR B 1 342 ? 0.506 -23.625 -17.891 1 98.81 342 THR B N 1
ATOM 5650 C CA . THR B 1 342 ? 0.655 -23.406 -19.328 1 98.81 342 THR B CA 1
ATOM 5651 C C . THR B 1 342 ? 1.905 -22.578 -19.609 1 98.81 342 THR B C 1
ATOM 5653 O O . THR B 1 342 ? 2.713 -22.953 -20.469 1 98.81 342 THR B O 1
ATOM 5656 N N . GLY B 1 343 ? 2.088 -21.453 -18.922 1 98.81 343 GLY B N 1
ATOM 5657 C CA . GLY B 1 343 ? 3.25 -20.609 -19.109 1 98.81 343 GLY B CA 1
ATOM 5658 C C . GLY B 1 343 ? 4.562 -21.328 -18.875 1 98.81 343 GLY B C 1
ATOM 5659 O O . GLY B 1 343 ? 5.523 -21.156 -19.625 1 98.81 343 GLY B O 1
ATOM 5660 N N . THR B 1 344 ? 4.633 -22.141 -17.859 1 98.81 344 THR B N 1
ATOM 5661 C CA . THR B 1 344 ? 5.84 -22.859 -17.469 1 98.81 344 THR B CA 1
ATOM 5662 C C . THR B 1 344 ? 6.184 -23.922 -18.5 1 98.81 344 THR B C 1
ATOM 5664 O O . THR B 1 344 ? 7.34 -24.047 -18.922 1 98.81 344 THR B O 1
ATOM 5667 N N . ILE B 1 345 ? 5.199 -24.625 -19 1 98.75 345 ILE B N 1
ATOM 5668 C CA . ILE B 1 345 ? 5.414 -25.75 -19.922 1 98.75 345 ILE B CA 1
ATOM 5669 C C . ILE B 1 345 ? 5.77 -25.219 -21.297 1 98.75 345 ILE B C 1
ATOM 5671 O O . ILE B 1 345 ? 6.59 -25.812 -22.016 1 98.75 345 ILE B O 1
ATOM 5675 N N . LEU B 1 346 ? 5.191 -24.125 -21.703 1 98.88 346 LEU B N 1
ATOM 5676 C CA . LEU B 1 346 ? 5.379 -23.609 -23.047 1 98.88 346 LEU B CA 1
ATOM 5677 C C . LEU B 1 346 ? 6.789 -23.062 -23.234 1 98.88 346 LEU B C 1
ATOM 5679 O O . LEU B 1 346 ? 7.242 -22.859 -24.359 1 98.88 346 LEU B O 1
ATOM 5683 N N . ILE B 1 347 ? 7.531 -22.828 -22.156 1 98.75 347 ILE B N 1
ATOM 5684 C CA . ILE B 1 347 ? 8.953 -22.531 -22.266 1 98.75 347 ILE B CA 1
ATOM 5685 C C . ILE B 1 347 ? 9.672 -23.672 -22.984 1 98.75 347 ILE B C 1
ATOM 5687 O O . ILE B 1 347 ? 10.609 -23.453 -23.75 1 98.75 347 ILE B O 1
ATOM 5691 N N . GLY B 1 348 ? 9.227 -24.906 -22.734 1 98.69 348 GLY B N 1
ATOM 5692 C CA . GLY B 1 348 ? 9.797 -26.078 -23.375 1 98.69 348 GLY B CA 1
ATOM 5693 C C . GLY B 1 348 ? 9.609 -26.094 -24.875 1 98.69 348 GLY B C 1
ATOM 5694 O O . GLY B 1 348 ? 10.344 -26.781 -25.609 1 98.69 348 GLY B O 1
ATOM 5695 N N . PHE B 1 349 ? 8.688 -25.328 -25.344 1 98.69 349 PHE B N 1
ATOM 5696 C CA . PHE B 1 349 ? 8.422 -25.266 -26.781 1 98.69 349 PHE B CA 1
ATOM 5697 C C . PHE B 1 349 ? 9 -23.984 -27.375 1 98.69 349 PHE B C 1
ATOM 5699 O O . PHE B 1 349 ? 9.562 -24 -28.469 1 98.69 349 PHE B O 1
ATOM 5706 N N . PHE B 1 350 ? 8.961 -22.859 -26.609 1 98.69 350 PHE B N 1
ATOM 5707 C CA . PHE B 1 350 ? 9.164 -21.562 -27.25 1 98.69 350 PHE B CA 1
ATOM 5708 C C . PHE B 1 350 ? 10.406 -20.875 -26.688 1 98.69 350 PHE B C 1
ATOM 5710 O O . PHE B 1 350 ? 10.812 -19.812 -27.172 1 98.69 350 PHE B O 1
ATOM 5717 N N . GLY B 1 351 ? 11.078 -21.438 -25.672 1 98.5 351 GLY B N 1
ATOM 5718 C CA . GLY B 1 351 ? 12.281 -20.828 -25.125 1 98.5 351 GLY B CA 1
ATOM 5719 C C . GLY B 1 351 ? 13.391 -20.672 -26.141 1 98.5 351 GLY B C 1
ATOM 5720 O O . GLY B 1 351 ? 13.727 -21.625 -26.859 1 98.5 351 GLY B O 1
ATOM 5721 N N . GLU B 1 352 ? 13.859 -19.5 -26.203 1 98.44 352 GLU B N 1
ATOM 5722 C CA . GLU B 1 352 ? 14.859 -19.188 -27.219 1 98.44 352 GLU B CA 1
ATOM 5723 C C . GLU B 1 352 ? 16.109 -20.062 -27.047 1 98.44 352 GLU B C 1
ATOM 5725 O O . GLU B 1 352 ? 16.734 -20.062 -26 1 98.44 352 GLU B O 1
ATOM 5730 N N . GLY B 1 353 ? 16.469 -20.781 -28.031 1 98 353 GLY B N 1
ATOM 5731 C CA . GLY B 1 353 ? 17.672 -21.609 -28.031 1 98 353 GLY B CA 1
ATOM 5732 C C . GLY B 1 353 ? 17.516 -22.891 -27.25 1 98 353 GLY B C 1
ATOM 5733 O O . GLY B 1 353 ? 18.344 -23.797 -27.359 1 98 353 GLY B O 1
ATOM 5734 N N . THR B 1 354 ? 16.359 -23.078 -26.516 1 97.81 354 THR B N 1
ATOM 5735 C CA . THR B 1 354 ? 16.219 -24.25 -25.656 1 97.81 354 THR B CA 1
ATOM 5736 C C . THR B 1 354 ? 14.914 -24.984 -25.969 1 97.81 354 THR B C 1
ATOM 5738 O O . THR B 1 354 ? 14.828 -26.203 -25.766 1 97.81 354 THR B O 1
ATOM 5741 N N . GLY B 1 355 ? 13.922 -24.328 -26.453 1 98 355 GLY B N 1
ATOM 5742 C CA . GLY B 1 355 ? 12.617 -24.922 -26.703 1 98 355 GLY B CA 1
ATOM 5743 C C . GLY B 1 355 ? 12.547 -25.703 -28 1 98 355 GLY B C 1
ATOM 5744 O O . GLY B 1 355 ? 13.297 -25.422 -28.938 1 98 355 GLY B O 1
ATOM 5745 N N . LEU B 1 356 ? 11.617 -26.562 -28.094 1 97.81 356 LEU B N 1
ATOM 5746 C CA . LEU B 1 356 ? 11.453 -27.484 -29.203 1 97.81 356 LEU B CA 1
ATOM 5747 C C . LEU B 1 356 ? 11.227 -26.719 -30.516 1 97.81 356 LEU B C 1
ATOM 5749 O O . LEU B 1 356 ? 11.672 -27.156 -31.578 1 97.81 356 LEU B O 1
ATOM 5753 N N . LEU B 1 357 ? 10.625 -25.578 -30.422 1 97.94 357 LEU B N 1
ATOM 5754 C CA . LEU B 1 357 ? 10.258 -24.844 -31.641 1 97.94 357 LEU B CA 1
ATOM 5755 C C . LEU B 1 357 ? 11.062 -23.562 -31.75 1 97.94 357 LEU B C 1
ATOM 5757 O O . LEU B 1 357 ? 10.734 -22.688 -32.562 1 97.94 357 LEU B O 1
ATOM 5761 N N . ALA B 1 358 ? 12.086 -23.453 -30.953 1 97.88 358 ALA B N 1
ATOM 5762 C CA . ALA B 1 358 ? 12.875 -22.219 -30.953 1 97.88 358 ALA B CA 1
ATOM 5763 C C . ALA B 1 358 ? 14.367 -22.531 -30.812 1 97.88 358 ALA B C 1
ATOM 5765 O O . ALA B 1 358 ? 15.078 -21.828 -30.094 1 97.88 358 ALA B O 1
ATOM 5766 N N . GLY B 1 359 ? 14.82 -23.656 -31.438 1 97.12 359 GLY B N 1
ATOM 5767 C CA . GLY B 1 359 ? 16.234 -23.922 -31.609 1 97.12 359 GLY B CA 1
ATOM 5768 C C . GLY B 1 359 ? 16.797 -24.875 -30.562 1 97.12 359 GLY B C 1
ATOM 5769 O O . GLY B 1 359 ? 18 -25.125 -30.516 1 97.12 359 GLY B O 1
ATOM 5770 N N . GLY B 1 360 ? 15.938 -25.469 -29.688 1 97.5 360 GLY B N 1
ATOM 5771 C CA . GLY B 1 360 ? 16.406 -26.359 -28.641 1 97.5 360 GLY B CA 1
ATOM 5772 C C . GLY B 1 360 ? 15.883 -27.781 -28.797 1 97.5 360 GLY B C 1
ATOM 5773 O O . GLY B 1 360 ? 15.711 -28.266 -29.906 1 97.5 360 GLY B O 1
ATOM 5774 N N . ASP B 1 361 ? 15.836 -28.531 -27.703 1 96 361 ASP B N 1
ATOM 5775 C CA . ASP B 1 361 ? 15.414 -29.922 -27.781 1 96 361 ASP B CA 1
ATOM 5776 C C . ASP B 1 361 ? 14.438 -30.266 -26.656 1 96 361 ASP B C 1
ATOM 5778 O O . ASP B 1 361 ? 13.875 -29.359 -26.031 1 96 361 ASP B O 1
ATOM 5782 N N . TRP B 1 362 ? 14.156 -31.531 -26.484 1 97.5 362 TRP B N 1
ATOM 5783 C CA . TRP B 1 362 ? 13.078 -32.031 -25.641 1 97.5 362 TRP B CA 1
ATOM 5784 C C . TRP B 1 362 ? 13.438 -31.875 -24.156 1 97.5 362 TRP B C 1
ATOM 5786 O O . TRP B 1 362 ? 12.562 -31.953 -23.297 1 97.5 362 TRP B O 1
ATOM 5796 N N . LYS B 1 363 ? 14.656 -31.641 -23.844 1 98.12 363 LYS B N 1
ATOM 5797 C CA . LYS B 1 363 ? 15.109 -31.609 -22.453 1 98.12 363 LYS B CA 1
ATOM 5798 C C . LYS B 1 363 ? 14.508 -30.438 -21.703 1 98.12 363 LYS B C 1
ATOM 5800 O O . LYS B 1 363 ? 14.18 -30.547 -20.516 1 98.12 363 LYS B O 1
ATOM 5805 N N . GLN B 1 364 ? 14.398 -29.266 -22.391 1 98.5 364 GLN B N 1
ATOM 5806 C CA . GLN B 1 364 ? 13.789 -28.109 -21.766 1 98.5 364 GLN B CA 1
ATOM 5807 C C . GLN B 1 364 ? 12.344 -28.391 -21.359 1 98.5 364 GLN B C 1
ATOM 5809 O O . GLN B 1 364 ? 11.898 -27.969 -20.297 1 98.5 364 GLN B O 1
ATOM 5814 N N . LEU B 1 365 ? 11.617 -29.031 -22.234 1 98.69 365 LEU B N 1
ATOM 5815 C CA . LEU B 1 365 ? 10.234 -29.406 -21.938 1 98.69 365 LEU B CA 1
ATOM 5816 C C . LEU B 1 365 ? 10.172 -30.344 -20.719 1 98.69 365 LEU B C 1
ATOM 5818 O O . LEU B 1 365 ? 9.328 -30.156 -19.844 1 98.69 365 LEU B O 1
ATOM 5822 N N . VAL B 1 366 ? 11.039 -31.297 -20.672 1 98.56 366 VAL B N 1
ATOM 5823 C CA . VAL B 1 366 ? 11.047 -32.281 -19.594 1 98.56 366 VAL B CA 1
ATOM 5824 C C . VAL B 1 366 ? 11.359 -31.609 -18.266 1 98.56 366 VAL B C 1
ATOM 5826 O O . VAL B 1 366 ? 10.695 -31.859 -17.25 1 98.56 366 VAL B O 1
ATOM 5829 N N . VAL B 1 367 ? 12.414 -30.766 -18.25 1 98.56 367 VAL B N 1
ATOM 5830 C CA . VAL B 1 367 ? 12.805 -30.156 -16.984 1 98.56 367 VAL B CA 1
ATOM 5831 C C . VAL B 1 367 ? 11.688 -29.25 -16.484 1 98.56 367 VAL B C 1
ATOM 5833 O O . VAL B 1 367 ? 11.414 -29.188 -15.289 1 98.56 367 VAL B O 1
ATOM 5836 N N . GLN B 1 368 ? 11.062 -28.484 -17.406 1 98.81 368 GLN B N 1
ATOM 5837 C CA . GLN B 1 368 ? 9.953 -27.609 -17.016 1 98.81 368 GLN B CA 1
ATOM 5838 C C . GLN B 1 368 ? 8.805 -28.438 -16.422 1 98.81 368 GLN B C 1
ATOM 5840 O O . GLN B 1 368 ? 8.188 -28.031 -15.445 1 98.81 368 GLN B O 1
ATOM 5845 N N . LEU B 1 369 ? 8.477 -29.516 -17.016 1 98.69 369 LEU B N 1
ATOM 5846 C CA . LEU B 1 369 ? 7.41 -30.375 -16.516 1 98.69 369 LEU B CA 1
ATOM 5847 C C . LEU B 1 369 ? 7.746 -30.922 -15.133 1 98.69 369 LEU B C 1
ATOM 5849 O O . LEU B 1 369 ? 6.895 -30.922 -14.234 1 98.69 369 LEU B O 1
ATOM 5853 N N . VAL B 1 370 ? 8.953 -31.391 -14.977 1 98.5 370 VAL B N 1
ATOM 5854 C CA . VAL B 1 370 ? 9.367 -32.031 -13.727 1 98.5 370 VAL B CA 1
ATOM 5855 C C . VAL B 1 370 ? 9.336 -30.984 -12.594 1 98.5 370 VAL B C 1
ATOM 5857 O O . VAL B 1 370 ? 8.812 -31.266 -11.508 1 98.5 370 VAL B O 1
ATOM 5860 N N . ILE B 1 371 ? 9.875 -29.797 -12.859 1 98.12 371 ILE B N 1
ATOM 5861 C CA . ILE B 1 371 ? 9.914 -28.812 -11.789 1 98.12 371 ILE B CA 1
ATOM 5862 C C . ILE B 1 371 ? 8.492 -28.391 -11.43 1 98.12 371 ILE B C 1
ATOM 5864 O O . ILE B 1 371 ? 8.188 -28.156 -10.258 1 98.12 371 ILE B O 1
ATOM 5868 N N . ALA B 1 372 ? 7.625 -28.25 -12.422 1 98.69 372 ALA B N 1
ATOM 5869 C CA . ALA B 1 372 ? 6.227 -27.906 -12.156 1 98.69 372 ALA B CA 1
ATOM 5870 C C . ALA B 1 372 ? 5.562 -28.984 -11.305 1 98.69 372 ALA B C 1
ATOM 5872 O O . ALA B 1 372 ? 4.852 -28.672 -10.344 1 98.69 372 ALA B O 1
ATOM 5873 N N . LEU B 1 373 ? 5.773 -30.234 -11.609 1 98.75 373 LEU B N 1
ATOM 5874 C CA . LEU B 1 373 ? 5.152 -31.344 -10.898 1 98.75 373 LEU B CA 1
ATOM 5875 C C . LEU B 1 373 ? 5.676 -31.438 -9.469 1 98.75 373 LEU B C 1
ATOM 5877 O O . LEU B 1 373 ? 4.914 -31.688 -8.531 1 98.75 373 LEU B O 1
ATOM 5881 N N . VAL B 1 374 ? 6.969 -31.25 -9.305 1 98.5 374 VAL B N 1
ATOM 5882 C CA . VAL B 1 374 ? 7.555 -31.281 -7.965 1 98.5 374 VAL B CA 1
ATOM 5883 C C . VAL B 1 374 ? 6.996 -30.125 -7.133 1 98.5 374 VAL B C 1
ATOM 5885 O O . VAL B 1 374 ? 6.691 -30.312 -5.949 1 98.5 374 VAL B O 1
ATOM 5888 N N . ALA B 1 375 ? 6.902 -28.953 -7.77 1 98.44 375 ALA B N 1
ATOM 5889 C CA . ALA B 1 375 ? 6.328 -27.797 -7.078 1 98.44 375 ALA B CA 1
ATOM 5890 C C . ALA B 1 375 ? 4.879 -28.062 -6.68 1 98.44 375 ALA B C 1
ATOM 5892 O O . ALA B 1 375 ? 4.453 -27.703 -5.578 1 98.44 375 ALA B O 1
ATOM 5893 N N . ILE B 1 376 ? 4.109 -28.672 -7.586 1 98.88 376 ILE B N 1
ATOM 5894 C CA . ILE B 1 376 ? 2.715 -29.016 -7.32 1 98.88 376 ILE B CA 1
ATOM 5895 C C . ILE B 1 376 ? 2.639 -29.969 -6.133 1 98.88 376 ILE B C 1
ATOM 5897 O O . ILE B 1 376 ? 1.846 -29.766 -5.211 1 98.88 376 ILE B O 1
ATOM 5901 N N . LEU B 1 377 ? 3.457 -30.938 -6.141 1 98.81 377 LEU B N 1
ATOM 5902 C CA . LEU B 1 377 ? 3.449 -31.938 -5.082 1 98.81 377 LEU B CA 1
ATOM 5903 C C . LEU B 1 377 ? 3.838 -31.328 -3.742 1 98.81 377 LEU B C 1
ATOM 5905 O O . LEU B 1 377 ? 3.189 -31.578 -2.725 1 98.81 377 LEU B O 1
ATOM 5909 N N . TYR B 1 378 ? 4.879 -30.562 -3.756 1 98.69 378 TYR B N 1
ATOM 5910 C CA . TYR B 1 378 ? 5.336 -29.906 -2.533 1 98.69 378 TYR B CA 1
ATOM 5911 C C . TYR B 1 378 ? 4.246 -29.016 -1.953 1 98.69 378 TYR B C 1
ATOM 5913 O O . TYR B 1 378 ? 3.928 -29.109 -0.765 1 98.69 378 TYR B O 1
ATOM 5921 N N . SER B 1 379 ? 3.693 -28.141 -2.781 1 98.81 379 SER B N 1
ATOM 5922 C CA . SER B 1 379 ? 2.652 -27.219 -2.342 1 98.81 379 SER B CA 1
ATOM 5923 C C . SER B 1 379 ? 1.427 -27.969 -1.831 1 98.81 379 SER B C 1
ATOM 5925 O O . SER B 1 379 ? 0.831 -27.578 -0.823 1 98.81 379 SER B O 1
ATOM 5927 N N . ALA B 1 380 ? 1.054 -29.047 -2.566 1 98.94 380 ALA B N 1
ATOM 5928 C CA . ALA B 1 380 ? -0.115 -29.828 -2.184 1 98.94 380 ALA B CA 1
ATOM 5929 C C . ALA B 1 380 ? 0.071 -30.453 -0.801 1 98.94 380 ALA B C 1
ATOM 5931 O O . ALA B 1 380 ? -0.831 -30.391 0.038 1 98.94 380 ALA B O 1
ATOM 5932 N N . VAL B 1 381 ? 1.199 -31 -0.554 1 98.88 381 VAL B N 1
ATOM 5933 C CA . VAL B 1 381 ? 1.457 -31.719 0.694 1 98.88 381 VAL B CA 1
ATOM 5934 C C . VAL B 1 381 ? 1.496 -30.719 1.854 1 98.88 381 VAL B C 1
ATOM 5936 O O . VAL B 1 381 ? 0.821 -30.922 2.869 1 98.88 381 VAL B O 1
ATOM 5939 N N . ILE B 1 382 ? 2.273 -29.656 1.712 1 98.88 382 ILE B N 1
ATOM 5940 C CA . ILE B 1 382 ? 2.432 -28.688 2.791 1 98.88 382 ILE B CA 1
ATOM 5941 C C . ILE B 1 382 ? 1.09 -28.016 3.084 1 98.88 382 ILE B C 1
ATOM 5943 O O . ILE B 1 382 ? 0.712 -27.844 4.246 1 98.88 382 ILE B O 1
ATOM 5947 N N . THR B 1 383 ? 0.354 -27.656 2.033 1 98.94 383 THR B N 1
ATOM 5948 C CA . THR B 1 383 ? -0.935 -27 2.217 1 98.94 383 THR B CA 1
ATOM 5949 C C . THR B 1 383 ? -1.939 -27.938 2.865 1 98.94 383 THR B C 1
ATOM 5951 O O . THR B 1 383 ? -2.729 -27.531 3.719 1 98.94 383 THR B O 1
ATOM 5954 N N . ALA B 1 384 ? -1.892 -29.203 2.416 1 98.88 384 ALA B N 1
ATOM 5955 C CA . ALA B 1 384 ? -2.803 -30.188 3.004 1 98.88 384 ALA B CA 1
ATOM 5956 C C . ALA B 1 384 ? -2.568 -30.328 4.504 1 98.88 384 ALA B C 1
ATOM 5958 O O . ALA B 1 384 ? -3.521 -30.375 5.285 1 98.88 384 ALA B O 1
ATOM 5959 N N . ILE B 1 385 ? -1.342 -30.375 4.922 1 98.94 385 ILE B N 1
ATOM 5960 C CA . ILE B 1 385 ? -0.994 -30.516 6.332 1 98.94 385 ILE B CA 1
ATOM 5961 C C . ILE B 1 385 ? -1.506 -29.297 7.113 1 98.94 385 ILE B C 1
ATOM 5963 O O . ILE B 1 385 ? -2.168 -29.453 8.141 1 98.94 385 ILE B O 1
ATOM 5967 N N . ILE B 1 386 ? -1.271 -28.094 6.617 1 98.94 386 ILE B N 1
ATOM 5968 C CA . ILE B 1 386 ? -1.652 -26.859 7.305 1 98.94 386 ILE B CA 1
ATOM 5969 C C . ILE B 1 386 ? -3.174 -26.734 7.332 1 98.94 386 ILE B C 1
ATOM 5971 O O . ILE B 1 386 ? -3.764 -26.484 8.383 1 98.94 386 ILE B O 1
ATOM 5975 N N . ALA B 1 387 ? -3.771 -26.938 6.152 1 98.81 387 ALA B N 1
ATOM 5976 C CA . ALA B 1 387 ? -5.215 -26.75 6.031 1 98.81 387 ALA B CA 1
ATOM 5977 C C . ALA B 1 387 ? -5.973 -27.766 6.883 1 98.81 387 ALA B C 1
ATOM 5979 O O . ALA B 1 387 ? -6.98 -27.438 7.504 1 98.81 387 ALA B O 1
ATOM 5980 N N . PHE B 1 388 ? -5.508 -29 6.883 1 98.56 388 PHE B N 1
ATOM 5981 C CA . PHE B 1 388 ? -6.164 -30.047 7.672 1 98.56 388 PHE B CA 1
ATOM 5982 C C . PHE B 1 388 ? -5.996 -29.781 9.164 1 98.56 388 PHE B C 1
ATOM 5984 O O . PHE B 1 388 ? -6.934 -29.969 9.938 1 98.56 388 PHE B O 1
ATOM 5991 N N . ALA B 1 389 ? -4.828 -29.344 9.586 1 98.81 389 ALA B N 1
ATOM 5992 C CA . ALA B 1 389 ? -4.59 -29.016 10.984 1 98.81 389 ALA B CA 1
ATOM 5993 C C . ALA B 1 389 ? -5.512 -27.891 11.445 1 98.81 389 ALA B C 1
ATOM 5995 O O . ALA B 1 389 ? -6.078 -27.953 12.539 1 98.81 389 ALA B O 1
ATOM 5996 N N . LEU B 1 390 ? -5.68 -26.875 10.656 1 98.81 390 LEU B N 1
ATOM 5997 C CA . LEU B 1 390 ? -6.539 -25.75 11 1 98.81 390 LEU B CA 1
ATOM 5998 C C . LEU B 1 390 ? -8.008 -26.172 11.016 1 98.81 390 LEU B C 1
ATOM 6000 O O . LEU B 1 390 ? -8.781 -25.688 11.844 1 98.81 390 LEU B O 1
ATOM 6004 N N . GLU B 1 391 ? -8.375 -27.078 10.078 1 98.56 391 GLU B N 1
ATOM 6005 C CA . GLU B 1 391 ? -9.742 -27.578 10.031 1 98.56 391 GLU B CA 1
ATOM 6006 C C . GLU B 1 391 ? -10.102 -28.328 11.312 1 98.56 391 GLU B C 1
ATOM 6008 O O . GLU B 1 391 ? -11.211 -28.188 11.828 1 98.56 391 GLU B O 1
ATOM 6013 N N . LYS B 1 392 ? -9.188 -29.062 11.883 1 98.19 392 LYS B N 1
ATOM 6014 C CA . LYS B 1 392 ? -9.43 -29.938 13.031 1 98.19 392 LYS B CA 1
ATOM 6015 C C . LYS B 1 392 ? -9.281 -29.172 14.344 1 98.19 392 LYS B C 1
ATOM 6017 O O . LYS B 1 392 ? -9.672 -29.656 15.406 1 98.19 392 LYS B O 1
ATOM 6022 N N . THR B 1 393 ? -8.781 -27.969 14.312 1 98.12 393 THR B N 1
ATOM 6023 C CA . THR B 1 393 ? -8.555 -27.234 15.547 1 98.12 393 THR B CA 1
ATOM 6024 C C . THR B 1 393 ? -9.5 -26.031 15.633 1 98.12 393 THR B C 1
ATOM 6026 O O . THR B 1 393 ? -10.602 -26.141 16.188 1 98.12 393 THR B O 1
ATOM 6029 N N . ILE B 1 394 ? -9.281 -24.984 14.797 1 97.44 394 ILE B N 1
ATOM 6030 C CA . ILE B 1 394 ? -10.039 -23.75 14.961 1 97.44 394 ILE B CA 1
ATOM 6031 C C . ILE B 1 394 ? -11.125 -23.656 13.883 1 97.44 394 ILE B C 1
ATOM 6033 O O . ILE B 1 394 ? -12.055 -22.859 14 1 97.44 394 ILE B O 1
ATOM 6037 N N . GLY B 1 395 ? -10.984 -24.531 12.93 1 98.25 395 GLY B N 1
ATOM 6038 C CA . GLY B 1 395 ? -11.969 -24.5 11.859 1 98.25 395 GLY B CA 1
ATOM 6039 C C . GLY B 1 395 ? -11.75 -23.375 10.875 1 98.25 395 GLY B C 1
ATOM 6040 O O . GLY B 1 395 ? -11.273 -22.297 11.242 1 98.25 395 GLY B O 1
ATOM 6041 N N . TRP B 1 396 ? -12.242 -23.562 9.68 1 98.5 396 TRP B N 1
ATOM 6042 C CA . TRP B 1 396 ? -12.055 -22.594 8.602 1 98.5 396 TRP B CA 1
ATOM 6043 C C . TRP B 1 396 ? -13.305 -21.734 8.414 1 98.5 396 TRP B C 1
ATOM 6045 O O . TRP B 1 396 ? -13.211 -20.516 8.234 1 98.5 396 TRP B O 1
ATOM 6055 N N . ARG B 1 397 ? -14.508 -22.344 8.547 1 98.38 397 ARG B N 1
ATOM 6056 C CA . ARG B 1 397 ? -15.734 -21.766 8.008 1 98.38 397 ARG B CA 1
ATOM 6057 C C . ARG B 1 397 ? -16.531 -21.062 9.102 1 98.38 397 ARG B C 1
ATOM 6059 O O . ARG B 1 397 ? -16.453 -21.438 10.273 1 98.38 397 ARG B O 1
ATOM 6066 N N . VAL B 1 398 ? -17.25 -20.109 8.672 1 97.81 398 VAL B N 1
ATOM 6067 C CA . VAL B 1 398 ? -18.328 -19.594 9.5 1 97.81 398 VAL B CA 1
ATOM 6068 C C . VAL B 1 398 ? -19.516 -20.547 9.461 1 97.81 398 VAL B C 1
ATOM 6070 O O . VAL B 1 398 ? -19.531 -21.516 8.68 1 97.81 398 VAL B O 1
ATOM 6073 N N . THR B 1 399 ? -20.5 -20.266 10.305 1 97.44 399 THR B N 1
ATOM 6074 C CA . THR B 1 399 ? -21.672 -21.141 10.297 1 97.44 399 THR B CA 1
ATOM 6075 C C . THR B 1 399 ? -22.484 -20.922 9.023 1 97.44 399 THR B C 1
ATOM 6077 O O . THR B 1 399 ? -22.359 -19.891 8.359 1 97.44 399 THR B O 1
ATOM 6080 N N . GLU B 1 400 ? -23.266 -21.922 8.727 1 96.62 400 GLU B N 1
ATOM 6081 C CA . GLU B 1 400 ? -24.125 -21.812 7.551 1 96.62 400 GLU B CA 1
ATOM 6082 C C . GLU B 1 400 ? -25.031 -20.594 7.629 1 96.62 400 GLU B C 1
ATOM 6084 O O . GLU B 1 400 ? -25.234 -19.891 6.633 1 96.62 400 GLU B O 1
ATOM 6089 N N . ALA B 1 401 ? -25.531 -20.328 8.766 1 96.88 401 ALA B N 1
ATOM 6090 C CA . ALA B 1 401 ? -26.391 -19.172 8.969 1 96.88 401 ALA B CA 1
ATOM 6091 C C . ALA B 1 401 ? -25.656 -17.875 8.711 1 96.88 401 ALA B C 1
ATOM 6093 O O . ALA B 1 401 ? -26.188 -16.938 8.109 1 96.88 401 ALA B O 1
ATOM 6094 N N . GLN B 1 402 ? -24.453 -17.859 9.133 1 96.81 402 GLN B N 1
ATOM 6095 C CA . GLN B 1 402 ? -23.609 -16.672 8.938 1 96.81 402 GLN B CA 1
ATOM 6096 C C . GLN B 1 402 ? -23.25 -16.5 7.465 1 96.81 402 GLN B C 1
ATOM 6098 O O . GLN B 1 402 ? -23.188 -15.383 6.965 1 96.81 402 GLN B O 1
ATOM 6103 N N . GLU B 1 403 ? -23.016 -17.594 6.832 1 96.56 403 GLU B N 1
ATOM 6104 C CA . GLU B 1 403 ? -22.719 -17.578 5.402 1 96.56 403 GLU B CA 1
ATOM 6105 C C . GLU B 1 403 ? -23.891 -17.047 4.602 1 96.56 403 GLU B C 1
ATOM 6107 O O . GLU B 1 403 ? -23.719 -16.188 3.736 1 96.56 403 GLU B O 1
ATOM 6112 N N . VAL B 1 404 ? -25.094 -17.453 4.879 1 94.75 404 VAL B N 1
ATOM 6113 C CA . VAL B 1 404 ? -26.297 -17.062 4.172 1 94.75 404 VAL B CA 1
ATOM 6114 C C . VAL B 1 404 ? -26.625 -15.602 4.5 1 94.75 404 VAL B C 1
ATOM 6116 O O . VAL B 1 404 ? -27.031 -14.836 3.619 1 94.75 404 VAL B O 1
ATOM 6119 N N . GLY B 1 405 ? -26.438 -15.242 5.703 1 94.94 405 GLY B N 1
ATOM 6120 C CA . GLY B 1 405 ? -26.766 -13.891 6.141 1 94.94 405 GLY B CA 1
ATOM 6121 C C . GLY B 1 405 ? -25.766 -12.852 5.66 1 94.94 405 GLY B C 1
ATOM 6122 O O . GLY B 1 405 ? -26.094 -11.664 5.582 1 94.94 405 GLY B O 1
ATOM 6123 N N . GLY B 1 406 ? -24.578 -13.258 5.426 1 96.62 406 GLY B N 1
ATOM 6124 C CA . GLY B 1 406 ? -23.516 -12.359 5 1 96.62 406 GLY B CA 1
ATOM 6125 C C . GLY B 1 406 ? -22.297 -12.391 5.914 1 96.62 406 GLY B C 1
ATOM 6126 O O . GLY B 1 406 ? -22.406 -12.039 7.094 1 96.62 406 GLY B O 1
ATOM 6127 N N . ILE B 1 407 ? -21.234 -12.672 5.402 1 97.75 407 ILE B N 1
ATOM 6128 C CA . ILE B 1 407 ? -20.031 -12.914 6.195 1 97.75 407 ILE B CA 1
ATOM 6129 C C . ILE B 1 407 ? -19.469 -11.586 6.695 1 97.75 407 ILE B C 1
ATOM 6131 O O . ILE B 1 407 ? -18.812 -11.531 7.742 1 97.75 407 ILE B O 1
ATOM 6135 N N . ASP B 1 408 ? -19.734 -10.484 5.973 1 98.06 408 ASP B N 1
ATOM 6136 C CA . ASP B 1 408 ? -19.25 -9.18 6.414 1 98.06 408 ASP B CA 1
ATOM 6137 C C . ASP B 1 408 ? -19.766 -8.844 7.812 1 98.06 408 ASP B C 1
ATOM 6139 O O . ASP B 1 408 ? -18.984 -8.461 8.688 1 98.06 408 ASP B O 1
ATOM 6143 N N . LEU B 1 409 ? -21.031 -9 7.945 1 96.56 409 LEU B N 1
ATOM 6144 C CA . LEU B 1 409 ? -21.625 -8.711 9.242 1 96.56 409 LEU B CA 1
ATOM 6145 C C . LEU B 1 409 ? -21.203 -9.742 10.281 1 96.56 409 LEU B C 1
ATOM 6147 O O . LEU B 1 409 ? -20.953 -9.398 11.438 1 96.56 409 LEU B O 1
ATOM 6151 N N . ALA B 1 410 ? -21.141 -10.914 9.875 1 96.88 410 ALA B N 1
ATOM 6152 C CA . ALA B 1 410 ? -20.859 -12.016 10.797 1 96.88 410 ALA B CA 1
ATOM 6153 C C . ALA B 1 410 ? -19.422 -11.953 11.305 1 96.88 410 ALA B C 1
ATOM 6155 O O . ALA B 1 410 ? -19.172 -12.188 12.492 1 96.88 410 ALA B O 1
ATOM 6156 N N . ASP B 1 411 ? -18.5 -11.672 10.469 1 97.25 411 ASP B N 1
ATOM 6157 C CA . ASP B 1 411 ? -17.094 -11.789 10.812 1 97.25 411 ASP B CA 1
ATOM 6158 C C . ASP B 1 411 ? -16.484 -10.414 11.086 1 97.25 411 ASP B C 1
ATOM 6160 O O . ASP B 1 411 ? -15.711 -10.25 12.039 1 97.25 411 ASP B O 1
ATOM 6164 N N . GLN B 1 412 ? -16.844 -9.383 10.312 1 97.62 412 GLN B N 1
ATOM 6165 C CA . GLN B 1 412 ? -16.25 -8.055 10.453 1 97.62 412 GLN B CA 1
ATOM 6166 C C . GLN B 1 412 ? -17.141 -7.133 11.273 1 97.62 412 GLN B C 1
ATOM 6168 O O . GLN B 1 412 ? -16.703 -6.078 11.734 1 97.62 412 GLN B O 1
ATOM 6173 N N . GLY B 1 413 ? -18.375 -7.504 11.406 1 96.62 413 GLY B N 1
ATOM 6174 C CA . GLY B 1 413 ? -19.297 -6.68 12.172 1 96.62 413 GLY B CA 1
ATOM 6175 C C . GLY B 1 413 ? -19.656 -5.387 11.477 1 96.62 413 GLY B C 1
ATOM 6176 O O . GLY B 1 413 ? -19.984 -4.391 12.125 1 96.62 413 GLY B O 1
ATOM 6177 N N . GLU B 1 414 ? -19.484 -5.352 10.164 1 95.81 414 GLU B N 1
ATOM 6178 C CA . GLU B 1 414 ? -19.719 -4.141 9.375 1 95.81 414 GLU B CA 1
ATOM 6179 C C . GLU B 1 414 ? -20.484 -4.449 8.102 1 95.81 414 GLU B C 1
ATOM 6181 O O . GLU B 1 414 ? -20.516 -5.594 7.645 1 95.81 414 GLU B O 1
ATOM 6186 N N . ARG B 1 415 ? -21.203 -3.422 7.621 1 95.44 415 ARG B N 1
ATOM 6187 C CA . ARG B 1 415 ? -21.766 -3.451 6.273 1 95.44 415 ARG B CA 1
ATOM 6188 C C . ARG B 1 415 ? -20.922 -2.627 5.312 1 95.44 415 ARG B C 1
ATOM 6190 O O . ARG B 1 415 ? -20.406 -1.57 5.68 1 95.44 415 ARG B O 1
ATOM 6197 N N . ALA B 1 416 ? -20.859 -3.066 4.105 1 97.5 416 ALA B N 1
ATOM 6198 C CA . ALA B 1 416 ? -19.969 -2.453 3.133 1 97.5 416 ALA B CA 1
ATOM 6199 C C . ALA B 1 416 ? -20.5 -1.102 2.668 1 97.5 416 ALA B C 1
ATOM 6201 O O . ALA B 1 416 ? -19.734 -0.204 2.326 1 97.5 416 ALA B O 1
ATOM 6202 N N . TYR B 1 417 ? -21.859 -0.985 2.602 1 95.75 417 TYR B N 1
ATOM 6203 C CA . TYR B 1 417 ? -22.5 0.174 1.986 1 95.75 417 TYR B CA 1
ATOM 6204 C C . TYR B 1 417 ? -23.641 0.686 2.846 1 95.75 417 TYR B C 1
ATOM 6206 O O . TYR B 1 417 ? -24.344 -0.1 3.484 1 95.75 417 TYR B O 1
ATOM 6214 N N . ASP B 1 418 ? -23.812 1.98 2.906 1 93.81 418 ASP B N 1
ATOM 6215 C CA . ASP B 1 418 ? -24.969 2.645 3.486 1 93.81 418 ASP B CA 1
ATOM 6216 C C . ASP B 1 418 ? -25.422 3.824 2.625 1 93.81 418 ASP B C 1
ATOM 6218 O O . ASP B 1 418 ? -24.875 4.926 2.744 1 93.81 418 ASP B O 1
ATOM 6222 N N . PHE B 1 419 ? -26.484 3.605 1.818 1 87.12 419 PHE B N 1
ATOM 6223 C CA . PHE B 1 419 ? -26.969 4.652 0.923 1 87.12 419 PHE B CA 1
ATOM 6224 C C . PHE B 1 419 ? -28.344 5.148 1.354 1 87.12 419 PHE B C 1
ATOM 6226 O O . PHE B 1 419 ? -29.078 5.73 0.552 1 87.12 419 PHE B O 1
ATOM 6233 N N . ALA B 1 420 ? -28.828 4.785 2.5 1 69.88 420 ALA B N 1
ATOM 6234 C CA . ALA B 1 420 ? -30.156 5.121 3.01 1 69.88 420 ALA B CA 1
ATOM 6235 C C . ALA B 1 420 ? -30.422 6.617 2.881 1 69.88 420 ALA B C 1
ATOM 6237 O O . ALA B 1 420 ? -31.547 7.023 2.57 1 69.88 420 ALA B O 1
ATOM 6238 N N . GLY B 1 421 ? -29.609 7.43 3.178 1 59.25 421 GLY B N 1
ATOM 6239 C CA . GLY B 1 421 ? -29.906 8.852 3.123 1 59.25 421 GLY B CA 1
ATOM 6240 C C . GLY B 1 421 ? -30.047 9.375 1.707 1 59.25 421 GLY B C 1
ATOM 6241 O O . GLY B 1 421 ? -30.469 10.516 1.502 1 59.25 421 GLY B O 1
ATOM 6242 N N . THR B 1 422 ? -29.641 8.672 0.756 1 61.53 422 THR B N 1
ATOM 6243 C CA . THR B 1 422 ? -29.734 9.117 -0.629 1 61.53 422 THR B CA 1
ATOM 6244 C C . THR B 1 422 ? -31.094 8.758 -1.221 1 61.53 422 THR B C 1
ATOM 6246 O O . THR B 1 422 ? -31.578 9.445 -2.119 1 61.53 422 THR B O 1
ATOM 6249 N N . ALA B 1 423 ? -31.656 7.703 -0.813 1 52.69 423 ALA B N 1
ATOM 6250 C CA . ALA B 1 423 ? -32.938 7.242 -1.318 1 52.69 423 ALA B CA 1
ATOM 6251 C C . ALA B 1 423 ? -34.062 8.125 -0.805 1 52.69 423 ALA B C 1
ATOM 6253 O O . ALA B 1 423 ? -35.062 8.352 -1.51 1 52.69 423 ALA B O 1
ATOM 6254 N N . SER B 1 424 ? -33.969 8.531 0.396 1 45.84 424 SER B N 1
ATOM 6255 C CA . SER B 1 424 ? -35.062 9.32 0.937 1 45.84 424 SER B CA 1
ATOM 6256 C C . SER B 1 424 ? -35.156 10.68 0.241 1 45.84 424 SER B C 1
ATOM 6258 O O . SER B 1 424 ? -36.25 11.258 0.164 1 45.84 424 SER B O 1
ATOM 6260 N N . SER B 1 425 ? -34.125 11.18 -0.177 1 43.81 425 SER B N 1
ATOM 6261 C CA . SER B 1 425 ? -34.188 12.477 -0.833 1 43.81 425 SER B CA 1
ATOM 6262 C C . SER B 1 425 ? -34.906 12.375 -2.178 1 43.81 425 SER B C 1
ATOM 6264 O O . SER B 1 425 ? -35.531 13.344 -2.639 1 43.81 425 SER B O 1
ATOM 6266 N N . VAL B 1 426 ? -34.75 11.297 -2.82 1 41.91 426 VAL B N 1
ATOM 6267 C CA . VAL B 1 426 ? -35.438 11.086 -4.094 1 41.91 426 VAL B CA 1
ATOM 6268 C C . VAL B 1 426 ? -36.938 10.93 -3.859 1 41.91 426 VAL B C 1
ATOM 6270 O O . VAL B 1 426 ? -37.719 11.414 -4.656 1 41.91 426 VAL B O 1
ATOM 6273 N N . LEU B 1 427 ? -37.156 10.195 -2.875 1 39.69 427 LEU B N 1
ATOM 6274 C CA . LEU B 1 427 ? -38.594 10.039 -2.662 1 39.69 427 LEU B CA 1
ATOM 6275 C C . LEU B 1 427 ? -39.25 11.375 -2.311 1 39.69 427 LEU B C 1
ATOM 6277 O O . LEU B 1 427 ? -40.375 11.641 -2.715 1 39.69 427 LEU B O 1
ATOM 6281 N N . LYS B 1 428 ? -38.625 12.297 -1.768 1 38.62 428 LYS B N 1
ATOM 6282 C CA . LYS B 1 428 ? -39.25 13.578 -1.447 1 38.62 428 LYS B CA 1
ATOM 6283 C C . LYS B 1 428 ? -39.344 14.469 -2.68 1 38.62 428 LYS B C 1
ATOM 6285 O O . LYS B 1 428 ? -40.219 15.32 -2.777 1 38.62 428 LYS B O 1
ATOM 6290 N N . GLU B 1 429 ? -38.344 14.359 -3.463 1 38.59 429 GLU B N 1
ATOM 6291 C CA . GLU B 1 429 ? -38.438 15.203 -4.652 1 38.59 429 GLU B CA 1
ATOM 6292 C C . GLU B 1 429 ? -39.562 14.727 -5.578 1 38.59 429 GLU B C 1
ATOM 6294 O O . GLU B 1 429 ? -40 15.477 -6.449 1 38.59 429 GLU B O 1
ATOM 6299 N N . VAL B 1 430 ? -39.844 13.5 -5.457 1 37.31 430 VAL B N 1
ATOM 6300 C CA . VAL B 1 430 ? -40.938 13.039 -6.297 1 37.31 430 VAL B CA 1
ATOM 6301 C C . VAL B 1 430 ? -42.281 13.391 -5.637 1 37.31 430 VAL B C 1
ATOM 6303 O O . VAL B 1 430 ? -43.312 13.391 -6.293 1 37.31 430 VAL B O 1
ATOM 6306 N N . LYS B 1 431 ? -42.375 13.633 -4.504 1 31.75 431 LYS B N 1
ATOM 6307 C CA . LYS B 1 431 ? -43.688 14.086 -4.039 1 31.75 431 LYS B CA 1
ATOM 6308 C C . LYS B 1 431 ? -43.844 15.602 -4.164 1 31.75 431 LYS B C 1
ATOM 6310 O O . LYS B 1 431 ? -42.906 16.344 -3.789 1 31.75 431 LYS B O 1
#

Sequence (862 aa):
MGAIDSGNTAWILTSASLVFLMTPGVAFFYGGMVRAKAVLNMLMLEAAALSVTMIVWTLWGWSIAYAGSDIGGIFGDPASGFLLKDSMVAQDGVFTATGLNGNNYPVSVDVAFQVAFAMITVGLICGAIAERVKYSTWMIFVALWVTFDYAPMAHMVWNGGLLSADGAISKAIGAAAHDFAGGTVVHINAAVAALIIVLIIGKRKGFGTQPFRPHNVPFVMLGAFLLWFGWFGFNAGSAFAANGTAGYAWVSTSAATAAAMLSWGFTEKIRSGHYTAMGAASGMVAGLVAITPAADVVSPLWAIVMGAIAGVLTCLACGLKFKFGYDDSLDVVGVHGVGGFTGTILIGFFGEGTGLLAGGDWKQLVVQLVIALVAILYSAVITAIIAFALEKTIGWRVTEAQEVGGIDLADQGERAYDFAGTASSVLKEVKMGAIDSGNTAWILTSASLVFLMTPGVAFFYGGMVRAKAVLNMLMLEAAALSVTMIVWTLWGWSIAYAGSDIGGIFGDPASGFLLKDSMVAQDGVFTATGLNGNNYPVSVDVAFQVAFAMITVGLICGAIAERVKYSTWMIFVALWVTFDYAPMAHMVWNGGLLSADGAISKAIGAAAHDFAGGTVVHINAAVAALIIVLIIGKRKGFGTQPFRPHNVPFVMLGAFLLWFGWFGFNAGSAFAANGTAGYAWVSTSAATAAAMLSWGFTEKIRSGHYTAMGAASGMVAGLVAITPAADVVSPLWAIVMGAIAGVLTCLACGLKFKFGYDDSLDVVGVHGVGGFTGTILIGFFGEGTGLLAGGDWKQLVVQLVIALVAILYSAVITAIIAFALEKTIGWRVTEAQEVGGIDLADQGERAYDFAGTASSVLKEVK

Radius of gyration: 26.95 Å; Cα contacts (8 Å, |Δi|>4): 2036; chains: 2; bounding box: 76×72×59 Å

Nearest PDB structures (foldseek):
  2nuu-assembly2_D  TM=9.450E-01  e=2.382E-31  Escherichia coli
  2npg-assembly1_A  TM=9.381E-01  e=4.102E-25  Escherichia coli
  6b21-assembly1_A  TM=9.272E-01  e=1.663E-25  Escherichia coli K-12
  4nh2-assembly2_E  TM=9.288E-01  e=2.732E-25  Escherichia coli BL21(DE3)
  4nh2-assembly2_C  TM=9.321E-01  e=3.424E-25  Escherichia coli BL21(DE3)

Foldseek 3Di:
DDAADVQLLVLLLVLLVLLLLLLVLVLLQLLQFFDQLFSVVSNLLSVLLLPLLLVLLQAFLVQFQANADDDQLQTGDRPVCGNNVQFWDDDPNRIFGPAADPQRHRCVSVSSNVSSLSSVQLSLLVLQVTLWFFSVLSSVLSSQCSRQFLRRLNSNDPHAGQLAQNHPLVVVLVGGAFFQQPLLSGQQLSLLLNQLLLVVQDAAPCVPNDDRGRPHLVSSLSSLVSNLRSLLSRQLVSVSGDDPLSVQLNVLLVLLLVLQLVLLQVLCCVVPVGRDSSSSSLSSLLSNLQCRRPSRFFDSVVSNVSSNVSSNQLSVQQCVCVVVVGRRPNSSCSRRNSSSLSSLQCCLAGGACDHPPHVHDNSNNVSSVVSNVVSSVSSNVSSNVSSVVSCVPVRTTDDSVCSVVGVCCVRVVDRDDDCPVVVVVVVVVVD/DDAADVQLLVLLLVLLVLLLLLLVLVLLLLLLFFPQLFSVVSNLLSVLLLPLLVVLLQAFLVQFQANADDDQLQTGDRVVCGNNVQFWDDDPNRIFGPAADPQRHGCVSVSSNVSSLSSNQQSLLVLQVTLWFFSVLSSVLSSQCSRQFLRRLNSNDPHAGQLAQNHPLVVVLVGGAFFQQPLLSGQQLSLLLNQLLLVVQDAAPCVPNDDRGRPHLVSSLSSLVSNLRSLLSRQLVSVSGPDDLSVQLSVLLVLLLVLQLVLLQVLCCVVPVGRDSSSSSLSSLLSNLLCRRPSRFFDSVVSNVSSNVSSNQLSVQQCVCVVVVGRRPRSSCSRRNSSSLSSLQCCLAGGACDHPPHNHDNSNNVSSVVSNVVSSVSSNVSSNVSSVVSCVPVRTTDDSVCSVVGVCCVRVVDRPDDCVVVVVVVVVVVD

pLDDT: mean 96.13, std 8.84, range [31.75, 98.94]

Secondary structure (DSSP, 8-state):
-PPP-HHHHHHHHHHHHHHHHHHHHHHHHHHHHS-GGGHHHHHHHHHHHHHHHHHHIIIIIHIIIIISPEETTTEE-TTTTGGGTTTEEEETTEEEES-B-TTSSBHHHHHHHHHHHHHHHHHHHGGGGTTTB-HHHHHHHHHHHIIIIIHHHHHHHHSSSTTSTTSHHHHHHTS----SS-IIIIIIHHHHHHHHHHHHH-PPTTTTTS----SBHHHHHHHHHHHHHHHIIIIIGGG-SSSHHHHHHHHHHHHHHHHHHHHHHHHHHHHHS---HHHHHHHHHHHHHHHTTTTTTS-HHHHHHHHHHHHHHHHHHTTHHHHHT---TT-HIIIIIHHHHHHHHHHHHHSTTTSTTTT--HHHHHHHHHHHHHHHHHHHHHHHHHHHHHHHTT-SB--HHHHHH-HIIIIIS--S---HHHHHHHHHHH-/-PPP-HHHHHHHHHHHHHHHHHHHHHHHHHHHHS-GGGHHHHHHHHHHHHHHHHHHIIIIIHIIIIISPEETTTEE-TTTTGGGTTTEEEETTEEEES-B-TTSSBHHHHHHHHHHHHHHHHHHHGGGGTTTB-HHHHHHHHHHHIIIIIHHHHHHHHSSSTTSTTSHHHHHHTS----SS-IIIIIIHHHHHHHHHHHHH-PPTTTTTS----S-HHHHHHHHHHHHHHHIIIIIGGG-SSSHHHHHHHHHHHHHHHHHHHHHHHHHHHHHSS--HHHHHHHHHHHHHHHTTTTTTS-HHHHHHHHHHHHHHHHHHTTHHHHHT---TT-HIIIIIHHHHHHHHHHHHHSTTTSTTTT--HHHHHHHHHHHHHHHHHHHHHHHHHHHHHHHTT-SBPPHHHHHH-HIIIIIS--SB--HHHHHHHHHHH-

InterPro domains:
  IPR001905 Ammonium transporter [PTHR43029] (4-423)
  IPR001905 Ammonium transporter [TIGR00836] (8-417)
  IPR018047 Ammonium transporter, conserved site [PS01219] (179-204)
  IPR024041 Ammonium transporter AmtB-like domain [PF00909] (10-417)
  IPR029020 Ammonium/urea transporter [G3DSA:1.10.3430.10] (1-430)

Solvent-accessible surface area (backbone atoms only — not comparable to full-atom values): 38479 Å² total; per-residue (Å²): 128,81,74,74,34,64,14,27,38,52,30,40,52,51,12,21,53,28,27,44,46,26,35,62,12,45,24,31,27,49,26,11,46,34,46,58,50,24,27,55,47,44,39,48,51,31,49,39,23,47,54,42,39,52,52,44,36,44,40,28,28,45,6,16,22,71,65,17,58,76,47,93,36,42,30,19,35,40,72,72,12,37,64,37,57,72,37,43,35,71,56,95,90,38,79,45,44,65,45,63,46,97,65,28,27,48,42,50,52,51,55,53,32,52,48,22,52,54,21,35,26,60,34,50,26,54,34,16,50,59,58,42,56,38,64,71,46,49,49,53,47,47,45,49,44,42,56,69,36,45,18,22,42,39,8,12,44,75,53,71,6,40,50,4,41,82,9,64,54,15,59,73,65,71,26,61,32,70,59,57,52,26,8,53,58,30,27,29,31,24,14,37,34,26,51,50,44,26,69,71,74,46,64,60,91,50,71,94,77,50,86,79,56,39,21,29,44,64,38,23,43,50,10,36,49,37,32,59,52,10,41,43,19,43,42,13,32,51,54,64,38,33,48,23,38,16,18,30,14,39,41,30,38,46,29,4,15,22,29,0,18,50,33,18,24,51,50,38,28,74,73,74,68,24,50,33,60,68,42,35,31,51,10,34,50,14,2,44,35,16,32,29,16,34,34,42,27,39,50,60,64,50,26,30,50,51,7,29,51,24,5,42,52,22,60,60,37,50,54,45,34,67,77,72,68,43,44,48,66,61,36,27,43,16,31,31,24,49,6,5,48,48,20,35,40,44,37,14,37,40,19,39,60,36,0,56,75,29,75,32,41,68,46,34,30,50,36,30,46,51,44,47,51,51,48,46,51,52,29,38,52,52,38,42,54,53,49,51,53,41,50,74,68,78,35,47,62,57,51,71,66,35,40,74,73,18,32,12,46,65,75,69,68,44,76,79,75,84,61,66,72,64,58,51,52,53,59,55,69,75,100,128,82,73,74,33,28,45,30,30,20,44,39,52,52,13,19,49,27,28,43,44,26,35,58,12,46,23,31,27,50,25,12,45,33,45,67,50,27,26,50,48,43,39,44,51,33,51,38,22,47,24,43,39,38,50,42,34,45,40,28,28,47,5,16,22,71,65,17,60,74,48,92,37,43,31,19,36,40,73,71,12,38,50,37,57,71,36,41,36,71,57,95,48,32,33,22,31,67,46,61,45,98,66,28,26,34,41,18,33,52,56,38,33,52,48,24,53,54,21,34,25,58,36,49,26,54,35,15,49,59,59,41,57,38,65,70,43,49,47,53,46,46,46,49,42,44,55,68,37,47,18,21,44,40,8,12,44,74,55,70,7,42,52,4,42,82,8,62,54,14,59,74,64,70,25,62,32,72,58,55,54,28,8,52,58,29,27,30,32,23,14,38,34,26,51,49,45,25,69,71,75,47,64,61,90,48,69,93,75,49,88,79,57,52,63,33,60,70,38,23,46,51,10,37,52,37,32,59,58,11,41,42,20,42,40,13,31,52,54,62,38,73,48,71,60,16,55,44,12,41,50,28,38,50,42,5,14,53,29,0,18,49,34,17,25,52,50,38,28,72,75,74,67,46,73,47,70,67,42,36,31,50,8,33,52,13,3,44,34,17,32,29,17,34,32,78,42,39,50,70,68,50,26,31,49,50,6,30,51,24,5,41,52,21,59,58,36,51,53,45,34,69,77,72,69,42,43,48,66,60,35,27,44,17,31,30,23,48,7,5,47,50,21,35,41,47,38,13,37,40,18,61,59,36,0,55,76,29,76,32,42,67,46,35,30,50,34,29,47,49,45,46,51,51,47,47,50,51,30,38,51,50,38,42,54,54,48,52,52,40,50,75,68,80,33,48,61,56,54,71,69,35,38,74,74,18,33,11,48,65,55,27,66,43,70,43,64,42,60,66,78,59,54,56,54,52,57,52,71,70,99

Organism: Bifidobacterium longum (strain NCC 2705) (NCBI:txid206672)